Protein AF-0000000080425803 (afdb_homodimer)

Solvent-accessible surface area (backbone atoms only — not comparable to full-atom values): 63861 Å² total; per-residue (Å²): 130,47,80,80,30,48,68,27,52,74,64,35,76,59,56,67,58,51,52,24,49,77,72,69,63,50,65,89,73,78,78,58,84,53,51,64,35,55,26,78,58,50,51,46,69,38,36,52,51,46,50,50,53,34,31,51,50,26,56,73,74,63,38,58,68,56,26,49,51,53,32,46,57,66,67,53,42,60,62,54,54,52,49,24,56,75,69,65,62,65,50,46,57,60,47,39,46,28,57,58,78,31,65,65,54,27,48,51,42,29,52,49,40,18,54,47,28,47,75,72,64,44,49,70,62,17,34,50,34,25,48,48,65,70,33,56,68,61,32,39,48,52,28,50,76,67,70,34,48,69,61,28,48,53,42,43,41,60,74,41,64,82,82,38,66,66,55,48,51,48,32,48,53,43,19,51,51,24,52,74,71,67,40,36,60,50,17,27,50,32,26,46,58,65,66,36,52,69,62,20,27,59,49,32,63,72,48,81,50,32,70,54,16,40,48,27,14,49,52,27,42,77,68,71,34,52,70,59,13,50,56,35,35,50,52,18,33,52,43,16,53,73,68,68,35,60,65,62,31,50,50,50,22,70,75,34,75,93,46,36,50,46,48,58,40,51,51,41,40,51,48,61,74,67,48,82,77,77,48,72,67,38,47,54,40,18,53,61,47,32,70,52,51,90,85,71,69,28,52,61,55,52,46,42,58,54,40,73,72,67,67,52,53,50,70,60,45,62,69,69,43,77,88,66,72,52,71,81,44,72,64,47,36,51,51,39,30,28,38,23,49,46,50,17,53,39,29,58,75,37,86,93,27,62,67,52,22,51,52,25,47,39,52,27,52,48,45,32,43,55,33,29,72,76,33,66,90,60,51,57,59,31,46,43,50,44,42,35,64,34,31,45,9,42,84,48,80,61,88,83,62,62,82,85,47,56,53,40,51,48,23,45,37,30,43,30,26,50,38,40,52,51,50,51,48,51,34,54,74,68,66,66,61,54,71,86,40,67,68,60,41,48,47,47,52,51,39,52,51,53,31,45,55,57,43,42,26,50,68,54,46,50,49,50,52,48,51,51,49,47,50,48,49,49,45,49,48,49,50,47,47,49,47,47,49,46,48,47,48,49,49,49,51,49,52,48,50,53,58,60,60,62,65,62,76,76,74,71,72,76,78,77,78,77,91,73,73,81,76,70,73,76,64,69,71,62,58,64,61,55,54,53,50,53,51,47,49,52,50,47,50,51,50,48,50,53,50,46,50,46,34,70,48,34,63,59,73,70,65,49,64,61,53,47,53,52,48,52,52,48,37,52,54,37,41,75,66,68,36,85,62,30,62,60,52,48,52,51,50,50,49,44,46,50,59,37,64,51,77,125,129,47,80,82,30,46,66,26,53,74,64,36,76,59,56,66,58,51,52,24,49,76,72,69,62,51,66,89,73,78,80,58,85,53,52,64,35,55,27,79,58,50,52,48,69,38,36,51,51,45,51,51,53,36,30,52,50,26,54,71,74,64,39,58,68,57,28,49,51,50,32,45,55,66,68,52,40,62,62,55,53,53,50,24,55,74,68,65,62,63,50,47,57,60,47,39,46,26,56,59,76,32,66,66,54,27,48,50,42,28,52,49,41,19,54,48,28,48,75,73,64,45,48,71,61,16,34,51,33,25,48,50,66,68,34,58,68,63,32,40,49,50,28,50,75,66,69,34,48,70,60,28,48,54,44,42,40,59,72,41,64,81,83,40,66,66,54,48,52,49,35,50,51,45,18,53,52,24,53,74,72,66,40,36,59,50,17,26,50,31,25,47,58,65,65,37,51,67,60,21,30,59,47,32,62,72,48,81,49,31,69,55,16,40,50,28,13,50,54,26,43,78,69,72,33,52,71,59,13,50,57,35,35,50,51,17,33,53,44,16,53,74,69,66,35,59,67,60,31,50,49,52,22,69,76,33,73,91,46,37,51,48,48,58,40,52,51,41,39,51,49,62,74,66,47,82,78,76,47,73,68,40,48,55,39,18,53,61,48,30,70,50,49,90,84,72,67,28,52,61,56,53,45,43,56,54,40,74,72,67,68,53,53,51,68,60,46,63,68,71,43,77,85,67,73,51,73,81,43,73,64,46,37,50,51,40,30,29,39,24,50,46,49,17,51,38,28,58,76,38,86,94,27,60,68,51,22,50,50,25,48,39,51,28,50,47,46,33,43,53,33,28,73,76,34,66,89,58,51,56,57,32,46,41,50,43,43,35,64,33,31,45,10,43,84,49,81,61,88,82,62,60,82,84,48,57,53,39,53,48,24,44,37,30,43,30,26,51,37,41,52,51,50,49,46,52,33,54,76,67,68,66,62,55,71,88,40,69,68,62,40,48,45,45,52,52,39,51,52,54,32,46,55,57,41,43,27,51,67,53,46,50,49,52,51,49,52,53,50,47,52,49,49,49,48,49,48,50,50,49,47,51,47,47,51,48,50,48,53,52,50,51,55,52,55,54,58,55,62,65,63,63,67,64,80,73,77,67,74,74,79,76,77,77,90,76,76,81,81,72,73,83,64,69,77,65,57,66,62,55,54,53,48,53,51,47,49,52,51,45,49,52,51,50,50,52,49,46,52,46,35,70,48,34,64,58,73,69,65,48,65,61,52,47,52,51,48,52,54,49,36,51,52,36,42,76,69,66,36,85,63,31,63,60,50,48,52,51,52,52,49,45,47,51,60,36,64,54,79,126

Radius of gyration: 68.57 Å; Cα contacts (8 Å, |Δi|>4): 1359; chains: 2; bounding box: 83×198×109 Å

Organism: Rhodnius prolixus (NCBI:txid13249)

pLDDT: mean 84.69, std 16.96, range [20.31, 98.31]

InterPro domains:
  IPR052640 Gem-associated protein 5 [PTHR46362] (32-535)
  IPR056421 Gem-associated protein 5, TPR domain [PF23774] (38-245)

Nearest PDB structures (foldseek):
  7xgr-assembly1_A  TM=7.144E-01  e=1.420E-13  Homo sapiens
  7xdt-assembly1_A  TM=7.170E-01  e=3.132E-13  Homo sapiens
  6rns-assembly1_A  TM=8.492E-01  e=2.022E-09  Homo sapiens
  6rns-assembly1_B  TM=8.317E-01  e=6.866E-09  Homo sapiens
  6rnq-assembly1_B  TM=8.548E-01  e=1.627E-08  Homo sapiens

Secondary structure (DSSP, 8-state):
--TTTHHHHHH---HHHHHHHHHT---S----GGGGGGGGGS-HHHHHHHHHHHHHHHHHHT-HHHHHHHHHHHT-HHHHHHHHHHHT---HHHHHHGGGT-HHHHHHHHHHHHHHHHHHT-HHHHHHHHHHTT-HHHHHHHHHHTT-HHHHHHHHHHHS-TT-HHHHHHHHHHHHHHHHHT-HHHHHHHHHHTT-HHHHHHHHTT---HHHHHHHHHHHHHTT-HHHHHHHHHHHHHHHHHTT-HHHHHHHHHH-GGGGGGHHHHHHHHHHHTSPPPPHHHHHHHHTT---STT---HHHHHHHHHHHH---HHHHHHHS-SS--TT-HHHHHHHHHHHHHHHHHHHTSTT-HHHHHHHHHHHHHHHHHHHHH-TT-THHHHHHHHHH-TT-TTS--TT--TT-HHHHHHHHHHHHHHHHHHHHHHHHTT-S-TT-HHHHHHHHHHHHHHHHHHT-HHHHHHHHHHHHHHHHHHHHHHHHHHHHHHHHHHHHHHHHHHHHTTT------------TTGGGGGGGGHHHHHHHHHHHHHHHHHHHHHHHHHHHHS----HHHHHHHHHHHHHHHHHTT-TTHHHHHHHHHHHHHHHHS--/--TTTHHHHHH---HHHHHHHHHT---S----GGGGGGGGGS-HHHHHHHHHHHHHHHHHHT-HHHHHHHHHHHT-HHHHHHHHHHHT---HHHHHHGGGT-HHHHHHHHHHHHHHHHHHT-HHHHHHHHHHTT-HHHHHHHHHHTT-HHHHHHHHHHHS-TT-HHHHHHHHHHHHHHHHHT-HHHHHHHHHHTT-HHHHHHHHTT---HHHHHHHHHHHHHTT-HHHHHHHHHHHHHHHHHTT-HHHHHHHHHH-GGGGGGHHHHHHHHHHHTSPPPPHHHHHHHHTT---STT---HHHHHHHHHHHH---HHHHHHHS-SS--TT-HHHHHHHHHHHHHHHHHHHTSTT-HHHHHHHHHHHHHHHHHHHHH-TT-THHHHHHHHHH-TT-TTS--TT--TT-HHHHHHHHHHHHHHHHHHHHHHHHTT-S-TT-HHHHHHHHHHHHHHHHHHT-HHHHHHHHHHHHHHHHHHHHHHHHHHHHHHHHHHHHHHHHHHHHTTS--------------TTSTTGGGHHHHHHHHHHHHHHHHHHHHHHHHHHHHS----HHHHHHHHHHHHHHHHHTT-TTHHHHHHHHHHHHHHHHS--

Foldseek 3Di:
DQPQQVVLVVVVPCVVQLVCVVVVNHDPDDPDSNCLNSLVVDDPVSVVVSLVVRLVVCVVVPNLPVNLVSCVVVVNNLVVLVVCLVVLNDDPVSLVCQVVPPPVSNLSSLQSNLVSCLVVPNLVSSLVSCVVNPNQVVNLVSCVVVVNLVVSLVSCVVPHPLPDVSNLVSLQSNLVVCLVVVNLVVSLVSCVSNVNLLVNLVSLLVDQALVSLLVSLLSCVVVVNLVSSVVSLLSSLLSCVVVPNLVSNQVSLVSRVLQVLCNLLSVLLNCVVPDDAQDLVLLLCQLLQAFSDVVSAASLNVSLVSCVVRVHALVSLVVSQDPDQDLPDPSSLSSNLSSLSNNLSNQLPDPPRLVSNLLSNLVNLVSLVVNCVVCVPCNRRNLRNLCRRPRRHLQDDRPSDDPPQPQSSLQSSLSSLLSSLVSLLVCLVVVNQPLVDQVSNVSSLVSNLVSLCSLLALVNVVLLVLVVVLVVLVVVVVVVVVVVVVVVVVVVVVVVVVVVVVPPDPPPDPPVDDDPDDPPDDPPPVVVVVVVVVVSVVSNVVSVVVNVVSCVSHVDHDDSVVSLVSLLVSLVVVVVVVRPCSVVSNVSSVVSNVVSNPDD/DQPQQVVLVVVVPCVVQLVCVVVVNHDPDDPDSNCLNSLVVDDPVSVVVSLVVRLVVCVVVPNLPVNLVSCVVVVNNLVVLVVCLVVLNDDPVSLVCQVVVPPVSNLSSLQSNLVSCLVVPNLVSSLVSCVVNPNQVVNLVSCVVVVNLVVSLVSCVVPHPLPDVSNLVSLQSNLVVCLVVVNLVVSLVSCVSNVNLLVNLVSLLVDQALVSLLVSLLSCVVVVNLVSSVVSLLSSLLSCVVVPNLVSNQVSLVSRVLNVLCNLLSVLLVCVVPDDAQDLVLLLCQLLQAFSDPVSAASLNVSLVSCVVRVHALVSLVVSQDPDQDLPDPSSLSSNLSSLSNNLSNLLPDPPRLVSNLLSNLVNLVSLVVNCVVCVVCNRRNLRNLCRRPRRHLQDDRPSDDPPQPQSSLQSSLSRLLSSLVSLLVCLVVVNQPLVDQVSNVSSLVSNLVSLCSLLALVNVVLLVLVVVLVVLVVVVVVVVVVVVVVVVVVVVVVVVVVVVPPPDPDPPPPDDDDPDDPPPDPPPPPVVVVVVVVSVVSNVVSVVVNVVSCVRHVDHDDSVVSLVSLLVSLVVVVVVVRPCSVVSNVSSVVSNVVSNPDD

Sequence (1200 aa):
MFPVTSNGISQAKSLRLLWDRITGNEPPVVTDANAAYLNFFGDSKAIRQLMTAEESQHRQIGNHTYSRHLSLWSGDISETIKEACRKKQLDDWLVSLAPLVSHKLWVDCCKSYASQLAEKGDIYKAVSYLLSTHQLEEAIDLLLDSKMFREAVLLAKSRLPNEDVTIKKIMGQWASHCIGTGMFPLAAHCLLSNGSNIEAVEVLSRVKDPATLALAAEIAQKSEASEMAVSIALRALHASLERKDFVTAKLITTQHPAIKDLEFWIEVYCLMNEWEVVSYEKGLSWICGKNVIEKCTSLLEKAEEVFKKKSSSHSVLLKYIPNKSTSDSEFEVMLYVSGQICLSVTAQHQLNNSKCVLKHLIHALEAAYSYHIHNPASPNIFLQISCWISPNGPLSNLSWYNEDEKSLSESCRTFLACSGIYWFDLLNTKSLLPLEDDVSINLVYDSIKQFSILLFHKEVISHHKLDIELKKLENTIAASKLKALKSMKYCKEIEAQLRTQTCTNGTVENEHNSSDQESKSQKENDSNEEYNEEETVKKLTKIKSIKLKFEEERIAVPNPFIAYCSLRNILQSLINKNSKGSEDTLKEITKLWEKASVNEMFPVTSNGISQAKSLRLLWDRITGNEPPVVTDANAAYLNFFGDSKAIRQLMTAEESQHRQIGNHTYSRHLSLWSGDISETIKEACRKKQLDDWLVSLAPLVSHKLWVDCCKSYASQLAEKGDIYKAVSYLLSTHQLEEAIDLLLDSKMFREAVLLAKSRLPNEDVTIKKIMGQWASHCIGTGMFPLAAHCLLSNGSNIEAVEVLSRVKDPATLALAAEIAQKSEASEMAVSIALRALHASLERKDFVTAKLITTQHPAIKDLEFWIEVYCLMNEWEVVSYEKGLSWICGKNVIEKCTSLLEKAEEVFKKKSSSHSVLLKYIPNKSTSDSEFEVMLYVSGQICLSVTAQHQLNNSKCVLKHLIHALEAAYSYHIHNPASPNIFLQISCWISPNGPLSNLSWYNEDEKSLSESCRTFLACSGIYWFDLLNTKSLLPLEDDVSINLVYDSIKQFSILLFHKEVISHHKLDIELKKLENTIAASKLKALKSMKYCKEIEAQLRTQTCTNGTVENEHNSSDQESKSQKENDSNEEYNEEETVKKLTKIKSIKLKFEEERIAVPNPFIAYCSLRNILQSLINKNSKGSEDTLKEITKLWEKASVNE

Structure (mmCIF, N/CA/C/O backbone):
data_AF-0000000080425803-model_v1
#
loop_
_entity.id
_entity.type
_entity.pdbx_description
1 polymer 'Gem-associated protein 5 TPR domain-containing protein'
#
loop_
_atom_site.group_PDB
_atom_site.id
_atom_site.type_symbol
_atom_site.label_atom_id
_atom_site.label_alt_id
_atom_site.label_comp_id
_atom_site.label_asym_id
_atom_site.label_entity_id
_atom_site.label_seq_id
_atom_site.pdbx_PDB_ins_code
_atom_site.Cartn_x
_atom_site.Cartn_y
_atom_site.Cartn_z
_atom_site.occupancy
_atom_site.B_iso_or_equiv
_atom_site.auth_seq_id
_atom_site.auth_comp_id
_atom_site.auth_asym_id
_atom_site.auth_atom_id
_atom_site.pdbx_PDB_model_num
ATOM 1 N N . MET A 1 1 ? 4.152 15.078 13.18 1 91.75 1 MET A N 1
ATOM 2 C CA . MET A 1 1 ? 5.43 14.688 13.773 1 91.75 1 MET A CA 1
ATOM 3 C C . MET A 1 1 ? 5.516 15.133 15.227 1 91.75 1 MET A C 1
ATOM 5 O O . MET A 1 1 ? 6.246 14.547 16.031 1 91.75 1 MET A O 1
ATOM 9 N N . PHE A 1 2 ? 4.734 16.188 15.641 1 94.69 2 PHE A N 1
ATOM 10 C CA . PHE A 1 2 ? 4.922 16.75 16.984 1 94.69 2 PHE A CA 1
ATOM 11 C C . PHE A 1 2 ? 3.613 16.734 17.75 1 94.69 2 PHE A C 1
ATOM 13 O O . PHE A 1 2 ? 3.105 17.781 18.141 1 94.69 2 PHE A O 1
ATOM 20 N N . PRO A 1 3 ? 3.158 15.594 18.125 1 93.56 3 PRO A N 1
ATOM 21 C CA . PRO A 1 3 ? 1.88 15.523 18.828 1 93.56 3 PRO A CA 1
ATOM 22 C C . PRO A 1 3 ? 1.947 16.125 20.234 1 93.56 3 PRO A C 1
ATOM 24 O O . PRO A 1 3 ? 0.939 16.609 20.75 1 93.56 3 PRO A O 1
ATOM 27 N N . VAL A 1 4 ? 3.035 16.125 20.906 1 93.44 4 VAL A N 1
ATOM 28 C CA . VAL A 1 4 ? 3.189 16.609 22.281 1 93.44 4 VAL A CA 1
ATOM 29 C C . VAL A 1 4 ? 3.133 18.141 22.297 1 93.44 4 VAL A C 1
ATOM 31 O O . VAL A 1 4 ? 2.52 18.734 23.188 1 93.44 4 VAL A O 1
ATOM 34 N N . THR A 1 5 ? 3.652 18.797 21.328 1 94.12 5 THR A N 1
ATOM 35 C CA . THR A 1 5 ? 3.852 20.234 21.391 1 94.12 5 THR A CA 1
ATOM 36 C C . THR A 1 5 ? 2.963 20.953 20.375 1 94.12 5 THR A C 1
ATOM 38 O O . THR A 1 5 ? 2.908 22.188 20.344 1 94.12 5 THR A O 1
ATOM 41 N N . SER A 1 6 ? 2.26 20.234 19.594 1 92.88 6 SER A N 1
ATOM 42 C CA . SER A 1 6 ? 1.499 20.828 18.5 1 92.88 6 SER A CA 1
ATOM 43 C C . SER A 1 6 ? 0.427 21.781 19.016 1 92.88 6 SER A C 1
ATOM 45 O O . SER A 1 6 ? 0.233 22.859 18.484 1 92.88 6 SER A O 1
ATOM 47 N N . ASN A 1 7 ? -0.274 21.406 20 1 92 7 ASN A N 1
ATOM 48 C CA . ASN A 1 7 ? -1.324 22.25 20.578 1 92 7 ASN A CA 1
ATOM 49 C C . ASN A 1 7 ? -0.756 23.531 21.172 1 92 7 ASN A C 1
ATOM 51 O O . ASN A 1 7 ? -1.32 24.609 21 1 92 7 ASN A O 1
ATOM 55 N N . GLY A 1 8 ? 0.291 23.453 21.875 1 92.31 8 GLY A N 1
ATOM 56 C CA . GLY A 1 8 ? 0.917 24.609 22.5 1 92.31 8 GLY A CA 1
ATOM 57 C C . GLY A 1 8 ? 1.454 25.609 21.5 1 92.31 8 GLY A C 1
ATOM 58 O O . GLY A 1 8 ? 1.305 26.812 21.688 1 92.31 8 GLY A O 1
ATOM 59 N N . ILE A 1 9 ? 2.012 25.062 20.469 1 92.75 9 ILE A N 1
ATOM 60 C CA . ILE A 1 9 ? 2.631 25.938 19.484 1 92.75 9 ILE A CA 1
ATOM 61 C C . ILE A 1 9 ? 1.55 26.656 18.688 1 92.75 9 ILE A C 1
ATOM 63 O O . ILE A 1 9 ? 1.735 27.812 18.266 1 92.75 9 ILE A O 1
ATOM 67 N N . SER A 1 10 ? 0.448 26 18.438 1 91.19 10 SER A N 1
ATOM 68 C CA . SER A 1 10 ? -0.657 26.609 17.703 1 91.19 10 SER A CA 1
ATOM 69 C C . SER A 1 10 ? -1.278 27.75 18.484 1 91.19 10 SER A C 1
ATOM 71 O O . SER A 1 10 ? -1.68 28.766 17.891 1 91.19 10 SER A O 1
ATOM 73 N N . GLN A 1 11 ? -1.298 27.641 19.766 1 91.19 11 GLN A N 1
ATOM 74 C CA . GLN A 1 11 ? -1.866 28.688 20.609 1 91.19 11 GLN A CA 1
ATOM 75 C C . GLN A 1 11 ? -0.84 29.766 20.891 1 91.19 11 GLN A C 1
ATOM 77 O O . GLN A 1 11 ? -1.17 30.953 20.891 1 91.19 11 GLN A O 1
ATOM 82 N N . ALA A 1 12 ? 0.392 29.375 21.078 1 92.5 12 ALA A N 1
ATOM 83 C CA . ALA A 1 12 ? 1.519 30.281 21.297 1 92.5 12 ALA A CA 1
ATOM 84 C C . ALA A 1 12 ? 1.217 31.266 22.422 1 92.5 12 ALA A C 1
ATOM 86 O O . ALA A 1 12 ? 1.413 32.469 22.266 1 92.5 12 ALA A O 1
ATOM 87 N N . LYS A 1 13 ? 0.772 30.844 23.578 1 89.06 13 LYS A N 1
ATOM 88 C CA . LYS A 1 13 ? 0.294 31.703 24.656 1 89.06 13 LYS A CA 1
ATOM 89 C C . LYS A 1 13 ? 1.38 31.922 25.703 1 89.06 13 LYS A C 1
ATOM 91 O O . LYS A 1 13 ? 1.293 32.844 26.516 1 89.06 13 LYS A O 1
ATOM 96 N N . SER A 1 14 ? 2.457 31.266 25.625 1 92.06 14 SER A N 1
ATOM 97 C CA . SER A 1 14 ? 3.428 31.297 26.719 1 92.06 14 SER A CA 1
ATOM 98 C C . SER A 1 14 ? 4.613 32.188 26.359 1 92.06 14 SER A C 1
ATOM 100 O O . SER A 1 14 ? 5.766 31.828 26.625 1 92.06 14 SER A O 1
ATOM 102 N N . LEU A 1 15 ? 4.293 33.312 25.828 1 93.31 15 LEU A N 1
ATOM 103 C CA . LEU A 1 15 ? 5.344 34.219 25.438 1 93.31 15 LEU A CA 1
ATOM 104 C C . LEU A 1 15 ? 6.035 34.812 26.656 1 93.31 15 LEU A C 1
ATOM 106 O O . LEU A 1 15 ? 7.25 35.031 26.641 1 93.31 15 LEU A O 1
ATOM 110 N N . ARG A 1 16 ? 5.312 35.125 27.688 1 91.5 16 ARG A N 1
ATOM 111 C CA . ARG A 1 16 ? 5.871 35.656 28.922 1 91.5 16 ARG A CA 1
ATOM 112 C C . ARG A 1 16 ? 6.891 34.688 29.531 1 91.5 16 ARG A C 1
ATOM 114 O O . ARG A 1 16 ? 7.961 35.125 29.969 1 91.5 16 ARG A O 1
ATOM 121 N N . LEU A 1 17 ? 6.531 33.5 29.516 1 92.38 17 LEU A N 1
ATOM 122 C CA . LEU A 1 17 ? 7.43 32.469 30.047 1 92.38 17 LEU A CA 1
ATOM 123 C C . LEU A 1 17 ? 8.719 32.406 29.234 1 92.38 17 LEU A C 1
ATOM 125 O O . LEU A 1 17 ? 9.797 32.188 29.797 1 92.38 17 LEU A O 1
ATOM 129 N N . LEU A 1 18 ? 8.641 32.469 27.953 1 93.75 18 LEU A N 1
ATOM 130 C CA . LEU A 1 18 ? 9.828 32.469 27.109 1 93.75 18 LEU A CA 1
ATOM 131 C C . LEU A 1 18 ? 10.719 33.656 27.422 1 93.75 18 LEU A C 1
ATOM 133 O O . LEU A 1 18 ? 11.938 33.531 27.516 1 93.75 18 LEU A O 1
ATOM 137 N N . TRP A 1 19 ? 10.094 34.812 27.562 1 94.06 19 TRP A N 1
ATOM 138 C CA . TRP A 1 19 ? 10.852 36.031 27.891 1 94.06 19 TRP A CA 1
ATOM 139 C C . TRP A 1 19 ? 11.539 35.906 29.234 1 94.06 19 TRP A C 1
ATOM 141 O O . TRP A 1 19 ? 12.695 36.281 29.406 1 94.06 19 TRP A O 1
ATOM 151 N N . ASP A 1 20 ? 10.867 35.344 30.125 1 92.75 20 ASP A N 1
ATOM 152 C CA . ASP A 1 20 ? 11.453 35.125 31.453 1 92.75 20 ASP A CA 1
ATOM 153 C C . ASP A 1 20 ? 12.656 34.156 31.359 1 92.75 20 ASP A C 1
ATOM 155 O O . ASP A 1 20 ? 13.641 34.344 32.062 1 92.75 20 ASP A O 1
ATOM 159 N N . ARG A 1 21 ? 12.602 33.25 30.5 1 90.62 21 ARG A N 1
ATOM 160 C CA . ARG A 1 21 ? 13.688 32.281 30.297 1 90.62 21 ARG A CA 1
ATOM 161 C C . ARG A 1 21 ? 14.906 32.969 29.688 1 90.62 21 ARG A C 1
ATOM 163 O O . ARG A 1 21 ? 16.047 32.719 30.094 1 90.62 21 ARG A O 1
ATOM 170 N N . ILE A 1 22 ? 14.617 33.781 28.719 1 90.81 22 ILE A N 1
ATOM 171 C CA . ILE A 1 22 ? 15.688 34.469 28 1 90.81 22 ILE A CA 1
ATOM 172 C C . ILE A 1 22 ? 16.391 35.438 28.953 1 90.81 22 ILE A C 1
ATOM 174 O O . ILE A 1 22 ? 17.625 35.594 28.891 1 90.81 22 ILE A O 1
ATOM 178 N N . THR A 1 23 ? 15.648 36.031 29.844 1 91.62 23 THR A N 1
ATOM 179 C CA . THR A 1 23 ? 16.219 37.031 30.75 1 91.62 23 THR A CA 1
ATOM 180 C C . THR A 1 23 ? 16.703 36.375 32.031 1 91.62 23 THR A C 1
ATOM 182 O O . THR A 1 23 ? 17.25 37.062 32.906 1 91.62 23 THR A O 1
ATOM 185 N N . GLY A 1 24 ? 16.531 35.094 32.25 1 88.38 24 GLY A N 1
ATOM 186 C CA . GLY A 1 24 ? 17.016 34.375 33.406 1 88.38 24 GLY A CA 1
ATOM 187 C C . GLY A 1 24 ? 16.094 34.438 34.594 1 88.38 24 GLY A C 1
ATOM 188 O O . GLY A 1 24 ? 16.5 34.25 35.719 1 88.38 24 GLY A O 1
ATOM 189 N N . ASN A 1 25 ? 14.859 34.875 34.406 1 85.88 25 ASN A N 1
ATOM 190 C CA . ASN A 1 25 ? 13.891 35 35.5 1 85.88 25 ASN A CA 1
ATOM 191 C C . ASN A 1 25 ? 12.828 33.906 35.438 1 85.88 25 ASN A C 1
ATOM 193 O O . ASN A 1 25 ? 11.688 34.125 35.844 1 85.88 25 ASN A O 1
ATOM 197 N N . GLU A 1 26 ? 13.164 32.812 34.906 1 82.75 26 GLU A N 1
ATOM 198 C CA . GLU A 1 26 ? 12.195 31.734 34.781 1 82.75 26 GLU A CA 1
ATOM 199 C C . GLU A 1 26 ? 11.797 31.172 36.125 1 82.75 26 GLU A C 1
ATOM 201 O O . GLU A 1 26 ? 12.648 30.953 37 1 82.75 26 GLU A O 1
ATOM 206 N N . PRO A 1 27 ? 10.484 31.078 36.188 1 77.25 27 PRO A N 1
ATOM 207 C CA . PRO A 1 27 ? 10.039 30.5 37.438 1 77.25 27 PRO A CA 1
ATOM 208 C C . PRO A 1 27 ? 10.469 29.047 37.625 1 77.25 27 PRO A C 1
ATOM 210 O O . PRO A 1 27 ? 10.617 28.328 36.625 1 77.25 27 PRO A O 1
ATOM 213 N N . PRO A 1 28 ? 10.703 28.719 38.75 1 72.56 28 PRO A N 1
ATOM 214 C CA . PRO A 1 28 ? 11.211 27.375 39 1 72.56 28 PRO A CA 1
ATOM 215 C C . PRO A 1 28 ? 10.219 26.281 38.594 1 72.56 28 PRO A C 1
ATOM 217 O O . PRO A 1 28 ? 10.633 25.219 38.125 1 72.56 28 PRO A O 1
ATOM 220 N N . VAL A 1 29 ? 8.922 26.578 38.781 1 70.19 29 VAL A N 1
ATOM 221 C CA . VAL A 1 29 ? 7.926 25.578 38.438 1 70.19 29 VAL A CA 1
ATOM 222 C C . VAL A 1 29 ? 7.055 26.078 37.312 1 70.19 29 VAL A C 1
ATOM 224 O O . VAL A 1 29 ? 6.438 27.141 37.406 1 70.19 29 VAL A O 1
ATOM 227 N N . VAL A 1 30 ? 7.277 25.375 36.219 1 68.75 30 VAL A N 1
ATOM 228 C CA . VAL A 1 30 ? 6.406 25.734 35.094 1 68.75 30 VAL A CA 1
ATOM 229 C C . VAL A 1 30 ? 5.137 24.891 35.156 1 68.75 30 VAL A C 1
ATOM 231 O O . VAL A 1 30 ? 5.199 23.656 35.094 1 68.75 30 VAL A O 1
ATOM 234 N N . THR A 1 31 ? 4.062 25.484 35.406 1 65.94 31 THR A N 1
ATOM 235 C CA . THR A 1 31 ? 2.799 24.781 35.594 1 65.94 31 THR A CA 1
ATOM 236 C C . THR A 1 31 ? 2.076 24.578 34.281 1 65.94 31 THR A C 1
ATOM 238 O O . THR A 1 31 ? 1.181 23.734 34.156 1 65.94 31 THR A O 1
ATOM 241 N N . ASP A 1 32 ? 2.443 25.25 33.312 1 71.38 32 ASP A N 1
ATOM 242 C CA . ASP A 1 32 ? 1.693 25.141 32.094 1 71.38 32 ASP A CA 1
ATOM 243 C C . ASP A 1 32 ? 2.078 23.875 31.312 1 71.38 32 ASP A C 1
ATOM 245 O O . ASP A 1 32 ? 3.203 23.766 30.812 1 71.38 32 ASP A O 1
ATOM 249 N N . ALA A 1 33 ? 1.073 23.016 31.234 1 69.44 33 ALA A N 1
ATOM 250 C CA . ALA A 1 33 ? 1.28 21.719 30.594 1 69.44 33 ALA A CA 1
ATOM 251 C C . ALA A 1 33 ? 1.575 21.875 29.094 1 69.44 33 ALA A C 1
ATOM 253 O O . ALA A 1 33 ? 2.289 21.062 28.516 1 69.44 33 ALA A O 1
ATOM 254 N N . ASN A 1 34 ? 1.195 22.984 28.656 1 83 34 ASN A N 1
ATOM 255 C CA . ASN A 1 34 ? 1.354 23.188 27.219 1 83 34 ASN A CA 1
ATOM 256 C C . ASN A 1 34 ? 2.584 24.031 26.891 1 83 34 ASN A C 1
ATOM 258 O O . ASN A 1 34 ? 2.76 24.469 25.766 1 83 34 ASN A O 1
ATOM 262 N N . ALA A 1 35 ? 3.504 24.156 27.922 1 89.25 35 ALA A N 1
ATOM 263 C CA . ALA A 1 35 ? 4.656 25.031 27.719 1 89.25 35 ALA A CA 1
ATOM 264 C C . ALA A 1 35 ? 5.832 24.266 27.125 1 89.25 35 ALA A C 1
ATOM 266 O O . ALA A 1 35 ? 6.875 24.859 26.812 1 89.25 35 ALA A O 1
ATOM 267 N N . ALA A 1 36 ? 5.594 23.031 26.844 1 89.94 36 ALA A N 1
ATOM 268 C CA . ALA A 1 36 ? 6.676 22.188 26.328 1 89.94 36 ALA A CA 1
ATOM 269 C C . ALA A 1 36 ? 7.137 22.656 24.953 1 89.94 36 ALA A C 1
ATOM 271 O O . ALA A 1 36 ? 8.297 22.453 24.578 1 89.94 36 ALA A O 1
ATOM 272 N N . TYR A 1 37 ? 6.25 23.375 24.266 1 94.06 37 TYR A N 1
ATOM 273 C CA . TYR A 1 37 ? 6.586 23.828 22.922 1 94.06 37 TYR A CA 1
ATOM 274 C C . TYR A 1 37 ? 7.684 24.875 22.969 1 94.06 37 TYR A C 1
ATOM 276 O O . TYR A 1 37 ? 8.344 25.141 21.953 1 94.06 37 TYR A O 1
ATOM 284 N N . LEU A 1 38 ? 7.945 25.469 24.109 1 94.94 38 LEU A N 1
ATOM 285 C CA . LEU A 1 38 ? 8.961 26.516 24.234 1 94.94 38 LEU A CA 1
ATOM 286 C C . LEU A 1 38 ? 10.352 25.938 23.984 1 94.94 38 LEU A C 1
ATOM 288 O O . LEU A 1 38 ? 11.305 26.688 23.766 1 94.94 38 LEU A O 1
ATOM 292 N N . ASN A 1 39 ? 10.422 24.641 24.031 1 94.31 39 ASN A N 1
ATOM 293 C CA . ASN A 1 39 ? 11.703 23.984 23.781 1 94.31 39 ASN A CA 1
ATOM 294 C C . ASN A 1 39 ? 12.164 24.188 22.344 1 94.31 39 ASN A C 1
ATOM 296 O O . ASN A 1 39 ? 13.359 24.109 22.047 1 94.31 39 ASN A O 1
ATOM 300 N N . PHE A 1 40 ? 11.242 24.516 21.375 1 95.38 40 PHE A N 1
ATOM 301 C CA . PHE A 1 40 ? 11.609 24.844 20 1 95.38 40 PHE A CA 1
ATOM 302 C C . PHE A 1 40 ? 12.5 26.078 19.969 1 95.38 40 PHE A C 1
ATOM 304 O O . PHE A 1 40 ? 13.273 26.281 19.031 1 95.38 40 PHE A O 1
ATOM 311 N N . PHE A 1 41 ? 12.367 26.906 20.984 1 95.88 41 PHE A N 1
ATOM 312 C CA . PHE A 1 41 ? 13.031 28.203 21 1 95.88 41 PHE A CA 1
ATOM 313 C C . PHE A 1 41 ? 14.18 28.219 22 1 95.88 41 PHE A C 1
ATOM 315 O O . PHE A 1 41 ? 14.734 29.266 22.312 1 95.88 41 PHE A O 1
ATOM 322 N N . GLY A 1 42 ? 14.492 27.047 22.484 1 92.75 42 GLY A N 1
ATOM 323 C CA . GLY A 1 42 ? 15.562 26.922 23.453 1 92.75 42 GLY A CA 1
ATOM 324 C C . GLY A 1 42 ? 16.875 26.453 22.828 1 92.75 42 GLY A C 1
ATOM 325 O O . GLY A 1 42 ? 17.078 26.609 21.625 1 92.75 42 GLY A O 1
ATOM 326 N N . ASP A 1 43 ? 17.828 26 23.719 1 92.19 43 ASP A N 1
ATOM 327 C CA . ASP A 1 43 ? 19.141 25.562 23.281 1 92.19 43 ASP A CA 1
ATOM 328 C C . ASP A 1 43 ? 19.125 24.078 22.891 1 92.19 43 ASP A C 1
ATOM 330 O O . ASP A 1 43 ? 18.062 23.484 22.766 1 92.19 43 ASP A O 1
ATOM 334 N N . SER A 1 44 ? 20.344 23.562 22.625 1 92.19 44 SER A N 1
ATOM 335 C CA . SER A 1 44 ? 20.469 22.172 22.172 1 92.19 44 SER A CA 1
ATOM 336 C C . SER A 1 44 ? 19.922 21.188 23.188 1 92.19 44 SER A C 1
ATOM 338 O O . SER A 1 44 ? 19.344 20.172 22.828 1 92.19 44 SER A O 1
ATOM 340 N N . LYS A 1 45 ? 20.109 21.5 24.422 1 92.81 45 LYS A N 1
ATOM 341 C CA . LYS A 1 45 ? 19.609 20.625 25.469 1 92.81 45 LYS A CA 1
ATOM 342 C C . LYS A 1 45 ? 18.078 20.578 25.469 1 92.81 45 LYS A C 1
ATOM 344 O O . LYS A 1 45 ? 17.484 19.516 25.625 1 92.81 45 LYS A O 1
ATOM 349 N N . ALA A 1 46 ? 17.469 21.75 25.328 1 93.38 46 ALA A N 1
ATOM 350 C CA . ALA A 1 46 ? 16 21.844 25.266 1 93.38 46 ALA A CA 1
ATOM 351 C C . ALA A 1 46 ? 15.461 21.047 24.062 1 93.38 46 ALA A C 1
ATOM 353 O O . ALA A 1 46 ? 14.438 20.375 24.188 1 93.38 46 ALA A O 1
ATOM 354 N N . ILE A 1 47 ? 16.188 21.172 23 1 94.56 47 ILE A N 1
ATOM 355 C CA . ILE A 1 47 ? 15.75 20.5 21.781 1 94.56 47 ILE A CA 1
ATOM 356 C C . ILE A 1 47 ? 15.867 18.984 21.953 1 94.56 47 ILE A C 1
ATOM 358 O O . ILE A 1 47 ? 15.016 18.234 21.469 1 94.56 47 ILE A O 1
ATOM 362 N N . ARG A 1 48 ? 16.859 18.5 22.562 1 93.12 48 ARG A N 1
ATOM 363 C CA . ARG A 1 48 ? 17.031 17.078 22.812 1 93.12 48 ARG A CA 1
ATOM 364 C C . ARG A 1 48 ? 15.891 16.531 23.672 1 93.12 48 ARG A C 1
ATOM 366 O O . ARG A 1 48 ? 15.414 15.422 23.453 1 93.12 48 ARG A O 1
ATOM 373 N N . GLN A 1 49 ? 15.578 17.359 24.625 1 93.62 49 GLN A N 1
ATOM 374 C CA . GLN A 1 49 ? 14.461 16.984 25.484 1 93.62 49 GLN A CA 1
ATOM 375 C C . GLN A 1 49 ? 13.156 16.906 24.688 1 93.62 49 GLN A C 1
ATOM 377 O O . GLN A 1 49 ? 12.352 15.984 24.891 1 93.62 49 GLN A O 1
ATOM 382 N N . LEU A 1 50 ? 13 17.859 23.891 1 94.81 50 LEU A N 1
ATOM 383 C CA . LEU A 1 50 ? 11.812 17.906 23.047 1 94.81 50 LEU A CA 1
ATOM 384 C C . LEU A 1 50 ? 11.758 16.688 22.125 1 94.81 50 LEU A C 1
ATOM 386 O O . LEU A 1 50 ? 10.711 16.047 22 1 94.81 50 LEU A O 1
ATOM 390 N N . MET A 1 51 ? 12.852 16.344 21.484 1 94.31 51 MET A N 1
ATOM 391 C CA . MET A 1 51 ? 12.93 15.203 20.562 1 94.31 51 MET A CA 1
ATOM 392 C C . MET A 1 51 ? 12.641 13.891 21.297 1 94.31 51 MET A C 1
ATOM 394 O O . MET A 1 51 ? 11.93 13.031 20.781 1 94.31 51 MET A O 1
ATOM 398 N N . THR A 1 52 ? 13.219 13.766 22.438 1 93.56 52 THR A N 1
ATOM 399 C CA . THR A 1 52 ? 13.023 12.547 23.219 1 93.56 52 THR A CA 1
ATOM 400 C C . THR A 1 52 ? 11.555 12.398 23.609 1 93.56 52 THR A C 1
ATOM 40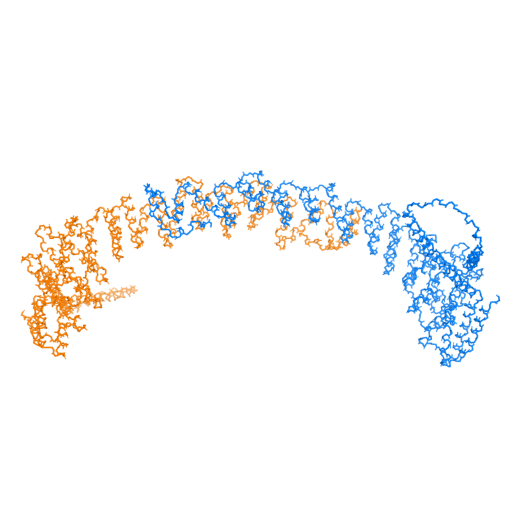2 O O . THR A 1 52 ? 11.008 11.297 23.562 1 93.56 52 THR A O 1
ATOM 405 N N . ALA A 1 53 ? 10.953 13.5 24.047 1 93.81 53 ALA A N 1
ATOM 406 C CA . ALA A 1 53 ? 9.547 13.477 24.422 1 93.81 53 ALA A CA 1
ATOM 407 C C . ALA A 1 53 ? 8.664 13.078 23.25 1 93.81 53 ALA A C 1
ATOM 409 O O . ALA A 1 53 ? 7.746 12.266 23.406 1 93.81 53 ALA A O 1
ATOM 410 N N . GLU A 1 54 ? 8.914 13.688 22.156 1 95.25 54 GLU A N 1
ATOM 411 C CA . GLU A 1 54 ? 8.125 13.383 20.953 1 95.25 54 GLU A CA 1
ATOM 412 C C . GLU A 1 54 ? 8.328 11.938 20.516 1 95.25 54 GLU A C 1
ATOM 414 O O . GLU A 1 54 ? 7.367 11.25 20.156 1 95.25 54 GLU A O 1
ATOM 419 N N . GLU A 1 55 ? 9.602 11.484 20.484 1 93.75 55 GLU A N 1
ATOM 420 C CA . GLU A 1 55 ? 9.914 10.117 20.078 1 93.75 55 GLU A CA 1
ATOM 421 C C . GLU A 1 55 ? 9.227 9.109 20.984 1 93.75 55 GLU A C 1
ATOM 423 O O . GLU A 1 55 ? 8.672 8.109 20.516 1 93.75 55 GLU A O 1
ATOM 428 N N . SER A 1 56 ? 9.297 9.359 22.266 1 93.88 56 SER A N 1
ATOM 429 C CA . SER A 1 56 ? 8.672 8.477 23.234 1 93.88 56 SER A CA 1
ATOM 430 C C . SER A 1 56 ? 7.164 8.398 23.031 1 93.88 56 SER A C 1
ATOM 432 O O . SER A 1 56 ? 6.566 7.328 23.156 1 93.88 56 SER A O 1
ATOM 434 N N . GLN A 1 57 ? 6.598 9.508 22.781 1 94.75 57 GLN A N 1
ATOM 435 C CA . GLN A 1 57 ? 5.16 9.531 22.531 1 94.75 57 GLN A CA 1
ATOM 436 C C . GLN A 1 57 ? 4.797 8.711 21.297 1 94.75 57 GLN A C 1
ATOM 438 O O . GLN A 1 57 ? 3.824 7.953 21.312 1 94.75 57 GLN A O 1
ATOM 443 N N . HIS A 1 58 ? 5.5 8.852 20.234 1 94.88 58 HIS A N 1
ATOM 444 C CA . HIS A 1 58 ? 5.254 8.086 19.016 1 94.88 58 HIS A CA 1
ATOM 445 C C . HIS A 1 58 ? 5.434 6.594 19.266 1 94.88 58 HIS A C 1
ATOM 447 O O . HIS A 1 58 ? 4.66 5.781 18.75 1 94.88 58 HIS A O 1
ATOM 453 N N . ARG A 1 59 ? 6.41 6.203 19.984 1 90.94 59 ARG A N 1
ATOM 454 C CA . ARG A 1 59 ? 6.641 4.801 20.312 1 90.94 59 ARG A CA 1
ATOM 455 C C . ARG A 1 59 ? 5.477 4.223 21.109 1 90.94 59 ARG A C 1
ATOM 457 O O . ARG A 1 59 ? 5.059 3.086 20.875 1 90.94 59 ARG A O 1
ATOM 464 N N . GLN A 1 60 ? 4.98 5.051 21.984 1 93.25 60 GLN A N 1
ATOM 465 C CA . GLN A 1 60 ? 3.881 4.613 22.844 1 93.25 60 GLN A CA 1
ATOM 466 C C . GLN A 1 60 ? 2.607 4.398 22.031 1 93.25 60 GLN A C 1
ATOM 468 O O . GLN A 1 60 ? 1.851 3.459 22.281 1 93.25 60 GLN A O 1
ATOM 473 N N . ILE A 1 61 ? 2.4 5.211 21.078 1 93.06 61 ILE A N 1
ATOM 474 C CA . ILE A 1 61 ? 1.181 5.121 20.281 1 93.06 61 ILE A CA 1
ATOM 475 C C . ILE A 1 61 ? 1.396 4.16 19.109 1 93.06 61 ILE A C 1
ATOM 477 O O . ILE A 1 61 ? 0.469 3.891 18.344 1 93.06 61 ILE A O 1
ATOM 481 N N . GLY A 1 62 ? 2.582 3.688 18.906 1 89.88 62 GLY A N 1
ATOM 482 C CA . GLY A 1 62 ? 2.877 2.691 17.891 1 89.88 62 GLY A CA 1
ATOM 483 C C . GLY A 1 62 ? 3.195 3.297 16.531 1 89.88 62 GLY A C 1
ATOM 484 O O . GLY A 1 62 ? 3.082 2.625 15.508 1 89.88 62 GLY A O 1
ATOM 485 N N . ASN A 1 63 ? 3.479 4.52 16.5 1 92.56 63 ASN A N 1
ATOM 486 C CA . ASN A 1 63 ? 3.875 5.184 15.258 1 92.56 63 ASN A CA 1
ATOM 487 C C . ASN A 1 63 ? 5.383 5.102 15.039 1 92.56 63 ASN A C 1
ATOM 489 O O . ASN A 1 63 ? 6.105 6.062 15.305 1 92.56 63 ASN A O 1
ATOM 493 N N . HIS A 1 64 ? 5.797 4.105 14.367 1 90.69 64 HIS A N 1
ATOM 494 C CA . HIS A 1 64 ? 7.219 3.818 14.227 1 90.69 64 HIS A CA 1
ATOM 495 C C . HIS A 1 64 ? 7.855 4.688 13.148 1 90.69 64 HIS A C 1
ATOM 497 O O . HIS A 1 64 ? 9.047 4.992 13.211 1 90.69 64 HIS A O 1
ATOM 503 N N . THR A 1 65 ? 7.078 5.094 12.258 1 92.31 65 THR A N 1
ATOM 504 C CA . THR A 1 65 ? 7.625 5.871 11.156 1 92.31 65 THR A CA 1
ATOM 505 C C . THR A 1 65 ? 8.203 7.191 11.656 1 92.31 65 THR A C 1
ATOM 507 O O . THR A 1 65 ? 9.367 7.5 11.391 1 92.31 65 THR A O 1
ATOM 510 N N . TYR A 1 66 ? 7.473 7.859 12.438 1 94.56 66 TYR A N 1
ATOM 511 C CA . TYR A 1 66 ? 7.91 9.156 12.938 1 94.56 66 TYR A CA 1
ATOM 512 C C . TYR A 1 66 ? 8.992 9 13.992 1 94.56 66 TYR A C 1
ATOM 514 O O . TYR A 1 66 ? 9.922 9.812 14.07 1 94.56 66 TYR A O 1
ATOM 522 N N . SER A 1 67 ? 8.836 8.047 14.82 1 94.31 67 SER A N 1
ATOM 523 C CA . SER A 1 67 ? 9.867 7.793 15.82 1 94.31 67 SER A CA 1
ATOM 524 C C . SER A 1 67 ? 11.219 7.527 15.164 1 94.31 67 SER A C 1
ATOM 526 O O . SER A 1 67 ? 12.258 7.992 15.648 1 94.31 67 SER A O 1
ATOM 528 N N . ARG A 1 68 ? 11.227 6.844 14.086 1 93.94 68 ARG A N 1
ATOM 529 C CA . ARG A 1 68 ? 12.453 6.508 13.375 1 93.94 68 ARG A CA 1
ATOM 530 C C . ARG A 1 68 ? 13.062 7.746 12.719 1 93.94 68 ARG A C 1
ATOM 532 O O . ARG A 1 68 ? 14.281 7.906 12.695 1 93.94 68 ARG A O 1
ATOM 539 N N . HIS A 1 69 ? 12.188 8.562 12.164 1 95.12 69 HIS A N 1
ATOM 540 C CA . HIS A 1 69 ? 12.68 9.82 11.617 1 95.12 69 HIS A CA 1
ATOM 541 C C . HIS A 1 69 ? 13.375 10.656 12.688 1 95.12 69 HIS A C 1
ATOM 543 O O . HIS A 1 69 ? 14.461 11.195 12.453 1 95.12 69 HIS A O 1
ATOM 549 N N . LEU A 1 70 ? 12.75 10.75 13.812 1 94.88 70 LEU A N 1
ATOM 550 C CA . LEU A 1 70 ? 13.305 11.539 14.906 1 94.88 70 LEU A CA 1
ATOM 551 C C . LEU A 1 70 ? 14.625 10.945 15.391 1 94.88 70 LEU A C 1
ATOM 553 O O . LEU A 1 70 ? 15.562 11.672 15.719 1 94.88 70 LEU A O 1
ATOM 557 N N . SER A 1 71 ? 14.672 9.688 15.438 1 92.62 71 SER A N 1
ATOM 558 C CA . SER A 1 71 ? 15.914 9.008 15.812 1 92.62 71 SER A CA 1
ATOM 559 C C . SER A 1 71 ? 17.031 9.32 14.828 1 92.62 71 SER A C 1
ATOM 561 O O . SER A 1 71 ? 18.172 9.531 15.227 1 92.62 71 SER A O 1
ATOM 563 N N . LEU A 1 72 ? 16.734 9.273 13.578 1 93.5 72 LEU A N 1
ATOM 564 C CA . LEU A 1 72 ? 17.719 9.594 12.547 1 93.5 72 LEU A CA 1
ATOM 565 C C . LEU A 1 72 ? 18.188 11.039 12.688 1 93.5 72 LEU A C 1
ATOM 567 O O . LEU A 1 72 ? 19.391 11.312 12.562 1 93.5 72 LEU A O 1
ATOM 571 N N . TRP A 1 73 ? 17.25 11.938 12.914 1 93.62 73 TRP A N 1
ATOM 572 C CA . TRP A 1 73 ? 17.562 13.352 13.023 1 93.62 73 TRP A CA 1
ATOM 573 C C . TRP A 1 73 ? 18.484 13.609 14.211 1 93.62 73 TRP A C 1
ATOM 575 O O . TRP A 1 73 ? 19.344 14.5 14.164 1 93.62 73 TRP A O 1
ATOM 585 N N . SER A 1 74 ? 18.312 12.805 15.234 1 89.56 74 SER A N 1
ATOM 586 C CA . SER A 1 74 ? 19.141 12.953 16.422 1 89.56 74 SER A CA 1
ATOM 587 C C . SER A 1 74 ? 20.516 12.344 16.219 1 89.56 74 SER A C 1
ATOM 589 O O . SER A 1 74 ? 21.438 12.578 17.016 1 89.56 74 SER A O 1
ATOM 591 N N . GLY A 1 75 ? 20.703 11.547 15.18 1 85.31 75 GLY A N 1
ATOM 592 C CA . GLY A 1 75 ? 22 10.969 14.852 1 85.31 75 GLY A CA 1
ATOM 593 C C . GLY A 1 75 ? 22.203 9.594 15.445 1 85.31 75 GLY A C 1
ATOM 594 O O . GLY A 1 75 ? 23.312 9.055 15.414 1 85.31 75 GLY A O 1
ATOM 595 N N . ASP A 1 76 ? 21.234 9.023 16.062 1 84.88 76 ASP A N 1
ATOM 596 C CA . ASP A 1 76 ? 21.359 7.707 16.688 1 84.88 76 ASP A CA 1
ATOM 597 C C . ASP A 1 76 ? 20.453 6.688 16 1 84.88 76 ASP A C 1
ATOM 599 O O . ASP A 1 76 ? 19.641 6.031 16.656 1 84.88 76 ASP A O 1
ATOM 603 N N . ILE A 1 77 ? 20.734 6.484 14.781 1 90.75 77 ILE A N 1
ATOM 604 C CA . ILE A 1 77 ? 19.828 5.602 14.055 1 90.75 77 ILE A CA 1
ATOM 605 C C . ILE A 1 77 ? 20.281 4.152 14.211 1 90.75 77 ILE A C 1
ATOM 607 O O . ILE A 1 77 ? 19.516 3.225 13.945 1 90.75 77 ILE A O 1
ATOM 611 N N . SER A 1 78 ? 21.5 3.885 14.68 1 94.12 78 SER A N 1
ATOM 612 C CA . SER A 1 78 ? 22.062 2.549 14.812 1 94.12 78 SER A CA 1
ATOM 613 C C . SER A 1 78 ? 21.219 1.674 15.727 1 94.12 78 SER A C 1
ATOM 615 O O . SER A 1 78 ? 20.844 0.561 15.359 1 94.12 78 SER A O 1
ATOM 617 N N . GLU A 1 79 ? 20.906 2.266 16.844 1 92.56 79 GLU A N 1
ATOM 618 C CA . GLU A 1 79 ? 20.141 1.501 17.828 1 92.56 79 GLU A CA 1
ATOM 619 C C . GLU A 1 79 ? 18.734 1.217 17.312 1 92.56 79 GLU A C 1
ATOM 621 O O . GLU A 1 79 ? 18.156 0.16 17.594 1 92.56 79 GLU A O 1
ATOM 626 N N . THR A 1 80 ? 18.203 2.152 16.672 1 92.44 80 THR A N 1
ATOM 627 C CA . THR A 1 80 ? 16.875 1.986 16.109 1 92.44 80 THR A CA 1
ATOM 628 C C . THR A 1 80 ? 16.844 0.851 15.086 1 92.44 80 THR A C 1
ATOM 630 O O . THR A 1 80 ? 15.922 0.036 15.078 1 92.44 80 THR A O 1
ATOM 633 N N . ILE A 1 81 ? 17.828 0.767 14.203 1 96.06 81 ILE A N 1
ATOM 634 C CA . ILE A 1 81 ? 17.922 -0.276 13.188 1 96.06 81 ILE A CA 1
ATOM 635 C C . ILE A 1 81 ? 18.141 -1.632 13.852 1 96.06 81 ILE A C 1
ATOM 637 O O . ILE A 1 81 ? 17.5 -2.621 13.484 1 96.06 81 ILE A O 1
ATOM 641 N N . LYS A 1 82 ? 18.969 -1.695 14.836 1 96 82 LYS A N 1
ATOM 642 C CA . LYS A 1 82 ? 19.25 -2.936 15.555 1 96 82 LYS A CA 1
ATOM 643 C C . LYS A 1 82 ? 18 -3.443 16.266 1 96 82 LYS A C 1
ATOM 645 O O . LYS A 1 82 ? 17.734 -4.648 16.281 1 96 82 LYS A O 1
ATOM 650 N N . GLU A 1 83 ? 17.328 -2.512 16.859 1 93.5 83 GLU A N 1
ATOM 651 C CA . GLU A 1 83 ? 16.078 -2.871 17.516 1 93.5 83 GLU A CA 1
ATOM 652 C C . GLU A 1 83 ? 15.062 -3.432 16.516 1 93.5 83 GLU A C 1
ATOM 654 O O . GLU A 1 83 ? 14.352 -4.395 16.812 1 93.5 83 GLU A O 1
ATOM 659 N N . ALA A 1 84 ? 14.953 -2.801 15.398 1 94.88 84 ALA A N 1
ATOM 660 C CA . ALA A 1 84 ? 14.055 -3.289 14.359 1 94.88 84 ALA A CA 1
ATOM 661 C C . ALA A 1 84 ? 14.461 -4.688 13.898 1 94.88 84 ALA A C 1
ATOM 663 O O . ALA A 1 84 ? 13.602 -5.512 13.57 1 94.88 84 ALA A O 1
ATOM 664 N N . CYS A 1 85 ? 15.719 -5.012 13.797 1 95.69 85 CYS A N 1
ATOM 665 C CA . CYS A 1 85 ? 16.234 -6.34 13.469 1 95.69 85 CYS A CA 1
ATOM 666 C C . CYS A 1 85 ? 15.766 -7.371 14.484 1 95.69 85 CYS A C 1
ATOM 668 O O . CYS A 1 85 ? 15.289 -8.445 14.117 1 95.69 85 CYS A O 1
ATOM 670 N N . ARG A 1 86 ? 15.922 -7.008 15.742 1 94.69 86 ARG A N 1
ATOM 671 C CA . ARG A 1 86 ? 15.578 -7.918 16.828 1 94.69 86 ARG A CA 1
ATOM 672 C C . ARG A 1 86 ? 14.07 -8.188 16.859 1 94.69 86 ARG A C 1
ATOM 674 O O . ARG A 1 86 ? 13.641 -9.305 17.125 1 94.69 86 ARG A O 1
ATOM 681 N N . LYS A 1 87 ? 13.273 -7.207 16.594 1 93.62 87 LYS A N 1
ATOM 682 C CA . LYS A 1 87 ? 11.82 -7.309 16.688 1 93.62 87 LYS A CA 1
ATOM 683 C C . LYS A 1 87 ? 11.211 -7.738 15.359 1 93.62 87 LYS A C 1
ATOM 685 O O . LYS A 1 87 ? 9.984 -7.863 15.242 1 93.62 87 LYS A O 1
ATOM 690 N N . LYS A 1 88 ? 12 -7.945 14.305 1 94.69 88 LYS A N 1
ATOM 691 C CA . LYS A 1 88 ? 11.555 -8.328 12.969 1 94.69 88 LYS A CA 1
ATOM 692 C C . LYS A 1 88 ? 10.586 -7.289 12.398 1 94.69 88 LYS A C 1
ATOM 694 O O . LYS A 1 88 ? 9.492 -7.633 11.945 1 94.69 88 LYS A O 1
ATOM 699 N N . GLN A 1 89 ? 11 -6.043 12.547 1 95.12 89 GLN A N 1
ATOM 700 C CA . GLN A 1 89 ? 10.195 -4.941 12.031 1 95.12 89 GLN A CA 1
ATOM 701 C C . GLN A 1 89 ? 10.977 -4.125 11 1 95.12 89 GLN A C 1
ATOM 703 O O . GLN A 1 89 ? 10.82 -2.906 10.922 1 95.12 89 GLN A O 1
ATOM 708 N N . LEU A 1 90 ? 11.82 -4.781 10.312 1 96.44 90 LEU A N 1
ATOM 709 C CA . LEU A 1 90 ? 12.609 -4.109 9.281 1 96.44 90 LEU A CA 1
ATOM 710 C C . LEU A 1 90 ? 11.766 -3.846 8.039 1 96.44 90 LEU A C 1
ATOM 712 O O . LEU A 1 90 ? 10.781 -4.547 7.789 1 96.44 90 LEU A O 1
ATOM 716 N N . ASP A 1 91 ? 12.062 -2.812 7.332 1 96 91 ASP A N 1
ATOM 717 C CA . ASP A 1 91 ? 11.492 -2.506 6.023 1 96 91 ASP A CA 1
ATOM 718 C C . ASP A 1 91 ? 12.57 -1.999 5.062 1 96 91 ASP A C 1
ATOM 720 O O . ASP A 1 91 ? 13.734 -1.855 5.441 1 96 91 ASP A O 1
ATOM 724 N N . ASP A 1 92 ? 12.211 -1.832 3.834 1 96.62 92 ASP A N 1
ATOM 725 C CA . ASP A 1 92 ? 13.172 -1.446 2.809 1 96.62 92 ASP A CA 1
ATOM 726 C C . ASP A 1 92 ? 13.844 -0.122 3.158 1 96.62 92 ASP A C 1
ATOM 728 O O . ASP A 1 92 ? 15.031 0.075 2.867 1 96.62 92 ASP A O 1
ATOM 732 N N . TRP A 1 93 ? 13.156 0.722 3.727 1 97.06 93 TRP A N 1
ATOM 733 C CA . TRP A 1 93 ? 13.656 2.049 4.082 1 97.06 93 TRP A CA 1
ATOM 734 C C . TRP A 1 93 ? 14.758 1.956 5.129 1 97.06 93 TRP A C 1
ATOM 736 O O . TRP A 1 93 ? 15.844 2.52 4.949 1 97.06 93 TRP A O 1
ATOM 746 N N . LEU A 1 94 ? 14.523 1.246 6.18 1 96.75 94 LEU A N 1
ATOM 747 C CA . LEU A 1 94 ? 15.508 1.1 7.246 1 96.75 94 LEU A CA 1
ATOM 748 C C . LEU A 1 94 ? 16.781 0.429 6.723 1 96.75 94 LEU A C 1
ATOM 750 O O . LEU A 1 94 ? 17.891 0.834 7.074 1 96.75 94 LEU A O 1
ATOM 754 N N . VAL A 1 95 ? 16.531 -0.574 5.918 1 97.56 95 VAL A N 1
ATOM 755 C CA . VAL A 1 95 ? 17.672 -1.291 5.371 1 97.56 95 VAL A CA 1
ATOM 756 C C . VAL A 1 95 ? 18.484 -0.36 4.473 1 97.56 95 VAL A C 1
ATOM 758 O O . VAL A 1 95 ? 19.719 -0.437 4.438 1 97.56 95 VAL A O 1
ATOM 761 N N . SER A 1 96 ? 17.781 0.468 3.707 1 97.38 96 SER A N 1
ATOM 762 C CA . SER A 1 96 ? 18.453 1.401 2.801 1 97.38 96 SER A CA 1
ATOM 763 C C . SER A 1 96 ? 19.281 2.418 3.57 1 97.38 96 SER A C 1
ATOM 765 O O . SER A 1 96 ? 20.219 3.006 3.018 1 97.38 96 SER A O 1
ATOM 767 N N . LEU A 1 97 ? 19.031 2.66 4.855 1 96.5 97 LEU A N 1
ATOM 768 C CA . LEU A 1 97 ? 19.75 3.643 5.664 1 96.5 97 LEU A CA 1
ATOM 769 C C . LEU A 1 97 ? 20.906 2.998 6.402 1 96.5 97 LEU A C 1
ATOM 771 O O . LEU A 1 97 ? 21.797 3.695 6.906 1 96.5 97 LEU A O 1
ATOM 775 N N . ALA A 1 98 ? 20.953 1.726 6.469 1 96.12 98 ALA A N 1
ATOM 776 C CA . ALA A 1 98 ? 21.906 0.971 7.289 1 96.12 98 ALA A CA 1
ATOM 777 C C . ALA A 1 98 ? 23.344 1.276 6.891 1 96.12 98 ALA A C 1
ATOM 779 O O . ALA A 1 98 ? 24.234 1.331 7.742 1 96.12 98 ALA A O 1
ATOM 780 N N . PRO A 1 99 ? 23.609 1.519 5.598 1 95.94 99 PRO A N 1
ATOM 781 C CA . PRO A 1 99 ? 25 1.798 5.203 1 95.94 99 PRO A CA 1
ATOM 782 C C . PRO A 1 99 ? 25.531 3.086 5.82 1 95.94 99 PRO A C 1
ATOM 784 O O . PRO A 1 99 ? 26.75 3.289 5.871 1 95.94 99 PRO A O 1
ATOM 787 N N . LEU A 1 100 ? 24.656 4.039 6.25 1 94.19 100 LEU A N 1
ATOM 788 C CA . LEU A 1 100 ? 25.062 5.25 6.953 1 94.19 100 LEU A CA 1
ATOM 789 C C . LEU A 1 100 ? 25.891 4.91 8.195 1 94.19 100 LEU A C 1
ATOM 791 O O . LEU A 1 100 ? 26.844 5.617 8.531 1 94.19 100 LEU A O 1
ATOM 795 N N . VAL A 1 101 ? 25.453 3.844 8.906 1 94 101 VAL A N 1
ATOM 796 C CA . VAL A 1 101 ? 26.109 3.424 10.141 1 94 101 VAL A CA 1
ATOM 797 C C . VAL A 1 101 ? 27.359 2.607 9.812 1 94 101 VAL A C 1
ATOM 799 O O . VAL A 1 101 ? 28.469 2.943 10.25 1 94 101 VAL A O 1
ATOM 802 N N . SER A 1 102 ? 27.234 1.453 9.094 1 95.31 102 SER A N 1
ATOM 803 C CA . SER A 1 102 ? 28.344 0.61 8.695 1 95.31 102 SER A CA 1
ATOM 804 C C . SER A 1 102 ? 27.922 -0.419 7.652 1 95.31 102 SER A C 1
ATOM 806 O O . SER A 1 102 ? 26.734 -0.751 7.551 1 95.31 102 SER A O 1
ATOM 808 N N . HIS A 1 103 ? 28.906 -0.856 6.875 1 95.25 103 HIS A N 1
ATOM 809 C CA . HIS A 1 103 ? 28.641 -1.926 5.918 1 95.25 103 HIS A CA 1
ATOM 810 C C . HIS A 1 103 ? 28.25 -3.217 6.629 1 95.25 103 HIS A C 1
ATOM 812 O O . HIS A 1 103 ? 27.391 -3.965 6.141 1 95.25 103 HIS A O 1
ATOM 818 N N . LYS A 1 104 ? 28.875 -3.473 7.734 1 96.25 104 LYS A N 1
ATOM 819 C CA . LYS A 1 104 ? 28.578 -4.664 8.523 1 96.25 104 LYS A CA 1
ATOM 820 C C . LYS A 1 104 ? 27.109 -4.68 8.977 1 96.25 104 LYS A C 1
ATOM 822 O O . LYS A 1 104 ? 26.438 -5.707 8.883 1 96.25 104 LYS A O 1
ATOM 827 N N . LEU A 1 105 ? 26.672 -3.582 9.461 1 96.12 105 LEU A N 1
ATOM 828 C CA . LEU A 1 105 ? 25.266 -3.508 9.891 1 96.12 105 LEU A CA 1
ATOM 829 C C . LEU A 1 105 ? 24.328 -3.723 8.719 1 96.12 105 LEU A C 1
ATOM 831 O O . LEU A 1 105 ? 23.266 -4.332 8.867 1 96.12 105 LEU A O 1
ATOM 835 N N . TRP A 1 106 ? 24.75 -3.146 7.555 1 97.31 106 TRP A N 1
ATOM 836 C CA . TRP A 1 106 ? 23.938 -3.33 6.355 1 97.31 106 TRP A CA 1
ATOM 837 C C . TRP A 1 106 ? 23.812 -4.809 6.004 1 97.31 106 TRP A C 1
ATOM 839 O O . TRP A 1 106 ? 22.719 -5.293 5.703 1 97.31 106 TRP A O 1
ATOM 849 N N . VAL A 1 107 ? 24.875 -5.535 6.078 1 97.56 107 VAL A N 1
ATOM 850 C CA . VAL A 1 107 ? 24.891 -6.961 5.785 1 97.56 107 VAL A CA 1
ATOM 851 C C . VAL A 1 107 ? 23.984 -7.703 6.77 1 97.56 107 VAL A C 1
ATOM 853 O O . VAL A 1 107 ? 23.172 -8.539 6.371 1 97.56 107 VAL A O 1
ATOM 856 N N . ASP A 1 108 ? 24.109 -7.352 7.984 1 97.25 108 ASP A N 1
ATOM 857 C CA . ASP A 1 108 ? 23.297 -7.984 9.031 1 97.25 108 ASP A CA 1
ATOM 858 C C . ASP A 1 108 ? 21.812 -7.707 8.82 1 97.25 108 ASP A C 1
ATOM 860 O O . ASP A 1 108 ? 20.984 -8.594 9.016 1 97.25 108 ASP A O 1
ATOM 864 N N . CYS A 1 109 ? 21.531 -6.512 8.484 1 97.62 109 CYS A N 1
ATOM 865 C CA . CYS A 1 109 ? 20.156 -6.129 8.227 1 97.62 109 CYS A CA 1
ATOM 866 C C . CYS A 1 109 ? 19.594 -6.902 7.039 1 97.62 109 CYS A C 1
ATOM 868 O O . CYS A 1 109 ? 18.438 -7.355 7.082 1 97.62 109 CYS A O 1
ATOM 870 N N . CYS A 1 110 ? 20.422 -7.012 6.004 1 97.94 110 CYS A N 1
ATOM 871 C CA . CYS A 1 110 ? 19.969 -7.73 4.82 1 97.94 110 CYS A CA 1
ATOM 872 C C . CYS A 1 110 ? 19.625 -9.18 5.156 1 97.94 110 CYS A C 1
ATOM 874 O O . CYS A 1 110 ? 18.578 -9.688 4.734 1 97.94 110 CYS A O 1
ATOM 876 N N . LYS A 1 111 ? 20.438 -9.828 5.906 1 97.5 111 LYS A N 1
ATOM 877 C CA . LYS A 1 111 ? 20.219 -11.219 6.293 1 97.5 111 LYS A CA 1
ATOM 878 C C . LYS A 1 111 ? 18.969 -11.359 7.152 1 97.5 111 LYS A C 1
ATOM 880 O O . LYS A 1 111 ? 18.125 -12.227 6.902 1 97.5 111 LYS A O 1
ATOM 885 N N . SER A 1 112 ? 18.844 -10.516 8.133 1 97.81 112 SER A N 1
ATOM 886 C CA . SER A 1 112 ? 17.703 -10.555 9.039 1 97.81 112 SER A CA 1
ATOM 887 C C . SER A 1 112 ? 16.406 -10.227 8.305 1 97.81 112 SER A C 1
ATOM 889 O O . SER A 1 112 ? 15.375 -10.844 8.562 1 97.81 112 SER A O 1
ATOM 891 N N . TYR A 1 113 ? 16.516 -9.289 7.512 1 98.25 113 TYR A N 1
ATOM 892 C CA . TYR A 1 113 ? 15.336 -8.891 6.762 1 98.25 113 TYR A CA 1
ATOM 893 C C . TYR A 1 113 ? 14.914 -9.977 5.785 1 98.25 113 TYR A C 1
ATOM 895 O O . TYR A 1 113 ? 13.719 -10.195 5.566 1 98.25 113 TYR A O 1
ATOM 903 N N . ALA A 1 114 ? 15.875 -10.578 5.156 1 98.19 114 ALA A N 1
ATOM 904 C CA . ALA A 1 114 ? 15.555 -11.695 4.277 1 98.19 114 ALA A CA 1
ATOM 905 C C . ALA A 1 114 ? 14.773 -12.773 5.023 1 98.19 114 ALA A C 1
ATOM 907 O O . ALA A 1 114 ? 13.781 -13.297 4.508 1 98.19 114 ALA A O 1
ATOM 908 N N . SER A 1 115 ? 15.219 -13.102 6.18 1 97.56 115 SER A N 1
ATOM 909 C CA . SER A 1 115 ? 14.523 -14.086 7.004 1 97.56 115 SER A CA 1
ATOM 910 C C . SER A 1 115 ? 13.117 -13.625 7.348 1 97.56 115 SER A C 1
ATOM 912 O O . SER A 1 115 ? 12.172 -14.414 7.316 1 97.56 115 SER A O 1
ATOM 914 N N . GLN A 1 116 ? 13.023 -12.352 7.738 1 97.94 116 GLN A N 1
ATOM 915 C CA . GLN A 1 116 ? 11.727 -11.75 8.039 1 97.94 116 GLN A CA 1
ATOM 916 C C . GLN A 1 116 ? 10.781 -11.852 6.848 1 97.94 116 GLN A C 1
ATOM 918 O O . GLN A 1 116 ? 9.609 -12.203 7.008 1 97.94 116 GLN A O 1
ATOM 923 N N . LEU A 1 117 ? 11.234 -11.508 5.719 1 98.06 117 LEU A N 1
ATOM 924 C CA . LEU A 1 117 ? 10.445 -11.531 4.492 1 98.06 117 LEU A CA 1
ATOM 925 C C . LEU A 1 117 ? 10.039 -12.953 4.129 1 98.06 117 LEU A C 1
ATOM 927 O O . LEU A 1 117 ? 8.922 -13.18 3.664 1 98.06 117 LEU A O 1
ATOM 931 N N . ALA A 1 118 ? 10.953 -13.898 4.289 1 97.44 118 ALA A N 1
ATOM 932 C CA . ALA A 1 118 ? 10.648 -15.305 4.023 1 97.44 118 ALA A CA 1
ATOM 933 C C . ALA A 1 118 ? 9.492 -15.789 4.895 1 97.44 118 ALA A C 1
ATOM 935 O O . ALA A 1 118 ? 8.617 -16.516 4.422 1 97.44 118 ALA A O 1
ATOM 936 N N . GLU A 1 119 ? 9.469 -15.383 6.109 1 97.12 119 GLU A N 1
ATOM 937 C CA . GLU A 1 119 ? 8.406 -15.758 7.039 1 97.12 119 GLU A CA 1
ATOM 938 C C . GLU A 1 119 ? 7.074 -15.133 6.633 1 97.12 119 GLU A C 1
ATOM 940 O O . GLU A 1 119 ? 6.016 -15.734 6.84 1 97.12 119 GLU A O 1
ATOM 945 N N . LYS A 1 120 ? 7.133 -13.977 6.043 1 95.88 120 LYS A N 1
ATOM 946 C CA . LYS A 1 120 ? 5.922 -13.281 5.625 1 95.88 120 LYS A CA 1
ATOM 947 C C . LYS A 1 120 ? 5.438 -13.781 4.266 1 95.88 120 LYS A C 1
ATOM 949 O O . LYS A 1 120 ? 4.336 -13.445 3.83 1 95.88 120 LYS A O 1
ATOM 954 N N . GLY A 1 121 ? 6.262 -14.484 3.566 1 95.88 121 GLY A N 1
ATOM 955 C CA . GLY A 1 121 ? 5.871 -15.078 2.299 1 95.88 121 GLY A CA 1
ATOM 956 C C . GLY A 1 121 ? 6.348 -14.289 1.095 1 95.88 121 GLY A C 1
ATOM 957 O O . GLY A 1 121 ? 6.016 -14.617 -0.045 1 95.88 121 GLY A O 1
ATOM 958 N N . ASP A 1 122 ? 7.074 -13.203 1.266 1 96.94 122 ASP A N 1
ATOM 959 C CA . ASP A 1 122 ? 7.645 -12.43 0.166 1 96.94 122 ASP A CA 1
ATOM 960 C C . ASP A 1 122 ? 9.008 -12.984 -0.238 1 96.94 122 ASP A C 1
ATOM 962 O O . ASP A 1 122 ? 10.047 -12.391 0.074 1 96.94 122 ASP A O 1
ATOM 966 N N . ILE A 1 123 ? 9.039 -13.945 -1.002 1 97.81 123 ILE A N 1
ATOM 967 C CA . ILE A 1 123 ? 10.219 -14.766 -1.265 1 97.81 123 ILE A CA 1
ATOM 968 C C . ILE A 1 123 ? 11.141 -14.039 -2.242 1 97.81 123 ILE A C 1
ATOM 970 O O . ILE A 1 123 ? 12.367 -14.062 -2.084 1 97.81 123 ILE A O 1
ATOM 974 N N . TYR A 1 124 ? 10.609 -13.453 -3.299 1 96.94 124 TYR A N 1
ATOM 975 C CA . TYR A 1 124 ? 11.43 -12.766 -4.289 1 96.94 124 TYR A CA 1
ATOM 976 C C . TYR A 1 124 ? 12.281 -11.688 -3.637 1 96.94 124 TYR A C 1
ATOM 978 O O . TYR A 1 124 ? 13.484 -11.594 -3.904 1 96.94 124 TYR A O 1
ATOM 986 N N . LYS A 1 125 ? 11.641 -10.969 -2.811 1 96.88 125 LYS A N 1
ATOM 987 C CA . LYS A 1 125 ? 12.367 -9.906 -2.119 1 96.88 125 LYS A CA 1
ATOM 988 C C . LYS A 1 125 ? 13.391 -10.484 -1.148 1 96.88 125 LYS A C 1
ATOM 990 O O . LYS A 1 125 ? 14.484 -9.945 -0.998 1 96.88 125 LYS A O 1
ATOM 995 N N . ALA A 1 126 ? 13.016 -11.484 -0.423 1 98.19 126 ALA A N 1
ATOM 996 C CA . ALA A 1 126 ? 13.945 -12.148 0.476 1 98.19 126 ALA A CA 1
ATOM 997 C C . ALA A 1 126 ? 15.195 -12.602 -0.274 1 98.19 126 ALA A C 1
ATOM 999 O O . ALA A 1 126 ? 16.328 -12.375 0.182 1 98.19 126 ALA A O 1
ATOM 1000 N N . VAL A 1 127 ? 15.008 -13.164 -1.378 1 98 127 VAL A N 1
ATOM 1001 C CA . VAL A 1 127 ? 16.109 -13.664 -2.199 1 98 127 VAL A CA 1
ATOM 1002 C C . VAL A 1 127 ? 17 -12.492 -2.641 1 98 127 VAL A C 1
ATOM 1004 O O . VAL A 1 127 ? 18.219 -12.617 -2.682 1 98 127 VAL A O 1
ATOM 1007 N N . SER A 1 128 ? 16.391 -11.398 -3.006 1 97.06 128 SER A N 1
ATOM 1008 C CA . SER A 1 128 ? 17.156 -10.234 -3.441 1 97.06 128 SER A CA 1
ATOM 1009 C C . SER A 1 128 ? 18.125 -9.781 -2.363 1 97.06 128 SER A C 1
ATOM 1011 O O . SER A 1 128 ? 19.281 -9.43 -2.662 1 97.06 128 SER A O 1
ATOM 1013 N N . TYR A 1 129 ? 17.703 -9.773 -1.131 1 97.81 129 TYR A N 1
ATOM 1014 C CA . TYR A 1 129 ? 18.562 -9.312 -0.043 1 97.81 129 TYR A CA 1
ATOM 1015 C C . TYR A 1 129 ? 19.641 -10.344 0.269 1 97.81 129 TYR A C 1
ATOM 1017 O O . TYR A 1 129 ? 20.766 -9.992 0.649 1 97.81 129 TYR A O 1
ATOM 1025 N N . LEU A 1 130 ? 19.359 -11.609 0.12 1 97.81 130 LEU A N 1
ATOM 1026 C CA . LEU A 1 130 ? 20.375 -12.641 0.278 1 97.81 130 LEU A CA 1
ATOM 1027 C C . LEU A 1 130 ? 21.453 -12.508 -0.795 1 97.81 130 LEU A C 1
ATOM 1029 O O . LEU A 1 130 ? 22.641 -12.586 -0.496 1 97.81 130 LEU A O 1
ATOM 1033 N N . LEU A 1 131 ? 20.984 -12.273 -1.988 1 96.81 131 LEU A N 1
ATOM 1034 C CA . LEU A 1 131 ? 21.922 -12.141 -3.1 1 96.81 131 LEU A CA 1
ATOM 1035 C C . LEU A 1 131 ? 22.781 -10.891 -2.945 1 96.81 131 LEU A C 1
ATOM 1037 O O . LEU A 1 131 ? 23.938 -10.875 -3.365 1 96.81 131 LEU A O 1
ATOM 1041 N N . SER A 1 132 ? 22.188 -9.844 -2.371 1 94.56 132 SER A N 1
ATOM 1042 C CA . SER A 1 132 ? 22.906 -8.594 -2.17 1 94.56 132 SER A CA 1
ATOM 1043 C C . SER A 1 132 ? 24.094 -8.789 -1.24 1 94.56 132 SER A C 1
ATOM 1045 O O . SER A 1 132 ? 25.062 -8.031 -1.3 1 94.56 132 SER A O 1
ATOM 1047 N N . THR A 1 133 ? 24.031 -9.766 -0.397 1 95.12 133 THR A N 1
ATOM 1048 C CA . THR A 1 133 ? 25.141 -10.062 0.516 1 95.12 133 THR A CA 1
ATOM 1049 C C . THR A 1 133 ? 25.891 -11.305 0.064 1 95.12 133 THR A C 1
ATOM 1051 O O . THR A 1 133 ? 26.562 -11.953 0.87 1 95.12 133 THR A O 1
ATOM 1054 N N . HIS A 1 134 ? 25.719 -11.805 -1.118 1 94.44 134 HIS A N 1
ATOM 1055 C CA . HIS A 1 134 ? 26.438 -12.875 -1.795 1 94.44 134 HIS A CA 1
ATOM 1056 C C . HIS A 1 134 ? 26.156 -14.227 -1.148 1 94.44 134 HIS A C 1
ATOM 1058 O O . HIS A 1 134 ? 27.047 -15.078 -1.071 1 94.44 134 HIS A O 1
ATOM 1064 N N . GLN A 1 135 ? 24.984 -14.336 -0.608 1 96.19 135 GLN A N 1
ATOM 1065 C CA . GLN A 1 135 ? 24.547 -15.609 -0.058 1 96.19 135 GLN A CA 1
ATOM 1066 C C . GLN A 1 135 ? 23.734 -16.391 -1.078 1 96.19 135 GLN A C 1
ATOM 1068 O O . GLN A 1 135 ? 22.531 -16.609 -0.887 1 96.19 135 GLN A O 1
ATOM 1073 N N . LEU A 1 136 ? 24.422 -16.938 -2.027 1 96.12 136 LEU A N 1
ATOM 1074 C CA . LEU A 1 136 ? 23.781 -17.609 -3.152 1 96.12 136 LEU A CA 1
ATOM 1075 C C . LEU A 1 136 ? 23.156 -18.922 -2.715 1 96.12 136 LEU A C 1
ATOM 1077 O O . LEU A 1 136 ? 22.016 -19.234 -3.082 1 96.12 136 LEU A O 1
ATOM 1081 N N . GLU A 1 137 ? 23.828 -19.734 -1.942 1 96.81 137 GLU A N 1
ATOM 1082 C CA . GLU A 1 137 ? 23.344 -21.047 -1.517 1 96.81 137 GLU A CA 1
ATOM 1083 C C . GLU A 1 137 ? 22.078 -20.922 -0.677 1 96.81 137 GLU A C 1
ATOM 1085 O O . GLU A 1 137 ? 21.125 -21.672 -0.861 1 96.81 137 GLU A O 1
ATOM 1090 N N . GLU A 1 138 ? 22.094 -19.969 0.213 1 97.56 138 GLU A N 1
ATOM 1091 C CA . GLU A 1 138 ? 20.922 -19.734 1.047 1 97.56 138 GLU A CA 1
ATOM 1092 C C . GLU A 1 138 ? 19.734 -19.281 0.207 1 97.56 138 GLU A C 1
ATOM 1094 O O . GLU A 1 138 ? 18.594 -19.656 0.489 1 97.56 138 GLU A O 1
ATOM 1099 N N . ALA A 1 139 ? 19.984 -18.453 -0.781 1 98.12 139 ALA A N 1
ATOM 1100 C CA . ALA A 1 139 ? 18.922 -17.984 -1.672 1 98.12 139 ALA A CA 1
ATOM 1101 C C . ALA A 1 139 ? 18.297 -19.141 -2.424 1 98.12 139 ALA A C 1
ATOM 1103 O O . ALA A 1 139 ? 17.062 -19.234 -2.529 1 98.12 139 ALA A O 1
ATOM 1104 N N . ILE A 1 140 ? 19.141 -20.047 -2.924 1 98.06 140 ILE A N 1
ATOM 1105 C CA . ILE A 1 140 ? 18.656 -21.203 -3.656 1 98.06 140 ILE A CA 1
ATOM 1106 C C . ILE A 1 140 ? 17.859 -22.109 -2.721 1 98.06 140 ILE A C 1
ATOM 1108 O O . ILE A 1 140 ? 16.766 -22.578 -3.08 1 98.06 140 ILE A O 1
ATOM 1112 N N . ASP A 1 141 ? 18.312 -22.359 -1.604 1 97.94 141 ASP A N 1
ATOM 1113 C CA . ASP A 1 141 ? 17.625 -23.188 -0.628 1 97.94 141 ASP A CA 1
ATOM 1114 C C . ASP A 1 141 ? 16.266 -22.609 -0.271 1 97.94 141 ASP A C 1
ATOM 1116 O O . ASP A 1 141 ? 15.289 -23.344 -0.115 1 97.94 141 ASP A O 1
ATOM 1120 N N . LEU A 1 142 ? 16.25 -21.328 -0.097 1 98 142 LEU A N 1
ATOM 1121 C CA . LEU A 1 142 ? 14.992 -20.672 0.215 1 98 142 LEU A CA 1
ATOM 1122 C C . LEU A 1 142 ? 13.977 -20.891 -0.903 1 98 142 LEU A C 1
ATOM 1124 O O . LEU A 1 142 ? 12.797 -21.141 -0.637 1 98 142 LEU A O 1
ATOM 1128 N N . LEU A 1 143 ? 14.406 -20.734 -2.107 1 98.31 143 LEU A N 1
ATOM 1129 C CA . LEU A 1 143 ? 13.523 -20.953 -3.25 1 98.31 143 LEU A CA 1
ATOM 1130 C C . LEU A 1 143 ? 13.023 -22.391 -3.279 1 98.31 143 LEU A C 1
ATOM 1132 O O . LEU A 1 143 ? 11.844 -22.641 -3.516 1 98.31 143 LEU A O 1
ATOM 1136 N N . LEU A 1 144 ? 13.906 -23.344 -3.006 1 97.94 144 LEU A N 1
ATOM 1137 C CA . LEU A 1 144 ? 13.539 -24.766 -3.004 1 97.94 144 LEU A CA 1
ATOM 1138 C C . LEU A 1 144 ? 12.539 -25.062 -1.894 1 97.94 144 LEU A C 1
ATOM 1140 O O . LEU A 1 144 ? 11.555 -25.766 -2.117 1 97.94 144 LEU A O 1
ATOM 1144 N N . ASP A 1 145 ? 12.781 -24.5 -0.733 1 97.19 145 ASP A N 1
ATOM 1145 C CA . ASP A 1 145 ? 11.891 -24.688 0.406 1 97.19 145 ASP A CA 1
ATOM 1146 C C . ASP A 1 145 ? 10.5 -24.125 0.117 1 97.19 145 ASP A C 1
ATOM 1148 O O . ASP A 1 145 ? 9.5 -24.641 0.632 1 97.19 145 ASP A O 1
ATOM 1152 N N . SER A 1 146 ? 10.516 -23.188 -0.736 1 97.12 146 SER A N 1
ATOM 1153 C CA . SER A 1 146 ? 9.25 -22.547 -1.079 1 97.12 146 SER A CA 1
ATOM 1154 C C . SER A 1 146 ? 8.648 -23.172 -2.338 1 97.12 146 SER A C 1
ATOM 1156 O O . SER A 1 146 ? 7.688 -22.625 -2.898 1 97.12 146 SER A O 1
ATOM 1158 N N . LYS A 1 147 ? 9.242 -24.219 -2.881 1 96.81 147 LYS A N 1
ATOM 1159 C CA . LYS A 1 147 ? 8.781 -24.969 -4.043 1 96.81 147 LYS A CA 1
ATOM 1160 C C . LYS A 1 147 ? 8.797 -24.109 -5.301 1 96.81 147 LYS A C 1
ATOM 1162 O O . LYS A 1 147 ? 7.906 -24.219 -6.148 1 96.81 147 LYS A O 1
ATOM 1167 N N . MET A 1 148 ? 9.688 -23.172 -5.32 1 97.56 148 MET A N 1
ATOM 1168 C CA . MET A 1 148 ? 9.914 -22.344 -6.504 1 97.56 148 MET A CA 1
ATOM 1169 C C . MET A 1 148 ? 11.086 -22.875 -7.32 1 97.56 148 MET A C 1
ATOM 1171 O O . MET A 1 148 ? 12.141 -22.25 -7.383 1 97.56 148 MET A O 1
ATOM 1175 N N . PHE A 1 149 ? 10.867 -23.922 -8.008 1 97.31 149 PHE A N 1
ATOM 1176 C CA . PHE A 1 149 ? 11.914 -24.688 -8.656 1 97.31 149 PHE A CA 1
ATOM 1177 C C . PHE A 1 149 ? 12.414 -23.984 -9.906 1 97.31 149 PHE A C 1
ATOM 1179 O O . PHE A 1 149 ? 13.617 -23.984 -10.195 1 97.31 149 PHE A O 1
ATOM 1186 N N . ARG A 1 150 ? 11.477 -23.422 -10.664 1 96.62 150 ARG A N 1
ATOM 1187 C CA . ARG A 1 150 ? 11.867 -22.703 -11.875 1 96.62 150 ARG A CA 1
ATOM 1188 C C . ARG A 1 150 ? 12.836 -21.562 -11.555 1 96.62 150 ARG A C 1
ATOM 1190 O O . ARG A 1 150 ? 13.852 -21.391 -12.242 1 96.62 150 ARG A O 1
ATOM 1197 N N . GLU A 1 151 ? 12.5 -20.891 -10.547 1 97.38 151 GLU A N 1
ATOM 1198 C CA . GLU A 1 151 ? 13.336 -19.781 -10.094 1 97.38 151 GLU A CA 1
ATOM 1199 C C . GLU A 1 151 ? 14.688 -20.281 -9.594 1 97.38 151 GLU A C 1
ATOM 1201 O O . GLU A 1 151 ? 15.727 -19.672 -9.891 1 97.38 151 GLU A O 1
ATOM 1206 N N . ALA A 1 152 ? 14.641 -21.359 -8.844 1 97.81 152 ALA A N 1
ATOM 1207 C CA . ALA A 1 152 ? 15.867 -21.922 -8.281 1 97.81 152 ALA A CA 1
ATOM 1208 C C . ALA A 1 152 ? 16.828 -22.359 -9.383 1 97.81 152 ALA A C 1
ATOM 1210 O O . ALA A 1 152 ? 18.031 -22.094 -9.305 1 97.81 152 ALA A O 1
ATOM 1211 N N . VAL A 1 153 ? 16.297 -23 -10.375 1 96.56 153 VAL A N 1
ATOM 1212 C CA . VAL A 1 153 ? 17.141 -23.484 -11.461 1 96.56 153 VAL A CA 1
ATOM 1213 C C . VAL A 1 153 ? 17.703 -22.312 -12.25 1 96.56 153 VAL A C 1
ATOM 1215 O O . VAL A 1 153 ? 18.875 -22.297 -12.609 1 96.56 153 VAL A O 1
ATOM 1218 N N . LEU A 1 154 ? 16.812 -21.375 -12.516 1 96.25 154 LEU A N 1
ATOM 1219 C CA . LEU A 1 154 ? 17.234 -20.172 -13.242 1 96.25 154 LEU A CA 1
ATOM 1220 C C . LEU A 1 154 ? 18.391 -19.484 -12.523 1 96.25 154 LEU A C 1
ATOM 1222 O O . LEU A 1 154 ? 19.391 -19.125 -13.141 1 96.25 154 LEU A O 1
ATOM 1226 N N . LEU A 1 155 ? 18.312 -19.297 -11.258 1 96.5 155 LEU A N 1
ATOM 1227 C CA . LEU A 1 155 ? 19.312 -18.609 -10.445 1 96.5 155 LEU A CA 1
ATOM 1228 C C . LEU A 1 155 ? 20.609 -19.422 -10.391 1 96.5 155 LEU A C 1
ATOM 1230 O O . LEU A 1 155 ? 21.688 -18.875 -10.578 1 96.5 155 LEU A O 1
ATOM 1234 N N . ALA A 1 156 ? 20.516 -20.656 -10.133 1 96.56 156 ALA A N 1
ATOM 1235 C CA . ALA A 1 156 ? 21.688 -21.516 -9.992 1 96.56 156 ALA A CA 1
ATOM 1236 C C . ALA A 1 156 ? 22.484 -21.578 -11.297 1 96.56 156 ALA A C 1
ATOM 1238 O O . ALA A 1 156 ? 23.703 -21.422 -11.297 1 96.56 156 ALA A O 1
ATOM 1239 N N . LYS A 1 157 ? 21.781 -21.781 -12.383 1 95.5 157 LYS A N 1
ATOM 1240 C CA . LYS A 1 157 ? 22.453 -21.953 -13.664 1 95.5 157 LYS A CA 1
ATOM 1241 C C . LYS A 1 157 ? 23.016 -20.625 -14.172 1 95.5 157 LYS A C 1
ATOM 1243 O O . LYS A 1 157 ? 23.922 -20.609 -15.016 1 95.5 157 LYS A O 1
ATOM 1248 N N . SER A 1 158 ? 22.453 -19.547 -13.703 1 93.5 158 SER A N 1
ATOM 1249 C CA . SER A 1 158 ? 22.953 -18.25 -14.102 1 93.5 158 SER A CA 1
ATOM 1250 C C . SER A 1 158 ? 24.25 -17.906 -13.359 1 93.5 158 SER A C 1
ATOM 1252 O O . SER A 1 158 ? 25.062 -17.125 -13.859 1 93.5 158 SER A O 1
ATOM 1254 N N . ARG A 1 159 ? 24.469 -18.5 -12.18 1 93.19 159 ARG A N 1
ATOM 1255 C CA . ARG A 1 159 ? 25.578 -18.062 -11.328 1 93.19 159 ARG A CA 1
ATOM 1256 C C . ARG A 1 159 ? 26.609 -19.172 -11.156 1 93.19 159 ARG A C 1
ATOM 1258 O O . ARG A 1 159 ? 27.766 -18.891 -10.82 1 93.19 159 ARG A O 1
ATOM 1265 N N . LEU A 1 160 ? 26.172 -20.375 -11.352 1 94.19 160 LEU A N 1
ATOM 1266 C CA . LEU A 1 160 ? 27.062 -21.516 -11.102 1 94.19 160 LEU A CA 1
ATOM 1267 C C . LEU A 1 160 ? 27.453 -22.188 -12.414 1 94.19 160 LEU A C 1
ATOM 1269 O O . LEU A 1 160 ? 26.766 -22.031 -13.43 1 94.19 160 LEU A O 1
ATOM 1273 N N . PRO A 1 161 ? 28.562 -22.891 -12.328 1 93.94 161 PRO A N 1
ATOM 1274 C CA . PRO A 1 161 ? 28.938 -23.672 -13.516 1 93.94 161 PRO A CA 1
ATOM 1275 C C . PRO A 1 161 ? 27.938 -24.781 -13.828 1 93.94 161 PRO A C 1
ATOM 1277 O O . PRO A 1 161 ? 27.266 -25.281 -12.93 1 93.94 161 PRO A O 1
ATOM 1280 N N . ASN A 1 162 ? 27.844 -25.156 -15.047 1 90.38 162 ASN A N 1
ATOM 1281 C CA . ASN A 1 162 ? 26.859 -26.109 -15.555 1 90.38 162 ASN A CA 1
ATOM 1282 C C . ASN A 1 162 ? 26.953 -27.453 -14.836 1 90.38 162 ASN A C 1
ATOM 1284 O O . ASN A 1 162 ? 25.938 -28.141 -14.672 1 90.38 162 ASN A O 1
ATOM 1288 N N . GLU A 1 163 ? 28.078 -27.797 -14.383 1 90.12 163 GLU A N 1
ATOM 1289 C CA . GLU A 1 163 ? 28.266 -29.125 -13.812 1 90.12 163 GLU A CA 1
ATOM 1290 C C . GLU A 1 163 ? 28.203 -29.078 -12.289 1 90.12 163 GLU A C 1
ATOM 1292 O O . GLU A 1 163 ? 28.5 -30.078 -11.617 1 90.12 163 GLU A O 1
ATOM 1297 N N . ASP A 1 164 ? 27.766 -28.047 -11.82 1 94.19 164 ASP A N 1
ATOM 1298 C CA . ASP A 1 164 ? 27.719 -27.906 -10.367 1 94.19 164 ASP A CA 1
ATOM 1299 C C . ASP A 1 164 ? 26.688 -28.859 -9.758 1 94.19 164 ASP A C 1
ATOM 1301 O O . ASP A 1 164 ? 25.609 -29.047 -10.312 1 94.19 164 ASP A O 1
ATOM 1305 N N . VAL A 1 165 ? 26.984 -29.438 -8.656 1 95.12 165 VAL A N 1
ATOM 1306 C CA . VAL A 1 165 ? 26.188 -30.438 -7.965 1 95.12 165 VAL A CA 1
ATOM 1307 C C . VAL A 1 165 ? 24.859 -29.812 -7.504 1 95.12 165 VAL A C 1
ATOM 1309 O O . VAL A 1 165 ? 23.828 -30.484 -7.465 1 95.12 165 VAL A O 1
ATOM 1312 N N . THR A 1 166 ? 24.891 -28.547 -7.234 1 96.44 166 THR A N 1
ATOM 1313 C CA . THR A 1 166 ? 23.688 -27.844 -6.773 1 96.44 166 THR A CA 1
ATOM 1314 C C . THR A 1 166 ? 22.609 -27.875 -7.844 1 96.44 166 THR A C 1
ATOM 1316 O O . THR A 1 166 ? 21.422 -27.984 -7.523 1 96.44 166 THR A O 1
ATOM 1319 N N . ILE A 1 167 ? 23 -27.766 -9.047 1 96.38 167 ILE A N 1
ATOM 1320 C CA . ILE A 1 167 ? 22.047 -27.781 -10.148 1 96.38 167 ILE A CA 1
ATOM 1321 C C . ILE A 1 167 ? 21.375 -29.156 -10.242 1 96.38 167 ILE A C 1
ATOM 1323 O O . ILE A 1 167 ? 20.156 -29.25 -10.422 1 96.38 167 ILE A O 1
ATOM 1327 N N . LYS A 1 168 ? 22.141 -30.188 -10.102 1 95.19 168 LYS A N 1
ATOM 1328 C CA . LYS A 1 168 ? 21.609 -31.547 -10.125 1 95.19 168 LYS A CA 1
ATOM 1329 C C . LYS A 1 168 ? 20.625 -31.781 -8.977 1 95.19 168 LYS A C 1
ATOM 1331 O O . LYS A 1 168 ? 19.594 -32.438 -9.156 1 95.19 168 LYS A O 1
ATOM 1336 N N . LYS A 1 169 ? 21 -31.25 -7.902 1 96.25 169 LYS A N 1
ATOM 1337 C CA . LYS A 1 169 ? 20.141 -31.359 -6.73 1 96.25 169 LYS A CA 1
ATOM 1338 C C . LYS A 1 169 ? 18.797 -30.672 -6.977 1 96.25 169 LYS A C 1
ATOM 1340 O O . LYS A 1 169 ? 17.734 -31.219 -6.637 1 96.25 169 LYS A O 1
ATOM 1345 N N . ILE A 1 170 ? 18.812 -29.531 -7.551 1 97.69 170 ILE A N 1
ATOM 1346 C CA . ILE A 1 170 ? 17.609 -28.766 -7.828 1 97.69 170 ILE A CA 1
ATOM 1347 C C . ILE A 1 170 ? 16.719 -29.531 -8.812 1 97.69 170 ILE A C 1
ATOM 1349 O O . ILE A 1 170 ? 15.516 -29.672 -8.594 1 97.69 170 ILE A O 1
ATOM 1353 N N . MET A 1 171 ? 17.328 -30 -9.852 1 96.88 171 MET A N 1
ATOM 1354 C CA . MET A 1 171 ? 16.594 -30.734 -10.875 1 96.88 171 MET A CA 1
ATOM 1355 C C . MET A 1 171 ? 15.984 -32 -10.297 1 96.88 171 MET A C 1
ATOM 1357 O O . MET A 1 171 ? 14.867 -32.375 -10.664 1 96.88 171 MET A O 1
ATOM 1361 N N . GLY A 1 172 ? 16.672 -32.656 -9.477 1 97.12 172 GLY A N 1
ATOM 1362 C CA . GLY A 1 172 ? 16.156 -33.844 -8.812 1 97.12 172 GLY A CA 1
ATOM 1363 C C . GLY A 1 172 ? 14.945 -33.562 -7.941 1 97.12 172 GLY A C 1
ATOM 1364 O O . GLY A 1 172 ? 13.961 -34.312 -7.973 1 97.12 172 GLY A O 1
ATOM 1365 N N . GLN A 1 173 ? 15.031 -32.531 -7.176 1 97.69 173 GLN A N 1
ATOM 1366 C CA . GLN A 1 173 ? 13.914 -32.156 -6.316 1 97.69 173 GLN A CA 1
ATOM 1367 C C . GLN A 1 173 ? 12.703 -31.719 -7.141 1 97.69 173 GLN A C 1
ATOM 1369 O O . GLN A 1 173 ? 11.562 -32 -6.777 1 97.69 173 GLN A O 1
ATOM 1374 N N . TRP A 1 174 ? 12.984 -30.984 -8.172 1 97.94 174 TRP A N 1
ATOM 1375 C CA . TRP A 1 174 ? 11.922 -30.578 -9.078 1 97.94 174 TRP A CA 1
ATOM 1376 C C . TRP A 1 174 ? 11.227 -31.781 -9.688 1 97.94 174 TRP A C 1
ATOM 1378 O O . TRP A 1 174 ? 10 -31.844 -9.727 1 97.94 174 TRP A O 1
ATOM 1388 N N . ALA A 1 175 ? 12.016 -32.75 -10.094 1 98 175 ALA A N 1
ATOM 1389 C CA . ALA A 1 175 ? 11.469 -34 -10.641 1 98 175 ALA A CA 1
ATOM 1390 C C . ALA A 1 175 ? 10.602 -34.719 -9.617 1 98 175 ALA A C 1
ATOM 1392 O O . ALA A 1 175 ? 9.5 -35.188 -9.93 1 98 175 ALA A O 1
ATOM 1393 N N . SER A 1 176 ? 11.102 -34.875 -8.477 1 97.69 176 SER A N 1
ATOM 1394 C CA . SER A 1 176 ? 10.383 -35.531 -7.406 1 97.69 176 SER A CA 1
ATOM 1395 C C . SER A 1 176 ? 9.039 -34.875 -7.129 1 97.69 176 SER A C 1
ATOM 1397 O O . SER A 1 176 ? 8.031 -35.531 -6.914 1 97.69 176 SER A O 1
ATOM 1399 N N . HIS A 1 177 ? 9.078 -33.594 -7.078 1 97.5 177 HIS A N 1
ATOM 1400 C CA . HIS A 1 177 ? 7.844 -32.844 -6.875 1 97.5 177 HIS A CA 1
ATOM 1401 C C . HIS A 1 177 ? 6.852 -33.094 -8.008 1 97.5 177 HIS A C 1
ATOM 1403 O O . HIS A 1 177 ? 5.656 -33.281 -7.758 1 97.5 177 HIS A O 1
ATOM 1409 N N . CYS A 1 178 ? 7.312 -33.062 -9.219 1 97.56 178 CYS A N 1
ATOM 1410 C CA . CYS A 1 178 ? 6.465 -33.281 -10.383 1 97.56 178 CYS A CA 1
ATOM 1411 C C . CYS A 1 178 ? 5.879 -34.688 -10.367 1 97.56 178 CYS A C 1
ATOM 1413 O O . CYS A 1 178 ? 4.711 -34.875 -10.711 1 97.56 178 CYS A O 1
ATOM 1415 N N . ILE A 1 179 ? 6.68 -35.688 -9.953 1 97.19 179 ILE A N 1
ATOM 1416 C CA . ILE A 1 179 ? 6.199 -37.031 -9.844 1 97.19 179 ILE A CA 1
ATOM 1417 C C . ILE A 1 179 ? 5.07 -37.125 -8.812 1 97.19 179 ILE A C 1
ATOM 1419 O O . ILE A 1 179 ? 4.031 -37.719 -9.062 1 97.19 179 ILE A O 1
ATOM 1423 N N . GLY A 1 180 ? 5.258 -36.5 -7.73 1 96.31 180 GLY A N 1
ATOM 1424 C CA . GLY A 1 180 ? 4.266 -36.5 -6.668 1 96.31 180 GLY A CA 1
ATOM 1425 C C . GLY A 1 180 ? 2.971 -35.812 -7.062 1 96.31 180 GLY A C 1
ATOM 1426 O O . GLY A 1 180 ? 1.896 -36.188 -6.582 1 96.31 180 GLY A O 1
ATOM 1427 N N . THR A 1 181 ? 3.02 -34.844 -7.938 1 95.38 181 THR A N 1
ATOM 1428 C CA . THR A 1 181 ? 1.84 -34.094 -8.336 1 95.38 181 THR A CA 1
ATOM 1429 C C . THR A 1 181 ? 1.255 -34.625 -9.633 1 95.38 181 THR A C 1
ATOM 1431 O O . THR A 1 181 ? 0.289 -34.062 -10.164 1 95.38 181 THR A O 1
ATOM 1434 N N . GLY A 1 182 ? 1.859 -35.562 -10.242 1 94.5 182 GLY A N 1
ATOM 1435 C CA . GLY A 1 182 ? 1.323 -36.219 -11.422 1 94.5 182 GLY A CA 1
ATOM 1436 C C . GLY A 1 182 ? 1.753 -35.594 -12.727 1 94.5 182 GLY A C 1
ATOM 1437 O O . GLY A 1 182 ? 1.185 -35.875 -13.781 1 94.5 182 GLY A O 1
ATOM 1438 N N . MET A 1 183 ? 2.709 -34.688 -12.703 1 95.56 183 MET A N 1
ATOM 1439 C CA . MET A 1 183 ? 3.225 -34.062 -13.914 1 95.56 183 MET A CA 1
ATOM 1440 C C . MET A 1 183 ? 4.398 -34.844 -14.484 1 95.56 183 MET A C 1
ATOM 1442 O O . MET A 1 183 ? 5.531 -34.344 -14.508 1 95.56 183 MET A O 1
ATOM 1446 N N . PHE A 1 184 ? 4.141 -35.875 -15.07 1 96.31 184 PHE A N 1
ATOM 1447 C CA . PHE A 1 184 ? 5.145 -36.844 -15.453 1 96.31 184 PHE A CA 1
ATOM 1448 C C . PHE A 1 184 ? 6.004 -36.344 -16.594 1 96.31 184 PHE A C 1
ATOM 1450 O O . PHE A 1 184 ? 7.23 -36.469 -16.562 1 96.31 184 PHE A O 1
ATOM 1457 N N . PRO A 1 185 ? 5.371 -35.75 -17.625 1 96 185 PRO A N 1
ATOM 1458 C CA . PRO A 1 185 ? 6.234 -35.281 -18.703 1 96 185 PRO A CA 1
ATOM 1459 C C . PRO A 1 185 ? 7.262 -34.25 -18.219 1 96 185 PRO A C 1
ATOM 1461 O O . PRO A 1 185 ? 8.422 -34.281 -18.641 1 96 185 PRO A O 1
ATOM 1464 N N . LEU A 1 186 ? 6.887 -33.375 -17.344 1 96.62 186 LEU A N 1
ATOM 1465 C CA . LEU A 1 186 ? 7.805 -32.375 -16.828 1 96.62 186 LEU A CA 1
ATOM 1466 C C . LEU A 1 186 ? 8.883 -33.031 -15.953 1 96.62 186 LEU A C 1
ATOM 1468 O O . LEU A 1 186 ? 10.031 -32.594 -15.969 1 96.62 186 LEU A O 1
ATOM 1472 N N . ALA A 1 187 ? 8.484 -34 -15.164 1 97.94 187 ALA A N 1
ATOM 1473 C CA . ALA A 1 187 ? 9.453 -34.75 -14.375 1 97.94 187 ALA A CA 1
ATOM 1474 C C . ALA A 1 187 ? 10.531 -35.344 -15.273 1 97.94 187 ALA A C 1
ATOM 1476 O O . ALA A 1 187 ? 11.711 -35.344 -14.93 1 97.94 187 ALA A O 1
ATOM 1477 N N . ALA A 1 188 ? 10.086 -35.875 -16.359 1 98 188 ALA A N 1
ATOM 1478 C CA . ALA A 1 188 ? 11.016 -36.5 -17.312 1 98 188 ALA A CA 1
ATOM 1479 C C . ALA A 1 188 ? 11.984 -35.469 -17.875 1 98 188 ALA A C 1
ATOM 1481 O O . ALA A 1 188 ? 13.156 -35.75 -18.109 1 98 188 ALA A O 1
ATOM 1482 N N . HIS A 1 189 ? 11.461 -34.25 -18.188 1 97.75 189 HIS A N 1
ATOM 1483 C CA . HIS A 1 189 ? 12.336 -33.156 -18.625 1 97.75 189 HIS A CA 1
ATOM 1484 C C . HIS A 1 189 ? 13.492 -32.969 -17.656 1 97.75 189 HIS A C 1
ATOM 1486 O O . HIS A 1 189 ? 14.648 -32.844 -18.078 1 97.75 189 HIS A O 1
ATOM 1492 N N . CYS A 1 190 ? 13.18 -32.875 -16.391 1 97.56 190 CYS A N 1
ATOM 1493 C CA . CYS A 1 190 ? 14.164 -32.656 -15.336 1 97.56 190 CYS A CA 1
ATOM 1494 C C . CYS A 1 190 ? 15.172 -33.781 -15.258 1 97.56 190 CYS A C 1
ATOM 1496 O O . CYS A 1 190 ? 16.375 -33.562 -15.195 1 97.56 190 CYS A O 1
ATOM 1498 N N . LEU A 1 191 ? 14.703 -34.938 -15.328 1 97.5 191 LEU A N 1
ATOM 1499 C CA . LEU A 1 191 ? 15.547 -36.125 -15.195 1 97.5 191 LEU A CA 1
ATOM 1500 C C . LEU A 1 191 ? 16.484 -36.281 -16.391 1 97.5 191 LEU A C 1
ATOM 1502 O O . LEU A 1 191 ? 17.672 -36.562 -16.219 1 97.5 191 LEU A O 1
ATOM 1506 N N . LEU A 1 192 ? 15.938 -36.031 -17.547 1 96.75 192 LEU A N 1
ATOM 1507 C CA . LEU A 1 192 ? 16.766 -36.125 -18.75 1 96.75 192 LEU A CA 1
ATOM 1508 C C . LEU A 1 192 ? 17.875 -35.062 -18.703 1 96.75 192 LEU A C 1
ATOM 1510 O O . LEU A 1 192 ? 19.016 -35.344 -19.125 1 96.75 192 LEU A O 1
ATOM 1514 N N . SER A 1 193 ? 17.516 -33.875 -18.234 1 94.12 193 SER A N 1
ATOM 1515 C CA . SER A 1 193 ? 18.5 -32.812 -18.141 1 94.12 193 SER A CA 1
ATOM 1516 C C . SER A 1 193 ? 19.625 -33.156 -17.172 1 94.12 193 SER A C 1
ATOM 1518 O O . SER A 1 193 ? 20.734 -32.656 -17.297 1 94.12 193 SER A O 1
ATOM 1520 N N . ASN A 1 194 ? 19.328 -34 -16.188 1 92.75 194 ASN A N 1
ATOM 1521 C CA . ASN A 1 194 ? 20.297 -34.438 -15.188 1 92.75 194 ASN A CA 1
ATOM 1522 C C . ASN A 1 194 ? 21.078 -35.656 -15.656 1 92.75 194 ASN A C 1
ATOM 1524 O O . ASN A 1 194 ? 21.984 -36.094 -14.969 1 92.75 194 ASN A O 1
ATOM 1528 N N . GLY A 1 195 ? 20.688 -36.188 -16.734 1 92.75 195 GLY A N 1
ATOM 1529 C CA . GLY A 1 195 ? 21.359 -37.375 -17.234 1 92.75 195 GLY A CA 1
ATOM 1530 C C . GLY A 1 195 ? 20.781 -38.656 -16.688 1 92.75 195 GLY A C 1
ATOM 1531 O O . GLY A 1 195 ? 21.344 -39.75 -16.891 1 92.75 195 GLY A O 1
ATOM 1532 N N . SER A 1 196 ? 19.703 -38.562 -15.992 1 95.25 196 SER A N 1
ATOM 1533 C CA . SER A 1 196 ? 19.047 -39.719 -15.445 1 95.25 196 SER A CA 1
ATOM 1534 C C . SER A 1 196 ? 18.016 -40.281 -16.422 1 95.25 196 SER A C 1
ATOM 1536 O O . SER A 1 196 ? 16.812 -40.281 -16.156 1 95.25 196 SER A O 1
ATOM 1538 N N . ASN A 1 197 ? 18.5 -40.906 -17.422 1 96.69 197 ASN A N 1
ATOM 1539 C CA . ASN A 1 197 ? 17.672 -41.344 -18.531 1 96.69 197 ASN A CA 1
ATOM 1540 C C . ASN A 1 197 ? 16.766 -42.5 -18.125 1 96.69 197 ASN A C 1
ATOM 1542 O O . ASN A 1 197 ? 15.586 -42.5 -18.5 1 96.69 197 ASN A O 1
ATOM 1546 N N . ILE A 1 198 ? 17.266 -43.438 -17.391 1 96.88 198 ILE A N 1
ATOM 1547 C CA . ILE A 1 198 ? 16.5 -44.625 -17.016 1 96.88 198 ILE A CA 1
ATOM 1548 C C . ILE A 1 198 ? 15.336 -44.219 -16.109 1 96.88 198 ILE A C 1
ATOM 1550 O O . ILE A 1 198 ? 14.211 -44.719 -16.281 1 96.88 198 ILE A O 1
ATOM 1554 N N . GLU A 1 199 ? 15.625 -43.375 -15.211 1 96.94 199 GLU A N 1
ATOM 1555 C CA . GLU A 1 199 ? 14.555 -42.906 -14.344 1 96.94 199 GLU A CA 1
ATOM 1556 C C . GLU A 1 199 ? 13.484 -42.156 -15.148 1 96.94 199 GLU A C 1
ATOM 1558 O O . GLU A 1 199 ? 12.297 -42.25 -14.852 1 96.94 199 GLU A O 1
ATOM 1563 N N . ALA A 1 200 ? 13.938 -41.375 -16.094 1 97.75 200 ALA A N 1
ATOM 1564 C CA . ALA A 1 200 ? 13 -40.656 -16.953 1 97.75 200 ALA A CA 1
ATOM 1565 C C . ALA A 1 200 ? 12.094 -41.625 -17.703 1 97.75 200 ALA A C 1
ATOM 1567 O O . ALA A 1 200 ? 10.891 -41.375 -17.828 1 97.75 200 ALA A O 1
ATOM 1568 N N . VAL A 1 201 ? 12.672 -42.688 -18.141 1 97.44 201 VAL A N 1
ATOM 1569 C CA . VAL A 1 201 ? 11.922 -43.719 -18.859 1 97.44 201 VAL A CA 1
ATOM 1570 C C . VAL A 1 201 ? 10.875 -44.344 -17.938 1 97.44 201 VAL A C 1
ATOM 1572 O O . VAL A 1 201 ? 9.742 -44.594 -18.344 1 97.44 201 VAL A O 1
ATOM 1575 N N . GLU A 1 202 ? 11.227 -44.625 -16.797 1 96.75 202 GLU A N 1
ATOM 1576 C CA . GLU A 1 202 ? 10.312 -45.188 -15.828 1 96.75 202 GLU A CA 1
ATOM 1577 C C . GLU A 1 202 ? 9.109 -44.281 -15.586 1 96.75 202 GLU A C 1
ATOM 1579 O O . GLU A 1 202 ? 7.977 -44.75 -15.477 1 96.75 202 GLU A O 1
ATOM 1584 N N . VAL A 1 203 ? 9.398 -43.062 -15.492 1 97 203 VAL A N 1
ATOM 1585 C CA . VAL A 1 203 ? 8.336 -42.094 -15.25 1 97 203 VAL A CA 1
ATOM 1586 C C . VAL A 1 203 ? 7.438 -42 -16.484 1 97 203 VAL A C 1
ATOM 1588 O O . VAL A 1 203 ? 6.211 -41.969 -16.359 1 97 203 VAL A O 1
ATOM 1591 N N . LEU A 1 204 ? 8.031 -41.938 -17.625 1 96.62 204 LEU A N 1
ATOM 1592 C CA . LEU A 1 204 ? 7.281 -41.781 -18.875 1 96.62 204 LEU A CA 1
ATOM 1593 C C . LEU A 1 204 ? 6.445 -43.031 -19.156 1 96.62 204 LEU A C 1
ATOM 1595 O O . LEU A 1 204 ? 5.422 -42.969 -19.844 1 96.62 204 LEU A O 1
ATOM 1599 N N . SER A 1 205 ? 6.887 -44.156 -18.656 1 95.25 205 SER A N 1
ATOM 1600 C CA . SER A 1 205 ? 6.18 -45.406 -18.875 1 95.25 205 SER A CA 1
ATOM 1601 C C . SER A 1 205 ? 4.828 -45.406 -18.172 1 95.25 205 SER A C 1
ATOM 1603 O O . SER A 1 205 ? 3.961 -46.25 -18.484 1 95.25 205 SER A O 1
ATOM 1605 N N . ARG A 1 206 ? 4.609 -44.531 -17.328 1 93.75 206 ARG A N 1
ATOM 1606 C CA . ARG A 1 206 ? 3.348 -44.438 -16.609 1 93.75 206 ARG A CA 1
ATOM 1607 C C . ARG A 1 206 ? 2.307 -43.688 -17.422 1 93.75 206 ARG A C 1
ATOM 1609 O O . ARG A 1 206 ? 1.109 -43.75 -17.141 1 93.75 206 ARG A O 1
ATOM 1616 N N . VAL A 1 207 ? 2.801 -43 -18.422 1 92.69 207 VAL A N 1
ATOM 1617 C CA . VAL A 1 207 ? 1.898 -42.219 -19.266 1 92.69 207 VAL A CA 1
ATOM 1618 C C . VAL A 1 207 ? 1.295 -43.125 -20.328 1 92.69 207 VAL A C 1
ATOM 1620 O O . VAL A 1 207 ? 1.993 -43.969 -20.906 1 92.69 207 VAL A O 1
ATOM 1623 N N . LYS A 1 208 ? 0.036 -43 -20.672 1 88.88 208 LYS A N 1
ATOM 1624 C CA . LYS A 1 208 ? -0.67 -43.906 -21.578 1 88.88 208 LYS A CA 1
ATOM 1625 C C . LYS A 1 208 ? -0.612 -43.406 -23.016 1 88.88 208 LYS A C 1
ATOM 1627 O O . LYS A 1 208 ? -0.959 -44.156 -23.938 1 88.88 208 LYS A O 1
ATOM 1632 N N . ASP A 1 209 ? -0.057 -42.344 -23.297 1 92 209 ASP A N 1
ATOM 1633 C CA . ASP A 1 209 ? 0.009 -41.781 -24.641 1 92 209 ASP A CA 1
ATOM 1634 C C . ASP A 1 209 ? 1.038 -42.5 -25.5 1 92 209 ASP A C 1
ATOM 1636 O O . ASP A 1 209 ? 2.197 -42.656 -25.109 1 92 209 ASP A O 1
ATOM 1640 N N . PRO A 1 210 ? 0.625 -42.938 -26.703 1 93.12 210 PRO A N 1
ATOM 1641 C CA . PRO A 1 210 ? 1.512 -43.75 -27.531 1 93.12 210 PRO A CA 1
ATOM 1642 C C . PRO A 1 210 ? 2.777 -43 -27.953 1 93.12 210 PRO A C 1
ATOM 1644 O O . PRO A 1 210 ? 3.861 -43.594 -27.984 1 93.12 210 PRO A O 1
ATOM 1647 N N . ALA A 1 211 ? 2.621 -41.781 -28.266 1 91.44 211 ALA A N 1
ATOM 1648 C CA . ALA A 1 211 ? 3.773 -41 -28.703 1 91.44 211 ALA A CA 1
ATOM 1649 C C . ALA A 1 211 ? 4.812 -40.875 -27.594 1 91.44 211 ALA A C 1
ATOM 1651 O O . ALA A 1 211 ? 6.016 -40.969 -27.844 1 91.44 211 ALA A O 1
ATOM 1652 N N . THR A 1 212 ? 4.344 -40.656 -26.391 1 93.94 212 THR A N 1
ATOM 1653 C CA . THR A 1 212 ? 5.227 -40.562 -25.234 1 93.94 212 THR A CA 1
ATOM 1654 C C . THR A 1 212 ? 5.895 -41.875 -24.922 1 93.94 212 THR A C 1
ATOM 1656 O O . THR A 1 212 ? 7.086 -41.938 -24.609 1 93.94 212 THR A O 1
ATOM 1659 N N . LEU A 1 213 ? 5.148 -42.875 -25.031 1 94.81 213 LEU A N 1
ATOM 1660 C CA . LEU A 1 213 ? 5.688 -44.219 -24.797 1 94.81 213 LEU A CA 1
ATOM 1661 C C . LEU A 1 213 ? 6.73 -44.594 -25.859 1 94.81 213 LEU A C 1
ATOM 1663 O O . LEU A 1 213 ? 7.75 -45.188 -25.531 1 94.81 213 LEU A O 1
ATOM 1667 N N . ALA A 1 214 ? 6.391 -44.25 -27.062 1 95.06 214 ALA A N 1
ATOM 1668 C CA . ALA A 1 214 ? 7.348 -44.5 -28.141 1 95.06 214 ALA A CA 1
ATOM 1669 C C . ALA A 1 214 ? 8.672 -43.812 -27.875 1 95.06 214 ALA A C 1
ATOM 1671 O O . ALA A 1 214 ? 9.742 -44.375 -28.109 1 95.06 214 ALA A O 1
ATOM 1672 N N . LEU A 1 215 ? 8.555 -42.594 -27.453 1 94.62 215 LEU A N 1
ATOM 1673 C CA . LEU A 1 215 ? 9.758 -41.844 -27.109 1 94.62 215 LEU A CA 1
ATOM 1674 C C . LEU A 1 215 ? 10.5 -42.469 -25.953 1 94.62 215 LEU A C 1
ATOM 1676 O O . LEU A 1 215 ? 11.734 -42.562 -25.953 1 94.62 215 LEU A O 1
ATOM 1680 N N . ALA A 1 216 ? 9.766 -42.875 -24.891 1 96.62 216 ALA A N 1
ATOM 1681 C CA . ALA A 1 216 ? 10.359 -43.562 -23.75 1 96.62 216 ALA A CA 1
ATOM 1682 C C . ALA A 1 216 ? 11.133 -44.812 -24.188 1 96.62 216 ALA A C 1
ATOM 1684 O O . ALA A 1 216 ? 12.234 -45.062 -23.703 1 96.62 216 ALA A O 1
ATOM 1685 N N . ALA A 1 217 ? 10.586 -45.531 -25.078 1 96.38 217 ALA A N 1
ATOM 1686 C CA . ALA A 1 217 ? 11.242 -46.75 -25.594 1 96.38 217 ALA A CA 1
ATOM 1687 C C . ALA A 1 217 ? 12.539 -46.375 -26.312 1 96.38 217 ALA A C 1
ATOM 1689 O O . ALA A 1 217 ? 13.539 -47.094 -26.188 1 96.38 217 ALA A O 1
ATOM 1690 N N . GLU A 1 218 ? 12.477 -45.375 -27.109 1 94.81 218 GLU A N 1
ATOM 1691 C CA . GLU A 1 218 ? 13.672 -44.938 -27.828 1 94.81 218 GLU A CA 1
ATOM 1692 C C . GLU A 1 218 ? 14.773 -44.531 -26.844 1 94.81 218 GLU A C 1
ATOM 1694 O O . GLU A 1 218 ? 15.938 -44.875 -27.047 1 94.81 218 GLU A O 1
ATOM 1699 N N . ILE A 1 219 ? 14.438 -43.75 -25.828 1 96.25 219 ILE A N 1
ATOM 1700 C CA . ILE A 1 219 ? 15.398 -43.312 -24.828 1 96.25 219 ILE A CA 1
ATOM 1701 C C . ILE A 1 219 ? 16 -44.5 -24.125 1 96.25 219 ILE A C 1
ATOM 1703 O O . ILE A 1 219 ? 17.219 -44.562 -23.875 1 96.25 219 ILE A O 1
ATOM 1707 N N . ALA A 1 220 ? 15.156 -45.438 -23.797 1 96.56 220 ALA A N 1
ATOM 1708 C CA . ALA A 1 220 ? 15.633 -46.656 -23.156 1 96.56 220 ALA A CA 1
ATOM 1709 C C . ALA A 1 220 ? 16.625 -47.375 -24.047 1 96.56 220 ALA A C 1
ATOM 1711 O O . ALA A 1 220 ? 17.656 -47.875 -23.562 1 96.56 220 ALA A O 1
ATOM 1712 N N . GLN A 1 221 ? 16.344 -47.469 -25.297 1 94.69 221 GLN A N 1
ATOM 1713 C CA . GLN A 1 221 ? 17.219 -48.156 -26.25 1 94.69 221 GLN A CA 1
ATOM 1714 C C . GLN A 1 221 ? 18.578 -47.469 -26.328 1 94.69 221 GLN A C 1
ATOM 1716 O O . GLN A 1 221 ? 19.609 -48.125 -26.312 1 94.69 221 GLN A O 1
ATOM 1721 N N . LYS A 1 222 ? 18.547 -46.156 -26.438 1 93.5 222 LYS A N 1
ATOM 1722 C CA . LYS A 1 222 ? 19.766 -45.375 -26.547 1 93.5 222 LYS A CA 1
ATOM 1723 C C . LYS A 1 222 ? 20.562 -45.438 -25.25 1 93.5 222 LYS A C 1
ATOM 1725 O O . LYS A 1 222 ? 21.781 -45.219 -25.25 1 93.5 222 LYS A O 1
ATOM 1730 N N . SER A 1 223 ? 19.875 -45.656 -24.125 1 94.12 223 SER A N 1
ATOM 1731 C CA . SER A 1 223 ? 20.531 -45.75 -22.828 1 94.12 223 SER A CA 1
ATOM 1732 C C . SER A 1 223 ? 20.953 -47.156 -22.516 1 94.12 223 SER A C 1
ATOM 1734 O O . SER A 1 223 ? 21.203 -47.5 -21.359 1 94.12 223 SER A O 1
ATOM 1736 N N . GLU A 1 224 ? 20.875 -48.094 -23.469 1 92.88 224 GLU A N 1
ATOM 1737 C CA . GLU A 1 224 ? 21.359 -49.469 -23.391 1 92.88 224 GLU A CA 1
ATOM 1738 C C . GLU A 1 224 ? 20.484 -50.344 -22.484 1 92.88 224 GLU A C 1
ATOM 1740 O O . GLU A 1 224 ? 20.969 -51.25 -21.828 1 92.88 224 GLU A O 1
ATOM 1745 N N . ALA A 1 225 ? 19.297 -49.906 -22.328 1 94.69 225 ALA A N 1
ATOM 1746 C CA . ALA A 1 225 ? 18.297 -50.75 -21.656 1 94.69 225 ALA A CA 1
ATOM 1747 C C . ALA A 1 225 ? 17.391 -51.438 -22.672 1 94.69 225 ALA A C 1
ATOM 1749 O O . ALA A 1 225 ? 16.203 -51.094 -22.766 1 94.69 225 ALA A O 1
ATOM 1750 N N . SER A 1 226 ? 17.812 -52.375 -23.266 1 93.5 226 SER A N 1
ATOM 1751 C CA . SER A 1 226 ? 17.156 -52.969 -24.422 1 93.5 226 SER A CA 1
ATOM 1752 C C . SER A 1 226 ? 15.883 -53.719 -24.031 1 93.5 226 SER A C 1
ATOM 1754 O O . SER A 1 226 ? 14.867 -53.594 -24.719 1 93.5 226 SER A O 1
ATOM 1756 N N . GLU A 1 227 ? 15.938 -54.469 -22.938 1 94.38 227 GLU A N 1
ATOM 1757 C CA . GLU A 1 227 ? 14.758 -55.219 -22.5 1 94.38 227 GLU A CA 1
ATOM 1758 C C . GLU A 1 227 ? 13.609 -54.281 -22.172 1 94.38 227 GLU A C 1
ATOM 1760 O O . GLU A 1 227 ? 12.461 -54.5 -22.531 1 94.38 227 GLU A O 1
ATOM 1765 N N . MET A 1 228 ? 14.016 -53.281 -21.531 1 95 228 MET A N 1
ATOM 1766 C CA . MET A 1 228 ? 13.023 -52.281 -21.188 1 95 228 MET A CA 1
ATOM 1767 C C . MET A 1 228 ? 12.484 -51.594 -22.438 1 95 228 MET A C 1
ATOM 1769 O O . MET A 1 228 ? 11.289 -51.281 -22.531 1 95 228 MET A O 1
ATOM 1773 N N . ALA A 1 229 ? 13.359 -51.312 -23.312 1 96.44 229 ALA A N 1
ATOM 1774 C CA . ALA A 1 229 ? 12.992 -50.625 -24.562 1 96.44 229 ALA A CA 1
ATOM 1775 C C . ALA A 1 229 ? 11.961 -51.469 -25.344 1 96.44 229 ALA A C 1
ATOM 1777 O O . ALA A 1 229 ? 10.961 -50.938 -25.812 1 96.44 229 ALA A O 1
ATOM 1778 N N . VAL A 1 230 ? 12.203 -52.688 -25.359 1 95.69 230 VAL A N 1
ATOM 1779 C CA . VAL A 1 230 ? 11.312 -53.594 -26.109 1 95.69 230 VAL A CA 1
ATOM 1780 C C . VAL A 1 230 ? 9.961 -53.656 -25.406 1 95.69 230 VAL A C 1
ATOM 1782 O O . VAL A 1 230 ? 8.914 -53.594 -26.062 1 95.69 230 VAL A O 1
ATOM 1785 N N . SER A 1 231 ? 9.969 -53.875 -24.141 1 95.75 231 SER A N 1
ATOM 1786 C CA . SER A 1 231 ? 8.727 -53.969 -23.375 1 95.75 231 SER A CA 1
ATOM 1787 C C . SER A 1 231 ? 7.871 -52.719 -23.562 1 95.75 231 SER A C 1
ATOM 1789 O O . SER A 1 231 ? 6.664 -52.812 -23.797 1 95.75 231 SER A O 1
ATOM 1791 N N . ILE A 1 232 ? 8.555 -51.594 -23.484 1 96.44 232 ILE A N 1
ATOM 1792 C CA . ILE A 1 232 ? 7.824 -50.344 -23.594 1 96.44 232 ILE A CA 1
ATOM 1793 C C . ILE A 1 232 ? 7.367 -50.156 -25.047 1 96.44 232 ILE A C 1
ATOM 1795 O O . ILE A 1 232 ? 6.277 -49.625 -25.297 1 96.44 232 ILE A O 1
ATOM 1799 N N . ALA A 1 233 ? 8.164 -50.5 -25.938 1 96.31 233 ALA A N 1
ATOM 1800 C CA . ALA A 1 233 ? 7.812 -50.406 -27.344 1 96.31 233 ALA A CA 1
ATOM 1801 C C . ALA A 1 233 ? 6.555 -51.219 -27.641 1 96.31 233 ALA A C 1
ATOM 1803 O O . ALA A 1 233 ? 5.703 -50.781 -28.422 1 96.31 233 ALA A O 1
ATOM 1804 N N . LEU A 1 234 ? 6.473 -52.375 -27.016 1 95.75 234 LEU A N 1
ATOM 1805 C CA . LEU A 1 234 ? 5.301 -53.219 -27.219 1 95.75 234 LEU A CA 1
ATOM 1806 C C . LEU A 1 234 ? 4.051 -52.562 -26.656 1 95.75 234 LEU A C 1
ATOM 1808 O O . LEU A 1 234 ? 2.982 -52.594 -27.266 1 95.75 234 LEU A O 1
ATOM 1812 N N . ARG A 1 235 ? 4.152 -52.031 -25.594 1 94.81 235 ARG A N 1
ATOM 1813 C CA . ARG A 1 235 ? 3.031 -51.312 -25 1 94.81 235 ARG A CA 1
ATOM 1814 C C . ARG A 1 235 ? 2.609 -50.125 -25.891 1 94.81 235 ARG A C 1
ATOM 1816 O O . ARG A 1 235 ? 1.417 -49.875 -26.062 1 94.81 235 ARG A O 1
ATOM 1823 N N . ALA A 1 236 ? 3.641 -49.406 -26.375 1 96.25 236 ALA A N 1
ATOM 1824 C CA . ALA A 1 236 ? 3.367 -48.281 -27.266 1 96.25 236 ALA A CA 1
ATOM 1825 C C . ALA A 1 236 ? 2.66 -48.781 -28.531 1 96.25 236 ALA A C 1
ATOM 1827 O O . ALA A 1 236 ? 1.755 -48.094 -29.031 1 96.25 236 ALA A O 1
ATOM 1828 N N . LEU A 1 237 ? 3.113 -49.844 -28.984 1 95.62 237 LEU A N 1
ATOM 1829 C CA . LEU A 1 237 ? 2.506 -50.406 -30.172 1 95.62 237 LEU A CA 1
ATOM 1830 C C . LEU A 1 237 ? 1.041 -50.75 -29.922 1 95.62 237 LEU A C 1
ATOM 1832 O O . LEU A 1 237 ? 0.172 -50.406 -30.734 1 95.62 237 LEU A O 1
ATOM 1836 N N . HIS A 1 238 ? 0.751 -51.438 -28.859 1 93.56 238 HIS A N 1
ATOM 1837 C CA . HIS A 1 238 ? -0.615 -51.812 -28.5 1 93.56 238 HIS A CA 1
ATOM 1838 C C . HIS A 1 238 ? -1.496 -50.562 -28.359 1 93.56 238 HIS A C 1
ATOM 1840 O O . HIS A 1 238 ? -2.625 -50.562 -28.844 1 93.56 238 HIS A O 1
ATOM 1846 N N . ALA A 1 239 ? -0.95 -49.625 -27.734 1 94.19 239 ALA A N 1
ATOM 1847 C CA . ALA A 1 239 ? -1.702 -48.406 -27.531 1 94.19 239 ALA A CA 1
ATOM 1848 C C . ALA A 1 239 ? -1.964 -47.688 -28.859 1 94.19 239 ALA A C 1
ATOM 1850 O O . ALA A 1 239 ? -3.027 -47.094 -29.062 1 94.19 239 ALA A O 1
ATOM 1851 N N . SER A 1 240 ? -1.013 -47.625 -29.719 1 95.75 240 SER A N 1
ATOM 1852 C CA . SER A 1 240 ? -1.161 -47 -31.031 1 95.75 240 SER A CA 1
ATOM 1853 C C . SER A 1 240 ? -2.23 -47.719 -31.859 1 95.75 240 SER A C 1
ATOM 1855 O O . SER A 1 240 ? -3.018 -47.062 -32.531 1 95.75 240 SER A O 1
ATOM 1857 N N . LEU A 1 241 ? -2.215 -48.969 -31.75 1 94.25 241 LEU A N 1
ATOM 1858 C CA . LEU A 1 241 ? -3.199 -49.75 -32.5 1 94.25 241 LEU A CA 1
ATOM 1859 C C . LEU A 1 241 ? -4.602 -49.531 -31.953 1 94.25 241 LEU A C 1
ATOM 1861 O O . LEU A 1 241 ? -5.578 -49.5 -32.688 1 94.25 241 LEU A O 1
ATOM 1865 N N . GLU A 1 242 ? -4.699 -49.406 -30.719 1 92.5 242 GLU A N 1
ATOM 1866 C CA . GLU A 1 242 ? -5.984 -49.125 -30.094 1 92.5 242 GLU A CA 1
ATOM 1867 C C . GLU A 1 242 ? -6.586 -47.844 -30.594 1 92.5 242 GLU A C 1
ATOM 1869 O O . GLU A 1 242 ? -7.801 -47.719 -30.766 1 92.5 242 GLU A O 1
ATOM 1874 N N . ARG A 1 243 ? -5.727 -46.938 -30.906 1 93.38 243 ARG A N 1
ATOM 1875 C CA . ARG A 1 243 ? -6.184 -45.656 -31.375 1 93.38 243 ARG A CA 1
ATOM 1876 C C . ARG A 1 243 ? -6.184 -45.594 -32.906 1 93.38 243 ARG A C 1
ATOM 1878 O O . ARG A 1 243 ? -6.414 -44.531 -33.5 1 93.38 243 ARG A O 1
ATOM 1885 N N . LYS A 1 244 ? -5.844 -46.656 -33.531 1 93.25 244 LYS A N 1
ATOM 1886 C CA . LYS A 1 244 ? -5.785 -46.781 -35 1 93.25 244 LYS A CA 1
ATOM 1887 C C . LYS A 1 244 ? -4.75 -45.844 -35.594 1 93.25 244 LYS A C 1
ATOM 1889 O O . LYS A 1 244 ? -4.969 -45.281 -36.656 1 93.25 244 LYS A O 1
ATOM 1894 N N . ASP A 1 245 ? -3.758 -45.594 -34.781 1 94.25 245 ASP A N 1
ATOM 1895 C CA . ASP A 1 245 ? -2.615 -44.812 -35.281 1 94.25 245 ASP A CA 1
ATOM 1896 C C . ASP A 1 245 ? -1.552 -45.75 -35.875 1 94.25 245 ASP A C 1
ATOM 1898 O O . ASP A 1 245 ? -0.535 -46.031 -35.219 1 94.25 245 ASP A O 1
ATOM 1902 N N . PHE A 1 246 ? -1.683 -46.062 -37.094 1 94.06 246 PHE A N 1
ATOM 1903 C CA . PHE A 1 246 ? -0.842 -47.031 -37.75 1 94.06 246 PHE A CA 1
ATOM 1904 C C . PHE A 1 246 ? 0.516 -46.438 -38.094 1 94.06 246 PHE A C 1
ATOM 1906 O O . PHE A 1 246 ? 1.508 -47.188 -38.219 1 94.06 246 PHE A O 1
ATOM 1913 N N . VAL A 1 247 ? 0.505 -45.188 -38.25 1 93 247 VAL A N 1
ATOM 1914 C CA . VAL A 1 247 ? 1.756 -44.531 -38.594 1 93 247 VAL A CA 1
ATOM 1915 C C . VAL A 1 247 ? 2.748 -44.656 -37.438 1 93 247 VAL A C 1
ATOM 1917 O O . VAL A 1 247 ? 3.887 -45.094 -37.656 1 93 247 VAL A O 1
ATOM 1920 N N . THR A 1 248 ? 2.283 -44.375 -36.25 1 92.06 248 THR A N 1
ATOM 1921 C CA . THR A 1 248 ? 3.133 -44.469 -35.094 1 92.06 248 THR A CA 1
ATOM 1922 C C . THR A 1 248 ? 3.52 -45.938 -34.812 1 92.06 248 THR A C 1
ATOM 1924 O O . THR A 1 248 ? 4.648 -46.219 -34.406 1 92.06 248 THR A O 1
ATOM 1927 N N . ALA A 1 249 ? 2.578 -46.781 -35.031 1 95 249 ALA A N 1
ATOM 1928 C CA . ALA A 1 249 ? 2.852 -48.188 -34.812 1 95 249 ALA A CA 1
ATOM 1929 C C . ALA A 1 249 ? 3.982 -48.688 -35.719 1 95 249 ALA A C 1
ATOM 1931 O O . ALA A 1 249 ? 4.887 -49.375 -35.25 1 95 249 ALA A O 1
ATOM 1932 N N . LYS A 1 250 ? 3.93 -48.281 -36.969 1 94.12 250 LYS A N 1
ATOM 1933 C CA . LYS A 1 250 ? 4.957 -48.688 -37.906 1 94.12 250 LYS A CA 1
ATOM 1934 C C . LYS A 1 250 ? 6.305 -48.062 -37.562 1 94.12 250 LYS A C 1
ATOM 1936 O O . LYS A 1 250 ? 7.352 -48.688 -37.719 1 94.12 250 LYS A O 1
ATOM 1941 N N . LEU A 1 251 ? 6.262 -46.906 -37.125 1 92.19 251 LEU A N 1
ATOM 1942 C CA . LEU A 1 251 ? 7.477 -46.188 -36.719 1 92.19 251 LEU A CA 1
ATOM 1943 C C . LEU A 1 251 ? 8.156 -46.906 -35.562 1 92.19 251 LEU A C 1
ATOM 1945 O O . LEU A 1 251 ? 9.383 -47.062 -35.531 1 92.19 251 LEU A O 1
ATOM 1949 N N . ILE A 1 252 ? 7.402 -47.344 -34.594 1 94.38 252 ILE A N 1
ATOM 1950 C CA . ILE A 1 252 ? 7.926 -48.031 -33.438 1 94.38 252 ILE A CA 1
ATOM 1951 C C . ILE A 1 252 ? 8.648 -49.312 -33.844 1 94.38 252 ILE A C 1
ATOM 1953 O O . ILE A 1 252 ? 9.742 -49.594 -33.344 1 94.38 252 ILE A O 1
ATOM 1957 N N . THR A 1 253 ? 8.07 -50.031 -34.75 1 93.56 253 THR A N 1
ATOM 1958 C CA . THR A 1 253 ? 8.664 -51.281 -35.188 1 93.56 253 THR A CA 1
ATOM 1959 C C . THR A 1 253 ? 9.93 -51.031 -36 1 93.56 253 THR A C 1
ATOM 1961 O O . THR A 1 253 ? 10.867 -51.844 -35.938 1 93.56 253 THR A O 1
ATOM 1964 N N . THR A 1 254 ? 9.969 -49.969 -36.688 1 91.94 254 THR A N 1
ATOM 1965 C CA . THR A 1 254 ? 11.156 -49.656 -37.5 1 91.94 254 THR A CA 1
ATOM 1966 C C . THR A 1 254 ? 12.305 -49.219 -36.562 1 91.94 254 THR A C 1
ATOM 1968 O O . THR A 1 254 ? 13.469 -49.5 -36.875 1 91.94 254 THR A O 1
ATOM 1971 N N . GLN A 1 255 ? 12.031 -48.656 -35.469 1 90.56 255 GLN A N 1
ATOM 1972 C CA . GLN A 1 255 ? 13.039 -48.094 -34.562 1 90.56 255 GLN A CA 1
ATOM 1973 C C . GLN A 1 255 ? 13.602 -49.188 -33.656 1 90.56 255 GLN A C 1
ATOM 1975 O O . GLN A 1 255 ? 14.68 -49 -33.062 1 90.56 255 GLN A O 1
ATOM 1980 N N . HIS A 1 256 ? 12.891 -50.25 -33.531 1 93.38 256 HIS A N 1
ATOM 1981 C CA . HIS A 1 256 ? 13.32 -51.312 -32.656 1 93.38 256 HIS A CA 1
ATOM 1982 C C . HIS A 1 256 ? 13.492 -52.625 -33.438 1 93.38 256 HIS A C 1
ATOM 1984 O O . HIS A 1 256 ? 12.523 -53.344 -33.625 1 93.38 256 HIS A O 1
ATOM 1990 N N . PRO A 1 257 ? 14.672 -52.938 -33.719 1 90.62 257 PRO A N 1
ATOM 1991 C CA . PRO A 1 257 ? 14.953 -54.125 -34.562 1 90.62 257 PRO A CA 1
ATOM 1992 C C . PRO A 1 257 ? 14.422 -55.406 -33.938 1 90.62 257 PRO A C 1
ATOM 1994 O O . PRO A 1 257 ? 14.047 -56.344 -34.688 1 90.62 257 PRO A O 1
ATOM 1997 N N . ALA A 1 258 ? 14.281 -55.562 -32.719 1 91.06 258 ALA A N 1
ATOM 1998 C CA . ALA A 1 258 ? 13.836 -56.781 -32.031 1 91.06 258 ALA A CA 1
ATOM 1999 C C . ALA A 1 258 ? 12.375 -57.094 -32.375 1 91.06 258 ALA A C 1
ATOM 2001 O O . ALA A 1 258 ? 11.953 -58.25 -32.344 1 91.06 258 ALA A O 1
ATOM 2002 N N . ILE A 1 259 ? 11.633 -56.094 -32.719 1 93.69 259 ILE A N 1
ATOM 2003 C CA . ILE A 1 259 ? 10.203 -56.312 -32.969 1 93.69 259 ILE A CA 1
ATOM 2004 C C . ILE A 1 259 ? 9.852 -55.875 -34.375 1 93.69 259 ILE A C 1
ATOM 2006 O O . ILE A 1 259 ? 8.695 -55.531 -34.688 1 93.69 259 ILE A O 1
ATOM 2010 N N . LYS A 1 260 ? 10.797 -55.781 -35.219 1 93.56 260 LYS A N 1
ATOM 2011 C CA . LYS A 1 260 ? 10.594 -55.312 -36.594 1 93.56 260 LYS A CA 1
ATOM 2012 C C . LYS A 1 260 ? 9.617 -56.219 -37.344 1 93.56 260 LYS A C 1
ATOM 2014 O O . LYS A 1 260 ? 8.812 -55.75 -38.156 1 93.56 260 LYS A O 1
ATOM 2019 N N . ASP A 1 261 ? 9.609 -57.5 -37.031 1 94 261 ASP A N 1
ATOM 2020 C CA . ASP A 1 261 ? 8.781 -58.5 -37.688 1 94 261 ASP A CA 1
ATOM 2021 C C . ASP A 1 261 ? 7.305 -58.281 -37.375 1 94 261 ASP A C 1
ATOM 2023 O O . ASP A 1 261 ? 6.434 -58.781 -38.094 1 94 261 ASP A O 1
ATOM 2027 N N . LEU A 1 262 ? 7.023 -57.531 -36.406 1 94.81 262 LEU A N 1
ATOM 2028 C CA . LEU A 1 262 ? 5.637 -57.281 -36 1 94.81 262 LEU A CA 1
ATOM 2029 C C . LEU A 1 262 ? 4.961 -56.344 -37 1 94.81 262 LEU A C 1
ATOM 2031 O O . LEU A 1 262 ? 3.746 -56.156 -36.938 1 94.81 262 LEU A O 1
ATOM 2035 N N . GLU A 1 263 ? 5.719 -55.812 -37.844 1 94.75 263 GLU A N 1
ATOM 2036 C CA . GLU A 1 263 ? 5.137 -54.969 -38.906 1 94.75 263 GLU A CA 1
ATOM 2037 C C . GLU A 1 263 ? 4.078 -55.719 -39.688 1 94.75 263 GLU A C 1
ATOM 2039 O O . GLU A 1 263 ? 3.084 -55.156 -40.125 1 94.75 263 GLU A O 1
ATOM 2044 N N . PHE A 1 264 ? 4.309 -57.062 -39.875 1 94.88 264 PHE A N 1
ATOM 2045 C CA . PHE A 1 264 ? 3.34 -57.906 -40.531 1 94.88 264 PHE A CA 1
ATOM 2046 C C . PHE A 1 264 ? 2.01 -57.906 -39.781 1 94.88 264 PHE A C 1
ATOM 2048 O O . PHE A 1 264 ? 0.947 -57.812 -40.406 1 94.88 264 PHE A O 1
ATOM 2055 N N . TRP A 1 265 ? 2.117 -58.031 -38.531 1 94.81 265 TRP A N 1
ATOM 2056 C CA . TRP A 1 265 ? 0.934 -58.031 -37.688 1 94.81 265 TRP A CA 1
ATOM 2057 C C . TRP A 1 265 ? 0.172 -56.719 -37.812 1 94.81 265 TRP A C 1
ATOM 2059 O O . TRP A 1 265 ? -1.057 -56.719 -37.938 1 94.81 265 TRP A O 1
ATOM 2069 N N . ILE A 1 266 ? 0.896 -55.594 -37.875 1 95.25 266 ILE A N 1
ATOM 2070 C CA . ILE A 1 266 ? 0.298 -54.281 -38 1 95.25 266 ILE A CA 1
ATOM 2071 C C . ILE A 1 266 ? -0.439 -54.156 -39.312 1 95.25 266 ILE A C 1
ATOM 2073 O O . ILE A 1 266 ? -1.561 -53.656 -39.375 1 95.25 266 ILE A O 1
ATOM 2077 N N . GLU A 1 267 ? 0.149 -54.625 -40.312 1 94.62 267 GLU A N 1
ATOM 2078 C CA . GLU A 1 267 ? -0.439 -54.531 -41.625 1 94.62 267 GLU A CA 1
ATOM 2079 C C . GLU A 1 267 ? -1.717 -55.375 -41.719 1 94.62 267 GLU A C 1
ATOM 2081 O O . GLU A 1 267 ? -2.686 -54.938 -42.375 1 94.62 267 GLU A O 1
ATOM 2086 N N . VAL A 1 268 ? -1.646 -56.531 -41.156 1 94.62 268 VAL A N 1
ATOM 2087 C CA . VAL A 1 268 ? -2.826 -57.375 -41.219 1 94.62 268 VAL A CA 1
ATOM 2088 C C . VAL A 1 268 ? -3.951 -56.75 -40.406 1 94.62 268 VAL A C 1
ATOM 2090 O O . VAL A 1 268 ? -5.117 -56.781 -40.812 1 94.62 268 VAL A O 1
ATOM 2093 N N . TYR A 1 269 ? -3.6 -56.25 -39.25 1 94.56 269 TYR A N 1
ATOM 2094 C CA . TYR A 1 269 ? -4.605 -55.562 -38.438 1 94.56 269 TYR A CA 1
ATOM 2095 C C . TYR A 1 269 ? -5.207 -54.406 -39.188 1 94.56 269 TYR A C 1
ATOM 2097 O O . TYR A 1 269 ? -6.414 -54.156 -39.125 1 94.56 269 TYR A O 1
ATOM 2105 N N . CYS A 1 270 ? -4.387 -53.625 -39.875 1 94 270 CYS A N 1
ATOM 2106 C CA . CYS A 1 270 ? -4.855 -52.531 -40.688 1 94 270 CYS A CA 1
ATOM 2107 C C . CYS A 1 270 ? -5.797 -53 -41.781 1 94 270 CYS A C 1
ATOM 2109 O O . CYS A 1 270 ? -6.848 -52.406 -42.031 1 94 270 CYS A O 1
ATOM 2111 N N . LEU A 1 271 ? -5.414 -54.094 -42.406 1 92.38 271 LEU A N 1
ATOM 2112 C CA . LEU A 1 271 ? -6.227 -54.688 -43.469 1 92.38 271 LEU A CA 1
ATOM 2113 C C . LEU A 1 271 ? -7.602 -55.062 -42.938 1 92.38 271 LEU A C 1
ATOM 2115 O O . LEU A 1 271 ? -8.617 -54.844 -43.594 1 92.38 271 LEU A O 1
ATOM 2119 N N . MET A 1 272 ? -7.617 -55.625 -41.812 1 91.94 272 MET A N 1
ATOM 2120 C CA . MET A 1 272 ? -8.867 -56.094 -41.219 1 91.94 272 MET A CA 1
ATOM 2121 C C . MET A 1 272 ? -9.781 -54.938 -40.875 1 91.94 272 MET A C 1
ATOM 2123 O O . MET A 1 272 ? -11 -55.031 -40.969 1 91.94 272 MET A O 1
ATOM 2127 N N . ASN A 1 273 ? -9.211 -53.875 -40.375 1 90.5 273 ASN A N 1
ATOM 2128 C CA . ASN A 1 273 ? -10 -52.688 -40.031 1 90.5 273 ASN A CA 1
ATOM 2129 C C . ASN A 1 273 ? -10.562 -52 -41.25 1 90.5 273 ASN A C 1
ATOM 2131 O O . ASN A 1 273 ? -11.578 -51.312 -41.188 1 90.5 273 ASN A O 1
ATOM 2135 N N . GLU A 1 274 ? -9.93 -52.188 -42.375 1 88.5 274 GLU A N 1
ATOM 2136 C CA . GLU A 1 274 ? -10.383 -51.531 -43.594 1 88.5 274 GLU A CA 1
ATOM 2137 C C . GLU A 1 274 ? -11.156 -52.5 -44.5 1 88.5 274 GLU A C 1
ATOM 2139 O O . GLU A 1 274 ? -11.594 -52.156 -45.594 1 88.5 274 GLU A O 1
ATOM 2144 N N . TRP A 1 275 ? -11.328 -53.656 -44 1 86.62 275 TRP A N 1
ATOM 2145 C CA . TRP A 1 275 ? -11.969 -54.688 -44.781 1 86.62 275 TRP A CA 1
ATOM 2146 C C . TRP A 1 275 ? -13.438 -54.344 -45.062 1 86.62 275 TRP A C 1
ATOM 2148 O O . TRP A 1 275 ? -14.078 -53.719 -44.219 1 86.62 275 TRP A O 1
ATOM 2158 N N . GLU A 1 276 ? -13.914 -54.781 -46.188 1 82.31 276 GLU A N 1
ATOM 2159 C CA . GLU A 1 276 ? -15.305 -54.531 -46.562 1 82.31 276 GLU A CA 1
ATOM 2160 C C . GLU A 1 276 ? -16.266 -55.219 -45.594 1 82.31 276 GLU A C 1
ATOM 2162 O O . GLU A 1 276 ? -16.062 -56.406 -45.281 1 82.31 276 GLU A O 1
ATOM 2167 N N . VAL A 1 277 ? -17.172 -54.469 -45.156 1 86.31 277 VAL A N 1
ATOM 2168 C CA . VAL A 1 277 ? -18.203 -55.031 -44.281 1 86.31 277 VAL A CA 1
ATOM 2169 C C . VAL A 1 277 ? -19.203 -55.812 -45.125 1 86.31 277 VAL A C 1
ATOM 2171 O O . VAL A 1 277 ? -19.672 -55.344 -46.156 1 86.31 277 VAL A O 1
ATOM 2174 N N . VAL A 1 278 ? -19.391 -57.031 -44.688 1 87.38 278 VAL A N 1
ATOM 2175 C CA . VAL A 1 278 ? -20.328 -57.875 -45.375 1 87.38 278 VAL A CA 1
ATOM 2176 C C . VAL A 1 278 ? -21.766 -57.469 -45.031 1 87.38 278 VAL A C 1
ATOM 2178 O O . VAL A 1 278 ? -22.156 -57.438 -43.875 1 87.38 278 VAL A O 1
ATOM 2181 N N . SER A 1 279 ? -22.484 -57.094 -46.156 1 88.75 279 SER A N 1
ATOM 2182 C CA . SER A 1 279 ? -23.859 -56.688 -46 1 88.75 279 SER A CA 1
ATOM 2183 C C . SER A 1 279 ? -24.781 -57.875 -45.719 1 88.75 279 SER A C 1
ATOM 2185 O O . SER A 1 279 ? -24.359 -59.031 -45.844 1 88.75 279 SER A O 1
ATOM 2187 N N . TYR A 1 280 ? -26.016 -57.656 -45.406 1 87.75 280 TYR A N 1
ATOM 2188 C CA . TYR A 1 280 ? -27 -58.688 -45.125 1 87.75 280 TYR A CA 1
ATOM 2189 C C . TYR A 1 280 ? -27.328 -59.5 -46.375 1 87.75 280 TYR A C 1
ATOM 2191 O O . TYR A 1 280 ? -27.5 -60.719 -46.281 1 87.75 280 TYR A O 1
ATOM 2199 N N . GLU A 1 281 ? -27.281 -58.812 -47.438 1 86.62 281 GLU A N 1
ATOM 2200 C CA . GLU A 1 281 ? -27.562 -59.5 -48.688 1 86.62 281 GLU A CA 1
ATOM 2201 C C . GLU A 1 281 ? -26.453 -60.5 -49.031 1 86.62 281 GLU A C 1
ATOM 2203 O O . GLU A 1 281 ? -26.719 -61.625 -49.469 1 86.62 281 GLU A O 1
ATOM 2208 N N . LYS A 1 282 ? -25.344 -60 -48.812 1 89.25 282 LYS A N 1
ATOM 2209 C CA . LYS A 1 282 ? -24.203 -60.875 -49.062 1 89.25 282 LYS A CA 1
ATOM 2210 C C . LYS A 1 282 ? -24.141 -62 -48.031 1 89.25 282 LYS A C 1
ATOM 2212 O O . LYS A 1 282 ? -23.656 -63.094 -48.344 1 89.25 282 LYS A O 1
ATOM 2217 N N . GLY A 1 283 ? -24.641 -61.75 -46.906 1 89.38 283 GLY A N 1
ATOM 2218 C CA . GLY A 1 283 ? -24.719 -62.812 -45.906 1 89.38 283 GLY A CA 1
ATOM 2219 C C . GLY A 1 283 ? -25.609 -63.969 -46.312 1 89.38 283 GLY A C 1
ATOM 2220 O O . GLY A 1 283 ? -25.281 -65.125 -46.062 1 89.38 283 GLY A O 1
ATOM 2221 N N . LEU A 1 284 ? -26.656 -63.625 -46.969 1 91.19 284 LEU A N 1
ATOM 2222 C CA . LEU A 1 284 ? -27.578 -64.625 -47.438 1 91.19 284 LEU A CA 1
ATOM 2223 C C . LEU A 1 284 ? -26.906 -65.5 -48.531 1 91.19 284 LEU A C 1
ATOM 2225 O O . LEU A 1 284 ? -27.047 -66.688 -48.562 1 91.19 284 LEU A O 1
ATOM 2229 N N . SER A 1 285 ? -26.234 -64.75 -49.406 1 90.25 285 SER A N 1
ATOM 2230 C CA . SER A 1 285 ? -25.516 -65.438 -50.438 1 90.25 285 SER A CA 1
ATOM 2231 C C . SER A 1 285 ? -24.438 -66.375 -49.844 1 90.25 285 SER A C 1
ATOM 2233 O O . SER A 1 285 ? -24.188 -67.438 -50.375 1 90.25 285 SER A O 1
ATOM 2235 N N . TRP A 1 286 ? -23.812 -65.875 -48.812 1 91.81 286 TRP A N 1
ATOM 2236 C CA . TRP A 1 286 ? -22.734 -66.625 -48.156 1 91.81 286 TRP A CA 1
ATOM 2237 C C . TRP A 1 286 ? -23.266 -67.938 -47.562 1 91.81 286 TRP A C 1
ATOM 2239 O O . TRP A 1 286 ? -22.609 -69 -47.656 1 91.81 286 TRP A O 1
ATOM 2249 N N . ILE A 1 287 ? -24.422 -67.938 -46.969 1 91.94 287 ILE A N 1
ATOM 2250 C CA . ILE A 1 287 ? -25.031 -69.125 -46.375 1 91.94 287 ILE A CA 1
ATOM 2251 C C . ILE A 1 287 ? -25.266 -70.125 -47.438 1 91.94 287 ILE A C 1
ATOM 2253 O O . ILE A 1 287 ? -25.078 -71.375 -47.219 1 91.94 287 ILE A O 1
ATOM 2257 N N . CYS A 1 288 ? -25.578 -69.625 -48.594 1 90.06 288 CYS A N 1
ATOM 2258 C CA . CYS A 1 288 ? -25.922 -70.5 -49.688 1 90.06 288 CYS A CA 1
ATOM 2259 C C . CYS A 1 288 ? -24.672 -71 -50.438 1 90.06 288 CYS A C 1
ATOM 2261 O O . CYS A 1 288 ? -24.766 -71.688 -51.438 1 90.06 288 CYS A O 1
ATOM 2263 N N . GLY A 1 289 ? -23.547 -70.562 -50.031 1 86.25 289 GLY A N 1
ATOM 2264 C CA . GLY A 1 289 ? -22.297 -71.062 -50.625 1 86.25 289 GLY A CA 1
ATOM 2265 C C . GLY A 1 289 ? -21.828 -70.25 -51.781 1 86.25 289 GLY A C 1
ATOM 2266 O O . GLY A 1 289 ? -21.094 -70.75 -52.656 1 86.25 289 GLY A O 1
ATOM 2267 N N . LYS A 1 290 ? -22.312 -69.188 -51.906 1 81.38 290 LYS A N 1
ATOM 2268 C CA . LYS A 1 290 ? -21.891 -68.312 -52.969 1 81.38 290 LYS A CA 1
ATOM 2269 C C . LYS A 1 290 ? -20.844 -67.312 -52.5 1 81.38 290 LYS A C 1
ATOM 2271 O O . LYS A 1 290 ? -20.781 -67 -51.312 1 81.38 290 LYS A O 1
ATOM 2276 N N . ASN A 1 291 ? -20.125 -66.938 -53.406 1 75.25 291 ASN A N 1
ATOM 2277 C CA . ASN A 1 291 ? -19.016 -66.062 -53.094 1 75.25 291 ASN A CA 1
ATOM 2278 C C . ASN A 1 291 ? -19.5 -64.625 -52.781 1 75.25 291 ASN A C 1
ATOM 2280 O O . ASN A 1 291 ? -20.297 -64.062 -53.531 1 75.25 291 ASN A O 1
ATOM 2284 N N . VAL A 1 292 ? -19.094 -64.125 -51.625 1 69.06 292 VAL A N 1
ATOM 2285 C CA . VAL A 1 292 ? -19.641 -62.844 -51.156 1 69.06 292 VAL A CA 1
ATOM 2286 C C . VAL A 1 292 ? -18.641 -61.75 -51.406 1 69.06 292 VAL A C 1
ATOM 2288 O O . VAL A 1 292 ? -19 -60.562 -51.375 1 69.06 292 VAL A O 1
ATOM 2291 N N . ILE A 1 293 ? -17.391 -61.938 -51.594 1 65.88 293 ILE A N 1
ATOM 2292 C CA . ILE A 1 293 ? -16.406 -60.875 -51.75 1 65.88 293 ILE A CA 1
ATOM 2293 C C . ILE A 1 293 ? -16.047 -60.719 -53.219 1 65.88 293 ILE A C 1
ATOM 2295 O O . ILE A 1 293 ? -15.828 -61.719 -53.906 1 65.88 293 ILE A O 1
ATOM 2299 N N . GLU A 1 294 ? -16.422 -59.625 -53.906 1 60.53 294 GLU A N 1
ATOM 2300 C CA . GLU A 1 294 ? -16.281 -59.375 -55.344 1 60.53 294 GLU A CA 1
ATOM 2301 C C . GLU A 1 294 ? -14.945 -59.906 -55.875 1 60.53 294 GLU A C 1
ATOM 2303 O O . GLU A 1 294 ? -14.883 -60.5 -56.938 1 60.53 294 GLU A O 1
ATOM 2308 N N . LYS A 1 295 ? -13.758 -59.531 -55.438 1 59.06 295 LYS A N 1
ATOM 2309 C CA . LYS A 1 295 ? -12.484 -59.906 -56.031 1 59.06 295 LYS A CA 1
ATOM 2310 C C . LYS A 1 295 ? -11.961 -61.188 -55.438 1 59.06 295 LYS A C 1
ATOM 2312 O O . LYS A 1 295 ? -10.875 -61.656 -55.781 1 59.06 295 LYS A O 1
ATOM 2317 N N . CYS A 1 296 ? -12.719 -62.062 -55 1 56.28 296 CYS A N 1
ATOM 2318 C CA . CYS A 1 296 ? -12.586 -63.469 -54.594 1 56.28 296 CYS A CA 1
ATOM 2319 C C . CYS A 1 296 ? -11.359 -63.656 -53.688 1 56.28 296 CYS A C 1
ATOM 2321 O O . CYS A 1 296 ? -10.812 -64.75 -53.625 1 56.28 296 CYS A O 1
ATOM 2323 N N . THR A 1 297 ? -10.891 -62.531 -52.969 1 79.69 297 THR A N 1
ATOM 2324 C CA . THR A 1 297 ? -9.672 -62.781 -52.188 1 79.69 297 THR A CA 1
ATOM 2325 C C . THR A 1 297 ? -9.961 -62.844 -50.688 1 79.69 297 THR A C 1
ATOM 2327 O O . THR A 1 297 ? -10.633 -61.969 -50.156 1 79.69 297 THR A O 1
ATOM 2330 N N . SER A 1 298 ? -9.703 -64 -50.094 1 85.81 298 SER A N 1
ATOM 2331 C CA . SER A 1 298 ? -9.883 -64.25 -48.656 1 85.81 298 SER A CA 1
ATOM 2332 C C . SER A 1 298 ? -8.883 -63.438 -47.844 1 85.81 298 SER A C 1
ATOM 2334 O O . SER A 1 298 ? -7.879 -62.969 -48.375 1 85.81 298 SER A O 1
ATOM 2336 N N . LEU A 1 299 ? -9.273 -63.062 -46.719 1 89.56 299 LEU A N 1
ATOM 2337 C CA . LEU A 1 299 ? -8.383 -62.344 -45.812 1 89.56 299 LEU A CA 1
ATOM 2338 C C . LEU A 1 299 ? -7.039 -63.062 -45.688 1 89.56 299 LEU A C 1
ATOM 2340 O O . LEU A 1 299 ? -5.992 -62.406 -45.625 1 89.56 299 LEU A O 1
ATOM 2344 N N . LEU A 1 300 ? -7.023 -64.438 -45.75 1 89.38 300 LEU A N 1
ATOM 2345 C CA . LEU A 1 300 ? -5.805 -65.25 -45.625 1 89.38 300 LEU A CA 1
ATOM 2346 C C . LEU A 1 300 ? -4.934 -65.062 -46.875 1 89.38 300 LEU A C 1
ATOM 2348 O O . LEU A 1 300 ? -3.705 -64.938 -46.781 1 89.38 300 LEU A O 1
ATOM 2352 N N . GLU A 1 301 ? -5.574 -65 -47.969 1 89.12 301 GLU A N 1
ATOM 2353 C CA . GLU A 1 301 ? -4.84 -64.812 -49.219 1 89.12 301 GLU A CA 1
ATOM 2354 C C . GLU A 1 301 ? -4.195 -63.438 -49.281 1 89.12 301 GLU A C 1
ATOM 2356 O O . GLU A 1 301 ? -3.045 -63.312 -49.719 1 89.12 301 GLU A O 1
ATOM 2361 N N . LYS A 1 302 ? -4.949 -62.469 -48.906 1 91.38 302 LYS A N 1
ATOM 2362 C CA . LYS A 1 302 ? -4.395 -61.125 -48.906 1 91.38 302 LYS A CA 1
ATOM 2363 C C . LYS A 1 302 ? -3.275 -61 -47.875 1 91.38 302 LYS A C 1
ATOM 2365 O O . LYS A 1 302 ? -2.299 -60.281 -48.094 1 91.38 302 LYS A O 1
ATOM 2370 N N . ALA A 1 303 ? -3.502 -61.594 -46.688 1 92.12 303 ALA A N 1
ATOM 2371 C CA . ALA A 1 303 ? -2.463 -61.594 -45.656 1 92.12 303 ALA A CA 1
ATOM 2372 C C . ALA A 1 303 ? -1.198 -62.281 -46.156 1 92.12 303 ALA A C 1
ATOM 2374 O O . ALA A 1 303 ? -0.085 -61.875 -45.812 1 92.12 303 ALA A O 1
ATOM 2375 N N . GLU A 1 304 ? -1.318 -63.312 -46.938 1 90.81 304 GLU A N 1
ATOM 2376 C CA . GLU A 1 304 ? -0.172 -64 -47.5 1 90.81 304 GLU A CA 1
ATOM 2377 C C . GLU A 1 304 ? 0.576 -63.125 -48.5 1 90.81 304 GLU A C 1
ATOM 2379 O O . GLU A 1 304 ? 1.804 -63.188 -48.594 1 90.81 304 GLU A O 1
ATOM 2384 N N . GLU A 1 305 ? -0.19 -62.438 -49.25 1 91.25 305 GLU A N 1
ATOM 2385 C CA . GLU A 1 305 ? 0.443 -61.5 -50.156 1 91.25 305 GLU A CA 1
ATOM 2386 C C . GLU A 1 305 ? 1.311 -60.469 -49.406 1 91.25 305 GLU A C 1
ATOM 2388 O O . GLU A 1 305 ? 2.4 -60.125 -49.875 1 91.25 305 GLU A O 1
ATOM 2393 N N . VAL A 1 306 ? 0.76 -60 -48.312 1 91.56 306 VAL A N 1
ATOM 2394 C CA . VAL A 1 306 ? 1.494 -59.062 -47.5 1 91.56 306 VAL A CA 1
ATOM 2395 C C . VAL A 1 306 ? 2.736 -59.719 -46.906 1 91.56 306 VAL A C 1
ATOM 2397 O O . VAL A 1 306 ? 3.799 -59.094 -46.844 1 91.56 306 VAL A O 1
ATOM 2400 N N . PHE A 1 307 ? 2.588 -60.969 -46.5 1 91.44 307 PHE A N 1
ATOM 2401 C CA . PHE A 1 307 ? 3.693 -61.719 -45.906 1 91.44 307 PHE A CA 1
ATOM 2402 C C . PHE A 1 307 ? 4.816 -61.906 -46.938 1 91.44 307 PHE A C 1
ATOM 2404 O O . PHE A 1 307 ? 5.996 -61.812 -46.594 1 91.44 307 PHE A O 1
ATOM 2411 N N . LYS A 1 308 ? 4.551 -62.219 -48.094 1 89.25 308 LYS A N 1
ATOM 2412 C CA . LYS A 1 308 ? 5.543 -62.438 -49.125 1 89.25 308 LYS A CA 1
ATOM 2413 C C . LYS A 1 308 ? 6.402 -61.219 -49.375 1 89.25 308 LYS A C 1
ATOM 2415 O O . LYS A 1 308 ? 7.574 -61.312 -49.75 1 89.25 308 LYS A O 1
ATOM 2420 N N . LYS A 1 309 ? 5.914 -60.125 -49.031 1 86.75 309 LYS A N 1
ATOM 2421 C CA . LYS A 1 309 ? 6.641 -58.875 -49.219 1 86.75 309 LYS A CA 1
ATOM 2422 C C . LYS A 1 309 ? 7.539 -58.594 -48 1 86.75 309 LYS A C 1
ATOM 2424 O O . LYS A 1 309 ? 8.617 -58 -48.156 1 86.75 309 LYS A O 1
ATOM 2429 N N . LYS A 1 310 ? 7.262 -58.938 -46.844 1 80.44 310 LYS A N 1
ATOM 2430 C CA . LYS A 1 310 ? 7.945 -58.5 -45.625 1 80.44 310 LYS A CA 1
ATOM 2431 C C . LYS A 1 310 ? 8.766 -59.625 -45 1 80.44 310 LYS A C 1
ATOM 2433 O O . LYS A 1 310 ? 9.742 -59.375 -44.281 1 80.44 310 LYS A O 1
ATOM 2438 N N . SER A 1 311 ? 8.555 -60.844 -45.281 1 79.56 311 SER A N 1
ATOM 2439 C CA . SER A 1 311 ? 9.227 -62.062 -44.812 1 79.56 311 SER A CA 1
ATOM 2440 C C . SER A 1 311 ? 9.438 -62.031 -43.281 1 79.56 311 SER A C 1
ATOM 2442 O O . SER A 1 311 ? 10.578 -62 -42.812 1 79.56 311 SER A O 1
ATOM 2444 N N . SER A 1 312 ? 8.469 -62.094 -42.5 1 84.12 312 SER A N 1
ATOM 2445 C CA . SER A 1 312 ? 8.539 -62.031 -41.031 1 84.12 312 SER A CA 1
ATOM 2446 C C . SER A 1 312 ? 8.773 -63.406 -40.406 1 84.12 312 SER A C 1
ATOM 2448 O O . SER A 1 312 ? 8.367 -64.438 -41 1 84.12 312 SER A O 1
ATOM 2450 N N . SER A 1 313 ? 9.453 -63.375 -39.312 1 87.25 313 SER A N 1
ATOM 2451 C CA . SER A 1 313 ? 9.773 -64.625 -38.625 1 87.25 313 SER A CA 1
ATOM 2452 C C . SER A 1 313 ? 8.602 -65.062 -37.75 1 87.25 313 SER A C 1
ATOM 2454 O O . SER A 1 313 ? 8.039 -64.312 -37 1 87.25 313 SER A O 1
ATOM 2456 N N . HIS A 1 314 ? 8.266 -66.375 -37.906 1 89.25 314 HIS A N 1
ATOM 2457 C CA . HIS A 1 314 ? 7.188 -66.938 -37.156 1 89.25 314 HIS A CA 1
ATOM 2458 C C . HIS A 1 314 ? 7.523 -67 -35.656 1 89.25 314 HIS A C 1
ATOM 2460 O O . HIS A 1 314 ? 6.648 -66.75 -34.812 1 89.25 314 HIS A O 1
ATOM 2466 N N . SER A 1 315 ? 8.805 -67.188 -35.312 1 90.62 315 SER A N 1
ATOM 2467 C CA . SER A 1 315 ? 9.227 -67.312 -33.906 1 90.62 315 SER A CA 1
ATOM 2468 C C . SER A 1 315 ? 9.086 -65.938 -33.219 1 90.62 315 SER A C 1
ATOM 2470 O O . SER A 1 315 ? 8.68 -65.875 -32.031 1 90.62 315 SER A O 1
ATOM 2472 N N . VAL A 1 316 ? 9.383 -64.938 -33.938 1 91.31 316 VAL A N 1
ATOM 2473 C CA . VAL A 1 316 ? 9.297 -63.625 -33.375 1 91.31 316 VAL A CA 1
ATOM 2474 C C . VAL A 1 316 ? 7.828 -63.25 -33.125 1 91.31 316 VAL A C 1
ATOM 2476 O O . VAL A 1 316 ? 7.477 -62.688 -32.094 1 91.31 316 VAL A O 1
ATOM 2479 N N . LEU A 1 317 ? 7.008 -63.562 -34.094 1 92.56 317 LEU A N 1
ATOM 2480 C CA . LEU A 1 317 ? 5.586 -63.281 -33.938 1 92.56 317 LEU A CA 1
ATOM 2481 C C . LEU A 1 317 ? 4.977 -64.062 -32.781 1 92.56 317 LEU A C 1
ATOM 2483 O O . LEU A 1 317 ? 4.172 -63.531 -32.031 1 92.56 317 LEU A O 1
ATOM 2487 N N . LEU A 1 318 ? 5.402 -65.312 -32.688 1 91.25 318 LEU A N 1
ATOM 2488 C CA . LEU A 1 318 ? 4.883 -66.188 -31.625 1 91.25 318 LEU A CA 1
ATOM 2489 C C . LEU A 1 318 ? 5.289 -65.625 -30.25 1 91.25 318 LEU A C 1
ATOM 2491 O O . LEU A 1 318 ? 4.523 -65.75 -29.281 1 91.25 318 LEU A O 1
ATOM 2495 N N . LYS A 1 319 ? 6.309 -65.062 -30.188 1 91.31 319 LYS A N 1
ATOM 2496 C CA . LYS A 1 319 ? 6.852 -64.562 -28.922 1 91.31 319 LYS A CA 1
ATOM 2497 C C . LYS A 1 319 ? 6.105 -63.344 -28.453 1 91.31 319 LYS A C 1
ATOM 2499 O O . LYS A 1 319 ? 5.867 -63.156 -27.25 1 91.31 319 LYS A O 1
ATOM 2504 N N . TYR A 1 320 ? 5.715 -62.469 -29.391 1 90.88 320 TYR A N 1
ATOM 2505 C CA . TYR A 1 320 ? 5.277 -61.125 -28.969 1 90.88 320 TYR A CA 1
ATOM 2506 C C . TYR A 1 320 ? 3.779 -60.969 -29.188 1 90.88 320 TYR A C 1
ATOM 2508 O O . TYR A 1 320 ? 3.166 -60.062 -28.625 1 90.88 320 TYR A O 1
ATOM 2516 N N . ILE A 1 321 ? 3.143 -61.719 -29.984 1 89.44 321 ILE A N 1
ATOM 2517 C CA . ILE A 1 321 ? 1.696 -61.656 -30.172 1 89.44 321 ILE A CA 1
ATOM 2518 C C . ILE A 1 321 ? 1.002 -62.344 -28.984 1 89.44 321 ILE A C 1
ATOM 2520 O O . ILE A 1 321 ? 1.454 -63.375 -28.484 1 89.44 321 ILE A O 1
ATOM 2524 N N . PRO A 1 322 ? -0.01 -61.688 -28.484 1 83.69 322 PRO A N 1
ATOM 2525 C CA . PRO A 1 322 ? -0.704 -62.25 -27.312 1 83.69 322 PRO A CA 1
ATOM 2526 C C . PRO A 1 322 ? -1.222 -63.656 -27.562 1 83.69 322 PRO A C 1
ATOM 2528 O O . PRO A 1 322 ? -1.728 -63.938 -28.641 1 83.69 322 PRO A O 1
ATOM 2531 N N . ASN A 1 323 ? -1.068 -64.438 -26.578 1 79.19 323 ASN A N 1
ATOM 2532 C CA . ASN A 1 323 ? -1.47 -65.812 -26.688 1 79.19 323 ASN A CA 1
ATOM 2533 C C . ASN A 1 323 ? -2.875 -66.062 -26.141 1 79.19 323 ASN A C 1
ATOM 2535 O O . ASN A 1 323 ? -3.48 -67.125 -26.391 1 79.19 323 ASN A O 1
ATOM 2539 N N . LYS A 1 324 ? -3.336 -65.125 -25.453 1 78.56 324 LYS A N 1
ATOM 2540 C CA . LYS A 1 324 ? -4.672 -65.312 -24.875 1 78.56 324 LYS A CA 1
ATOM 2541 C C . LYS A 1 324 ? -5.602 -64.188 -25.312 1 78.56 324 LYS A C 1
ATOM 2543 O O . LYS A 1 324 ? -5.184 -63.031 -25.406 1 78.56 324 LYS A O 1
ATOM 2548 N N . SER A 1 325 ? -6.73 -64.688 -25.781 1 74.19 325 SER A N 1
ATOM 2549 C CA . SER A 1 325 ? -7.742 -63.719 -26.188 1 74.19 325 SER A CA 1
ATOM 2550 C C . SER A 1 325 ? -8.547 -63.25 -24.984 1 74.19 325 SER A C 1
ATOM 2552 O O . SER A 1 325 ? -8.906 -64 -24.109 1 74.19 325 SER A O 1
ATOM 2554 N N . THR A 1 326 ? -8.445 -61.906 -24.688 1 67 326 THR A N 1
ATOM 2555 C CA . THR A 1 326 ? -9.367 -61.375 -23.688 1 67 326 THR A CA 1
ATOM 2556 C C . THR A 1 326 ? -10.633 -60.844 -24.344 1 67 326 THR A C 1
ATOM 2558 O O . THR A 1 326 ? -10.562 -60.156 -25.359 1 67 326 THR A O 1
ATOM 2561 N N . SER A 1 327 ? -11.758 -61.531 -24.234 1 65.75 327 SER A N 1
ATOM 2562 C CA . SER A 1 327 ? -13.039 -61.188 -24.844 1 65.75 327 SER A CA 1
ATOM 2563 C C . SER A 1 327 ? -13.625 -59.938 -24.219 1 65.75 327 SER A C 1
ATOM 2565 O O . SER A 1 327 ? -14.852 -59.781 -24.156 1 65.75 327 SER A O 1
ATOM 2567 N N . ASP A 1 328 ? -12.82 -59 -23.812 1 76.12 328 ASP A N 1
ATOM 2568 C CA . ASP A 1 328 ? -13.344 -57.875 -23.031 1 76.12 328 ASP A CA 1
ATOM 2569 C C . ASP A 1 328 ? -13.766 -56.75 -23.953 1 76.12 328 ASP A C 1
ATOM 2571 O O . ASP A 1 328 ? -14.734 -56.031 -23.672 1 76.12 328 ASP A O 1
ATOM 2575 N N . SER A 1 329 ? -12.984 -56.562 -25.094 1 86.31 329 SER A N 1
ATOM 2576 C CA . SER A 1 329 ? -13.32 -55.469 -26 1 86.31 329 SER A CA 1
ATOM 2577 C C . SER A 1 329 ? -13.18 -55.906 -27.453 1 86.31 329 SER A C 1
ATOM 2579 O O . SER A 1 329 ? -12.5 -56.875 -27.75 1 86.31 329 SER A O 1
ATOM 2581 N N . GLU A 1 330 ? -13.898 -55.25 -28.25 1 87.88 330 GLU A N 1
ATOM 2582 C CA . GLU A 1 330 ? -13.836 -55.5 -29.688 1 87.88 330 GLU A CA 1
ATOM 2583 C C . GLU A 1 330 ? -12.414 -55.344 -30.219 1 87.88 330 GLU A C 1
ATOM 2585 O O . GLU A 1 330 ? -11.977 -56.125 -31.062 1 87.88 330 GLU A O 1
ATOM 2590 N N . PHE A 1 331 ? -11.75 -54.406 -29.672 1 90.56 331 PHE A N 1
ATOM 2591 C CA . PHE A 1 331 ? -10.375 -54.156 -30.078 1 90.56 331 PHE A CA 1
ATOM 2592 C C . PHE A 1 331 ? -9.484 -55.344 -29.781 1 90.56 331 PHE A C 1
ATOM 2594 O O . PHE A 1 331 ? -8.742 -55.812 -30.641 1 90.56 331 PHE A O 1
ATOM 2601 N N . GLU A 1 332 ? -9.594 -55.844 -28.562 1 90.31 332 GLU A N 1
ATOM 2602 C CA . GLU A 1 332 ? -8.727 -56.938 -28.125 1 90.31 332 GLU A CA 1
ATOM 2603 C C . GLU A 1 332 ? -8.969 -58.219 -28.953 1 90.31 332 GLU A C 1
ATOM 2605 O O . GLU A 1 332 ? -8.023 -58.938 -29.266 1 90.31 332 GLU A O 1
ATOM 2610 N N . VAL A 1 333 ? -10.148 -58.406 -29.266 1 90.81 333 VAL A N 1
ATOM 2611 C CA . VAL A 1 333 ? -10.484 -59.562 -30.062 1 90.81 333 VAL A CA 1
ATOM 2612 C C . VAL A 1 333 ? -9.945 -59.438 -31.484 1 90.81 333 VAL A C 1
ATOM 2614 O O . VAL A 1 333 ? -9.344 -60.344 -32.031 1 90.81 333 VAL A O 1
ATOM 2617 N N . MET A 1 334 ? -10.219 -58.25 -32 1 91.81 334 MET A N 1
ATOM 2618 C CA . MET A 1 334 ? -9.75 -58.031 -33.375 1 91.81 334 MET A CA 1
ATOM 2619 C C . MET A 1 334 ? -8.234 -58.125 -33.438 1 91.81 334 MET A C 1
ATOM 2621 O O . MET A 1 334 ? -7.691 -58.625 -34.406 1 91.81 334 MET A O 1
ATOM 2625 N N . LEU A 1 335 ? -7.617 -57.625 -32.469 1 93.19 335 LEU A N 1
ATOM 2626 C CA . LEU A 1 335 ? -6.16 -57.656 -32.406 1 93.19 335 LEU A CA 1
ATOM 2627 C C . LEU A 1 335 ? -5.664 -59.094 -32.281 1 93.19 335 LEU A C 1
ATOM 2629 O O . LEU A 1 335 ? -4.707 -59.5 -32.938 1 93.19 335 LEU A O 1
ATOM 2633 N N . TYR A 1 336 ? -6.273 -59.781 -31.406 1 93.75 336 TYR A N 1
ATOM 2634 C CA . TYR A 1 336 ? -5.906 -61.188 -31.219 1 93.75 336 TYR A CA 1
ATOM 2635 C C . TYR A 1 336 ? -6.113 -61.969 -32.5 1 93.75 336 TYR A C 1
ATOM 2637 O O . TYR A 1 336 ? -5.254 -62.781 -32.875 1 93.75 336 TYR A O 1
ATOM 2645 N N . VAL A 1 337 ? -7.219 -61.812 -33.125 1 94.25 337 VAL A N 1
ATOM 2646 C CA . VAL A 1 337 ? -7.543 -62.531 -34.375 1 94.25 337 VAL A CA 1
ATOM 2647 C C . VAL A 1 337 ? -6.508 -62.188 -35.438 1 94.25 337 VAL A C 1
ATOM 2649 O O . VAL A 1 337 ? -6.043 -63.062 -36.156 1 94.25 337 VAL A O 1
ATOM 2652 N N . SER A 1 338 ? -6.188 -60.938 -35.562 1 94.69 338 SER A N 1
ATOM 2653 C CA . SER A 1 338 ? -5.176 -60.531 -36.562 1 94.69 338 SER A CA 1
ATOM 2654 C C . SER A 1 338 ? -3.842 -61.219 -36.281 1 94.69 338 SER A C 1
ATOM 2656 O O . SER A 1 338 ? -3.135 -61.625 -37.188 1 94.69 338 SER A O 1
ATOM 2658 N N . GLY A 1 339 ? -3.52 -61.312 -35.031 1 94.69 339 GLY A N 1
ATOM 2659 C CA . GLY A 1 339 ? -2.305 -62.031 -34.688 1 94.69 339 GLY A CA 1
ATOM 2660 C C . GLY A 1 339 ? -2.328 -63.5 -35.062 1 94.69 339 GLY A C 1
ATOM 2661 O O . GLY A 1 339 ? -1.341 -64 -35.594 1 94.69 339 GLY A O 1
ATOM 2662 N N . GLN A 1 340 ? -3.41 -64.062 -34.781 1 93.62 340 GLN A N 1
ATOM 2663 C CA . GLN A 1 340 ? -3.545 -65.5 -35.125 1 93.62 340 GLN A CA 1
ATOM 2664 C C . GLN A 1 340 ? -3.494 -65.75 -36.625 1 93.62 340 GLN A C 1
ATOM 2666 O O . GLN A 1 340 ? -2.955 -66.75 -37.094 1 93.62 340 GLN A O 1
ATOM 2671 N N . ILE A 1 341 ? -4.07 -64.875 -37.312 1 93.19 341 ILE A N 1
ATOM 2672 C CA . ILE A 1 341 ? -4.027 -64.938 -38.75 1 93.19 341 ILE A CA 1
ATOM 2673 C C . ILE A 1 341 ? -2.582 -64.875 -39.25 1 93.19 341 ILE A C 1
ATOM 2675 O O . ILE A 1 341 ? -2.16 -65.625 -40.125 1 93.19 341 ILE A O 1
ATOM 2679 N N . CYS A 1 342 ? -1.846 -63.969 -38.688 1 94.25 342 CYS A N 1
ATOM 2680 C CA . CYS A 1 342 ? -0.437 -63.812 -39.031 1 94.25 342 CYS A CA 1
ATOM 2681 C C . CYS A 1 342 ? 0.332 -65.125 -38.75 1 94.25 342 CYS A C 1
ATOM 2683 O O . CYS A 1 342 ? 1.142 -65.562 -39.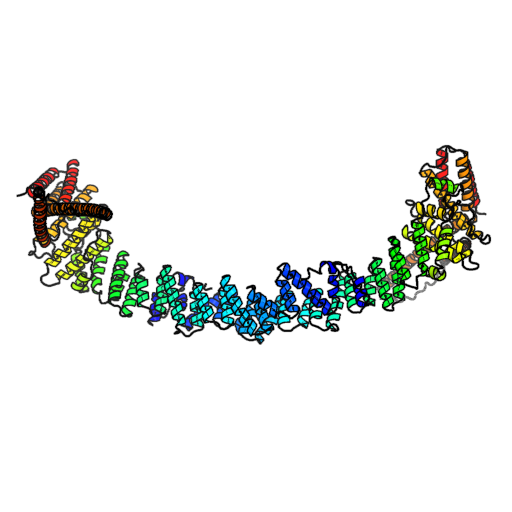562 1 94.25 342 CYS A O 1
ATOM 2685 N N . LEU A 1 343 ? 0.072 -65.625 -37.594 1 92.88 343 LEU A N 1
ATOM 2686 C CA . LEU A 1 343 ? 0.758 -66.875 -37.188 1 92.88 343 LEU A CA 1
ATOM 2687 C C . LEU A 1 343 ? 0.388 -68 -38.125 1 92.88 343 LEU A C 1
ATOM 2689 O O . LEU A 1 343 ? 1.23 -68.875 -38.438 1 92.88 343 LEU A O 1
ATOM 2693 N N . SER A 1 344 ? -0.848 -68.062 -38.531 1 92.12 344 SER A N 1
ATOM 2694 C CA . SER A 1 344 ? -1.288 -69.062 -39.469 1 92.12 344 SER A CA 1
ATOM 2695 C C . SER A 1 344 ? -0.563 -69 -40.812 1 92.12 344 SER A C 1
ATOM 2697 O O . SER A 1 344 ? -0.108 -70 -41.375 1 92.12 344 SER A O 1
ATOM 2699 N N . VAL A 1 345 ? -0.419 -67.812 -41.281 1 91.25 345 VAL A N 1
ATOM 2700 C CA . VAL A 1 345 ? 0.222 -67.562 -42.562 1 91.25 345 VAL A CA 1
ATOM 2701 C C . VAL A 1 345 ? 1.708 -67.875 -42.5 1 91.25 345 VAL A C 1
ATOM 2703 O O . VAL A 1 345 ? 2.268 -68.5 -43.406 1 91.25 345 VAL A O 1
ATOM 2706 N N . THR A 1 346 ? 2.336 -67.5 -41.438 1 92.12 346 THR A N 1
ATOM 2707 C CA . THR A 1 346 ? 3.762 -67.75 -41.281 1 92.12 346 THR A CA 1
ATOM 2708 C C . THR A 1 346 ? 4.012 -69.25 -41.062 1 92.12 346 THR A C 1
ATOM 2710 O O . THR A 1 346 ? 5.039 -69.812 -41.5 1 92.12 346 THR A O 1
ATOM 2713 N N . ALA A 1 347 ? 3.127 -69.875 -40.344 1 88.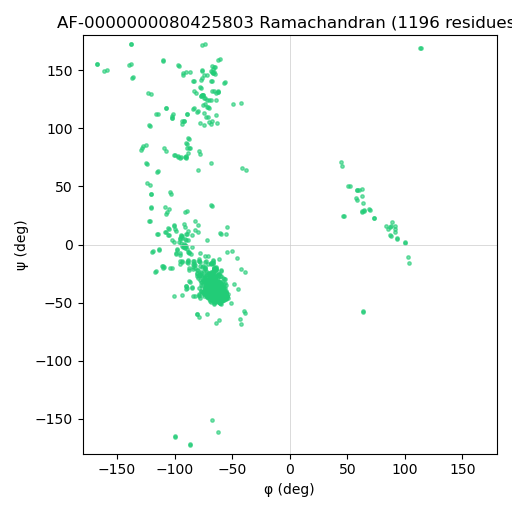75 347 ALA A N 1
ATOM 2714 C CA . ALA A 1 347 ? 3.248 -71.312 -40.125 1 88.75 347 ALA A CA 1
ATOM 2715 C C . ALA A 1 347 ? 3.154 -72.062 -41.438 1 88.75 347 ALA A C 1
ATOM 2717 O O . ALA A 1 347 ? 3.807 -73.125 -41.625 1 88.75 347 ALA A O 1
ATOM 2718 N N . GLN A 1 348 ? 2.381 -71.625 -42.375 1 86.62 348 GLN A N 1
ATOM 2719 C CA . GLN A 1 348 ? 2.213 -72.25 -43.688 1 86.62 348 GLN A CA 1
ATOM 2720 C C . GLN A 1 348 ? 3.525 -72.25 -44.469 1 86.62 348 GLN A C 1
ATOM 2722 O O . GLN A 1 348 ? 3.787 -73.125 -45.25 1 86.62 348 GLN A O 1
ATOM 2727 N N . HIS A 1 349 ? 4.297 -71.312 -44.281 1 85.81 349 HIS A N 1
ATOM 2728 C CA . HIS A 1 349 ? 5.543 -71.188 -45.031 1 85.81 349 HIS A CA 1
ATOM 2729 C C . HIS A 1 349 ? 6.688 -71.875 -44.312 1 85.81 349 HIS A C 1
ATOM 2731 O O . HIS A 1 349 ? 7.797 -72 -44.844 1 85.81 349 HIS A O 1
ATOM 2737 N N . GLN A 1 350 ? 6.266 -72.438 -43.125 1 82.12 350 GLN A N 1
ATOM 2738 C CA . GLN A 1 350 ? 7.238 -73.312 -42.469 1 82.12 350 GLN A CA 1
ATOM 2739 C C . GLN A 1 350 ? 7.039 -74.75 -42.875 1 82.12 350 GLN A C 1
ATOM 2741 O O . GLN A 1 350 ? 5.93 -75.125 -43.219 1 82.12 350 GLN A O 1
ATOM 2746 N N . LEU A 1 351 ? 8.023 -75.562 -43 1 72.06 351 LEU A N 1
ATOM 2747 C CA . LEU A 1 351 ? 7.98 -76.938 -43.469 1 72.06 351 LEU A CA 1
ATOM 2748 C C . LEU A 1 351 ? 7.125 -77.812 -42.531 1 72.06 351 LEU A C 1
ATOM 2750 O O . LEU A 1 351 ? 7.289 -77.75 -41.312 1 72.06 351 LEU A O 1
ATOM 2754 N N . ASN A 1 352 ? 6.168 -78.625 -43.094 1 63.97 352 ASN A N 1
ATOM 2755 C CA . ASN A 1 352 ? 5.355 -79.688 -42.5 1 63.97 352 ASN A CA 1
ATOM 2756 C C . ASN A 1 352 ? 4.523 -79.188 -41.344 1 63.97 352 ASN A C 1
ATOM 2758 O O . ASN A 1 352 ? 4.391 -79.875 -40.312 1 63.97 352 ASN A O 1
ATOM 2762 N N . ASN A 1 353 ? 3.98 -77.875 -41.531 1 77.25 353 ASN A N 1
ATOM 2763 C CA . ASN A 1 353 ? 3.318 -77.375 -40.344 1 77.25 353 ASN A CA 1
ATOM 2764 C C . ASN A 1 353 ? 1.842 -77.062 -40.594 1 77.25 353 ASN A C 1
ATOM 2766 O O . ASN A 1 353 ? 1.312 -76.062 -40.125 1 77.25 353 ASN A O 1
ATOM 2770 N N . SER A 1 354 ? 1.223 -77.938 -41.281 1 76.75 354 SER A N 1
ATOM 2771 C CA . SER A 1 354 ? -0.193 -77.75 -41.594 1 76.75 354 SER A CA 1
ATOM 2772 C C . SER A 1 354 ? -1.038 -77.75 -40.312 1 76.75 354 SER A C 1
ATOM 2774 O O . SER A 1 354 ? -2.035 -77.062 -40.219 1 76.75 354 SER A O 1
ATOM 2776 N N . LYS A 1 355 ? -0.611 -78.5 -39.344 1 82.19 355 LYS A N 1
ATOM 2777 C CA . LYS A 1 355 ? -1.339 -78.562 -38.094 1 82.19 355 LYS A CA 1
ATOM 2778 C C . LYS A 1 355 ? -1.363 -77.188 -37.375 1 82.19 355 LYS A C 1
ATOM 2780 O O . LYS A 1 355 ? -2.402 -76.812 -36.875 1 82.19 355 LYS A O 1
ATOM 2785 N N . CYS A 1 356 ? -0.311 -76.625 -37.562 1 86.75 356 CYS A N 1
ATOM 2786 C CA . CYS A 1 356 ? -0.204 -75.312 -36.875 1 86.75 356 CYS A CA 1
ATOM 2787 C C . CYS A 1 356 ? -1.039 -74.25 -37.562 1 86.75 356 CYS A C 1
ATOM 2789 O O . CYS A 1 356 ? -1.614 -73.375 -36.906 1 86.75 356 CYS A O 1
ATOM 2791 N N . VAL A 1 357 ? -1.143 -74.375 -38.844 1 88.31 357 VAL A N 1
ATOM 2792 C CA . VAL A 1 357 ? -1.916 -73.438 -39.594 1 88.31 357 VAL A CA 1
ATOM 2793 C C . VAL A 1 357 ? -3.377 -73.438 -39.156 1 88.31 357 VAL A C 1
ATOM 2795 O O . VAL A 1 357 ? -3.959 -72.438 -38.844 1 88.31 357 VAL A O 1
ATOM 2798 N N . LEU A 1 358 ? -3.936 -74.625 -39.094 1 88.25 358 LEU A N 1
ATOM 2799 C CA . LEU A 1 358 ? -5.344 -74.812 -38.75 1 88.25 358 LEU A CA 1
ATOM 2800 C C . LEU A 1 358 ? -5.582 -74.5 -37.281 1 88.25 358 LEU A C 1
ATOM 2802 O O . LEU A 1 358 ? -6.637 -73.938 -36.906 1 88.25 358 LEU A O 1
ATOM 2806 N N . LYS A 1 359 ? -4.586 -74.75 -36.469 1 89.44 359 LYS A N 1
ATOM 2807 C CA . LYS A 1 359 ? -4.699 -74.5 -35.031 1 89.44 359 LYS A CA 1
ATOM 2808 C C . LYS A 1 359 ? -4.898 -73 -34.812 1 89.44 359 LYS A C 1
ATOM 2810 O O . LYS A 1 359 ? -5.773 -72.562 -34.031 1 89.44 359 LYS A O 1
ATOM 2815 N N . HIS A 1 360 ? -4.117 -72.188 -35.531 1 91.75 360 HIS A N 1
ATOM 2816 C CA . HIS A 1 360 ? -4.211 -70.75 -35.375 1 91.75 360 HIS A CA 1
ATOM 2817 C C . HIS A 1 360 ? -5.531 -70.25 -35.906 1 91.75 360 HIS A C 1
ATOM 2819 O O . HIS A 1 360 ? -6.117 -69.312 -35.344 1 91.75 360 HIS A O 1
ATOM 2825 N N . LEU A 1 361 ? -5.953 -70.812 -36.938 1 91.06 361 LEU A N 1
ATOM 2826 C CA . LEU A 1 361 ? -7.227 -70.375 -37.5 1 91.06 361 LEU A CA 1
ATOM 2827 C C . LEU A 1 361 ? -8.383 -70.688 -36.562 1 91.06 361 LEU A C 1
ATOM 2829 O O . LEU A 1 361 ? -9.32 -69.875 -36.438 1 91.06 361 LEU A O 1
ATOM 2833 N N . ILE A 1 362 ? -8.336 -71.875 -35.969 1 92.12 362 ILE A N 1
ATOM 2834 C CA . ILE A 1 362 ? -9.375 -72.25 -35.031 1 92.12 362 ILE A CA 1
ATOM 2835 C C . ILE A 1 362 ? -9.383 -71.312 -33.812 1 92.12 362 ILE A C 1
ATOM 2837 O O . ILE A 1 362 ? -10.445 -70.938 -33.344 1 92.12 362 ILE A O 1
ATOM 2841 N N . HIS A 1 363 ? -8.195 -70.938 -33.375 1 92.25 363 HIS A N 1
ATOM 2842 C CA . HIS A 1 363 ? -8.102 -70.062 -32.281 1 92.25 363 HIS A CA 1
ATOM 2843 C C . HIS A 1 363 ? -8.711 -68.688 -32.625 1 92.25 363 HIS A C 1
ATOM 2845 O O . HIS A 1 363 ? -9.344 -68.062 -31.781 1 92.25 363 HIS A O 1
ATOM 2851 N N . ALA A 1 364 ? -8.453 -68.188 -33.812 1 93.19 364 ALA A N 1
ATOM 2852 C CA . ALA A 1 364 ? -9.023 -66.938 -34.281 1 93.19 364 ALA A CA 1
ATOM 2853 C C . ALA A 1 364 ? -10.547 -67 -34.281 1 93.19 364 ALA A C 1
ATOM 2855 O O . ALA A 1 364 ? -11.211 -66.125 -33.781 1 93.19 364 ALA A O 1
ATOM 2856 N N . LEU A 1 365 ? -11.148 -68.062 -34.781 1 93.12 365 LEU A N 1
ATOM 2857 C CA . LEU A 1 365 ? -12.594 -68.188 -34.875 1 93.12 365 LEU A CA 1
ATOM 2858 C C . LEU A 1 365 ? -13.203 -68.375 -33.5 1 93.12 365 LEU A C 1
ATOM 2860 O O . LEU A 1 365 ? -14.289 -67.875 -33.219 1 93.12 365 LEU A O 1
ATOM 2864 N N . GLU A 1 366 ? -12.508 -69.125 -32.719 1 91.81 366 GLU A N 1
ATOM 2865 C CA . GLU A 1 366 ? -12.977 -69.375 -31.359 1 91.81 366 GLU A CA 1
ATOM 2866 C C . GLU A 1 366 ? -13.086 -68.062 -30.594 1 91.81 366 GLU A C 1
ATOM 2868 O O . GLU A 1 366 ? -14.055 -67.812 -29.859 1 91.81 366 GLU A O 1
ATOM 2873 N N . ALA A 1 367 ? -12.047 -67.25 -30.75 1 91.5 367 ALA A N 1
ATOM 2874 C CA . ALA A 1 367 ? -12.047 -66 -30.062 1 91.5 367 ALA A CA 1
ATOM 2875 C C . ALA A 1 367 ? -13.203 -65.125 -30.531 1 91.5 367 ALA A C 1
ATOM 2877 O O . ALA A 1 367 ? -13.867 -64.438 -29.719 1 91.5 367 ALA A O 1
ATOM 2878 N N . ALA A 1 368 ? -13.422 -65 -31.812 1 91.56 368 ALA A N 1
ATOM 2879 C CA . ALA A 1 368 ? -14.523 -64.25 -32.375 1 91.56 368 ALA A CA 1
ATOM 2880 C C . ALA A 1 368 ? -15.867 -64.812 -31.906 1 91.56 368 ALA A C 1
ATOM 2882 O O . ALA A 1 368 ? -16.781 -64.062 -31.578 1 91.56 368 ALA A O 1
ATOM 2883 N N . TYR A 1 369 ? -15.961 -66.125 -31.859 1 91.75 369 TYR A N 1
ATOM 2884 C CA . TYR A 1 369 ? -17.188 -66.75 -31.406 1 91.75 369 TYR A CA 1
ATOM 2885 C C . TYR A 1 369 ? -17.469 -66.438 -29.938 1 91.75 369 TYR A C 1
ATOM 2887 O O . TYR A 1 369 ? -18.594 -66.125 -29.578 1 91.75 369 TYR A O 1
ATOM 2895 N N . SER A 1 370 ? -16.453 -66.625 -29.125 1 88.94 370 SER A N 1
ATOM 2896 C CA . SER A 1 370 ? -16.594 -66.375 -27.703 1 88.94 370 SER A CA 1
ATOM 2897 C C . SER A 1 370 ? -17.078 -64.938 -27.469 1 88.94 370 SER A C 1
ATOM 2899 O O . SER A 1 370 ? -17.891 -64.688 -26.578 1 88.94 370 SER A O 1
ATOM 2901 N N . TYR A 1 371 ? -16.531 -64 -28.219 1 89.81 371 TYR A N 1
ATOM 2902 C CA . TYR A 1 371 ? -16.953 -62.625 -28.109 1 89.81 371 TYR A CA 1
ATOM 2903 C C . TYR A 1 371 ? -18.422 -62.469 -28.5 1 89.81 371 TYR A C 1
ATOM 2905 O O . TYR A 1 371 ? -19.156 -61.719 -27.859 1 89.81 371 TYR A O 1
ATOM 2913 N N . HIS A 1 372 ? -18.891 -63.156 -29.516 1 88.56 372 HIS A N 1
ATOM 2914 C CA . HIS A 1 372 ? -20.266 -63.094 -30.016 1 88.56 372 HIS A CA 1
ATOM 2915 C C . HIS A 1 372 ? -21.25 -63.594 -28.969 1 88.56 372 HIS A C 1
ATOM 2917 O O . HIS A 1 372 ? -22.312 -63 -28.781 1 88.56 372 HIS A O 1
ATOM 2923 N N . ILE A 1 373 ? -20.875 -64.625 -28.281 1 85.38 373 ILE A N 1
ATOM 2924 C CA . ILE A 1 373 ? -21.766 -65.25 -27.297 1 85.38 373 ILE A CA 1
ATOM 2925 C C . ILE A 1 373 ? -21.859 -64.312 -26.078 1 85.38 373 ILE A C 1
ATOM 2927 O O . ILE A 1 373 ? -22.938 -64.188 -25.469 1 85.38 373 ILE A O 1
ATOM 2931 N N . HIS A 1 374 ? -20.828 -63.688 -25.781 1 85.38 374 HIS A N 1
ATOM 2932 C CA . HIS A 1 374 ? -20.812 -62.875 -24.578 1 85.38 374 HIS A CA 1
ATOM 2933 C C . HIS A 1 374 ? -21.328 -61.469 -24.844 1 85.38 374 HIS A C 1
ATOM 2935 O O . HIS A 1 374 ? -21.719 -60.75 -23.922 1 85.38 374 HIS A O 1
ATOM 2941 N N . ASN A 1 375 ? -21.312 -61.062 -26.141 1 83.44 375 ASN A N 1
ATOM 2942 C CA . ASN A 1 375 ? -21.828 -59.75 -26.516 1 83.44 375 ASN A CA 1
ATOM 2943 C C . ASN A 1 375 ? -22.828 -59.875 -27.672 1 83.44 375 ASN A C 1
ATOM 2945 O O . ASN A 1 375 ? -22.547 -59.438 -28.781 1 83.44 375 ASN A O 1
ATOM 2949 N N . PRO A 1 376 ? -23.969 -60.188 -27.391 1 73.75 376 PRO A N 1
ATOM 2950 C CA . PRO A 1 376 ? -24.938 -60.438 -28.453 1 73.75 376 PRO A CA 1
ATOM 2951 C C . PRO A 1 376 ? -25.391 -59.156 -29.156 1 73.75 376 PRO A C 1
ATOM 2953 O O . PRO A 1 376 ? -25.891 -59.219 -30.281 1 73.75 376 PRO A O 1
ATOM 2956 N N . ALA A 1 377 ? -25.094 -58.031 -28.531 1 67.94 377 ALA A N 1
ATOM 2957 C CA . ALA A 1 377 ? -25.547 -56.75 -29.109 1 67.94 377 ALA A CA 1
ATOM 2958 C C . ALA A 1 377 ? -24.656 -56.344 -30.281 1 67.94 377 ALA A C 1
ATOM 2960 O O . ALA A 1 377 ? -25.062 -55.531 -31.109 1 67.94 377 ALA A O 1
ATOM 2961 N N . SER A 1 378 ? -23.484 -56.906 -30.391 1 62.06 378 SER A N 1
ATOM 2962 C CA . SER A 1 378 ? -22.531 -56.5 -31.438 1 62.06 378 SER A CA 1
ATOM 2963 C C . SER A 1 378 ? -22.125 -57.719 -32.281 1 62.06 378 SER A C 1
ATOM 2965 O O . SER A 1 378 ? -20.969 -58.125 -32.281 1 62.06 378 SER A O 1
ATOM 2967 N N . PRO A 1 379 ? -23.156 -58.469 -32.812 1 60.69 379 PRO A N 1
ATOM 2968 C CA . PRO A 1 379 ? -22.953 -59.781 -33.438 1 60.69 379 PRO A CA 1
ATOM 2969 C C . PRO A 1 379 ? -22.016 -59.719 -34.656 1 60.69 379 PRO A C 1
ATOM 2971 O O . PRO A 1 379 ? -21.562 -60.75 -35.125 1 60.69 379 PRO A O 1
ATOM 2974 N N . ASN A 1 380 ? -21.359 -58.594 -34.875 1 82.06 380 ASN A N 1
ATOM 2975 C CA . ASN A 1 380 ? -20.922 -58.406 -36.25 1 82.06 380 ASN A CA 1
ATOM 2976 C C . ASN A 1 380 ? -19.469 -58.875 -36.438 1 82.06 380 ASN A C 1
ATOM 2978 O O . ASN A 1 380 ? -19.094 -59.281 -37.531 1 82.06 380 ASN A O 1
ATOM 2982 N N . ILE A 1 381 ? -18.797 -59.188 -35.281 1 87.62 381 ILE A N 1
ATOM 2983 C CA . ILE A 1 381 ? -17.375 -59.438 -35.5 1 87.62 381 ILE A CA 1
ATOM 2984 C C . ILE A 1 381 ? -17.172 -60.875 -35.969 1 87.62 381 ILE A C 1
ATOM 2986 O O . ILE A 1 381 ? -16.484 -61.094 -36.969 1 87.62 381 ILE A O 1
ATOM 2990 N N . PHE A 1 382 ? -17.859 -61.812 -35.312 1 92.25 382 PHE A N 1
ATOM 2991 C CA . PHE A 1 382 ? -17.734 -63.25 -35.625 1 92.25 382 PHE A CA 1
ATOM 2992 C C . PHE A 1 382 ? -18.25 -63.531 -37.031 1 92.25 382 PHE A C 1
ATOM 2994 O O . PHE A 1 382 ? -17.609 -64.25 -37.812 1 92.25 382 PHE A O 1
ATOM 3001 N N . LEU A 1 383 ? -19.312 -62.906 -37.344 1 92.94 383 LEU A N 1
ATOM 3002 C CA . LEU A 1 383 ? -19.938 -63.125 -38.625 1 92.94 383 LEU A CA 1
ATOM 3003 C C . LEU A 1 383 ? -19.062 -62.562 -39.75 1 92.94 383 LEU A C 1
ATOM 3005 O O . LEU A 1 383 ? -18.844 -63.188 -40.781 1 92.94 383 LEU A O 1
ATOM 3009 N N . GLN A 1 384 ? -18.562 -61.406 -39.5 1 91.5 384 GLN A N 1
ATOM 3010 C CA . GLN A 1 384 ? -17.719 -60.75 -40.5 1 91.5 384 GLN A CA 1
ATOM 3011 C C . GLN A 1 384 ? -16.422 -61.531 -40.719 1 91.5 384 GLN A C 1
ATOM 3013 O O . GLN A 1 384 ? -16.047 -61.844 -41.844 1 91.5 384 GLN A O 1
ATOM 3018 N N . ILE A 1 385 ? -15.766 -61.906 -39.625 1 92.19 385 ILE A N 1
ATOM 3019 C CA . ILE A 1 385 ? -14.484 -62.594 -39.688 1 92.19 385 ILE A CA 1
ATOM 3020 C C . ILE A 1 385 ? -14.648 -63.938 -40.438 1 92.19 385 ILE A C 1
ATOM 3022 O O . ILE A 1 385 ? -13.781 -64.312 -41.219 1 92.19 385 ILE A O 1
ATOM 3026 N N . SER A 1 386 ? -15.742 -64.625 -40.156 1 92.69 386 SER A N 1
ATOM 3027 C CA . SER A 1 386 ? -16 -65.875 -40.812 1 92.69 386 SER A CA 1
ATOM 3028 C C . SER A 1 386 ? -16.109 -65.75 -42.344 1 92.69 386 SER A C 1
ATOM 3030 O O . SER A 1 386 ? -15.57 -66.562 -43.094 1 92.69 386 SER A O 1
ATOM 3032 N N . CYS A 1 387 ? -16.797 -64.688 -42.688 1 91 387 CYS A N 1
ATOM 3033 C CA . CYS A 1 387 ? -16.938 -64.438 -44.125 1 91 387 CYS A CA 1
ATOM 3034 C C . CYS A 1 387 ? -15.602 -64.062 -44.75 1 91 387 CYS A C 1
ATOM 3036 O O . CYS A 1 387 ? -15.352 -64.312 -45.906 1 91 387 CYS A O 1
ATOM 3038 N N . TRP A 1 388 ? -14.766 -63.406 -44 1 90.88 388 TRP A N 1
ATOM 3039 C CA . TRP A 1 388 ? -13.461 -62.969 -44.5 1 90.88 388 TRP A CA 1
ATOM 3040 C C . TRP A 1 388 ? -12.523 -64.125 -44.688 1 90.88 388 TRP A C 1
ATOM 3042 O O . TRP A 1 388 ? -11.719 -64.188 -45.594 1 90.88 388 TRP A O 1
ATOM 3052 N N . ILE A 1 389 ? -12.617 -65.062 -43.75 1 90 389 ILE A N 1
ATOM 3053 C CA . ILE A 1 389 ? -11.75 -66.25 -43.781 1 90 389 ILE A CA 1
ATOM 3054 C C . ILE A 1 389 ? -12.211 -67.188 -44.875 1 90 389 ILE A C 1
ATOM 3056 O O . ILE A 1 389 ? -11.383 -67.812 -45.594 1 90 389 ILE A O 1
ATOM 3060 N N . SER A 1 390 ? -13.523 -67.375 -45 1 90.44 390 SER A N 1
ATOM 3061 C CA . SER A 1 390 ? -14.117 -68.25 -46 1 90.44 390 SER A CA 1
ATOM 3062 C C . SER A 1 390 ? -15.141 -67.5 -46.844 1 90.44 390 SER A C 1
ATOM 3064 O O . SER A 1 390 ? -16.344 -67.688 -46.656 1 90.44 390 SER A O 1
ATOM 3066 N N . PRO A 1 391 ? -14.688 -66.875 -47.844 1 89.5 391 PRO A N 1
ATOM 3067 C CA . PRO A 1 391 ? -15.609 -66.062 -48.625 1 89.5 391 PRO A CA 1
ATOM 3068 C C . PRO A 1 391 ? -16.562 -66.875 -49.5 1 89.5 391 PRO A C 1
ATOM 3070 O O . PRO A 1 391 ? -17.625 -66.375 -49.875 1 89.5 391 PRO A O 1
ATOM 3073 N N . ASN A 1 392 ? -16.234 -68.062 -49.781 1 87.88 392 ASN A N 1
ATOM 3074 C CA . ASN A 1 392 ? -17.031 -68.875 -50.656 1 87.88 392 ASN A CA 1
ATOM 3075 C C . ASN A 1 392 ? -18.094 -69.688 -49.875 1 87.88 392 ASN A C 1
ATOM 3077 O O . ASN A 1 392 ? -18.672 -70.625 -50.406 1 87.88 392 ASN A O 1
ATOM 3081 N N . GLY A 1 393 ? -18.312 -69.312 -48.656 1 89.06 393 GLY A N 1
ATOM 3082 C CA . GLY A 1 393 ? -19.344 -69.938 -47.875 1 89.06 393 GLY A CA 1
ATOM 3083 C C . GLY A 1 393 ? -18.797 -70.75 -46.688 1 89.06 393 GLY A C 1
ATOM 3084 O O . GLY A 1 393 ? -17.578 -70.938 -46.594 1 89.06 393 GLY A O 1
ATOM 3085 N N . PRO A 1 394 ? -19.625 -71.125 -45.875 1 89.88 394 PRO A N 1
ATOM 3086 C CA . PRO A 1 394 ? -19.188 -71.812 -44.656 1 89.88 394 PRO A CA 1
ATOM 3087 C C . PRO A 1 394 ? -18.688 -73.25 -44.906 1 89.88 394 PRO A C 1
ATOM 3089 O O . PRO A 1 394 ? -17.859 -73.75 -44.156 1 89.88 394 PRO A O 1
ATOM 3092 N N . LEU A 1 395 ? -19.141 -73.938 -45.969 1 87.75 395 LEU A N 1
ATOM 3093 C CA . LEU A 1 395 ? -18.781 -75.375 -46.219 1 87.75 395 LEU A CA 1
ATOM 3094 C C . LEU A 1 395 ? -17.75 -75.438 -47.344 1 87.75 395 LEU A C 1
ATOM 3096 O O . LEU A 1 395 ? -17.422 -76.562 -47.781 1 87.75 395 LEU A O 1
ATOM 3100 N N . SER A 1 396 ? -17.297 -74.375 -47.719 1 82.56 396 SER A N 1
ATOM 3101 C CA . SER A 1 396 ? -16.312 -74.375 -48.812 1 82.56 396 SER A CA 1
ATOM 3102 C C . SER A 1 396 ? -14.961 -74.875 -48.312 1 82.56 396 SER A C 1
ATOM 3104 O O . SER A 1 396 ? -14.664 -74.875 -47.125 1 82.56 396 SER A O 1
ATOM 3106 N N . ASN A 1 397 ? -14.297 -75.562 -49.219 1 75.56 397 ASN A N 1
ATOM 3107 C CA . ASN A 1 397 ? -12.961 -76.062 -48.906 1 75.56 397 ASN A CA 1
ATOM 3108 C C . ASN A 1 397 ? -11.953 -74.875 -48.812 1 75.56 397 ASN A C 1
ATOM 3110 O O . ASN A 1 397 ? -11.891 -74.062 -49.688 1 75.56 397 ASN A O 1
ATOM 3114 N N . LEU A 1 398 ? -11.438 -74.75 -47.656 1 72.5 398 LEU A N 1
ATOM 3115 C CA . LEU A 1 398 ? -10.414 -73.75 -47.469 1 72.5 398 LEU A CA 1
ATOM 3116 C C . LEU A 1 398 ? -9.109 -74.125 -48.156 1 72.5 398 LEU A C 1
ATOM 3118 O O . LEU A 1 398 ? -8.742 -75.312 -48.125 1 72.5 398 LEU A O 1
ATOM 3122 N N . SER A 1 399 ? -8.688 -73.5 -49.188 1 62.94 399 SER A N 1
ATOM 3123 C CA . SER A 1 399 ? -7.512 -73.812 -50 1 62.94 399 SER A CA 1
ATOM 3124 C C . SER A 1 399 ? -6.324 -74.188 -49.125 1 62.94 399 SER A C 1
ATOM 3126 O O . SER A 1 399 ? -5.398 -74.875 -49.594 1 62.94 399 SER A O 1
ATOM 3128 N N . TRP A 1 400 ? -6.223 -73.875 -47.906 1 62.78 400 TRP A N 1
ATOM 3129 C CA . TRP A 1 400 ? -5.016 -74.062 -47.094 1 62.78 400 TRP A CA 1
ATOM 3130 C C . TRP A 1 400 ? -5.027 -75.375 -46.344 1 62.78 400 TRP A C 1
ATOM 3132 O O . TRP A 1 400 ? -4.109 -75.625 -45.562 1 62.78 400 TRP A O 1
ATOM 3142 N N . TYR A 1 401 ? -6.055 -76.188 -46.688 1 59.59 401 TYR A N 1
ATOM 3143 C CA . TYR A 1 401 ? -6.27 -77.375 -45.938 1 59.59 401 TYR A CA 1
ATOM 3144 C C . TYR A 1 401 ? -5.562 -78.562 -46.594 1 59.59 401 TYR A C 1
ATOM 3146 O O . TYR A 1 401 ? -5.719 -78.812 -47.781 1 59.59 401 TYR A O 1
ATOM 3154 N N . ASN A 1 402 ? -4.469 -78.938 -45.938 1 61.12 402 ASN A N 1
ATOM 3155 C CA . ASN A 1 402 ? -4.008 -80.312 -46.344 1 61.12 402 ASN A CA 1
ATOM 3156 C C . ASN A 1 402 ? -4.938 -81.375 -45.812 1 61.12 402 ASN A C 1
ATOM 3158 O O . ASN A 1 402 ? -5.453 -81.312 -44.719 1 61.12 402 ASN A O 1
ATOM 3162 N N . GLU A 1 403 ? -5.461 -82.188 -46.625 1 60.84 403 GLU A N 1
ATOM 3163 C CA . GLU A 1 403 ? -6.387 -83.312 -46.438 1 60.84 403 GLU A CA 1
ATOM 3164 C C . GLU A 1 403 ? -5.945 -84.188 -45.281 1 60.84 403 GLU A C 1
ATOM 3166 O O . GLU A 1 403 ? -6.746 -84.938 -44.719 1 60.84 403 GLU A O 1
ATOM 3171 N N . ASP A 1 404 ? -4.762 -84 -44.781 1 65.62 404 ASP A N 1
ATOM 3172 C CA . ASP A 1 404 ? -4.266 -84.938 -43.812 1 65.62 404 ASP A CA 1
ATOM 3173 C C . ASP A 1 404 ? -4.828 -84.688 -42.406 1 65.62 404 ASP A C 1
ATOM 3175 O O . ASP A 1 404 ? -4.871 -85.562 -41.562 1 65.62 404 ASP A O 1
ATOM 3179 N N . GLU A 1 405 ? -5.293 -83.438 -42.188 1 77.12 405 GLU A N 1
ATOM 3180 C CA . GLU A 1 405 ? -5.797 -83.125 -40.844 1 77.12 405 GLU A CA 1
ATOM 3181 C C . GLU A 1 405 ? -7.316 -83 -40.844 1 77.12 405 GLU A C 1
ATOM 3183 O O . GLU A 1 405 ? -7.832 -81.875 -40.719 1 77.12 405 GLU A O 1
ATOM 3188 N N . LYS A 1 406 ? -7.949 -84.062 -40.812 1 80.19 406 LYS A N 1
ATOM 3189 C CA . LYS A 1 406 ? -9.398 -84.062 -41 1 80.19 406 LYS A CA 1
ATOM 3190 C C . LYS A 1 406 ? -10.109 -83.5 -39.75 1 80.19 406 LYS A C 1
ATOM 3192 O O . LYS A 1 406 ? -11.062 -82.75 -39.875 1 80.19 406 LYS A O 1
ATOM 3197 N N . SER A 1 407 ? -9.508 -83.875 -38.562 1 82.25 407 SER A N 1
ATOM 3198 C CA . SER A 1 407 ? -10.188 -83.438 -37.344 1 82.25 407 SER A CA 1
ATOM 3199 C C . SER A 1 407 ? -10.133 -81.938 -37.188 1 82.25 407 SER A C 1
ATOM 3201 O O . SER A 1 407 ? -11.117 -81.312 -36.781 1 82.25 407 SER A O 1
ATOM 3203 N N . LEU A 1 408 ? -9.047 -81.438 -37.5 1 85.88 408 LEU A N 1
ATOM 3204 C CA . LEU A 1 408 ? -8.875 -80 -37.344 1 85.88 408 LEU A CA 1
ATOM 3205 C C . LEU A 1 408 ? -9.68 -79.188 -38.406 1 85.88 408 LEU A C 1
ATOM 3207 O O . LEU A 1 408 ? -10.25 -78.188 -38.094 1 85.88 408 LEU A O 1
ATOM 3211 N N . SER A 1 409 ? -9.641 -79.75 -39.562 1 85.88 409 SER A N 1
ATOM 3212 C CA . SER A 1 409 ? -10.43 -79.125 -40.625 1 85.88 409 SER A CA 1
ATOM 3213 C C . SER A 1 409 ? -11.914 -79.125 -40.281 1 85.88 409 SER A C 1
ATOM 3215 O O . SER A 1 409 ? -12.633 -78.188 -40.594 1 85.88 409 SER A O 1
ATOM 3217 N N . GLU A 1 410 ? -12.336 -80.188 -39.656 1 85.75 410 GLU A N 1
ATOM 3218 C CA . GLU A 1 410 ? -13.742 -80.312 -39.25 1 85.75 410 GLU A CA 1
ATOM 3219 C C . GLU A 1 410 ? -14.094 -79.312 -38.188 1 85.75 410 GLU A C 1
ATOM 3221 O O . GLU A 1 410 ? -15.203 -78.75 -38.156 1 85.75 410 GLU A O 1
ATOM 3226 N N . SER A 1 411 ? -13.148 -79.125 -37.281 1 89 411 SER A N 1
ATOM 3227 C CA . SER A 1 411 ? -13.383 -78.062 -36.281 1 89 411 SER A CA 1
ATOM 3228 C C . SER A 1 411 ? -13.562 -76.688 -36.875 1 89 411 SER A C 1
ATOM 3230 O O . SER A 1 411 ? -14.461 -75.938 -36.5 1 89 411 SER A O 1
ATOM 3232 N N . CYS A 1 412 ? -12.727 -76.312 -37.781 1 89.75 412 CYS A N 1
ATOM 3233 C CA . CYS A 1 412 ? -12.82 -75.062 -38.469 1 89.75 412 CYS A CA 1
ATOM 3234 C C . CYS A 1 412 ? -14.156 -74.938 -39.188 1 89.75 412 CYS A C 1
ATOM 3236 O O . CYS A 1 412 ? -14.828 -73.875 -39.062 1 89.75 412 CYS A O 1
ATOM 3238 N N . ARG A 1 413 ? -14.539 -75.938 -39.844 1 89.56 413 ARG A N 1
ATOM 3239 C CA . ARG A 1 413 ? -15.805 -75.938 -40.562 1 89.56 413 ARG A CA 1
ATOM 3240 C C . ARG A 1 413 ? -16.984 -75.812 -39.625 1 89.56 413 ARG A C 1
ATOM 3242 O O . ARG A 1 413 ? -18 -75.188 -39.938 1 89.56 413 ARG A O 1
ATOM 3249 N N . THR A 1 414 ? -16.812 -76.438 -38.469 1 91.94 414 THR A N 1
ATOM 3250 C CA . THR A 1 414 ? -17.891 -76.375 -37.5 1 91.94 414 THR A CA 1
ATOM 3251 C C . THR A 1 414 ? -18.109 -74.938 -37.031 1 91.94 414 THR A C 1
ATOM 3253 O O . THR A 1 414 ? -19.234 -74.5 -36.812 1 91.94 414 THR A O 1
ATOM 3256 N N . PHE A 1 415 ? -17.031 -74.25 -36.844 1 94.25 415 PHE A N 1
ATOM 3257 C CA . PHE A 1 415 ? -17.156 -72.875 -36.438 1 94.25 415 PHE A CA 1
ATOM 3258 C C . PHE A 1 415 ? -17.812 -72.062 -37.562 1 94.25 415 PHE A C 1
ATOM 3260 O O . PHE A 1 415 ? -18.656 -71.188 -37.281 1 94.25 415 PHE A O 1
ATOM 3267 N N . LEU A 1 416 ? -17.406 -72.25 -38.75 1 93.81 416 LEU A N 1
ATOM 3268 C CA . LEU A 1 416 ? -17.969 -71.5 -39.875 1 93.81 416 LEU A CA 1
ATOM 3269 C C . LEU A 1 416 ? -19.453 -71.812 -40.062 1 93.81 416 LEU A C 1
ATOM 3271 O O . LEU A 1 416 ? -20.25 -70.938 -40.375 1 93.81 416 LEU A O 1
ATOM 3275 N N . ALA A 1 417 ? -19.75 -73.062 -39.844 1 93.81 417 ALA A N 1
ATOM 3276 C CA . ALA A 1 417 ? -21.156 -73.438 -39.875 1 93.81 417 ALA A CA 1
ATOM 3277 C C . ALA A 1 417 ? -21.969 -72.75 -38.812 1 93.81 417 ALA A C 1
ATOM 3279 O O . ALA A 1 417 ? -23.109 -72.375 -39.031 1 93.81 417 ALA A O 1
ATOM 3280 N N . CYS A 1 418 ? -21.344 -72.75 -37.688 1 93.69 418 CYS A N 1
ATOM 3281 C CA . CYS A 1 418 ? -22.016 -72 -36.594 1 93.69 418 CYS A CA 1
ATOM 3282 C C . CYS A 1 418 ? -22.281 -70.562 -36.969 1 93.69 418 CYS A C 1
ATOM 3284 O O . CYS A 1 418 ? -23.328 -70 -36.625 1 93.69 418 CYS A O 1
ATOM 3286 N N . SER A 1 419 ? -21.328 -69.938 -37.594 1 93.81 419 SER A N 1
ATOM 3287 C CA . SER A 1 419 ? -21.516 -68.562 -38.062 1 93.81 419 SER A CA 1
ATOM 3288 C C . SER A 1 419 ? -22.672 -68.438 -39.062 1 93.81 419 SER A C 1
ATOM 3290 O O . SER A 1 419 ? -23.406 -67.5 -39.062 1 93.81 419 SER A O 1
ATOM 3292 N N . GLY A 1 420 ? -22.828 -69.438 -39.812 1 92.81 420 GLY A N 1
ATOM 3293 C CA . GLY A 1 420 ? -23.953 -69.5 -40.75 1 92.81 420 GLY A CA 1
ATOM 3294 C C . GLY A 1 420 ? -25.297 -69.5 -40.031 1 92.81 420 GLY A C 1
ATOM 3295 O O . GLY A 1 420 ? -26.234 -68.812 -40.469 1 92.81 420 GLY A O 1
ATOM 3296 N N . ILE A 1 421 ? -25.344 -70.188 -38.969 1 92.56 421 ILE A N 1
ATOM 3297 C CA . ILE A 1 421 ? -26.562 -70.25 -38.188 1 92.56 421 ILE A CA 1
ATOM 3298 C C . ILE A 1 421 ? -26.875 -68.875 -37.625 1 92.56 421 ILE A C 1
ATOM 3300 O O . ILE A 1 421 ? -28.016 -68.375 -37.625 1 92.56 421 ILE A O 1
ATOM 3304 N N . TYR A 1 422 ? -25.859 -68.25 -37.156 1 91.88 422 TYR A N 1
ATOM 3305 C CA . TYR A 1 422 ? -26.062 -66.938 -36.594 1 91.88 422 TYR A CA 1
ATOM 3306 C C . TYR A 1 422 ? -26.391 -65.875 -37.656 1 91.88 422 TYR A C 1
ATOM 3308 O O . TYR A 1 422 ? -27.125 -64.938 -37.406 1 91.88 422 TYR A O 1
ATOM 3316 N N . TRP A 1 423 ? -25.766 -66.062 -38.812 1 91.5 423 TRP A N 1
ATOM 3317 C CA . TRP A 1 423 ? -26.203 -65.25 -39.938 1 91.5 423 TRP A CA 1
ATOM 3318 C C . TRP A 1 423 ? -27.688 -65.438 -40.219 1 91.5 423 TRP A C 1
ATOM 3320 O O . TRP A 1 423 ? -28.422 -64.5 -40.5 1 91.5 423 TRP A O 1
ATOM 3330 N N . PHE A 1 424 ? -28.125 -66.688 -40.156 1 93.25 424 PHE A N 1
ATOM 3331 C CA . PHE A 1 424 ? -29.516 -67.062 -40.375 1 93.25 424 PHE A CA 1
ATOM 3332 C C . PHE A 1 424 ? -30.422 -66.375 -39.344 1 93.25 424 PHE A C 1
ATOM 3334 O O . PHE A 1 424 ? -31.484 -65.875 -39.688 1 93.25 424 PHE A O 1
ATOM 3341 N N . ASP A 1 425 ? -29.984 -66.438 -38.219 1 91.06 425 ASP A N 1
ATOM 3342 C CA . ASP A 1 425 ? -30.719 -65.75 -37.156 1 91.06 425 ASP A CA 1
ATOM 3343 C C . ASP A 1 425 ? -30.828 -64.25 -37.375 1 91.06 425 ASP A C 1
ATOM 3345 O O . ASP A 1 425 ? -31.906 -63.656 -37.219 1 91.06 425 ASP A O 1
ATOM 3349 N N . LEU A 1 426 ? -29.734 -63.656 -37.75 1 89.81 426 LEU A N 1
ATOM 3350 C CA . LEU A 1 426 ? -29.688 -62.219 -37.969 1 89.81 426 LEU A CA 1
ATOM 3351 C C . LEU A 1 426 ? -30.609 -61.812 -39.125 1 89.81 426 LEU A C 1
ATOM 3353 O O . LEU A 1 426 ? -31.328 -60.844 -39.062 1 89.81 426 LEU A O 1
ATOM 3357 N N . LEU A 1 427 ? -30.578 -62.625 -40.156 1 91 427 LEU A N 1
ATOM 3358 C CA . LEU A 1 427 ? -31.391 -62.344 -41.312 1 91 427 LEU A CA 1
ATOM 3359 C C . LEU A 1 427 ? -32.875 -62.531 -41 1 91 427 LEU A C 1
ATOM 3361 O O . LEU A 1 427 ? -33.719 -61.812 -41.531 1 91 427 LEU A O 1
ATOM 3365 N N . ASN A 1 428 ? -33.219 -63.438 -40.156 1 91.31 428 ASN A N 1
ATOM 3366 C CA . ASN A 1 428 ? -34.594 -63.656 -39.719 1 91.31 428 ASN A CA 1
ATOM 3367 C C . ASN A 1 428 ? -35.094 -62.469 -38.875 1 91.31 428 ASN A C 1
ATOM 3369 O O . ASN A 1 428 ? -36.219 -62 -39.062 1 91.31 428 ASN A O 1
ATOM 3373 N N . THR A 1 429 ? -34.25 -62.062 -38 1 88.44 429 THR A N 1
ATOM 3374 C CA . THR A 1 429 ? -34.594 -60.969 -37.094 1 88.44 429 THR A CA 1
ATOM 3375 C C . THR A 1 429 ? -34.844 -59.688 -37.906 1 88.44 429 THR A C 1
ATOM 3377 O O . THR A 1 429 ? -35.688 -58.875 -37.562 1 88.44 429 THR A O 1
ATOM 3380 N N . LYS A 1 430 ? -34.094 -59.531 -38.938 1 89.5 430 LYS A N 1
ATOM 3381 C CA . LYS A 1 430 ? -34.219 -58.344 -39.75 1 89.5 430 LYS A CA 1
ATOM 3382 C C . LYS A 1 430 ? -35.25 -58.531 -40.875 1 89.5 430 LYS A C 1
ATOM 3384 O O . LYS A 1 430 ? -35.5 -57.625 -41.688 1 89.5 430 LYS A O 1
ATOM 3389 N N . SER A 1 431 ? -35.812 -59.656 -40.969 1 89.31 431 SER A N 1
ATOM 3390 C CA . SER A 1 431 ? -36.875 -60 -41.938 1 89.31 431 SER A CA 1
ATOM 3391 C C . SER A 1 431 ? -36.344 -59.875 -43.344 1 89.31 431 SER A C 1
ATOM 3393 O O . SER A 1 431 ? -37 -59.281 -44.219 1 89.31 431 SER A O 1
ATOM 3395 N N . LEU A 1 432 ? -35.156 -60.438 -43.625 1 91.31 432 LEU A N 1
ATOM 3396 C CA . LEU A 1 432 ? -34.562 -60.312 -44.969 1 91.31 432 LEU A CA 1
ATOM 3397 C C . LEU A 1 432 ? -34.469 -61.688 -45.625 1 91.31 432 LEU A C 1
ATOM 3399 O O . LEU A 1 432 ? -33.875 -61.812 -46.719 1 91.31 432 LEU A O 1
ATOM 3403 N N . LEU A 1 433 ? -35.031 -62.688 -45.094 1 91.81 433 LEU A N 1
ATOM 3404 C CA . LEU A 1 433 ? -35.031 -64 -45.719 1 91.81 433 LEU A CA 1
ATOM 3405 C C . LEU A 1 433 ? -36.031 -64.062 -46.875 1 91.81 433 LEU A C 1
ATOM 3407 O O . LEU A 1 433 ? -37.094 -63.469 -46.844 1 91.81 433 LEU A O 1
ATOM 3411 N N . PRO A 1 434 ? -35.656 -64.75 -47.875 1 89.69 434 PRO A N 1
ATOM 3412 C CA . PRO A 1 434 ? -36.531 -64.875 -49.031 1 89.69 434 PRO A CA 1
ATOM 3413 C C . PRO A 1 434 ? -37.656 -65.875 -48.812 1 89.69 434 PRO A C 1
ATOM 3415 O O . PRO A 1 434 ? -37.719 -66.938 -49.469 1 89.69 434 PRO A O 1
ATOM 3418 N N . LEU A 1 435 ? -38.688 -65.562 -48.125 1 88.31 435 LEU A N 1
ATOM 3419 C CA . LEU A 1 435 ? -39.781 -66.438 -47.75 1 88.31 435 LEU A CA 1
ATOM 3420 C C . LEU A 1 435 ? -40.75 -66.625 -48.938 1 88.31 435 LEU A C 1
ATOM 3422 O O . LEU A 1 435 ? -41.469 -67.625 -49 1 88.31 435 LEU A O 1
ATOM 3426 N N . GLU A 1 436 ? -40.781 -65.625 -49.812 1 86 436 GLU A N 1
ATOM 3427 C CA . GLU A 1 436 ? -41.75 -65.688 -50.906 1 86 436 GLU A CA 1
ATOM 3428 C C . GLU A 1 436 ? -41.219 -66.562 -52.062 1 86 436 GLU A C 1
ATOM 3430 O O . GLU A 1 436 ? -42 -67 -52.875 1 86 436 GLU A O 1
ATOM 3435 N N . ASP A 1 437 ? -39.969 -66.812 -52.094 1 88.94 437 ASP A N 1
ATOM 3436 C CA . ASP A 1 437 ? -39.344 -67.625 -53.125 1 88.94 437 ASP A CA 1
ATOM 3437 C C . ASP A 1 437 ? -39.062 -69 -52.625 1 88.94 437 ASP A C 1
ATOM 3439 O O . ASP A 1 437 ? -38.062 -69.25 -51.906 1 88.94 437 ASP A O 1
ATOM 3443 N N . ASP A 1 438 ? -39.781 -70 -53.094 1 86.38 438 ASP A N 1
ATOM 3444 C CA . ASP A 1 438 ? -39.688 -71.375 -52.594 1 86.38 438 ASP A CA 1
ATOM 3445 C C . ASP A 1 438 ? -38.344 -72 -52.906 1 86.38 438 ASP A C 1
ATOM 3447 O O . ASP A 1 438 ? -37.781 -72.75 -52.125 1 86.38 438 ASP A O 1
ATOM 3451 N N . VAL A 1 439 ? -37.781 -71.625 -54 1 87.25 439 VAL A N 1
ATOM 3452 C CA . VAL A 1 439 ? -36.5 -72.25 -54.406 1 87.25 439 VAL A CA 1
ATOM 3453 C C . VAL A 1 439 ? -35.375 -71.688 -53.531 1 87.25 439 VAL A C 1
ATOM 3455 O O . VAL A 1 439 ? -34.531 -72.438 -53.062 1 87.25 439 VAL A O 1
ATOM 3458 N N . SER A 1 440 ? -35.469 -70.438 -53.312 1 88.06 440 SER A N 1
ATOM 3459 C CA . SER A 1 440 ? -34.375 -69.812 -52.594 1 88.06 440 SER A CA 1
ATOM 3460 C C . SER A 1 440 ? -34.406 -70.188 -51.094 1 88.06 440 SER A C 1
ATOM 3462 O O . SER A 1 440 ? -33.375 -70.438 -50.5 1 88.06 440 SER A O 1
ATOM 3464 N N . ILE A 1 441 ? -35.531 -70.25 -50.531 1 91.56 441 ILE A N 1
ATOM 3465 C CA . ILE A 1 441 ? -35.625 -70.562 -49.094 1 91.56 441 ILE A CA 1
ATOM 3466 C C . ILE A 1 441 ? -35.312 -72.062 -48.844 1 91.56 441 ILE A C 1
ATOM 3468 O O . ILE A 1 441 ? -34.75 -72.375 -47.812 1 91.56 441 ILE A O 1
ATOM 3472 N N . ASN A 1 442 ? -35.594 -72.938 -49.812 1 90.12 442 ASN A N 1
ATOM 3473 C CA . ASN A 1 442 ? -35.281 -74.312 -49.688 1 90.12 442 ASN A CA 1
ATOM 3474 C C . ASN A 1 442 ? -33.75 -74.562 -49.719 1 90.12 442 ASN A C 1
ATOM 3476 O O . ASN A 1 442 ? -33.25 -75.438 -49.094 1 90.12 442 ASN A O 1
ATOM 3480 N N . LEU A 1 443 ? -33.125 -73.688 -50.531 1 90.5 443 LEU A N 1
ATOM 3481 C CA . LEU A 1 443 ? -31.672 -73.75 -50.562 1 90.5 443 LEU A CA 1
ATOM 3482 C C . LEU A 1 443 ? -31.062 -73.375 -49.219 1 90.5 443 LEU A C 1
ATOM 3484 O O . LEU A 1 443 ? -30.062 -73.938 -48.781 1 90.5 443 LEU A O 1
ATOM 3488 N N . VAL A 1 444 ? -31.656 -72.438 -48.594 1 92.31 444 VAL A N 1
ATOM 3489 C CA . VAL A 1 444 ? -31.203 -72 -47.25 1 92.31 444 VAL A CA 1
ATOM 3490 C C . VAL A 1 444 ? -31.422 -73.125 -46.281 1 92.31 444 VAL A C 1
ATOM 3492 O O . VAL A 1 444 ? -30.531 -73.438 -45.469 1 92.31 444 VAL A O 1
ATOM 3495 N N . TYR A 1 445 ? -32.562 -73.812 -46.344 1 93 445 TYR A N 1
ATOM 3496 C CA . TYR A 1 445 ? -32.875 -74.875 -45.438 1 93 445 TYR A CA 1
ATOM 3497 C C . TYR A 1 445 ? -31.922 -76.062 -45.656 1 93 445 TYR A C 1
ATOM 3499 O O . TYR A 1 445 ? -31.5 -76.688 -44.688 1 93 445 TYR A O 1
ATOM 3507 N N . ASP A 1 446 ? -31.594 -76.25 -46.875 1 92.06 446 ASP A N 1
ATOM 3508 C CA . ASP A 1 446 ? -30.641 -77.312 -47.156 1 92.06 446 ASP A CA 1
ATOM 3509 C C . ASP A 1 446 ? -29.281 -77 -46.562 1 92.06 446 ASP A C 1
ATOM 3511 O O . ASP A 1 446 ? -28.625 -77.938 -46.031 1 92.06 446 ASP A O 1
ATOM 3515 N N . SER A 1 447 ? -28.859 -75.812 -46.719 1 93.38 447 SER A N 1
ATOM 3516 C CA . SER A 1 447 ? -27.594 -75.438 -46.125 1 93.38 447 SER A CA 1
ATOM 3517 C C . SER A 1 447 ? -27.625 -75.562 -44.625 1 93.38 447 SER A C 1
ATOM 3519 O O . SER A 1 447 ? -26.656 -76 -44 1 93.38 447 SER A O 1
ATOM 3521 N N . ILE A 1 448 ? -28.688 -75.188 -43.969 1 93.06 448 ILE A N 1
ATOM 3522 C CA . ILE A 1 448 ? -28.828 -75.188 -42.531 1 93.06 448 ILE A CA 1
ATOM 3523 C C . ILE A 1 448 ? -28.781 -76.688 -42.062 1 93.06 448 ILE A C 1
ATOM 3525 O O . ILE A 1 448 ? -28.219 -77 -41 1 93.06 448 ILE A O 1
ATOM 3529 N N . LYS A 1 449 ? -29.391 -77.562 -42.875 1 93 449 LYS A N 1
ATOM 3530 C CA . LYS A 1 449 ? -29.344 -79 -42.531 1 93 449 LYS A CA 1
ATOM 3531 C C . LYS A 1 449 ? -27.906 -79.5 -42.562 1 93 449 LYS A C 1
ATOM 3533 O O . LYS A 1 449 ? -27.5 -80.25 -41.656 1 93 449 LYS A O 1
ATOM 3538 N N . GLN A 1 450 ? -27.188 -79.062 -43.5 1 92.06 450 GLN A N 1
ATOM 3539 C CA . GLN A 1 450 ? -25.797 -79.438 -43.594 1 92.06 450 GLN A CA 1
ATOM 3540 C C . GLN A 1 450 ? -24.984 -78.875 -42.406 1 92.06 450 GLN A C 1
ATOM 3542 O O . GLN A 1 450 ? -24.109 -79.562 -41.875 1 92.06 450 GLN A O 1
ATOM 3547 N N . PHE A 1 451 ? -25.266 -77.625 -42.062 1 94 451 PHE A N 1
ATOM 3548 C CA . PHE A 1 451 ? -24.594 -77.062 -40.906 1 94 451 PHE A CA 1
ATOM 3549 C C . PHE A 1 451 ? -24.875 -77.875 -39.656 1 94 451 PHE A C 1
ATOM 3551 O O . PHE A 1 451 ? -23.953 -78.125 -38.844 1 94 451 PHE A O 1
ATOM 3558 N N . SER A 1 452 ? -26.078 -78.25 -39.5 1 92.19 452 SER A N 1
ATOM 3559 C CA . SER A 1 452 ? -26.5 -79 -38.312 1 92.19 452 SER A CA 1
ATOM 3560 C C . SER A 1 452 ? -25.828 -80.375 -38.219 1 92.19 452 SER A C 1
ATOM 3562 O O . SER A 1 452 ? -25.531 -80.812 -37.125 1 92.19 452 SER A O 1
ATOM 3564 N N . ILE A 1 453 ? -25.578 -80.938 -39.406 1 91.44 453 ILE A N 1
ATOM 3565 C CA . ILE A 1 453 ? -24.906 -82.25 -39.406 1 91.44 453 ILE A CA 1
ATOM 3566 C C . ILE A 1 453 ? -23.5 -82.062 -38.844 1 91.44 453 ILE A C 1
ATOM 3568 O O . ILE A 1 453 ? -23.031 -82.938 -38.094 1 91.44 453 ILE A O 1
ATOM 3572 N N . LEU A 1 454 ? -22.859 -81 -39.125 1 89.06 454 LEU A N 1
ATOM 3573 C CA . LEU A 1 454 ? -21.516 -80.75 -38.656 1 89.06 454 LEU A CA 1
ATOM 3574 C C . LEU A 1 454 ? -21.531 -80.375 -37.156 1 89.06 454 LEU A C 1
ATOM 3576 O O . LEU A 1 454 ? -20.688 -80.812 -36.406 1 89.06 454 LEU A O 1
ATOM 3580 N N . LEU A 1 455 ? -22.438 -79.562 -36.688 1 90.56 455 LEU A N 1
ATOM 3581 C CA . LEU A 1 455 ? -22.484 -79 -35.344 1 90.56 455 LEU A CA 1
ATOM 3582 C C . LEU A 1 455 ? -23 -80.062 -34.344 1 90.56 455 LEU A C 1
ATOM 3584 O O . LEU A 1 455 ? -22.594 -80.062 -33.188 1 90.56 455 LEU A O 1
ATOM 3588 N N . PHE A 1 456 ? -23.891 -80.938 -34.844 1 88.75 456 PHE A N 1
ATOM 3589 C CA . PHE A 1 456 ? -24.5 -81.875 -33.938 1 88.75 456 PHE A CA 1
ATOM 3590 C C . PHE A 1 456 ? -23.953 -83.25 -34.188 1 88.75 456 PHE A C 1
ATOM 3592 O O . PHE A 1 456 ? -24.688 -84.25 -34.125 1 88.75 456 PHE A O 1
ATOM 3599 N N . HIS A 1 457 ? -22.781 -83.312 -34.562 1 85.94 457 HIS A N 1
ATOM 3600 C CA . HIS A 1 457 ? -22.078 -84.562 -34.656 1 85.94 457 HIS A CA 1
ATOM 3601 C C . HIS A 1 457 ? -21.859 -85.188 -33.281 1 85.94 457 HIS A C 1
ATOM 3603 O O . HIS A 1 457 ? -21.672 -84.438 -32.312 1 85.94 457 HIS A O 1
ATOM 3609 N N . LYS A 1 458 ? -21.781 -86.5 -33.188 1 83.5 458 LYS A N 1
ATOM 3610 C CA . LYS A 1 458 ? -21.703 -87.25 -31.938 1 83.5 458 LYS A CA 1
ATOM 3611 C C . LYS A 1 458 ? -20.484 -86.812 -31.125 1 83.5 458 LYS A C 1
ATOM 3613 O O . LYS A 1 458 ? -20.562 -86.688 -29.906 1 83.5 458 LYS A O 1
ATOM 3618 N N . GLU A 1 459 ? -19.469 -86.562 -31.812 1 81.69 459 GLU A N 1
ATOM 3619 C CA . GLU A 1 459 ? -18.234 -86.25 -31.125 1 81.69 459 GLU A CA 1
ATOM 3620 C C . GLU A 1 459 ? -18.312 -84.875 -30.5 1 81.69 459 GLU A C 1
ATOM 3622 O O . GLU A 1 459 ? -17.781 -84.625 -29.406 1 81.69 459 GLU A O 1
ATOM 3627 N N . VAL A 1 460 ? -18.922 -83.938 -31.172 1 84 460 VAL A N 1
ATOM 3628 C CA . VAL A 1 460 ? -19.047 -82.562 -30.688 1 84 460 VAL A CA 1
ATOM 3629 C C . VAL A 1 460 ? -19.969 -82.562 -29.469 1 84 460 VAL A C 1
ATOM 3631 O O . VAL A 1 460 ? -19.656 -81.875 -28.469 1 84 460 VAL A O 1
ATOM 3634 N N . ILE A 1 461 ? -21.062 -83.25 -29.484 1 81.88 461 ILE A N 1
ATOM 3635 C CA . ILE A 1 461 ? -22.031 -83.25 -28.391 1 81.88 461 ILE A CA 1
ATOM 3636 C C . ILE A 1 461 ? -21.422 -84 -27.188 1 81.88 461 ILE A C 1
ATOM 3638 O O . ILE A 1 461 ? -21.625 -83.562 -26.047 1 81.88 461 ILE A O 1
ATOM 3642 N N . SER A 1 462 ? -20.75 -85.062 -27.516 1 81.31 462 SER A N 1
ATOM 3643 C CA . SER A 1 462 ? -20.094 -85.812 -26.438 1 81.31 462 SER A CA 1
ATOM 3644 C C . SER A 1 462 ? -19.078 -84.938 -25.703 1 81.31 462 SER A C 1
ATOM 3646 O O . SER A 1 462 ? -18.984 -85 -24.469 1 81.31 462 SER A O 1
ATOM 3648 N N . HIS A 1 463 ? -18.359 -84.188 -26.5 1 79 463 HIS A N 1
ATOM 3649 C CA . HIS A 1 463 ? -17.391 -83.25 -25.891 1 79 463 HIS A CA 1
ATOM 3650 C C . HIS A 1 463 ? -18.094 -82.25 -25.016 1 79 463 HIS A C 1
ATOM 3652 O O . HIS A 1 463 ? -17.609 -81.938 -23.922 1 79 463 HIS A O 1
ATOM 3658 N N . HIS A 1 464 ? -19.156 -81.688 -25.469 1 79.94 464 HIS A N 1
ATOM 3659 C CA . HIS A 1 464 ? -19.891 -80.688 -24.719 1 79.94 464 HIS A CA 1
ATOM 3660 C C . HIS A 1 464 ? -20.438 -81.312 -23.422 1 79.94 464 HIS A C 1
ATOM 3662 O O . HIS A 1 464 ? -20.391 -80.625 -22.375 1 79.94 464 HIS A O 1
ATOM 3668 N N . LYS A 1 465 ? -20.906 -82.5 -23.5 1 77.38 465 LYS A N 1
ATOM 3669 C CA . LYS A 1 465 ? -21.422 -83.188 -22.297 1 77.38 465 LYS A CA 1
ATOM 3670 C C . LYS A 1 465 ? -20.312 -83.375 -21.281 1 77.38 465 LYS A C 1
ATOM 3672 O O . LYS A 1 465 ? -20.531 -83.188 -20.078 1 77.38 465 LYS A O 1
ATOM 3677 N N . LEU A 1 466 ? -19.203 -83.688 -21.844 1 76.31 466 LEU A N 1
ATOM 3678 C CA . LEU A 1 466 ? -18.047 -83.938 -20.969 1 76.31 466 LEU A CA 1
ATOM 3679 C C . LEU A 1 466 ? -17.625 -82.625 -20.312 1 76.31 466 LEU A C 1
ATOM 3681 O O . LEU A 1 466 ? -17.25 -82.625 -19.141 1 76.31 466 LEU A O 1
ATOM 3685 N N . ASP A 1 467 ? -17.672 -81.562 -21.078 1 76.19 467 ASP A N 1
ATOM 3686 C CA . ASP A 1 467 ? -17.297 -80.25 -20.547 1 76.19 467 ASP A CA 1
ATOM 3687 C C . ASP A 1 467 ? -18.234 -79.812 -19.422 1 76.19 467 ASP A C 1
ATOM 3689 O O . ASP A 1 467 ? -17.797 -79.25 -18.422 1 76.19 467 ASP A O 1
ATOM 3693 N N . ILE A 1 468 ? -19.531 -80.062 -19.609 1 74.12 468 ILE A N 1
ATOM 3694 C CA . ILE A 1 468 ? -20.516 -79.75 -18.578 1 74.12 468 ILE A CA 1
ATOM 3695 C C . ILE A 1 468 ? -20.297 -80.562 -17.344 1 74.12 468 ILE A C 1
ATOM 3697 O O . ILE A 1 468 ? -20.328 -80.125 -16.219 1 74.12 468 ILE A O 1
ATOM 3701 N N . GLU A 1 469 ? -20.031 -81.875 -17.625 1 74.75 469 GLU A N 1
ATOM 3702 C CA . GLU A 1 469 ? -19.797 -82.75 -16.5 1 74.75 469 GLU A CA 1
ATOM 3703 C C . GLU A 1 469 ? -18.516 -82.375 -15.758 1 74.75 469 GLU A C 1
ATOM 3705 O O . GLU A 1 469 ? -18.469 -82.438 -14.531 1 74.75 469 GLU A O 1
ATOM 3710 N N . LEU A 1 470 ? -17.531 -82 -16.5 1 73.12 470 LEU A N 1
ATOM 3711 C CA . LEU A 1 470 ? -16.281 -81.562 -15.891 1 73.12 470 LEU A CA 1
ATOM 3712 C C . LEU A 1 470 ? -16.484 -80.312 -15.016 1 73.12 470 LEU A C 1
ATOM 3714 O O . LEU A 1 470 ? -15.984 -80.25 -13.891 1 73.12 470 LEU A O 1
ATOM 3718 N N . LYS A 1 471 ? -17.156 -79.312 -15.547 1 74.69 471 LYS A N 1
ATOM 3719 C CA . LYS A 1 471 ? -17.438 -78.125 -14.781 1 74.69 471 LYS A CA 1
ATOM 3720 C C . LYS A 1 471 ? -18.25 -78.438 -13.531 1 74.69 471 LYS A C 1
ATOM 3722 O O . LYS A 1 471 ? -18 -77.875 -12.461 1 74.69 471 LYS A O 1
ATOM 3727 N N . LYS A 1 472 ? -19.188 -79.312 -13.719 1 70 472 LYS A N 1
ATOM 3728 C CA . LYS A 1 472 ? -19.984 -79.75 -12.57 1 70 472 LYS A CA 1
ATOM 3729 C C . LYS A 1 472 ? -19.109 -80.438 -11.516 1 70 472 LYS A C 1
ATOM 3731 O O . LYS A 1 472 ? -19.234 -80.188 -10.32 1 70 472 LYS A O 1
ATOM 3736 N N . LEU A 1 473 ? -18.234 -81.312 -12.039 1 69.19 473 LEU A N 1
ATOM 3737 C CA . LEU A 1 473 ? -17.375 -82 -11.117 1 69.19 473 LEU A CA 1
ATOM 3738 C C . LEU A 1 473 ? -16.375 -81.062 -10.445 1 69.19 473 LEU A C 1
ATOM 3740 O O . LEU A 1 473 ? -16.109 -81.188 -9.25 1 69.19 473 LEU A O 1
ATOM 3744 N N . GLU A 1 474 ? -15.875 -80.062 -11.297 1 72.5 474 GLU A N 1
ATOM 3745 C CA . GLU A 1 474 ? -14.961 -79.125 -10.742 1 72.5 474 GLU A CA 1
ATOM 3746 C C . GLU A 1 474 ? -15.664 -78.188 -9.711 1 72.5 474 GLU A C 1
ATOM 3748 O O . GLU A 1 474 ? -15.102 -77.875 -8.664 1 72.5 474 GLU A O 1
ATOM 3753 N N . ASN A 1 475 ? -16.891 -77.875 -10.047 1 68.62 475 ASN A N 1
ATOM 3754 C CA . ASN A 1 475 ? -17.688 -77.125 -9.102 1 68.62 475 ASN A CA 1
ATOM 3755 C C . ASN A 1 475 ? -18 -77.938 -7.844 1 68.62 475 ASN A C 1
ATOM 3757 O O . ASN A 1 475 ? -17.969 -77.375 -6.734 1 68.62 475 ASN A O 1
ATOM 3761 N N . THR A 1 476 ? -18.297 -79.125 -8.031 1 65.56 476 THR A N 1
ATOM 3762 C CA . THR A 1 476 ? -18.562 -80 -6.891 1 65.56 476 THR A CA 1
ATOM 3763 C C . THR A 1 476 ? -17.328 -80.188 -6.027 1 65.56 476 THR A C 1
ATOM 3765 O O . THR A 1 476 ? -17.406 -80.125 -4.797 1 65.56 476 THR A O 1
ATOM 3768 N N . ILE A 1 477 ? -16.234 -80.25 -6.727 1 62.5 477 ILE A N 1
ATOM 3769 C CA . ILE A 1 477 ? -14.977 -80.375 -6.004 1 62.5 477 ILE A CA 1
ATOM 3770 C C . ILE A 1 477 ? -14.641 -79.062 -5.309 1 62.5 477 ILE A C 1
ATOM 3772 O O . ILE A 1 477 ? -14.211 -79.062 -4.148 1 62.5 477 ILE A O 1
ATOM 3776 N N . ALA A 1 478 ? -14.828 -77.938 -6.09 1 67.12 478 ALA A N 1
ATOM 3777 C CA . ALA A 1 478 ? -14.594 -76.625 -5.496 1 67.12 478 ALA A CA 1
ATOM 3778 C C . ALA A 1 478 ? -15.539 -76.375 -4.328 1 67.12 478 ALA A C 1
ATOM 3780 O O . ALA A 1 478 ? -15.133 -75.875 -3.293 1 67.12 478 ALA A O 1
ATOM 3781 N N . ALA A 1 479 ? -16.766 -76.812 -4.512 1 63.78 479 ALA A N 1
ATOM 3782 C CA . ALA A 1 479 ? -17.75 -76.688 -3.441 1 63.78 479 ALA A CA 1
ATOM 3783 C C . ALA A 1 479 ? -17.391 -77.625 -2.268 1 63.78 479 ALA A C 1
ATOM 3785 O O . ALA A 1 479 ? -17.516 -77.188 -1.106 1 63.78 479 ALA A O 1
ATOM 3786 N N . SER A 1 480 ? -16.938 -78.812 -2.582 1 60.44 480 SER A N 1
ATOM 3787 C CA . SER A 1 480 ? -16.531 -79.75 -1.53 1 60.44 480 SER A CA 1
ATOM 3788 C C . SER A 1 480 ? -15.273 -79.25 -0.813 1 60.44 480 SER A C 1
ATOM 3790 O O . SER A 1 480 ? -15.18 -79.312 0.412 1 60.44 480 SER A O 1
ATOM 3792 N N . LYS A 1 481 ? -14.398 -78.625 -1.636 1 57.88 481 LYS A N 1
ATOM 3793 C CA . LYS A 1 481 ? -13.188 -78.062 -1.034 1 57.88 481 LYS A CA 1
ATOM 3794 C C . LYS A 1 481 ? -13.5 -76.812 -0.205 1 57.88 481 LYS A C 1
ATOM 3796 O O . LYS A 1 481 ? -12.93 -76.625 0.867 1 57.88 481 LYS A O 1
ATOM 3801 N N . LEU A 1 482 ? -14.375 -76.125 -0.785 1 60.09 482 LEU A N 1
ATOM 3802 C CA . LEU A 1 482 ? -14.836 -74.938 -0.022 1 60.09 482 LEU A CA 1
ATOM 3803 C C . LEU A 1 482 ? -15.539 -75.375 1.256 1 60.09 482 LEU A C 1
ATOM 3805 O O . LEU A 1 482 ? -15.352 -74.75 2.314 1 60.09 482 LEU A O 1
ATOM 3809 N N . LYS A 1 483 ? -16.328 -76.438 1.204 1 58.19 483 LYS A N 1
ATOM 3810 C CA . LYS A 1 483 ? -16.984 -77 2.387 1 58.19 483 LYS A CA 1
ATOM 3811 C C . LYS A 1 483 ? -15.961 -77.562 3.352 1 58.19 483 LYS A C 1
ATOM 3813 O O . LYS A 1 483 ? -16.062 -77.375 4.566 1 58.19 483 LYS A O 1
ATOM 3818 N N . ALA A 1 484 ? -15.023 -78.188 2.742 1 55.38 484 ALA A N 1
ATOM 3819 C CA . ALA A 1 484 ? -13.961 -78.812 3.562 1 55.38 484 ALA A CA 1
ATOM 3820 C C . ALA A 1 484 ? -13.125 -77.688 4.23 1 55.38 484 ALA A C 1
ATOM 3822 O O . ALA A 1 484 ? -12.766 -77.812 5.406 1 55.38 484 ALA A O 1
ATOM 3823 N N . LEU A 1 485 ? -12.906 -76.688 3.402 1 55.66 485 LEU A N 1
ATOM 3824 C CA . LEU A 1 485 ? -12.172 -75.562 3.965 1 55.66 485 LEU A CA 1
ATOM 3825 C C . LEU A 1 485 ? -13 -74.875 5.039 1 55.66 485 LEU A C 1
ATOM 3827 O O . LEU A 1 485 ? -12.461 -74.438 6.074 1 55.66 485 LEU A O 1
ATOM 3831 N N . LYS A 1 486 ? -14.211 -74.812 4.758 1 55.72 486 LYS A N 1
ATOM 3832 C CA . LYS A 1 486 ? -15.094 -74.25 5.762 1 55.72 486 LYS A CA 1
ATOM 3833 C C . LYS A 1 486 ? -15.195 -75.188 6.992 1 55.72 486 LYS A C 1
ATOM 3835 O O . LYS A 1 486 ? -15.195 -74.688 8.125 1 55.72 486 LYS A O 1
ATOM 3840 N N . SER A 1 487 ? -15.344 -76.438 6.844 1 54.62 487 SER A N 1
ATOM 3841 C CA . SER A 1 487 ? -15.398 -77.375 7.941 1 54.62 487 SER A CA 1
ATOM 3842 C C . SER A 1 487 ? -14.078 -77.438 8.711 1 54.62 487 SER A C 1
ATOM 3844 O O . SER A 1 487 ? -14.078 -77.562 9.938 1 54.62 487 SER A O 1
ATOM 3846 N N . MET A 1 488 ? -13.078 -77.25 7.902 1 50.38 488 MET A N 1
ATOM 3847 C CA . MET A 1 488 ? -11.773 -77.188 8.555 1 50.38 488 MET A CA 1
ATOM 3848 C C . MET A 1 488 ? -11.625 -75.875 9.352 1 50.38 488 MET A C 1
ATOM 3850 O O . MET A 1 488 ? -11.062 -75.875 10.453 1 50.38 488 MET A O 1
ATOM 3854 N N . LYS A 1 489 ? -12.195 -74.938 8.617 1 50.5 489 LYS A N 1
ATOM 3855 C CA . LYS A 1 489 ? -12.18 -73.688 9.375 1 50.5 489 LYS A CA 1
ATOM 3856 C C . LYS A 1 489 ? -13.055 -73.812 10.617 1 50.5 489 LYS A C 1
ATOM 3858 O O . LYS A 1 489 ? -12.68 -73.312 11.688 1 50.5 489 LYS A O 1
ATOM 3863 N N . TYR A 1 490 ? -14.172 -74.438 10.586 1 49.62 490 TYR A N 1
ATOM 3864 C CA . TYR A 1 490 ? -15.062 -74.625 11.719 1 49.62 490 TYR A CA 1
ATOM 3865 C C . TYR A 1 490 ? -14.414 -75.562 12.742 1 49.62 490 TYR A C 1
ATOM 3867 O O . TYR A 1 490 ? -14.492 -75.312 13.945 1 49.62 490 TYR A O 1
ATOM 3875 N N . CYS A 1 491 ? -13.75 -76.562 12.273 1 48.78 491 CYS A N 1
ATOM 3876 C CA . CYS A 1 491 ? -13.055 -77.5 13.18 1 48.78 491 CYS A CA 1
ATOM 3877 C C . CYS A 1 491 ? -11.914 -76.75 13.898 1 48.78 491 CYS A C 1
ATOM 3879 O O . CYS A 1 491 ? -11.711 -76.938 15.102 1 48.78 491 CYS A O 1
ATOM 3881 N N . LYS A 1 492 ? -11.273 -75.875 13.164 1 55.28 492 LYS A N 1
ATOM 3882 C CA . LYS A 1 492 ? -10.211 -75.125 13.812 1 55.28 492 LYS A CA 1
ATOM 3883 C C . LYS A 1 492 ? -10.773 -74.125 14.852 1 55.28 492 LYS A C 1
ATOM 3885 O O . LYS A 1 492 ? -10.188 -73.938 15.914 1 55.28 492 LYS A O 1
ATOM 3890 N N . GLU A 1 493 ? -11.898 -73.625 14.578 1 56.09 493 GLU A N 1
ATOM 3891 C CA . GLU A 1 493 ? -12.547 -72.75 15.539 1 56.09 493 GLU A CA 1
ATOM 3892 C C . GLU A 1 493 ? -13.031 -73.5 16.766 1 56.09 493 GLU A C 1
ATOM 3894 O O . GLU A 1 493 ? -12.898 -73 17.891 1 56.09 493 GLU A O 1
ATOM 3899 N N . ILE A 1 494 ? -13.531 -74.75 16.594 1 50.56 494 ILE A N 1
ATOM 3900 C CA . ILE A 1 494 ? -13.93 -75.625 17.703 1 50.56 494 ILE A CA 1
ATOM 3901 C C . ILE A 1 494 ? -12.695 -76 18.5 1 50.56 494 ILE A C 1
ATOM 3903 O O . ILE A 1 494 ? -12.719 -76 19.734 1 50.56 494 ILE A O 1
ATOM 3907 N N . GLU A 1 495 ? -11.688 -76.375 17.812 1 51.59 495 GLU A N 1
ATOM 3908 C CA . GLU A 1 495 ? -10.438 -76.75 18.469 1 51.59 495 GLU A CA 1
ATOM 3909 C C . GLU A 1 495 ? -9.859 -75.562 19.25 1 51.59 495 GLU A C 1
ATOM 3911 O O . GLU A 1 495 ? -9.359 -75.75 20.359 1 51.59 495 GLU A O 1
ATOM 3916 N N . ALA A 1 496 ? -10.016 -74.438 18.609 1 54.47 496 ALA A N 1
ATOM 3917 C CA . ALA A 1 496 ? -9.547 -73.25 19.281 1 54.47 496 ALA A CA 1
ATOM 3918 C C . ALA A 1 496 ? -10.391 -72.938 20.516 1 54.47 496 ALA A C 1
ATOM 3920 O O . ALA A 1 496 ? -9.859 -72.5 21.547 1 54.47 496 ALA A O 1
ATOM 3921 N N . GLN A 1 497 ? -11.672 -73.125 20.438 1 50.09 497 GLN A N 1
ATOM 3922 C CA . GLN A 1 497 ? -12.555 -72.938 21.578 1 50.09 497 GLN A CA 1
ATOM 3923 C C . GLN A 1 497 ? -12.305 -73.938 22.688 1 50.09 497 GLN A C 1
ATOM 3925 O O . GLN A 1 497 ? -12.375 -73.625 23.859 1 50.09 497 GLN A O 1
ATOM 3930 N N . LEU A 1 498 ? -12.055 -75.188 22.219 1 43.75 498 LEU A N 1
ATOM 3931 C CA . LEU A 1 498 ? -11.766 -76.25 23.188 1 43.75 498 LEU A CA 1
ATOM 3932 C C . LEU A 1 498 ? -10.445 -76 23.922 1 43.75 498 LEU A C 1
ATOM 3934 O O . LEU A 1 498 ? -10.312 -76.312 25.109 1 43.75 498 LEU A O 1
ATOM 3938 N N . ARG A 1 499 ? -9.531 -75.438 23.156 1 48.75 499 ARG A N 1
ATOM 3939 C CA . ARG A 1 499 ? -8.266 -75.062 23.797 1 48.75 499 ARG A CA 1
ATOM 3940 C C . ARG A 1 499 ? -8.453 -74 24.812 1 48.75 499 ARG A C 1
ATOM 3942 O O . ARG A 1 499 ? -7.75 -73.938 25.828 1 48.75 499 ARG A O 1
ATOM 3949 N N . THR A 1 500 ? -9.336 -73.062 24.391 1 44.41 500 THR A N 1
ATOM 3950 C CA . THR A 1 500 ? -9.461 -71.938 25.297 1 44.41 500 THR A CA 1
ATOM 3951 C C . THR A 1 500 ? -10.133 -72.375 26.609 1 44.41 500 THR A C 1
ATOM 3953 O O . THR A 1 500 ? -10.016 -71.688 27.625 1 44.41 500 THR A O 1
ATOM 3956 N N . GLN A 1 501 ? -11.094 -73.375 26.5 1 38.81 501 GLN A N 1
ATOM 3957 C CA . GLN A 1 501 ? -11.836 -73.625 27.734 1 38.81 501 GLN A CA 1
ATOM 3958 C C . GLN A 1 501 ? -10.961 -74.375 28.734 1 38.81 501 GLN A C 1
ATOM 3960 O O . GLN A 1 501 ? -11.367 -74.625 29.891 1 38.81 501 GLN A O 1
ATOM 3965 N N . THR A 1 502 ? -9.977 -75.125 28.188 1 36.69 502 THR A N 1
ATOM 3966 C CA . THR A 1 502 ? -9.273 -76 29.125 1 36.69 502 THR A CA 1
ATOM 3967 C C . THR A 1 502 ? -8.523 -75.188 30.172 1 36.69 502 THR A C 1
ATOM 3969 O O . THR A 1 502 ? -7.816 -75.75 31 1 36.69 502 THR A O 1
ATOM 3972 N N . CYS A 1 503 ? -8.305 -73.875 29.781 1 33.09 503 CYS A N 1
ATOM 3973 C CA . CYS A 1 503 ? -7.301 -73.312 30.688 1 33.09 503 CYS A CA 1
ATOM 3974 C C . CYS A 1 503 ? -7.867 -73.188 32.094 1 33.09 503 CYS A C 1
ATOM 3976 O O . CYS A 1 503 ? -7.18 -72.688 33 1 33.09 503 CYS A O 1
ATOM 3978 N N . THR A 1 504 ? -9.211 -72.938 32.094 1 29.52 504 THR A N 1
ATOM 3979 C CA . THR A 1 504 ? -9.438 -72.375 33.406 1 29.52 504 THR A CA 1
ATOM 3980 C C . THR A 1 504 ? -9.148 -73.375 34.531 1 29.52 504 THR A C 1
ATOM 3982 O O . THR A 1 504 ? -8.648 -73 35.594 1 29.52 504 THR A O 1
ATOM 3985 N N . ASN A 1 505 ? -9.992 -74.375 34.562 1 28.75 505 ASN A N 1
ATOM 3986 C CA . ASN A 1 505 ? -10.289 -75 35.875 1 28.75 505 ASN A CA 1
ATOM 3987 C C . ASN A 1 505 ? -9.133 -75.875 36.344 1 28.75 505 ASN A C 1
ATOM 3989 O O . ASN A 1 505 ? -8.586 -76.625 35.594 1 28.75 505 ASN A O 1
ATOM 3993 N N . GLY A 1 506 ? -8.359 -75.25 37.344 1 26.38 506 GLY A N 1
ATOM 3994 C CA . GLY A 1 506 ? -7.137 -75.75 37.969 1 26.38 506 GLY A CA 1
ATOM 3995 C C . GLY A 1 506 ? -7.156 -77.188 38.312 1 26.38 506 GLY A C 1
ATOM 3996 O O . GLY A 1 506 ? -6.172 -77.938 38.094 1 26.38 506 GLY A O 1
ATOM 3997 N N . THR A 1 507 ? -8.039 -77.438 39.312 1 28 507 THR A N 1
ATOM 3998 C CA . THR A 1 507 ? -7.695 -78.375 40.344 1 28 507 THR A CA 1
ATOM 3999 C C . THR A 1 507 ? -7.918 -79.812 39.844 1 28 507 THR A C 1
ATOM 4001 O O . THR A 1 507 ? -7.855 -80.75 40.594 1 28 507 THR A O 1
ATOM 4004 N N . VAL A 1 508 ? -8.023 -79.938 38.562 1 24.84 508 VAL A N 1
ATOM 4005 C CA . VAL A 1 508 ? -8.844 -81.125 38.25 1 24.84 508 VAL A CA 1
ATOM 4006 C C . VAL A 1 508 ? -8.156 -82.375 38.75 1 24.84 508 VAL A C 1
ATOM 4008 O O . VAL A 1 508 ? -6.953 -82.562 38.562 1 24.84 508 VAL A O 1
ATOM 4011 N N . GLU A 1 509 ? -8.75 -82.875 39.906 1 25 509 GLU A N 1
ATOM 4012 C CA . GLU A 1 509 ? -8.445 -84.125 40.625 1 25 509 GLU A CA 1
ATOM 4013 C C . GLU A 1 509 ? -8.25 -85.25 39.656 1 25 509 GLU A C 1
ATOM 4015 O O . GLU A 1 509 ? -8.914 -85.375 38.625 1 25 509 GLU A O 1
ATOM 4020 N N . ASN A 1 510 ? -7.039 -85.875 39.719 1 23.52 510 ASN A N 1
ATOM 4021 C CA . ASN A 1 510 ? -6.336 -86.875 38.906 1 23.52 510 ASN A CA 1
ATOM 4022 C C . ASN A 1 510 ? -7.172 -88.125 38.719 1 23.52 510 ASN A C 1
ATOM 4024 O O . ASN A 1 510 ? -6.652 -89.125 38.281 1 23.52 510 ASN A O 1
ATOM 4028 N N . GLU A 1 511 ? -8.555 -87.938 39.062 1 22.89 511 GLU A N 1
ATOM 4029 C CA . GLU A 1 511 ? -8.992 -89.312 39.312 1 22.89 511 GLU A CA 1
ATOM 4030 C C . GLU A 1 511 ? -8.922 -90.188 38.031 1 22.89 511 GLU A C 1
ATOM 4032 O O . GLU A 1 511 ? -9.281 -89.688 36.938 1 22.89 511 GLU A O 1
ATOM 4037 N N . HIS A 1 512 ? -8.008 -91.188 37.969 1 23.7 512 HIS A N 1
ATOM 4038 C CA . HIS A 1 512 ? -7.449 -92.125 37 1 23.7 512 HIS A CA 1
ATOM 4039 C C . HIS A 1 512 ? -8.547 -92.938 36.312 1 23.7 512 HIS A C 1
ATOM 4041 O O . HIS A 1 512 ? -8.266 -93.812 35.469 1 23.7 512 HIS A O 1
ATOM 4047 N N . ASN A 1 513 ? -9.867 -92.75 36.812 1 21.03 513 ASN A N 1
ATOM 4048 C CA . ASN A 1 513 ? -10.5 -94.062 36.75 1 21.03 513 ASN A CA 1
ATOM 4049 C C . ASN A 1 513 ? -10.578 -94.562 35.281 1 21.03 513 ASN A C 1
ATOM 4051 O O . ASN A 1 513 ? -10.422 -93.75 34.344 1 21.03 513 ASN A O 1
ATOM 4055 N N . SER A 1 514 ? -11.477 -95.562 35.031 1 21.89 514 SER A N 1
ATOM 4056 C CA . SER A 1 514 ? -11.609 -96.875 34.469 1 21.89 514 SER A CA 1
ATOM 4057 C C . SER A 1 514 ? -12.023 -96.812 33 1 21.89 514 SER A C 1
ATOM 4059 O O . SER A 1 514 ? -11.609 -97.625 32.188 1 21.89 514 SER A O 1
ATOM 4061 N N . SER A 1 515 ? -13.047 -95.875 32.625 1 23.28 515 SER A N 1
ATOM 4062 C CA . SER A 1 515 ? -14.047 -96.625 31.844 1 23.28 515 SER A CA 1
ATOM 4063 C C . SER A 1 515 ? -13.68 -96.625 30.359 1 23.28 515 SER A C 1
ATOM 4065 O O . SER A 1 515 ? -13.688 -95.562 29.703 1 23.28 515 SER A O 1
ATOM 4067 N N . ASP A 1 516 ? -12.742 -97.438 29.891 1 23.05 516 ASP A N 1
ATOM 4068 C CA . ASP A 1 516 ? -12.047 -97.625 28.609 1 23.05 516 ASP A CA 1
ATOM 4069 C C . ASP A 1 516 ? -13.039 -97.875 27.484 1 23.05 516 ASP A C 1
ATOM 4071 O O . ASP A 1 516 ? -12.648 -98 26.328 1 23.05 516 ASP A O 1
ATOM 4075 N N . GLN A 1 517 ? -14.242 -98.5 27.781 1 22.44 517 GLN A N 1
ATOM 4076 C CA . GLN A 1 517 ? -14.578 -99.5 26.797 1 22.44 517 GLN A CA 1
ATOM 4077 C C . GLN A 1 517 ? -15.008 -98.875 25.469 1 22.44 517 GLN A C 1
ATOM 4079 O O . GLN A 1 517 ? -14.664 -99.438 24.406 1 22.44 517 GLN A O 1
ATOM 4084 N N . GLU A 1 518 ? -16.062 -98.062 25.422 1 24.06 518 GLU A N 1
ATOM 4085 C CA . GLU A 1 518 ? -17.078 -98.25 24.391 1 24.06 518 GLU A CA 1
ATOM 4086 C C . GLU A 1 518 ? -16.703 -97.562 23.094 1 24.06 518 GLU A C 1
ATOM 4088 O O . GLU A 1 518 ? -17.547 -97.375 22.203 1 24.06 518 GLU A O 1
ATOM 4093 N N . SER A 1 519 ? -15.516 -97 22.859 1 25.53 519 SER A N 1
ATOM 4094 C CA . SER A 1 519 ? -15.43 -96.062 21.797 1 25.53 519 SER A CA 1
ATOM 4095 C C . SER A 1 519 ? -15.516 -96.688 20.422 1 25.53 519 SER A C 1
ATOM 4097 O O . SER A 1 519 ? -15.297 -96 19.406 1 25.53 519 SER A O 1
ATOM 4099 N N . LYS A 1 520 ? -15.742 -98 20.297 1 25.88 520 LYS A N 1
ATOM 4100 C CA . LYS A 1 520 ? -15.273 -98.562 19.031 1 25.88 520 LYS A CA 1
ATOM 4101 C C . LYS A 1 520 ? -16.188 -98.188 17.875 1 25.88 520 LYS A C 1
ATOM 4103 O O . LYS A 1 520 ? -15.805 -98.312 16.719 1 25.88 520 LYS A O 1
ATOM 4108 N N . SER A 1 521 ? -17.438 -98 18.078 1 26.59 521 SER A N 1
ATOM 4109 C CA . SER A 1 521 ? -18.25 -98.438 16.953 1 26.59 521 SER A CA 1
ATOM 4110 C C . SER A 1 521 ? -18.266 -97.375 15.836 1 26.59 521 SER A C 1
ATOM 4112 O O . SER A 1 521 ? -18.844 -97.625 14.773 1 26.59 521 SER A O 1
ATOM 4114 N N . GLN A 1 522 ? -18 -96.125 16.047 1 26.84 522 GLN A N 1
ATOM 4115 C CA . GLN A 1 522 ? -18.578 -95.25 15.039 1 26.84 522 GLN A CA 1
ATOM 4116 C C . GLN A 1 522 ? -17.703 -95.188 13.789 1 26.84 522 GLN A C 1
ATOM 4118 O O . GLN A 1 522 ? -17.719 -94.25 13.039 1 26.84 522 GLN A O 1
ATOM 4123 N N . LYS A 1 523 ? -16.734 -96 13.555 1 32.38 523 LYS A N 1
ATOM 4124 C CA . LYS A 1 523 ? -15.781 -95.812 12.477 1 32.38 523 LYS A CA 1
ATOM 4125 C C . LYS A 1 523 ? -16.438 -95.938 11.109 1 32.38 523 LYS A C 1
ATOM 4127 O O . LYS A 1 523 ? -15.805 -95.75 10.07 1 32.38 523 LYS A O 1
ATOM 4132 N N . GLU A 1 524 ? -17.547 -96.688 11.148 1 30.84 524 GLU A N 1
ATOM 4133 C CA . GLU A 1 524 ? -17.766 -97.25 9.812 1 30.84 524 GLU A CA 1
ATOM 4134 C C . GLU A 1 524 ? -18.188 -96.125 8.836 1 30.84 524 GLU A C 1
ATOM 4136 O O . GLU A 1 524 ? -18.203 -96.375 7.621 1 30.84 524 GLU A O 1
ATOM 4141 N N . ASN A 1 525 ? -18.75 -95.062 9.25 1 34.16 525 ASN A N 1
ATOM 4142 C CA . ASN A 1 525 ? -19.406 -94.25 8.242 1 34.16 525 ASN A CA 1
ATOM 4143 C C . ASN A 1 525 ? -18.391 -93.438 7.469 1 34.16 525 ASN A C 1
ATOM 4145 O O . ASN A 1 525 ? -18.781 -92.562 6.637 1 34.16 525 ASN A O 1
ATOM 4149 N N . ASP A 1 526 ? -17.188 -93.312 7.945 1 37.28 526 ASP A N 1
ATOM 4150 C CA . ASP A 1 526 ? -16.297 -92.312 7.289 1 37.28 526 ASP A CA 1
ATOM 4151 C C . ASP A 1 526 ? -15.859 -92.875 5.918 1 37.28 526 ASP A C 1
ATOM 4153 O O . ASP A 1 526 ? -15.164 -92.125 5.184 1 37.28 526 ASP A O 1
ATOM 4157 N N . SER A 1 527 ? -15.945 -94.188 5.742 1 39.94 527 SER A N 1
ATOM 4158 C CA . SER A 1 527 ? -15.312 -94.75 4.539 1 39.94 527 SER A CA 1
ATOM 4159 C C . SER A 1 527 ? -16.062 -94.312 3.283 1 39.94 527 SER A C 1
ATOM 4161 O O . SER A 1 527 ? -15.508 -94.312 2.186 1 39.94 527 SER A O 1
ATOM 4163 N N . ASN A 1 528 ? -17.344 -94.062 3.381 1 40.41 528 ASN A N 1
ATOM 4164 C CA . ASN A 1 528 ? -18.078 -93.812 2.145 1 40.41 528 ASN A CA 1
ATOM 4165 C C . ASN A 1 528 ? -17.734 -92.438 1.564 1 40.41 528 ASN A C 1
ATOM 4167 O O . ASN A 1 528 ? -17.875 -92.25 0.36 1 40.41 528 ASN A O 1
ATOM 4171 N N . GLU A 1 529 ? -17.422 -91.5 2.357 1 46.16 529 GLU A N 1
ATOM 4172 C CA . GLU A 1 529 ? -17.203 -90.188 1.817 1 46.16 529 GLU A CA 1
ATOM 4173 C C . GLU A 1 529 ? -15.844 -90.125 1.119 1 46.16 529 GLU A C 1
ATOM 4175 O O . GLU A 1 529 ? -15.695 -89.375 0.143 1 46.16 529 GLU A O 1
ATOM 4180 N N . GLU A 1 530 ? -14.828 -90.812 1.622 1 48.81 530 GLU A N 1
ATOM 4181 C CA . GLU A 1 530 ? -13.5 -90.75 1.017 1 48.81 530 GLU A CA 1
ATOM 4182 C C . GLU A 1 530 ? -13.492 -91.438 -0.342 1 48.81 530 GLU A C 1
ATOM 4184 O O . GLU A 1 530 ? -12.797 -91 -1.264 1 48.81 530 GLU A O 1
ATOM 4189 N N . TYR A 1 531 ? -14.195 -92.562 -0.521 1 49.78 531 TYR A N 1
ATOM 4190 C CA . TYR A 1 531 ? -14.289 -93.25 -1.788 1 49.78 531 TYR A CA 1
ATOM 4191 C C . TYR A 1 531 ? -14.945 -92.438 -2.857 1 49.78 531 TYR A C 1
ATOM 4193 O O . TYR A 1 531 ? -14.539 -92.438 -4.02 1 49.78 531 TYR A O 1
ATOM 4201 N N . ASN A 1 532 ? -15.891 -91.562 -2.43 1 56.09 532 ASN A N 1
ATOM 4202 C CA . ASN A 1 532 ? -16.609 -90.688 -3.377 1 56.09 532 ASN A CA 1
ATOM 4203 C C . ASN A 1 532 ? -15.719 -89.562 -3.908 1 56.09 532 ASN A C 1
ATOM 4205 O O . ASN A 1 532 ? -15.773 -89.25 -5.09 1 56.09 532 ASN A O 1
ATOM 4209 N N . GLU A 1 533 ? -14.867 -89.188 -3.092 1 58.88 533 GLU A N 1
ATOM 4210 C CA . GLU A 1 533 ? -13.984 -88.125 -3.555 1 58.88 533 GLU A CA 1
ATOM 4211 C C . GLU A 1 533 ? -12.906 -88.688 -4.488 1 58.88 533 GLU A C 1
ATOM 4213 O O . GLU A 1 533 ? -12.562 -88.062 -5.484 1 58.88 533 GLU A O 1
ATOM 4218 N N . GLU A 1 534 ? -12.328 -89.812 -4.027 1 61.41 534 GLU A N 1
ATOM 4219 C CA . GLU A 1 534 ? -11.297 -90.438 -4.871 1 61.41 534 GLU A CA 1
ATOM 4220 C C . GLU A 1 534 ? -11.867 -90.812 -6.227 1 61.41 534 GLU A C 1
ATOM 4222 O O . GLU A 1 534 ? -11.203 -90.688 -7.258 1 61.41 534 GLU A O 1
ATOM 4227 N N . GLU A 1 535 ? -13.039 -91.375 -6.211 1 64.62 535 GLU A N 1
ATOM 4228 C CA . GLU A 1 535 ? -13.688 -91.75 -7.465 1 64.62 535 GLU A CA 1
ATOM 4229 C C . GLU A 1 535 ? -14.016 -90.5 -8.297 1 64.62 535 GLU A C 1
ATOM 4231 O O . GLU A 1 535 ? -13.891 -90.562 -9.523 1 64.62 535 GLU A O 1
ATOM 4236 N N . THR A 1 536 ? -14.32 -89.5 -7.652 1 69.81 536 THR A N 1
ATOM 4237 C CA . THR A 1 536 ? -14.609 -88.25 -8.344 1 69.81 536 THR A CA 1
ATOM 4238 C C . THR A 1 536 ? -13.336 -87.625 -8.945 1 69.81 536 THR A C 1
ATOM 4240 O O . THR A 1 536 ? -13.367 -87.125 -10.047 1 69.81 536 THR A O 1
ATOM 4243 N N . VAL A 1 537 ? -12.297 -87.875 -8.25 1 72.44 537 VAL A N 1
ATOM 4244 C CA . VAL A 1 537 ? -11.031 -87.312 -8.742 1 72.44 537 VAL A CA 1
ATOM 4245 C C . VAL A 1 537 ? -10.547 -88.188 -9.922 1 72.44 537 VAL A C 1
ATOM 4247 O O . VAL A 1 537 ? -10.023 -87.688 -10.898 1 72.44 537 VAL A O 1
ATOM 4250 N N . LYS A 1 538 ? -10.727 -89.5 -9.75 1 74 538 LYS A N 1
ATOM 4251 C CA . LYS A 1 538 ? -10.375 -90.375 -10.859 1 74 538 LYS A CA 1
ATOM 4252 C C . LYS A 1 538 ? -11.242 -90.125 -12.086 1 74 538 LYS A C 1
ATOM 4254 O O . LYS A 1 538 ? -10.75 -90.062 -13.211 1 74 538 LYS A O 1
ATOM 4259 N N . LYS A 1 539 ? -12.484 -89.938 -11.883 1 72.62 539 LYS A N 1
ATOM 4260 C CA . LYS A 1 539 ? -13.391 -89.562 -12.969 1 72.62 539 LYS A CA 1
ATOM 4261 C C . LYS A 1 539 ? -13.016 -88.188 -13.555 1 72.62 539 LYS A C 1
ATOM 4263 O O . LYS A 1 539 ? -13.07 -88 -14.773 1 72.62 539 LYS A O 1
ATOM 4268 N N . LEU A 1 540 ? -12.625 -87.438 -12.672 1 74.56 540 LEU A N 1
ATOM 4269 C CA . LEU A 1 540 ? -12.203 -86.062 -13.125 1 74.56 540 LEU A CA 1
ATOM 4270 C C . LEU A 1 540 ? -10.953 -86.188 -13.992 1 74.56 540 LEU A C 1
ATOM 4272 O O . LEU A 1 540 ? -10.867 -85.5 -15.023 1 74.56 540 LEU A O 1
ATOM 4276 N N . THR A 1 541 ? -10.086 -87 -13.594 1 75.81 541 THR A N 1
ATOM 4277 C CA . THR A 1 541 ? -8.852 -87.125 -14.359 1 75.81 541 THR A CA 1
ATOM 4278 C C . THR A 1 541 ? -9.133 -87.812 -15.711 1 75.81 541 THR A C 1
ATOM 4280 O O . THR A 1 541 ? -8.516 -87.438 -16.719 1 75.81 541 THR A O 1
ATOM 4283 N N . LYS A 1 542 ? -9.969 -88.812 -15.727 1 74.69 542 LYS A N 1
ATOM 4284 C CA . LYS A 1 542 ? -10.336 -89.438 -16.984 1 74.69 542 LYS A CA 1
ATOM 4285 C C . LYS A 1 542 ? -11.039 -88.438 -17.922 1 74.69 542 LYS A C 1
ATOM 4287 O O . LYS A 1 542 ? -10.734 -88.438 -19.109 1 74.69 542 LYS A O 1
ATOM 4292 N N . ILE A 1 543 ? -11.898 -87.688 -17.375 1 72.38 543 ILE A N 1
ATOM 4293 C CA . ILE A 1 543 ? -12.641 -86.75 -18.188 1 72.38 543 ILE A CA 1
ATOM 4294 C C . ILE A 1 543 ? -11.695 -85.688 -18.688 1 72.38 543 ILE A C 1
ATOM 4296 O O . ILE A 1 543 ? -11.805 -85.25 -19.844 1 72.38 543 ILE A O 1
ATOM 4300 N N . LYS A 1 544 ? -10.789 -85.375 -17.797 1 75.25 544 LYS A N 1
ATOM 4301 C CA . LYS A 1 544 ? -9.812 -84.375 -18.219 1 75.25 544 LYS A CA 1
ATOM 4302 C C . LYS A 1 544 ? -8.93 -84.938 -19.344 1 75.25 544 LYS A C 1
ATOM 4304 O O . LYS A 1 544 ? -8.57 -84.188 -20.266 1 75.25 544 LYS A O 1
ATOM 4309 N N . SER A 1 545 ? -8.641 -86.188 -19.266 1 75.94 545 SER A N 1
ATOM 4310 C CA . SER A 1 545 ? -7.816 -86.812 -20.312 1 75.94 545 SER A CA 1
ATOM 4311 C C . SER A 1 545 ? -8.57 -86.875 -21.641 1 75.94 545 SER A C 1
ATOM 4313 O O . SER A 1 545 ? -7.992 -86.625 -22.703 1 75.94 545 SER A O 1
ATOM 4315 N N . ILE A 1 546 ? -9.789 -87.25 -21.562 1 72.12 546 ILE A N 1
ATOM 4316 C CA . ILE A 1 546 ? -10.602 -87.312 -22.781 1 72.12 546 ILE A CA 1
ATOM 4317 C C . ILE A 1 546 ? -10.781 -85.938 -23.375 1 72.12 546 ILE A C 1
ATOM 4319 O O . ILE A 1 546 ? -10.711 -85.75 -24.594 1 72.12 546 ILE A O 1
ATOM 4323 N N . LYS A 1 547 ? -11.016 -85 -22.422 1 71.69 547 LYS A N 1
ATOM 4324 C CA . LYS A 1 547 ? -11.156 -83.625 -22.891 1 71.69 547 LYS A CA 1
ATOM 4325 C C . LYS A 1 547 ? -9.875 -83.125 -23.531 1 71.69 547 LYS A C 1
ATOM 4327 O O . LYS A 1 547 ? -9.914 -82.5 -24.578 1 71.69 547 LYS A O 1
ATOM 4332 N N . LEU A 1 548 ? -8.82 -83.562 -23 1 75 548 LEU A N 1
ATOM 4333 C CA . LEU A 1 548 ? -7.535 -83.125 -23.547 1 75 548 LEU A CA 1
ATOM 4334 C C . LEU A 1 548 ? -7.281 -83.75 -24.906 1 75 548 LEU A C 1
ATOM 4336 O O . LEU A 1 548 ? -6.738 -83.125 -25.797 1 75 548 LEU A O 1
ATOM 4340 N N . LYS A 1 549 ? -7.664 -85 -25.047 1 72.88 549 LYS A N 1
ATOM 4341 C CA . LYS A 1 549 ? -7.496 -85.625 -26.344 1 72.88 549 LYS A CA 1
ATOM 4342 C C . LYS A 1 549 ? -8.336 -84.938 -27.422 1 72.88 549 LYS A C 1
ATOM 4344 O O . LYS A 1 549 ? -7.863 -84.75 -28.547 1 72.88 549 LYS A O 1
ATOM 4349 N N . PHE A 1 550 ? -9.492 -84.625 -26.984 1 72.75 550 PHE A N 1
ATOM 4350 C CA . PHE A 1 550 ? -10.352 -83.938 -27.938 1 72.75 550 PHE A CA 1
ATOM 4351 C C . PHE A 1 550 ? -9.773 -82.562 -28.297 1 72.75 550 PHE A C 1
ATOM 4353 O O . PHE A 1 550 ? -9.773 -82.188 -29.469 1 72.75 550 PHE A O 1
ATOM 4360 N N . GLU A 1 551 ? -9.312 -82 -27.266 1 74.69 551 GLU A N 1
ATOM 4361 C CA . GLU A 1 551 ? -8.766 -80.625 -27.5 1 74.69 551 GLU A CA 1
ATOM 4362 C C . GLU A 1 551 ? -7.473 -80.688 -28.312 1 74.69 551 GLU A C 1
ATOM 4364 O O . GLU A 1 551 ? -7.152 -79.812 -29.047 1 74.69 551 GLU A O 1
ATOM 4369 N N . GLU A 1 552 ? -6.855 -81.75 -28.172 1 74 552 GLU A N 1
ATOM 4370 C CA . GLU A 1 552 ? -5.66 -81.938 -28.984 1 74 552 GLU A CA 1
ATOM 4371 C C . GLU A 1 552 ? -6.023 -82.188 -30.438 1 74 552 GLU A C 1
ATOM 4373 O O . GLU A 1 552 ? -5.316 -81.75 -31.359 1 74 552 GLU A O 1
ATOM 4378 N N . GLU A 1 553 ? -7.211 -82.812 -30.594 1 73.31 553 GLU A N 1
ATOM 4379 C CA . GLU A 1 553 ? -7.594 -83.25 -31.953 1 73.31 553 GLU A CA 1
ATOM 4380 C C . GLU A 1 553 ? -8.375 -82.125 -32.656 1 73.31 553 GLU A C 1
ATOM 4382 O O . GLU A 1 553 ? -8.211 -81.875 -33.844 1 73.31 553 GLU A O 1
ATOM 4387 N N . ARG A 1 554 ? -9.211 -81.438 -31.906 1 73.69 554 ARG A N 1
ATOM 4388 C CA . ARG A 1 554 ? -10.094 -80.5 -32.562 1 73.69 554 ARG A CA 1
ATOM 4389 C C . ARG A 1 554 ? -9.844 -79.062 -32.031 1 73.69 554 ARG A C 1
ATOM 4391 O O . ARG A 1 554 ? -10.32 -78.062 -32.625 1 73.69 554 ARG A O 1
ATOM 4398 N N . ILE A 1 555 ? -9.023 -78.938 -31.047 1 72.62 555 ILE A N 1
ATOM 4399 C CA . ILE A 1 555 ? -8.609 -77.688 -30.422 1 72.62 555 ILE A CA 1
ATOM 4400 C C . ILE A 1 555 ? -9.82 -77 -29.766 1 72.62 555 ILE A C 1
ATOM 4402 O O . ILE A 1 555 ? -9.82 -76.812 -28.547 1 72.62 555 ILE A O 1
ATOM 4406 N N . ALA A 1 556 ? -10.898 -76.688 -30.469 1 82.25 556 ALA A N 1
ATOM 4407 C CA . ALA A 1 556 ? -12.102 -76.062 -29.938 1 82.25 556 ALA A CA 1
ATOM 4408 C C . ALA A 1 556 ? -13.297 -76.312 -30.859 1 82.25 556 ALA A C 1
ATOM 4410 O O . ALA A 1 556 ? -13.133 -76.5 -32.062 1 82.25 556 ALA A O 1
ATOM 4411 N N . VAL A 1 557 ? -14.5 -76.375 -30.297 1 84.88 557 VAL A N 1
ATOM 4412 C CA . VAL A 1 557 ? -15.75 -76.438 -31.031 1 84.88 557 VAL A CA 1
ATOM 4413 C C . VAL A 1 557 ? -16.797 -75.5 -30.422 1 84.88 557 VAL A C 1
ATOM 4415 O O . VAL A 1 557 ? -16.734 -75.188 -29.219 1 84.88 557 VAL A O 1
ATOM 4418 N N . PRO A 1 558 ? -17.578 -74.938 -31.266 1 88.81 558 PRO A N 1
ATOM 4419 C CA . PRO A 1 558 ? -18.641 -74.125 -30.734 1 88.81 558 PRO A CA 1
ATOM 4420 C C . PRO A 1 558 ? -19.625 -74.875 -29.844 1 88.81 558 PRO A C 1
ATOM 4422 O O . PRO A 1 558 ? -19.672 -76.125 -29.891 1 88.81 558 PRO A O 1
ATOM 4425 N N . ASN A 1 559 ? -20.344 -74.188 -29.016 1 84.88 559 ASN A N 1
ATOM 4426 C CA . ASN A 1 559 ? -21.359 -74.812 -28.141 1 84.88 559 ASN A CA 1
ATOM 4427 C C . ASN A 1 559 ? -22.578 -75.25 -28.938 1 84.88 559 ASN A C 1
ATOM 4429 O O . ASN A 1 559 ? -23.344 -74.438 -29.438 1 84.88 559 ASN A O 1
ATOM 4433 N N . PRO A 1 560 ? -22.703 -76.562 -29.047 1 87.44 560 PRO A N 1
ATOM 4434 C CA . PRO A 1 560 ? -23.797 -77.125 -29.875 1 87.44 560 PRO A CA 1
ATOM 4435 C C . PRO A 1 560 ? -25.172 -76.812 -29.266 1 87.44 560 PRO A C 1
ATOM 4437 O O . PRO A 1 560 ? -26.156 -76.688 -30 1 87.44 560 PRO A O 1
ATOM 4440 N N . PHE A 1 561 ? -25.25 -76.688 -28 1 86.19 561 PHE A N 1
ATOM 4441 C CA . PHE A 1 561 ? -26.531 -76.438 -27.344 1 86.19 561 PHE A CA 1
ATOM 4442 C C . PHE A 1 561 ? -27.062 -75.062 -27.688 1 86.19 561 PHE A C 1
ATOM 4444 O O . PHE A 1 561 ? -28.25 -74.938 -28 1 86.19 561 PHE A O 1
ATOM 4451 N N . ILE A 1 562 ? -26.203 -74.188 -27.625 1 87.75 562 ILE A N 1
ATOM 4452 C CA . ILE A 1 562 ? -26.625 -72.812 -27.922 1 87.75 562 ILE A CA 1
ATOM 4453 C C . ILE A 1 562 ? -27.062 -72.688 -29.375 1 87.75 562 ILE A C 1
ATOM 4455 O O . ILE A 1 562 ? -28.062 -72.062 -29.703 1 87.75 562 ILE A O 1
ATOM 4459 N N . ALA A 1 563 ? -26.281 -73.312 -30.188 1 89.88 563 ALA A N 1
ATOM 4460 C CA . ALA A 1 563 ? -26.625 -73.312 -31.609 1 89.88 563 ALA A CA 1
ATOM 4461 C C . ALA A 1 563 ? -27.969 -74 -31.859 1 89.88 563 ALA A C 1
ATOM 4463 O O . ALA A 1 563 ? -28.766 -73.5 -32.656 1 89.88 563 ALA A O 1
ATOM 4464 N N . TYR A 1 564 ? -28.219 -75.062 -31.156 1 90.62 564 TYR A N 1
ATOM 4465 C CA . TYR A 1 564 ? -29.484 -75.75 -31.312 1 90.62 564 TYR A CA 1
ATOM 4466 C C . TYR A 1 564 ? -30.656 -74.938 -30.844 1 90.62 564 TYR A C 1
ATOM 4468 O O . TYR A 1 564 ? -31.688 -74.875 -31.516 1 90.62 564 TYR A O 1
ATOM 4476 N N . CYS A 1 565 ? -30.484 -74.312 -29.719 1 86.94 565 CYS A N 1
ATOM 4477 C CA . CYS A 1 565 ? -31.547 -73.5 -29.203 1 86.94 565 CYS A CA 1
ATOM 4478 C C . CYS A 1 565 ? -31.859 -72.312 -30.156 1 86.94 565 CYS A C 1
ATOM 4480 O O . CYS A 1 565 ? -33.031 -72 -30.375 1 86.94 565 CYS A O 1
ATOM 4482 N N . SER A 1 566 ? -30.859 -71.812 -30.656 1 89 566 SER A N 1
ATOM 4483 C CA . SER A 1 566 ? -31.047 -70.688 -31.594 1 89 566 SER A CA 1
ATOM 4484 C C . SER A 1 566 ? -31.75 -71.188 -32.844 1 89 566 SER A C 1
ATOM 4486 O O . SER A 1 566 ? -32.688 -70.5 -33.344 1 89 566 SER A O 1
ATOM 4488 N N . LEU A 1 567 ? -31.328 -72.25 -33.312 1 91.5 567 LEU A N 1
ATOM 4489 C CA . LEU A 1 567 ? -31.922 -72.812 -34.531 1 91.5 567 LEU A CA 1
ATOM 4490 C C . LEU A 1 567 ? -33.375 -73.188 -34.344 1 91.5 567 LEU A C 1
ATOM 4492 O O . LEU A 1 567 ? -34.219 -72.875 -35.188 1 91.5 567 LEU A O 1
ATOM 4496 N N . ARG A 1 568 ? -33.656 -73.75 -33.25 1 89 568 ARG A N 1
ATOM 4497 C CA . ARG A 1 568 ? -35.031 -74.125 -32.906 1 89 568 ARG A CA 1
ATOM 4498 C C . ARG A 1 568 ? -35.906 -72.875 -32.844 1 89 568 ARG A C 1
ATOM 4500 O O . ARG A 1 568 ? -37.031 -72.875 -33.375 1 89 568 ARG A O 1
ATOM 4507 N N . ASN A 1 569 ? -35.406 -71.875 -32.25 1 89.38 569 ASN A N 1
ATOM 4508 C CA . ASN A 1 569 ? -36.156 -70.688 -32.125 1 89.38 569 ASN A CA 1
ATOM 4509 C C . ASN A 1 569 ? -36.438 -70 -33.469 1 89.38 569 ASN A C 1
ATOM 4511 O O . ASN A 1 569 ? -37.531 -69.5 -33.75 1 89.38 569 ASN A O 1
ATOM 4515 N N . ILE A 1 570 ? -35.438 -70.062 -34.312 1 91.06 570 ILE A N 1
ATOM 4516 C CA . ILE A 1 570 ? -35.562 -69.438 -35.625 1 91.06 570 ILE A CA 1
ATOM 4517 C C . ILE A 1 570 ? -36.594 -70.188 -36.469 1 91.06 570 ILE A C 1
ATOM 4519 O O . ILE A 1 570 ? -37.469 -69.625 -37.062 1 91.06 570 ILE A O 1
ATOM 4523 N N . LEU A 1 571 ? -36.469 -71.5 -36.469 1 91.19 571 LEU A N 1
ATOM 4524 C CA . LEU A 1 571 ? -37.344 -72.312 -37.281 1 91.19 571 LEU A CA 1
ATOM 4525 C C . LEU A 1 571 ? -38.781 -72.25 -36.781 1 91.19 571 LEU A C 1
ATOM 4527 O O . LEU A 1 571 ? -39.719 -72.312 -37.562 1 91.19 571 LEU A O 1
ATOM 4531 N N . GLN A 1 572 ? -38.969 -72.125 -35.469 1 89.19 572 GLN A N 1
ATOM 4532 C CA . GLN A 1 572 ? -40.312 -71.938 -34.906 1 89.19 572 GLN A CA 1
ATOM 4533 C C . GLN A 1 572 ? -40.938 -70.625 -35.375 1 89.19 572 GLN A C 1
ATOM 4535 O O . GLN A 1 572 ? -42.125 -70.562 -35.688 1 89.19 572 GLN A O 1
ATOM 4540 N N . SER A 1 573 ? -40.125 -69.688 -35.406 1 91.38 573 SER A N 1
ATOM 4541 C CA . SER A 1 573 ? -40.594 -68.438 -35.875 1 91.38 573 SER A CA 1
ATOM 4542 C C . SER A 1 573 ? -41 -68.5 -37.344 1 91.38 573 SER A C 1
ATOM 4544 O O . SER A 1 573 ? -41.969 -67.875 -37.75 1 91.38 573 SER A O 1
ATOM 4546 N N . LEU A 1 574 ? -40.281 -69.188 -38.125 1 91.38 574 LEU A N 1
ATOM 4547 C CA . LEU A 1 574 ? -40.562 -69.312 -39.531 1 91.38 574 LEU A CA 1
ATOM 4548 C C . LEU A 1 574 ? -41.781 -70.125 -39.781 1 91.38 574 LEU A C 1
ATOM 4550 O O . LEU A 1 574 ? -42.531 -69.938 -40.75 1 91.38 574 LEU A O 1
ATOM 4554 N N . ILE A 1 575 ? -42.031 -71.125 -38.906 1 89.25 575 ILE A N 1
ATOM 4555 C CA . ILE A 1 575 ? -43.25 -71.938 -39 1 89.25 575 ILE A CA 1
ATOM 4556 C C . ILE A 1 575 ? -44.469 -71.062 -38.719 1 89.25 575 ILE A C 1
ATOM 4558 O O . ILE A 1 575 ? -45.469 -71.188 -39.406 1 89.25 575 ILE A O 1
ATOM 4562 N N . ASN A 1 576 ? -44.281 -70.188 -37.812 1 87.88 576 ASN A N 1
ATOM 4563 C CA . ASN A 1 576 ? -45.375 -69.25 -37.5 1 87.88 576 ASN A CA 1
ATOM 4564 C C . ASN A 1 576 ? -45.656 -68.312 -38.688 1 87.88 576 ASN A C 1
ATOM 4566 O O . ASN A 1 576 ? -46.781 -67.812 -38.844 1 87.88 576 ASN A O 1
ATOM 4570 N N . LYS A 1 577 ? -44.688 -68.125 -39.5 1 90.62 577 LYS A N 1
ATOM 4571 C CA . LYS A 1 577 ? -44.844 -67.25 -40.688 1 90.62 577 LYS A CA 1
ATOM 4572 C C . LYS A 1 577 ? -45.25 -68.062 -41.906 1 90.62 577 LYS A C 1
ATOM 4574 O O . LYS A 1 577 ? -45.25 -67.5 -43.031 1 90.62 577 LYS A O 1
ATOM 4579 N N . ASN A 1 578 ? -45.5 -69.312 -41.75 1 84.12 578 ASN A N 1
ATOM 4580 C CA . ASN A 1 578 ? -46.031 -70.25 -42.75 1 84.12 578 ASN A CA 1
ATOM 4581 C C . ASN A 1 578 ? -45.031 -70.375 -43.906 1 84.12 578 ASN A C 1
ATOM 4583 O O . ASN A 1 578 ? -45.406 -70.375 -45.094 1 84.12 578 ASN A O 1
ATOM 4587 N N . SER A 1 579 ? -43.781 -70.438 -43.531 1 87.88 579 SER A N 1
ATOM 4588 C CA . SER A 1 579 ? -42.75 -70.688 -44.562 1 87.88 579 SER A CA 1
ATOM 4589 C C . SER A 1 579 ? -42.75 -72.125 -44.969 1 87.88 579 SER A C 1
ATOM 4591 O O . SER A 1 579 ? -42.625 -73.062 -44.094 1 87.88 579 SER A O 1
ATOM 4593 N N . LYS A 1 580 ? -42.812 -72.5 -46.219 1 87.25 580 LYS A N 1
ATOM 4594 C CA . LYS A 1 580 ? -42.844 -73.875 -46.719 1 87.25 580 LYS A CA 1
ATOM 4595 C C . LYS A 1 580 ? -41.5 -74.562 -46.469 1 87.25 580 LYS A C 1
ATOM 4597 O O . LYS A 1 580 ? -40.438 -74 -46.781 1 87.25 580 LYS A O 1
ATOM 4602 N N . GLY A 1 581 ? -41.406 -75.688 -45.812 1 87.06 581 GLY A N 1
ATOM 4603 C CA . GLY A 1 581 ? -40.219 -76.5 -45.594 1 87.06 581 GLY A CA 1
ATOM 4604 C C . GLY A 1 581 ? -39.656 -76.312 -44.188 1 87.06 581 GLY A C 1
ATOM 4605 O O . GLY A 1 581 ? -38.781 -77.125 -43.781 1 87.06 581 GLY A O 1
ATOM 4606 N N . SER A 1 582 ? -40.156 -75.312 -43.469 1 89.5 582 SER A N 1
ATOM 4607 C CA . SER A 1 582 ? -39.625 -75 -42.156 1 89.5 582 SER A CA 1
ATOM 4608 C C . SER A 1 582 ? -39.938 -76.125 -41.156 1 89.5 582 SER A C 1
ATOM 4610 O O . SER A 1 582 ? -39.094 -76.5 -40.344 1 89.5 582 SER A O 1
ATOM 4612 N N . GLU A 1 583 ? -41.125 -76.625 -41.25 1 90.19 583 GLU A N 1
ATOM 4613 C CA . GLU A 1 583 ? -41.531 -77.688 -40.312 1 90.19 583 GLU A CA 1
ATOM 4614 C C . GLU A 1 583 ? -40.688 -78.938 -40.531 1 90.19 583 GLU A C 1
ATOM 4616 O O . GLU A 1 583 ? -40.281 -79.625 -39.594 1 90.19 583 GLU A O 1
ATOM 4621 N N . ASP A 1 584 ? -40.5 -79.312 -41.812 1 91.06 584 ASP A N 1
ATOM 4622 C CA . ASP A 1 584 ? -39.719 -80.438 -42.125 1 91.06 584 ASP A CA 1
ATOM 4623 C C . ASP A 1 584 ? -38.281 -80.312 -41.656 1 91.06 584 ASP A C 1
ATOM 4625 O O . ASP A 1 584 ? -37.656 -81.25 -41.188 1 91.06 584 ASP A O 1
ATOM 4629 N N . THR A 1 585 ? -37.781 -79.125 -41.906 1 92.06 585 THR A N 1
ATOM 4630 C CA . THR A 1 585 ? -36.406 -78.875 -41.5 1 92.06 585 THR A CA 1
ATOM 4631 C C . THR A 1 585 ? -36.25 -78.938 -39.969 1 92.06 585 THR A C 1
ATOM 4633 O O . THR A 1 585 ? -35.25 -79.5 -39.469 1 92.06 585 THR A O 1
ATOM 4636 N N . LEU A 1 586 ? -37.188 -78.438 -39.219 1 92.44 586 LEU A N 1
ATOM 4637 C CA . LEU A 1 586 ? -37.156 -78.562 -37.75 1 92.44 586 LEU A CA 1
ATOM 4638 C C . LEU A 1 586 ? -37.219 -80 -37.281 1 92.44 586 LEU A C 1
ATOM 4640 O O . LEU A 1 586 ? -36.531 -80.375 -36.344 1 92.44 586 LEU A O 1
ATOM 4644 N N . LYS A 1 587 ? -38.031 -80.812 -37.938 1 91.31 587 LYS A N 1
ATOM 4645 C CA . LYS A 1 587 ? -38.125 -82.188 -37.562 1 91.31 587 LYS A CA 1
ATOM 4646 C C . LYS A 1 587 ? -36.812 -82.938 -37.812 1 91.31 587 LYS A C 1
ATOM 4648 O O . LYS A 1 587 ? -36.406 -83.75 -37 1 91.31 587 LYS A O 1
ATOM 4653 N N . GLU A 1 588 ? -36.25 -82.625 -38.875 1 91.81 588 GLU A N 1
ATOM 4654 C CA . GLU A 1 588 ? -34.969 -83.25 -39.219 1 91.81 588 GLU A CA 1
ATOM 4655 C C . GLU A 1 588 ? -33.875 -82.875 -38.25 1 91.81 588 GLU A C 1
ATOM 4657 O O . GLU A 1 588 ? -33.062 -83.688 -37.844 1 91.81 588 GLU A O 1
ATOM 4662 N N . ILE A 1 589 ? -33.844 -81.625 -37.906 1 90.31 589 ILE A N 1
ATOM 4663 C CA . ILE A 1 589 ? -32.844 -81.125 -37 1 90.31 589 ILE A CA 1
ATOM 4664 C C . ILE A 1 589 ? -33.031 -81.688 -35.625 1 90.31 589 ILE A C 1
ATOM 4666 O O . ILE A 1 589 ? -32.094 -82 -34.938 1 90.31 589 ILE A O 1
ATOM 4670 N N . THR A 1 590 ? -34.25 -81.812 -35.188 1 88.94 590 THR A N 1
ATOM 4671 C CA . THR A 1 590 ? -34.562 -82.375 -33.875 1 88.94 590 THR A CA 1
ATOM 4672 C C . THR A 1 590 ? -34.188 -83.812 -33.844 1 88.94 590 THR A C 1
ATOM 4674 O O . THR A 1 590 ? -33.688 -84.312 -32.812 1 88.94 590 THR A O 1
ATOM 4677 N N . LYS A 1 591 ? -34.406 -84.5 -34.938 1 90.5 591 LYS A N 1
ATOM 4678 C CA . LYS A 1 591 ? -34.031 -85.875 -35 1 90.5 591 LYS A CA 1
ATOM 4679 C C . LYS A 1 591 ? -32.5 -86 -34.938 1 90.5 591 LYS A C 1
ATOM 4681 O O . LYS A 1 591 ? -32 -86.938 -34.281 1 90.5 591 LYS A O 1
ATOM 4686 N N . LEU A 1 592 ? -31.844 -85.188 -35.625 1 89.69 592 LEU A N 1
ATOM 4687 C CA . LEU A 1 592 ? -30.391 -85.188 -35.594 1 89.69 592 LEU A CA 1
ATOM 4688 C C . LEU A 1 592 ? -29.875 -84.938 -34.188 1 89.69 592 LEU A C 1
ATOM 4690 O O . LEU A 1 592 ? -28.922 -85.562 -33.75 1 89.69 592 LEU A O 1
ATOM 4694 N N . TRP A 1 593 ? -30.406 -84 -33.469 1 88.31 593 TRP A N 1
ATOM 4695 C CA . TRP A 1 593 ? -30 -83.625 -32.125 1 88.31 593 TRP A CA 1
ATOM 4696 C C . TRP A 1 593 ? -30.281 -84.812 -31.156 1 88.31 593 TRP A C 1
ATOM 4698 O O . TRP A 1 593 ? -29.422 -85.125 -30.328 1 88.31 593 TRP A O 1
ATOM 4708 N N . GLU A 1 594 ? -31.406 -85.438 -31.297 1 85.56 594 GLU A N 1
ATOM 4709 C CA . GLU A 1 594 ? -31.781 -86.562 -30.422 1 85.56 594 GLU A CA 1
ATOM 4710 C C . GLU A 1 594 ? -30.922 -87.812 -30.672 1 85.56 594 GLU A C 1
ATOM 4712 O O . GLU A 1 594 ? -30.531 -88.5 -29.734 1 85.56 594 GLU A O 1
ATOM 4717 N N . LYS A 1 595 ? -30.656 -88 -31.844 1 85.31 595 LYS A N 1
ATOM 4718 C CA . LYS A 1 595 ? -29.812 -89.125 -32.188 1 85.31 595 LYS A CA 1
ATOM 4719 C C . LYS A 1 595 ? -28.406 -88.938 -31.625 1 85.31 595 LYS A C 1
ATOM 4721 O O . LYS A 1 595 ? -27.797 -89.938 -31.172 1 85.31 595 LYS A O 1
ATOM 4726 N N . ALA A 1 596 ? -27.953 -87.75 -31.781 1 83.81 596 ALA A N 1
ATOM 4727 C CA . ALA A 1 596 ? -26.594 -87.5 -31.328 1 83.81 596 ALA A CA 1
ATOM 4728 C C . ALA A 1 596 ? -26.516 -87.438 -29.812 1 83.81 596 ALA A C 1
ATOM 4730 O O . ALA A 1 596 ? -25.484 -87.75 -29.219 1 83.81 596 ALA A O 1
ATOM 4731 N N . SER A 1 597 ? -27.641 -87 -29.125 1 76.81 597 SER A N 1
ATOM 4732 C CA . SER A 1 597 ? -27.672 -86.875 -27.656 1 76.81 597 SER A CA 1
ATOM 4733 C C . SER A 1 597 ? -27.844 -88.25 -27 1 76.81 597 SER A C 1
ATOM 4735 O O . SER A 1 597 ? -27.562 -88.375 -25.812 1 76.81 597 SER A O 1
ATOM 4737 N N . VAL A 1 598 ? -28.547 -89.25 -27.672 1 67.31 598 VAL A N 1
ATOM 4738 C CA . VAL A 1 598 ? -28.797 -90.562 -27.078 1 67.31 598 VAL A CA 1
ATOM 4739 C C . VAL A 1 598 ? -27.484 -91.375 -26.922 1 67.31 598 VAL A C 1
ATOM 4741 O O . VAL A 1 598 ? -26.625 -91.312 -27.797 1 67.31 598 VAL A O 1
ATOM 4744 N N . ASN A 1 599 ? -26.938 -91.5 -25.781 1 54.34 599 ASN A N 1
ATOM 4745 C CA . ASN A 1 599 ? -25.797 -92.188 -25.219 1 54.34 599 ASN A CA 1
ATOM 4746 C C . ASN A 1 599 ? -25.609 -93.562 -25.844 1 54.34 599 ASN A C 1
ATOM 4748 O O . ASN A 1 599 ? -26.516 -94.438 -25.781 1 54.34 599 ASN A O 1
ATOM 4752 N N . GLU A 1 600 ? -25.312 -93.875 -27.125 1 41.56 600 GLU A N 1
ATOM 4753 C CA . GLU A 1 600 ? -24.734 -95.188 -26.984 1 41.56 600 GLU A CA 1
ATOM 4754 C C . GLU A 1 600 ? -23.484 -95.188 -26.125 1 41.56 600 GLU A C 1
ATOM 4756 O O . GLU A 1 600 ? -22.688 -94.25 -26.188 1 41.56 600 GLU A O 1
ATOM 4761 N N . MET B 1 1 ? 6.547 -14.539 -12.789 1 91.81 1 MET B N 1
ATOM 4762 C CA . MET B 1 1 ? 7.902 -14.148 -13.156 1 91.81 1 MET B CA 1
ATOM 4763 C C . MET B 1 1 ? 8.227 -14.594 -14.578 1 91.81 1 MET B C 1
ATOM 4765 O O . MET B 1 1 ? 9.07 -13.992 -15.242 1 91.81 1 MET B O 1
ATOM 4769 N N . PHE B 1 2 ? 7.539 -15.648 -15.102 1 94.69 2 PHE B N 1
ATOM 4770 C CA . PHE B 1 2 ? 7.949 -16.203 -16.391 1 94.69 2 PHE B CA 1
ATOM 4771 C C . PHE B 1 2 ? 6.785 -16.203 -17.375 1 94.69 2 PHE B C 1
ATOM 4773 O O . PHE B 1 2 ? 6.363 -17.266 -17.828 1 94.69 2 PHE B O 1
ATOM 4780 N N . PRO B 1 3 ? 6.371 -15.07 -17.812 1 93.62 3 PRO B N 1
ATOM 4781 C CA . PRO B 1 3 ? 5.223 -15.016 -18.719 1 93.62 3 PRO B CA 1
ATOM 4782 C C . PRO B 1 3 ? 5.527 -15.617 -20.094 1 93.62 3 PRO B C 1
ATOM 4784 O O . PRO B 1 3 ? 4.625 -16.125 -20.766 1 93.62 3 PRO B O 1
ATOM 4787 N N . VAL B 1 4 ? 6.711 -15.594 -20.594 1 93.5 4 VAL B N 1
ATOM 4788 C CA . VAL B 1 4 ? 7.094 -16.078 -21.922 1 93.5 4 VAL B CA 1
ATOM 4789 C C . VAL B 1 4 ? 7.066 -17.594 -21.938 1 93.5 4 VAL B C 1
ATOM 4791 O O . VAL B 1 4 ? 6.613 -18.203 -22.922 1 93.5 4 VAL B O 1
ATOM 4794 N N . THR B 1 5 ? 7.43 -18.25 -20.891 1 94.19 5 THR B N 1
ATOM 4795 C CA . THR B 1 5 ? 7.66 -19.688 -20.922 1 94.19 5 THR B CA 1
ATOM 4796 C C . THR B 1 5 ? 6.629 -20.422 -20.078 1 94.19 5 THR B C 1
ATOM 4798 O O . THR B 1 5 ? 6.594 -21.656 -20.047 1 94.19 5 THR B O 1
ATOM 4801 N N . SER B 1 6 ? 5.797 -19.703 -19.406 1 92.81 6 SER B N 1
ATOM 4802 C CA . SER B 1 6 ? 4.875 -20.328 -18.453 1 92.81 6 SER B CA 1
ATOM 4803 C C . SER B 1 6 ? 3.922 -21.281 -19.156 1 92.81 6 SER B C 1
ATOM 4805 O O . SER B 1 6 ? 3.664 -22.375 -18.656 1 92.81 6 SER B O 1
ATOM 4807 N N . ASN B 1 7 ? 3.383 -20.938 -20.234 1 92.12 7 ASN B N 1
ATOM 4808 C CA . ASN B 1 7 ? 2.455 -21.781 -20.969 1 92.12 7 ASN B CA 1
ATOM 4809 C C . ASN B 1 7 ? 3.139 -23.047 -21.484 1 92.12 7 ASN B C 1
ATOM 4811 O O . ASN B 1 7 ? 2.574 -24.141 -21.391 1 92.12 7 ASN B O 1
ATOM 4815 N N . GLY B 1 8 ? 4.289 -22.953 -21.984 1 92.44 8 GLY B N 1
ATOM 4816 C CA . GLY B 1 8 ? 5.027 -24.094 -22.5 1 92.44 8 GLY B CA 1
ATOM 4817 C C . GLY B 1 8 ? 5.418 -25.094 -21.438 1 92.44 8 GLY B C 1
ATOM 4818 O O . GLY B 1 8 ? 5.32 -26.312 -21.641 1 92.44 8 GLY B O 1
ATOM 4819 N N . ILE B 1 9 ? 5.797 -24.562 -20.328 1 92.88 9 ILE B N 1
ATOM 4820 C CA . ILE B 1 9 ? 6.266 -25.422 -19.25 1 92.88 9 ILE B CA 1
ATOM 4821 C C . ILE B 1 9 ? 5.086 -26.156 -18.641 1 92.88 9 ILE B C 1
ATOM 4823 O O . ILE B 1 9 ? 5.219 -27.312 -18.219 1 92.88 9 ILE B O 1
ATOM 4827 N N . SER B 1 10 ? 3.945 -25.5 -18.562 1 91.31 10 SER B N 1
ATOM 4828 C CA . SER B 1 10 ? 2.746 -26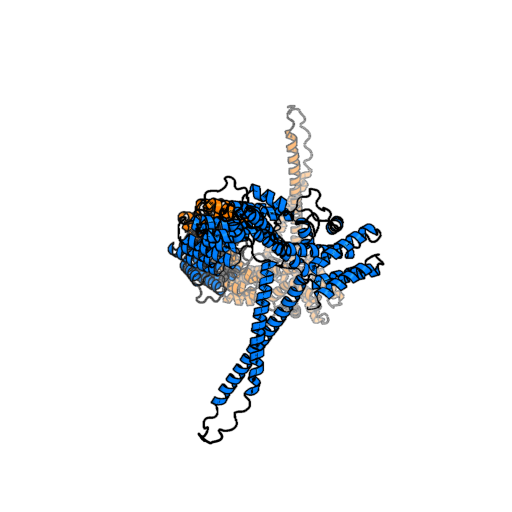.141 -18 1 91.31 10 SER B CA 1
ATOM 4829 C C . SER B 1 10 ? 2.279 -27.297 -18.875 1 91.31 10 SER B C 1
ATOM 4831 O O . SER B 1 10 ? 1.803 -28.312 -18.375 1 91.31 10 SER B O 1
ATOM 4833 N N . GLN B 1 11 ? 2.465 -27.172 -20.156 1 91.31 11 GLN B N 1
ATOM 4834 C CA . GLN B 1 11 ? 2.057 -28.219 -21.078 1 91.31 11 GLN B CA 1
ATOM 4835 C C . GLN B 1 11 ? 3.137 -29.297 -21.203 1 91.31 11 GLN B C 1
ATOM 4837 O O . GLN B 1 11 ? 2.828 -30.484 -21.25 1 91.31 11 GLN B O 1
ATOM 4842 N N . ALA B 1 12 ? 4.367 -28.859 -21.172 1 92.5 12 ALA B N 1
ATOM 4843 C CA . ALA B 1 12 ? 5.531 -29.75 -21.219 1 92.5 12 ALA B CA 1
ATOM 4844 C C . ALA B 1 12 ? 5.43 -30.734 -22.375 1 92.5 12 ALA B C 1
ATOM 4846 O O . ALA B 1 12 ? 5.617 -31.938 -22.188 1 92.5 12 ALA B O 1
ATOM 4847 N N . LYS B 1 13 ? 5.172 -30.312 -23.594 1 89.25 13 LYS B N 1
ATOM 4848 C CA . LYS B 1 13 ? 4.887 -31.188 -24.734 1 89.25 13 LYS B CA 1
ATOM 4849 C C . LYS B 1 13 ? 6.129 -31.391 -25.594 1 89.25 13 LYS B C 1
ATOM 4851 O O . LYS B 1 13 ? 6.188 -32.312 -26.406 1 89.25 13 LYS B O 1
ATOM 4856 N N . SER B 1 14 ? 7.168 -30.703 -25.344 1 92.12 14 SER B N 1
ATOM 4857 C CA . SER B 1 14 ? 8.305 -30.734 -26.266 1 92.12 14 SER B CA 1
ATOM 4858 C C . SER B 1 14 ? 9.43 -31.609 -25.734 1 92.12 14 SER B C 1
ATOM 4860 O O . SER B 1 14 ? 10.602 -31.234 -25.797 1 92.12 14 SER B O 1
ATOM 4862 N N . LEU B 1 15 ? 9.047 -32.719 -25.234 1 93.44 15 LEU B N 1
ATOM 4863 C CA . LEU B 1 15 ? 10.031 -33.625 -24.688 1 93.44 15 LEU B CA 1
ATOM 4864 C C . LEU B 1 15 ? 10.922 -34.219 -25.781 1 93.44 15 LEU B C 1
ATOM 4866 O O . LEU B 1 15 ? 12.117 -34.406 -25.578 1 93.44 15 LEU B O 1
ATOM 4870 N N . ARG B 1 16 ? 10.383 -34.5 -26.906 1 91.56 16 ARG B N 1
ATOM 4871 C CA . ARG B 1 16 ? 11.141 -35.031 -28.047 1 91.56 16 ARG B CA 1
ATOM 4872 C C . ARG B 1 16 ? 12.227 -34.062 -28.469 1 91.56 16 ARG B C 1
ATOM 4874 O O . ARG B 1 16 ? 13.359 -34.469 -28.734 1 91.56 16 ARG B O 1
ATOM 4881 N N . LEU B 1 17 ? 11.852 -32.875 -28.531 1 92.44 17 LEU B N 1
ATOM 4882 C CA . LEU B 1 17 ? 12.812 -31.828 -28.906 1 92.44 17 LEU B CA 1
ATOM 4883 C C . LEU B 1 17 ? 13.945 -31.75 -27.891 1 92.44 17 LEU B C 1
ATOM 4885 O O . LEU B 1 17 ? 15.102 -31.531 -28.266 1 92.44 17 LEU B O 1
ATOM 4889 N N . LEU B 1 18 ? 13.656 -31.812 -26.641 1 93.81 18 LEU B N 1
ATOM 4890 C CA . LEU B 1 18 ? 14.688 -31.812 -25.609 1 93.81 18 LEU B CA 1
ATOM 4891 C C . LEU B 1 18 ? 15.641 -33 -25.781 1 93.81 18 LEU B C 1
ATOM 4893 O O . LEU B 1 18 ? 16.859 -32.812 -25.672 1 93.81 18 LEU B O 1
ATOM 4897 N N . TRP B 1 19 ? 15.07 -34.156 -26.016 1 94.12 19 TRP B N 1
ATOM 4898 C CA . TRP B 1 19 ? 15.891 -35.344 -26.219 1 94.12 19 TRP B CA 1
ATOM 4899 C C . TRP B 1 19 ? 16.781 -35.188 -27.438 1 94.12 19 TRP B C 1
ATOM 4901 O O . TRP B 1 19 ? 17.953 -35.562 -27.406 1 94.12 19 TRP B O 1
ATOM 4911 N N . ASP B 1 20 ? 16.266 -34.656 -28.422 1 92.88 20 ASP B N 1
ATOM 4912 C CA . ASP B 1 20 ? 17.047 -34.406 -29.625 1 92.88 20 ASP B CA 1
ATOM 4913 C C . ASP B 1 20 ? 18.203 -33.438 -29.344 1 92.88 20 ASP B C 1
ATOM 4915 O O . ASP B 1 20 ? 19.297 -33.594 -29.891 1 92.88 20 ASP B O 1
ATOM 4919 N N . ARG B 1 21 ? 17.984 -32.5 -28.531 1 90.62 21 ARG B N 1
ATOM 4920 C CA . ARG B 1 21 ? 19.016 -31.547 -28.141 1 90.62 21 ARG B CA 1
ATOM 4921 C C . ARG B 1 21 ? 20.125 -32.219 -27.344 1 90.62 21 ARG B C 1
ATOM 4923 O O . ARG B 1 21 ? 21.312 -31.953 -27.562 1 90.62 21 ARG B O 1
ATOM 4930 N N . ILE B 1 22 ? 19.703 -33.031 -26.422 1 91 22 ILE B N 1
ATOM 4931 C CA . ILE B 1 22 ? 20.641 -33.719 -25.531 1 91 22 ILE B CA 1
ATOM 4932 C C . ILE B 1 22 ? 21.516 -34.656 -26.359 1 91 22 ILE B C 1
ATOM 4934 O O . ILE B 1 22 ? 22.719 -34.812 -26.094 1 91 22 ILE B O 1
ATOM 4938 N N . THR B 1 23 ? 20.938 -35.25 -27.359 1 91.69 23 THR B N 1
ATOM 4939 C CA . THR B 1 23 ? 21.656 -36.25 -28.156 1 91.69 23 THR B CA 1
ATOM 4940 C C . THR B 1 23 ? 22.328 -35.594 -29.344 1 91.69 23 THR B C 1
ATOM 4942 O O . THR B 1 23 ? 23.031 -36.281 -30.109 1 91.69 23 THR B O 1
ATOM 4945 N N . GLY B 1 24 ? 22.188 -34.312 -29.578 1 88.38 24 GLY B N 1
ATOM 4946 C CA . GLY B 1 24 ? 22.859 -33.562 -30.656 1 88.38 24 GLY B CA 1
ATOM 4947 C C . GLY B 1 24 ? 22.141 -33.656 -31.984 1 88.38 24 GLY B C 1
ATOM 4948 O O . GLY B 1 24 ? 22.734 -33.469 -33.031 1 88.38 24 GLY B O 1
ATOM 4949 N N . ASN B 1 25 ? 20.891 -34.094 -31.984 1 85.94 25 ASN B N 1
ATOM 4950 C CA . ASN B 1 25 ? 20.109 -34.25 -33.219 1 85.94 25 ASN B CA 1
ATOM 4951 C C . ASN B 1 25 ? 19.047 -33.188 -33.344 1 85.94 25 ASN B C 1
ATOM 4953 O O . ASN B 1 25 ? 17.984 -33.406 -33.906 1 85.94 25 ASN B O 1
ATOM 4957 N N . GLU B 1 26 ? 19.266 -32.094 -32.75 1 82.94 26 GLU B N 1
ATOM 4958 C CA . GLU B 1 26 ? 18.266 -31.016 -32.781 1 82.94 26 GLU B CA 1
ATOM 4959 C C . GLU B 1 26 ? 18.078 -30.469 -34.188 1 82.94 26 GLU B C 1
ATOM 4961 O O . GLU B 1 26 ? 19.047 -30.25 -34.906 1 82.94 26 GLU B O 1
ATOM 4966 N N . PRO B 1 27 ? 16.781 -30.406 -34.438 1 77.94 27 PRO B N 1
ATOM 4967 C CA . PRO B 1 27 ? 16.531 -29.844 -35.781 1 77.94 27 PRO B CA 1
ATOM 4968 C C . PRO B 1 27 ? 16.953 -28.375 -35.875 1 77.94 27 PRO B C 1
ATOM 4970 O O . PRO B 1 27 ? 16.953 -27.656 -34.906 1 77.94 27 PRO B O 1
ATOM 4973 N N . PRO B 1 28 ? 17.359 -28.047 -36.969 1 72.69 28 PRO B N 1
ATOM 4974 C CA . PRO B 1 28 ? 17.875 -26.688 -37.156 1 72.69 28 PRO B CA 1
ATOM 4975 C C . PRO B 1 28 ? 16.828 -25.625 -36.906 1 72.69 28 PRO B C 1
ATOM 4977 O O . PRO B 1 28 ? 17.141 -24.547 -36.406 1 72.69 28 PRO B O 1
ATOM 4980 N N . VAL B 1 29 ? 15.57 -25.938 -37.312 1 70.56 29 VAL B N 1
ATOM 4981 C CA . VAL B 1 29 ? 14.516 -24.953 -37.125 1 70.56 29 VAL B CA 1
ATOM 4982 C C . VAL B 1 29 ? 13.477 -25.469 -36.125 1 70.56 29 VAL B C 1
ATOM 4984 O O . VAL B 1 29 ? 12.906 -26.547 -36.312 1 70.56 29 VAL B O 1
ATOM 4987 N N . VAL B 1 30 ? 13.508 -24.766 -35.031 1 69.62 30 VAL B N 1
ATOM 4988 C CA . VAL B 1 30 ? 12.477 -25.125 -34.062 1 69.62 30 VAL B CA 1
ATOM 4989 C C . VAL B 1 30 ? 11.211 -24.312 -34.312 1 69.62 30 VAL B C 1
ATOM 4991 O O . VAL B 1 30 ? 11.234 -23.078 -34.25 1 69.62 30 VAL B O 1
ATOM 4994 N N . THR B 1 31 ? 10.203 -24.938 -34.719 1 66.44 31 THR B N 1
ATOM 4995 C CA . THR B 1 31 ? 8.969 -24.266 -35.156 1 66.44 31 THR B CA 1
ATOM 4996 C C . THR B 1 31 ? 8.039 -24.078 -33.938 1 66.44 31 THR B C 1
ATOM 4998 O O . THR B 1 31 ? 7.117 -23.25 -34 1 66.44 31 THR B O 1
ATOM 5001 N N . ASP B 1 32 ? 8.281 -24.719 -32.938 1 71.81 32 ASP B N 1
ATOM 5002 C CA . ASP B 1 32 ? 7.34 -24.641 -31.844 1 71.81 32 ASP B CA 1
ATOM 5003 C C . ASP B 1 32 ? 7.57 -23.359 -31.031 1 71.81 32 ASP B C 1
ATOM 5005 O O . ASP B 1 32 ? 8.602 -23.219 -30.359 1 71.81 32 ASP B O 1
ATOM 5009 N N . ALA B 1 33 ? 6.547 -22.516 -31.109 1 70.25 33 ALA B N 1
ATOM 5010 C CA . ALA B 1 33 ? 6.625 -21.203 -30.453 1 70.25 33 ALA B CA 1
ATOM 5011 C C . ALA B 1 33 ? 6.684 -21.359 -28.938 1 70.25 33 ALA B C 1
ATOM 5013 O O . ALA B 1 33 ? 7.277 -20.516 -28.25 1 70.25 33 ALA B O 1
ATOM 5014 N N . ASN B 1 34 ? 6.25 -22.469 -28.531 1 83.19 34 ASN B N 1
ATOM 5015 C CA . ASN B 1 34 ? 6.188 -22.656 -27.094 1 83.19 34 ASN B CA 1
ATOM 5016 C C . ASN B 1 34 ? 7.363 -23.484 -26.578 1 83.19 34 ASN B C 1
ATOM 5018 O O . ASN B 1 34 ? 7.363 -23.922 -25.422 1 83.19 34 ASN B O 1
ATOM 5022 N N . ALA B 1 35 ? 8.438 -23.594 -27.438 1 89.69 35 ALA B N 1
ATOM 5023 C CA . ALA B 1 35 ? 9.555 -24.453 -27.047 1 89.69 35 ALA B CA 1
ATOM 5024 C C . ALA B 1 35 ? 10.609 -23.656 -26.281 1 89.69 35 ALA B C 1
ATOM 5026 O O . ALA B 1 35 ? 11.602 -24.234 -25.812 1 89.69 35 ALA B O 1
ATOM 5027 N N . ALA B 1 36 ? 10.305 -22.438 -26.031 1 90.06 36 ALA B N 1
ATOM 5028 C CA . ALA B 1 36 ? 11.273 -21.578 -25.359 1 90.06 36 ALA B CA 1
ATOM 5029 C C . ALA B 1 36 ? 11.516 -22.047 -23.922 1 90.06 36 ALA B C 1
ATOM 5031 O O . ALA B 1 36 ? 12.594 -21.828 -23.375 1 90.06 36 ALA B O 1
ATOM 5032 N N . TYR B 1 37 ? 10.547 -22.781 -23.391 1 94.12 37 TYR B N 1
ATOM 5033 C CA . TYR B 1 37 ? 10.664 -23.234 -22 1 94.12 37 TYR B CA 1
ATOM 5034 C C . TYR B 1 37 ? 11.773 -24.266 -21.859 1 94.12 37 TYR B C 1
ATOM 5036 O O . TYR B 1 37 ? 12.258 -24.516 -20.766 1 94.12 37 TYR B O 1
ATOM 5044 N N . LEU B 1 38 ? 12.227 -24.828 -22.938 1 95.06 38 LEU B N 1
ATOM 5045 C CA . LEU B 1 38 ? 13.273 -25.859 -22.906 1 95.06 38 LEU B CA 1
ATOM 5046 C C . LEU B 1 38 ? 14.594 -25.266 -22.438 1 95.06 38 LEU B C 1
ATOM 5048 O O . LEU B 1 38 ? 15.508 -26 -22.047 1 95.06 38 LEU B O 1
ATOM 5052 N N . ASN B 1 39 ? 14.656 -23.969 -22.469 1 94.38 39 ASN B N 1
ATOM 5053 C CA . ASN B 1 39 ? 15.867 -23.297 -22.016 1 94.38 39 ASN B CA 1
ATOM 5054 C C . ASN B 1 39 ? 16.094 -23.5 -20.516 1 94.38 39 ASN B C 1
ATOM 5056 O O . ASN B 1 39 ? 17.219 -23.391 -20.031 1 94.38 39 ASN B O 1
ATOM 5060 N N . PHE B 1 40 ? 15.031 -23.844 -19.719 1 95.44 40 PHE B N 1
ATOM 5061 C CA . PHE B 1 40 ? 15.18 -24.172 -18.312 1 95.44 40 PHE B CA 1
ATOM 5062 C C . PHE B 1 40 ? 16.078 -25.391 -18.141 1 95.44 40 PHE B C 1
ATOM 5064 O O . PHE B 1 40 ? 16.688 -25.578 -17.078 1 95.44 40 PHE B O 1
ATOM 5071 N N . PHE B 1 41 ? 16.125 -26.219 -19.156 1 95.94 41 PHE B N 1
ATOM 5072 C CA . PHE B 1 41 ? 16.797 -27.5 -19.062 1 95.94 41 PHE B CA 1
ATOM 5073 C C . PHE B 1 41 ? 18.094 -27.484 -19.859 1 95.94 41 PHE B C 1
ATOM 5075 O O . PHE B 1 41 ? 18.719 -28.516 -20.094 1 95.94 41 PHE B O 1
ATOM 5082 N N . GLY B 1 42 ? 18.469 -26.312 -20.281 1 92.81 42 GLY B N 1
ATOM 5083 C CA . GLY B 1 42 ? 19.672 -26.156 -21.062 1 92.81 42 GLY B CA 1
ATOM 5084 C C . GLY B 1 42 ? 20.859 -25.672 -20.25 1 92.81 42 GLY B C 1
ATOM 5085 O O . GLY B 1 42 ? 20.875 -25.812 -19.016 1 92.81 42 GLY B O 1
ATOM 5086 N N . ASP B 1 43 ? 21.953 -25.203 -20.969 1 92.19 43 ASP B N 1
ATOM 5087 C CA . ASP B 1 43 ? 23.156 -24.734 -20.312 1 92.19 43 ASP B CA 1
ATOM 5088 C C . ASP B 1 43 ? 23.047 -23.266 -19.938 1 92.19 43 ASP B C 1
ATOM 5090 O O . ASP B 1 43 ? 21.969 -22.688 -19.984 1 92.19 43 ASP B O 1
ATOM 5094 N N . SER B 1 44 ? 24.203 -22.719 -19.484 1 92.25 44 SER B N 1
ATOM 5095 C CA . SER B 1 44 ? 24.234 -21.344 -19 1 92.25 44 SER B CA 1
ATOM 5096 C C . SER B 1 44 ? 23.844 -20.359 -20.109 1 92.25 44 SER B C 1
ATOM 5098 O O . SER B 1 44 ? 23.203 -19.344 -19.844 1 92.25 44 SER B O 1
ATOM 5100 N N . LYS B 1 45 ? 24.234 -20.656 -21.297 1 92.88 45 LYS B N 1
ATOM 5101 C CA . LYS B 1 45 ? 23.891 -19.797 -22.422 1 92.88 45 LYS B CA 1
ATOM 5102 C C . LYS B 1 45 ? 22.375 -19.781 -22.656 1 92.88 45 LYS B C 1
ATOM 5104 O O . LYS B 1 45 ? 21.797 -18.719 -22.906 1 92.88 45 LYS B O 1
ATOM 5109 N N . ALA B 1 46 ? 21.766 -20.969 -22.609 1 93.44 46 ALA B N 1
ATOM 5110 C CA . ALA B 1 46 ? 20.312 -21.078 -22.781 1 93.44 46 ALA B CA 1
ATOM 5111 C C . ALA B 1 46 ? 19.578 -20.297 -21.688 1 93.44 46 ALA B C 1
ATOM 5113 O O . ALA B 1 46 ? 18.578 -19.641 -21.969 1 93.44 46 ALA B O 1
ATOM 5114 N N . ILE B 1 47 ? 20.125 -20.422 -20.516 1 94.75 47 ILE B N 1
ATOM 5115 C CA . ILE B 1 47 ? 19.5 -19.75 -19.375 1 94.75 47 ILE B CA 1
ATOM 5116 C C . ILE B 1 47 ? 19.609 -18.234 -19.531 1 94.75 47 ILE B C 1
ATOM 5118 O O . ILE B 1 47 ? 18.672 -17.5 -19.203 1 94.75 47 ILE B O 1
ATOM 5122 N N . ARG B 1 48 ? 20.672 -17.719 -19.969 1 93.31 48 ARG B N 1
ATOM 5123 C CA . ARG B 1 48 ? 20.844 -16.297 -20.203 1 93.31 48 ARG B CA 1
ATOM 5124 C C . ARG B 1 48 ? 19.859 -15.773 -21.234 1 93.31 48 ARG B C 1
ATOM 5126 O O . ARG B 1 48 ? 19.328 -14.672 -21.078 1 93.31 48 ARG B O 1
ATOM 5133 N N . GLN B 1 49 ? 19.719 -16.594 -22.219 1 93.75 49 GLN B N 1
ATOM 5134 C CA . GLN B 1 49 ? 18.734 -16.234 -23.25 1 93.75 49 GLN B CA 1
ATOM 5135 C C . GLN B 1 49 ? 17.328 -16.188 -22.688 1 93.75 49 GLN B C 1
ATOM 5137 O O . GLN B 1 49 ? 16.547 -15.289 -23 1 93.75 49 GLN B O 1
ATOM 5142 N N . LEU B 1 50 ? 17.062 -17.156 -21.906 1 94.88 50 LEU B N 1
ATOM 5143 C CA . LEU B 1 50 ? 15.766 -17.219 -21.266 1 94.88 50 LEU B CA 1
ATOM 5144 C C . LEU B 1 50 ? 15.539 -16 -20.375 1 94.88 50 LEU B C 1
ATOM 5146 O O . LEU B 1 50 ? 14.469 -15.391 -20.422 1 94.88 50 LEU B O 1
ATOM 5150 N N . MET B 1 51 ? 16.5 -15.641 -19.562 1 94.38 51 MET B N 1
ATOM 5151 C CA . MET B 1 51 ? 16.406 -14.508 -18.641 1 94.38 51 MET B CA 1
ATOM 5152 C C . MET B 1 51 ? 16.219 -13.203 -19.406 1 94.38 51 MET B C 1
ATOM 5154 O O . MET B 1 51 ? 15.414 -12.352 -19.016 1 94.38 51 MET B O 1
ATOM 5158 N N . THR B 1 52 ? 16.969 -13.055 -20.438 1 93.69 52 THR B N 1
ATOM 5159 C CA . THR B 1 52 ? 16.875 -11.844 -21.25 1 93.69 52 THR B CA 1
ATOM 5160 C C . THR B 1 52 ? 15.492 -11.719 -21.875 1 93.69 52 THR B C 1
ATOM 5162 O O . THR B 1 52 ? 14.914 -10.625 -21.906 1 93.69 52 THR B O 1
ATOM 5165 N N . ALA B 1 53 ? 14.984 -12.828 -22.391 1 93.94 53 ALA B N 1
ATOM 5166 C CA . ALA B 1 53 ? 13.656 -12.828 -23 1 93.94 53 ALA B CA 1
ATOM 5167 C C . ALA B 1 53 ? 12.586 -12.453 -21.984 1 93.94 53 ALA B C 1
ATOM 5169 O O . ALA B 1 53 ? 11.688 -11.656 -22.281 1 93.94 53 ALA B O 1
ATOM 5170 N N . GLU B 1 54 ? 12.672 -13.047 -20.844 1 95.38 54 GLU B N 1
ATOM 5171 C CA . GLU B 1 54 ? 11.695 -12.766 -19.812 1 95.38 54 GLU B CA 1
ATOM 5172 C C . GLU B 1 54 ? 11.797 -11.32 -19.328 1 95.38 54 GLU B C 1
ATOM 5174 O O . GLU B 1 54 ? 10.781 -10.648 -19.141 1 95.38 54 GLU B O 1
ATOM 5179 N N . GLU B 1 55 ? 13.039 -10.852 -19.094 1 93.81 55 GLU B N 1
ATOM 5180 C CA . GLU B 1 55 ? 13.258 -9.477 -18.656 1 93.81 55 GLU B CA 1
ATOM 5181 C C . GLU B 1 55 ? 12.711 -8.477 -19.656 1 93.81 55 GLU B C 1
ATOM 5183 O O . GLU B 1 55 ? 12.07 -7.492 -19.281 1 93.81 55 GLU B O 1
ATOM 5188 N N . SER B 1 56 ? 12.984 -8.719 -20.906 1 93.94 56 SER B N 1
ATOM 5189 C CA . SER B 1 56 ? 12.516 -7.84 -21.969 1 93.94 56 SER B CA 1
ATOM 5190 C C . SER B 1 56 ? 10.992 -7.793 -22.016 1 93.94 56 SER B C 1
ATOM 5192 O O . SER B 1 56 ? 10.406 -6.73 -22.219 1 93.94 56 SER B O 1
ATOM 5194 N N . GLN B 1 57 ? 10.406 -8.906 -21.844 1 94.75 57 GLN B N 1
ATOM 5195 C CA . GLN B 1 57 ? 8.953 -8.961 -21.828 1 94.75 57 GLN B CA 1
ATOM 5196 C C . GLN B 1 57 ? 8.383 -8.148 -20.672 1 94.75 57 GLN B C 1
ATOM 5198 O O . GLN B 1 57 ? 7.406 -7.41 -20.844 1 94.75 57 GLN B O 1
ATOM 5203 N N . HIS B 1 58 ? 8.906 -8.289 -19.531 1 94.81 58 HIS B N 1
ATOM 5204 C CA . HIS B 1 58 ? 8.461 -7.531 -18.359 1 94.81 58 HIS B CA 1
ATOM 5205 C C . HIS B 1 58 ? 8.648 -6.031 -18.578 1 94.81 58 HIS B C 1
ATOM 5207 O O . HIS B 1 58 ? 7.785 -5.234 -18.203 1 94.81 58 HIS B O 1
ATOM 5213 N N . ARG B 1 59 ? 9.719 -5.621 -19.141 1 90.94 59 ARG B N 1
ATOM 5214 C CA . ARG B 1 59 ? 9.969 -4.211 -19.422 1 90.94 59 ARG B CA 1
ATOM 5215 C C . ARG B 1 59 ? 8.945 -3.654 -20.391 1 90.94 59 ARG B C 1
ATOM 5217 O O . ARG B 1 59 ? 8.469 -2.527 -20.234 1 90.94 59 ARG B O 1
ATOM 5224 N N . GLN B 1 60 ? 8.609 -4.492 -21.328 1 93.25 60 GLN B N 1
ATOM 5225 C CA . GLN B 1 60 ? 7.652 -4.074 -22.344 1 93.25 60 GLN B CA 1
ATOM 5226 C C . GLN B 1 60 ? 6.262 -3.883 -21.75 1 93.25 60 GLN B C 1
ATOM 5228 O O . GLN B 1 60 ? 5.539 -2.961 -22.141 1 93.25 60 GLN B O 1
ATOM 5233 N N . ILE B 1 61 ? 5.906 -4.703 -20.859 1 93.06 61 ILE B N 1
ATOM 5234 C CA . ILE B 1 61 ? 4.57 -4.637 -20.266 1 93.06 61 ILE B CA 1
ATOM 5235 C C . ILE B 1 61 ? 4.574 -3.678 -19.078 1 93.06 61 ILE B C 1
ATOM 5237 O O . ILE B 1 61 ? 3.527 -3.418 -18.484 1 93.06 61 ILE B O 1
ATOM 5241 N N . GLY B 1 62 ? 5.719 -3.184 -18.703 1 89.94 62 GLY B N 1
ATOM 5242 C CA . GLY B 1 62 ? 5.824 -2.184 -17.641 1 89.94 62 GLY B CA 1
ATOM 5243 C C . GLY B 1 62 ? 5.93 -2.785 -16.266 1 89.94 62 GLY B C 1
ATOM 5244 O O . GLY B 1 62 ? 5.637 -2.119 -15.266 1 89.94 62 GLY B O 1
ATOM 5245 N N . ASN B 1 63 ? 6.211 -4.012 -16.156 1 92.38 63 ASN B N 1
ATOM 5246 C CA . ASN B 1 63 ? 6.414 -4.668 -14.875 1 92.38 63 ASN B CA 1
ATOM 5247 C C . ASN B 1 63 ? 7.863 -4.562 -14.414 1 92.38 63 ASN B C 1
ATOM 5249 O O . ASN B 1 63 ? 8.641 -5.508 -14.57 1 92.38 63 ASN B O 1
ATOM 5253 N N . HIS B 1 64 ? 8.148 -3.557 -13.688 1 90.75 64 HIS B N 1
ATOM 5254 C CA . HIS B 1 64 ? 9.531 -3.246 -13.32 1 90.75 64 HIS B CA 1
ATOM 5255 C C . HIS B 1 64 ? 9.992 -4.102 -12.148 1 90.75 64 HIS B C 1
ATOM 5257 O O . HIS B 1 64 ? 11.188 -4.379 -12.008 1 90.75 64 HIS B O 1
ATOM 5263 N N . THR B 1 65 ? 9.086 -4.535 -11.398 1 92.31 65 THR B N 1
ATOM 5264 C CA . THR B 1 65 ? 9.461 -5.305 -10.219 1 92.31 65 THR B CA 1
ATOM 5265 C C . THR B 1 65 ? 10.141 -6.609 -10.609 1 92.31 65 THR B C 1
ATOM 5267 O O . THR B 1 65 ? 11.25 -6.898 -10.164 1 92.31 65 THR B O 1
ATOM 5270 N N . TYR B 1 66 ? 9.555 -7.285 -11.508 1 94.62 66 TYR B N 1
ATOM 5271 C CA . TYR B 1 66 ? 10.094 -8.578 -11.922 1 94.62 66 TYR B CA 1
ATOM 5272 C C . TYR B 1 66 ? 11.336 -8.398 -12.781 1 94.62 66 TYR B C 1
ATOM 5274 O O . TYR B 1 66 ? 12.281 -9.188 -12.695 1 94.62 66 TYR B O 1
ATOM 5282 N N . SER B 1 67 ? 11.305 -7.441 -13.633 1 94.31 67 SER B N 1
ATOM 5283 C CA . SER B 1 67 ? 12.477 -7.176 -14.445 1 94.31 67 SER B CA 1
ATOM 5284 C C . SER B 1 67 ? 13.703 -6.883 -13.586 1 94.31 67 SER B C 1
ATOM 5286 O O . SER B 1 67 ? 14.805 -7.328 -13.891 1 94.31 67 SER B O 1
ATOM 5288 N N . ARG B 1 68 ? 13.516 -6.195 -12.523 1 94 68 ARG B N 1
ATOM 5289 C CA . ARG B 1 68 ? 14.609 -5.844 -11.617 1 94 68 ARG B CA 1
ATOM 5290 C C . ARG B 1 68 ? 15.117 -7.07 -10.867 1 94 68 ARG B C 1
ATOM 5292 O O . ARG B 1 68 ? 16.328 -7.211 -10.648 1 94 68 ARG B O 1
ATOM 5299 N N . HIS B 1 69 ? 14.188 -7.91 -10.469 1 95.12 69 HIS B N 1
ATOM 5300 C CA . HIS B 1 69 ? 14.609 -9.164 -9.844 1 95.12 69 HIS B CA 1
ATOM 5301 C C . HIS B 1 69 ? 15.484 -9.977 -10.789 1 95.12 69 HIS B C 1
ATOM 5303 O O . HIS B 1 69 ? 16.531 -10.492 -10.383 1 95.12 69 HIS B O 1
ATOM 5309 N N . LEU B 1 70 ? 15.055 -10.078 -12 1 95 70 LEU B N 1
ATOM 5310 C CA . LEU B 1 70 ? 15.805 -10.852 -12.984 1 95 70 LEU B CA 1
ATOM 5311 C C . LEU B 1 70 ? 17.172 -10.234 -13.25 1 95 70 LEU B C 1
ATOM 5313 O O . LEU B 1 70 ? 18.156 -10.945 -13.414 1 95 70 LEU B O 1
ATOM 5317 N N . SER B 1 71 ? 17.203 -8.984 -13.289 1 92.81 71 SER B N 1
ATOM 5318 C CA . SER B 1 71 ? 18.469 -8.281 -13.453 1 92.81 71 SER B CA 1
ATOM 5319 C C . SER B 1 71 ? 19.422 -8.578 -12.305 1 92.81 71 SER B C 1
ATOM 5321 O O . SER B 1 71 ? 20.625 -8.766 -12.516 1 92.81 71 SER B O 1
ATOM 5323 N N . LEU B 1 72 ? 18.922 -8.539 -11.117 1 93.69 72 LEU B N 1
ATOM 5324 C CA . LEU B 1 72 ? 19.734 -8.852 -9.945 1 93.69 72 LEU B CA 1
ATOM 5325 C C . LEU B 1 72 ? 20.25 -10.281 -10 1 93.69 72 LEU B C 1
ATOM 5327 O O . LEU B 1 72 ? 21.422 -10.539 -9.688 1 93.69 72 LEU B O 1
ATOM 5331 N N . TRP B 1 73 ? 19.359 -11.188 -10.383 1 93.75 73 TRP B N 1
ATOM 5332 C CA . TRP B 1 73 ? 19.719 -12.602 -10.438 1 93.75 73 TRP B CA 1
ATOM 5333 C C . TRP B 1 73 ? 20.828 -12.836 -11.469 1 93.75 73 TRP B C 1
ATOM 5335 O O . TRP B 1 73 ? 21.688 -13.711 -11.281 1 93.75 73 TRP B O 1
ATOM 5345 N N . SER B 1 74 ? 20.797 -12.031 -12.508 1 89.75 74 SER B N 1
ATOM 5346 C CA . SER B 1 74 ? 21.812 -12.164 -13.547 1 89.75 74 SER B CA 1
ATOM 5347 C C . SER B 1 74 ? 23.125 -11.523 -13.117 1 89.75 74 SER B C 1
ATOM 5349 O O . SER B 1 74 ? 24.172 -11.734 -13.75 1 89.75 74 SER B O 1
ATOM 5351 N N . GLY B 1 75 ? 23.141 -10.742 -12.062 1 85.56 75 GLY B N 1
ATOM 5352 C CA . GLY B 1 75 ? 24.344 -10.141 -11.523 1 85.56 75 GLY B CA 1
ATOM 5353 C C . GLY B 1 75 ? 24.609 -8.75 -12.07 1 85.56 75 GLY B C 1
ATOM 5354 O O . GLY B 1 75 ? 25.688 -8.188 -11.852 1 85.56 75 GLY B O 1
ATOM 5355 N N . ASP B 1 76 ? 23.75 -8.211 -12.844 1 85 76 ASP B N 1
ATOM 5356 C CA . ASP B 1 76 ? 23.953 -6.891 -13.43 1 85 76 ASP B CA 1
ATOM 5357 C C . ASP B 1 76 ? 22.922 -5.891 -12.906 1 85 76 ASP B C 1
ATOM 5359 O O . ASP B 1 76 ? 22.188 -5.27 -13.688 1 85 76 ASP B O 1
ATOM 5363 N N . ILE B 1 77 ? 23 -5.672 -11.656 1 90.88 77 ILE B N 1
ATOM 5364 C CA . ILE B 1 77 ? 21.969 -4.809 -11.094 1 90.88 77 ILE B CA 1
ATOM 5365 C C . ILE B 1 77 ? 22.422 -3.35 -11.18 1 90.88 77 ILE B C 1
ATOM 5367 O O . ILE B 1 77 ? 21.594 -2.436 -11.039 1 90.88 77 ILE B O 1
ATOM 5371 N N . SER B 1 78 ? 23.688 -3.055 -11.453 1 94.19 78 SER B N 1
ATOM 5372 C CA . SER B 1 78 ? 24.25 -1.707 -11.5 1 94.19 78 SER B CA 1
ATOM 5373 C C . SER B 1 78 ? 23.547 -0.847 -12.539 1 94.19 78 SER B C 1
ATOM 5375 O O . SER B 1 78 ? 23.078 0.256 -12.234 1 94.19 78 SER B O 1
ATOM 5377 N N . GLU B 1 79 ? 23.438 -1.446 -13.688 1 92.69 79 GLU B N 1
ATOM 5378 C CA . GLU B 1 79 ? 22.812 -0.693 -14.781 1 92.69 79 GLU B CA 1
ATOM 5379 C C . GLU B 1 79 ? 21.344 -0.437 -14.508 1 92.69 79 GLU B C 1
ATOM 5381 O O . GLU B 1 79 ? 20.812 0.608 -14.883 1 92.69 79 GLU B O 1
ATOM 5386 N N . THR B 1 80 ? 20.734 -1.385 -13.953 1 92.56 80 THR B N 1
ATOM 5387 C CA . THR B 1 80 ? 19.328 -1.244 -13.617 1 92.56 80 THR B CA 1
ATOM 5388 C C . THR B 1 80 ? 19.125 -0.111 -12.617 1 92.56 80 THR B C 1
ATOM 5390 O O . THR B 1 80 ? 18.188 0.686 -12.766 1 92.56 80 THR B O 1
ATOM 5393 N N . ILE B 1 81 ? 19.938 -0.012 -11.586 1 96 81 ILE B N 1
ATOM 5394 C CA . ILE B 1 81 ? 19.844 1.03 -10.57 1 96 81 ILE B CA 1
ATOM 5395 C C . ILE B 1 81 ? 20.141 2.391 -11.195 1 96 81 ILE B C 1
ATOM 5397 O O . ILE B 1 81 ? 19.438 3.367 -10.938 1 96 81 ILE B O 1
ATOM 5401 N N . LYS B 1 82 ? 21.125 2.469 -12.039 1 96.06 82 LYS B N 1
ATOM 5402 C CA . LYS B 1 82 ? 21.484 3.715 -12.703 1 96.06 82 LYS B CA 1
ATOM 5403 C C . LYS B 1 82 ? 20.359 4.199 -13.609 1 96.06 82 LYS B C 1
ATOM 5405 O O . LYS B 1 82 ? 20.078 5.398 -13.672 1 96.06 82 LYS B O 1
ATOM 5410 N N . GLU B 1 83 ? 19.812 3.256 -14.297 1 93.62 83 GLU B N 1
ATOM 5411 C CA . GLU B 1 83 ? 18.672 3.592 -15.148 1 93.62 83 GLU B CA 1
ATOM 5412 C C . GLU B 1 83 ? 17.516 4.133 -14.328 1 93.62 83 GLU B C 1
ATOM 5414 O O . GLU B 1 83 ? 16.844 5.082 -14.734 1 93.62 83 GLU B O 1
ATOM 5419 N N . ALA B 1 84 ? 17.234 3.498 -13.234 1 94.94 84 ALA B N 1
ATOM 5420 C CA . ALA B 1 84 ? 16.172 3.971 -12.344 1 94.94 84 ALA B CA 1
ATOM 5421 C C . ALA B 1 84 ? 16.469 5.379 -11.836 1 94.94 84 ALA B C 1
ATOM 5423 O O . ALA B 1 84 ? 15.555 6.184 -11.656 1 94.94 84 ALA B O 1
ATOM 5424 N N . CYS B 1 85 ? 17.688 5.73 -11.531 1 95.69 85 CYS B N 1
ATOM 5425 C CA . CYS B 1 85 ? 18.109 7.062 -11.133 1 95.69 85 CYS B CA 1
ATOM 5426 C C . CYS B 1 85 ? 17.797 8.086 -12.211 1 95.69 85 CYS B C 1
ATOM 5428 O O . CYS B 1 85 ? 17.25 9.148 -11.93 1 95.69 85 CYS B O 1
ATOM 5430 N N . ARG B 1 86 ? 18.156 7.734 -13.43 1 94.75 86 ARG B N 1
ATOM 5431 C CA . ARG B 1 86 ? 17.969 8.641 -14.555 1 94.75 86 ARG B CA 1
ATOM 5432 C C . ARG B 1 86 ? 16.484 8.875 -14.836 1 94.75 86 ARG B C 1
ATOM 5434 O O . ARG B 1 86 ? 16.094 9.992 -15.18 1 94.75 86 ARG B O 1
ATOM 5441 N N . LYS B 1 87 ? 15.672 7.879 -14.688 1 93.62 87 LYS B N 1
ATOM 5442 C CA . LYS B 1 87 ? 14.25 7.953 -15.023 1 93.62 87 LYS B CA 1
ATOM 5443 C C . LYS B 1 87 ? 13.422 8.367 -13.812 1 93.62 87 LYS B C 1
ATOM 5445 O O . LYS B 1 87 ? 12.195 8.461 -13.891 1 93.62 87 LYS B O 1
ATOM 5450 N N . LYS B 1 88 ? 14.039 8.586 -12.641 1 94.75 88 LYS B N 1
ATOM 5451 C CA . LYS B 1 88 ? 13.375 8.953 -11.398 1 94.75 88 LYS B CA 1
ATOM 5452 C C . LYS B 1 88 ? 12.352 7.898 -10.992 1 94.75 88 LYS B C 1
ATOM 5454 O O . LYS B 1 88 ? 11.188 8.219 -10.727 1 94.75 88 LYS B O 1
ATOM 5459 N N . GLN B 1 89 ? 12.812 6.66 -11.062 1 95.12 89 GLN B N 1
ATOM 5460 C CA . GLN B 1 89 ? 11.953 5.543 -10.68 1 95.12 89 GLN B CA 1
ATOM 5461 C C . GLN B 1 89 ? 12.578 4.742 -9.539 1 95.12 89 GLN B C 1
ATOM 5463 O O . GLN B 1 89 ? 12.445 3.516 -9.492 1 95.12 89 GLN B O 1
ATOM 5468 N N . LEU B 1 90 ? 13.273 5.414 -8.727 1 96.44 90 LEU B N 1
ATOM 5469 C CA . LEU B 1 90 ? 13.898 4.758 -7.578 1 96.44 90 LEU B CA 1
ATOM 5470 C C . LEU B 1 90 ? 12.875 4.477 -6.488 1 96.44 90 LEU B C 1
ATOM 5472 O O . LEU B 1 90 ? 11.852 5.156 -6.402 1 96.44 90 LEU B O 1
ATOM 5476 N N . ASP B 1 91 ? 13.07 3.443 -5.742 1 96 91 ASP B N 1
ATOM 5477 C CA . ASP B 1 91 ? 12.305 3.127 -4.543 1 96 91 ASP B CA 1
ATOM 5478 C C . ASP B 1 91 ? 13.219 2.639 -3.42 1 96 91 ASP B C 1
ATOM 5480 O O . ASP B 1 91 ? 14.43 2.52 -3.604 1 96 91 ASP B O 1
ATOM 5484 N N . ASP B 1 92 ? 12.656 2.471 -2.268 1 96.69 92 ASP B N 1
ATOM 5485 C CA . ASP B 1 92 ? 13.445 2.105 -1.098 1 96.69 92 ASP B CA 1
ATOM 5486 C C . ASP B 1 92 ? 14.188 0.791 -1.327 1 96.69 92 ASP B C 1
ATOM 5488 O O . ASP B 1 92 ? 15.312 0.612 -0.845 1 96.69 92 ASP B O 1
ATOM 5492 N N . TRP B 1 93 ? 13.625 -0.06 -1.991 1 97.06 93 TRP B N 1
ATOM 5493 C CA . TRP B 1 93 ? 14.195 -1.377 -2.254 1 97.06 93 TRP B CA 1
ATOM 5494 C C . TRP B 1 93 ? 15.453 -1.265 -3.111 1 97.06 93 TRP B C 1
ATOM 5496 O O . TRP B 1 93 ? 16.5 -1.805 -2.756 1 97.06 93 TRP B O 1
ATOM 5506 N N . LEU B 1 94 ? 15.375 -0.568 -4.195 1 96.75 94 LEU B N 1
ATOM 5507 C CA . LEU B 1 94 ? 16.516 -0.405 -5.09 1 96.75 94 LEU B CA 1
ATOM 5508 C C . LEU B 1 94 ? 17.672 0.291 -4.375 1 96.75 94 LEU B C 1
ATOM 5510 O O . LEU B 1 94 ? 18.828 -0.093 -4.539 1 96.75 94 LEU B O 1
ATOM 5514 N N . VAL B 1 95 ? 17.281 1.294 -3.625 1 97.56 95 VAL B N 1
ATOM 5515 C CA . VAL B 1 95 ? 18.312 2.031 -2.902 1 97.56 95 VAL B CA 1
ATOM 5516 C C . VAL B 1 95 ? 18.984 1.114 -1.883 1 97.56 95 VAL B C 1
ATOM 5518 O O . VAL B 1 95 ? 20.188 1.213 -1.65 1 97.56 95 VAL B O 1
ATOM 5521 N N . SER B 1 96 ? 18.188 0.277 -1.236 1 97.38 96 SER B N 1
ATOM 5522 C CA . SER B 1 96 ? 18.719 -0.644 -0.233 1 97.38 96 SER B CA 1
ATOM 5523 C C . SER B 1 96 ? 19.688 -1.645 -0.854 1 97.38 96 SER B C 1
ATOM 5525 O O . SER B 1 96 ? 20.531 -2.215 -0.158 1 97.38 96 SER B O 1
ATOM 5527 N N . LEU B 1 97 ? 19.656 -1.892 -2.158 1 96.5 97 LEU B N 1
ATOM 5528 C CA . LEU B 1 97 ? 20.5 -2.861 -2.84 1 96.5 97 LEU B CA 1
ATOM 5529 C C . LEU B 1 97 ? 21.766 -2.195 -3.381 1 96.5 97 LEU B C 1
ATOM 5531 O O . LEU B 1 97 ? 22.719 -2.877 -3.73 1 96.5 97 LEU B O 1
ATOM 5535 N N . ALA B 1 98 ? 21.797 -0.925 -3.449 1 96.19 98 ALA B N 1
ATOM 5536 C CA . ALA B 1 98 ? 22.844 -0.153 -4.109 1 96.19 98 ALA B CA 1
ATOM 5537 C C . ALA B 1 98 ? 24.203 -0.43 -3.477 1 96.19 98 ALA B C 1
ATOM 5539 O O . ALA B 1 98 ? 25.219 -0.469 -4.172 1 96.19 98 ALA B O 1
ATOM 5540 N N . PRO B 1 99 ? 24.25 -0.671 -2.152 1 96 99 PRO B N 1
ATOM 5541 C CA . PRO B 1 99 ? 25.562 -0.925 -1.537 1 96 99 PRO B CA 1
ATOM 5542 C C . PRO B 1 99 ? 26.219 -2.201 -2.055 1 96 99 PRO B C 1
ATOM 5544 O O . PRO B 1 99 ? 27.438 -2.381 -1.902 1 96 99 PRO B O 1
ATOM 5547 N N . LEU B 1 100 ? 25.453 -3.172 -2.615 1 94.25 100 LEU B N 1
ATOM 5548 C CA . LEU B 1 100 ? 26 -4.375 -3.24 1 94.25 100 LEU B CA 1
ATOM 5549 C C . LEU B 1 100 ? 27 -4.016 -4.332 1 94.25 100 LEU B C 1
ATOM 5551 O O . LEU B 1 100 ? 28 -4.703 -4.504 1 94.25 100 LEU B O 1
ATOM 5555 N N . VAL B 1 101 ? 26.672 -2.961 -5.109 1 94.06 101 VAL B N 1
ATOM 5556 C CA . VAL B 1 101 ? 27.5 -2.529 -6.223 1 94.06 101 VAL B CA 1
ATOM 5557 C C . VAL B 1 101 ? 28.672 -1.688 -5.699 1 94.06 101 VAL B C 1
ATOM 5559 O O . VAL B 1 101 ? 29.828 -2.002 -5.953 1 94.06 101 VAL B O 1
ATOM 5562 N N . SER B 1 102 ? 28.406 -0.54 -5.008 1 95.31 102 SER B N 1
ATOM 5563 C CA . SER B 1 102 ? 29.422 0.325 -4.434 1 95.31 102 SER B CA 1
ATOM 5564 C C . SER B 1 102 ? 28.812 1.345 -3.479 1 95.31 102 SER B C 1
ATOM 5566 O O . SER B 1 102 ? 27.625 1.654 -3.568 1 95.31 102 SER B O 1
ATOM 5568 N N . HIS B 1 103 ? 29.641 1.8 -2.555 1 95.31 103 HIS B N 1
ATOM 5569 C CA . HIS B 1 103 ? 29.219 2.865 -1.657 1 95.31 103 HIS B CA 1
ATOM 5570 C C . HIS B 1 103 ? 28.922 4.148 -2.426 1 95.31 103 HIS B C 1
ATOM 5572 O O . HIS B 1 103 ? 27.984 4.879 -2.086 1 95.31 103 HIS B O 1
ATOM 5578 N N . LYS B 1 104 ? 29.703 4.414 -3.43 1 96.25 104 LYS B N 1
ATOM 5579 C CA . LYS B 1 104 ? 29.516 5.602 -4.262 1 96.25 104 LYS B CA 1
ATOM 5580 C C . LYS B 1 104 ? 28.156 5.59 -4.938 1 96.25 104 LYS B C 1
ATOM 5582 O O . LYS B 1 104 ? 27.453 6.605 -4.965 1 96.25 104 LYS B O 1
ATOM 5587 N N . LEU B 1 105 ? 27.797 4.484 -5.488 1 96.19 105 LEU B N 1
ATOM 5588 C CA . LEU B 1 105 ? 26.5 4.383 -6.137 1 96.19 105 LEU B CA 1
ATOM 5589 C C . LEU B 1 105 ? 25.375 4.578 -5.125 1 96.19 105 LEU B C 1
ATOM 5591 O O . LEU B 1 105 ? 24.344 5.168 -5.449 1 96.19 105 LEU B O 1
ATOM 5595 N N . TRP B 1 106 ? 25.609 4.016 -3.904 1 97.38 106 TRP B N 1
ATOM 5596 C CA . TRP B 1 106 ? 24.609 4.184 -2.85 1 97.38 106 TRP B CA 1
ATOM 5597 C C . TRP B 1 106 ? 24.406 5.66 -2.529 1 97.38 106 TRP B C 1
ATOM 5599 O O . TRP B 1 106 ? 23.266 6.121 -2.41 1 97.38 106 TRP B O 1
ATOM 5609 N N . VAL B 1 107 ? 25.453 6.398 -2.441 1 97.56 107 VAL B N 1
ATOM 5610 C CA . VAL B 1 107 ? 25.391 7.828 -2.152 1 97.56 107 VAL B CA 1
ATOM 5611 C C . VAL B 1 107 ? 24.656 8.555 -3.271 1 97.56 107 VAL B C 1
ATOM 5613 O O . VAL B 1 107 ? 23.766 9.375 -3.01 1 97.56 107 VAL B O 1
ATOM 5616 N N . ASP B 1 108 ? 24.984 8.195 -4.457 1 97.25 108 ASP B N 1
ATOM 5617 C CA . ASP B 1 108 ? 24.344 8.812 -5.617 1 97.25 108 ASP B CA 1
ATOM 5618 C C . ASP B 1 108 ? 22.844 8.516 -5.648 1 97.25 108 ASP B C 1
ATOM 5620 O O . ASP B 1 108 ? 22.031 9.383 -5.977 1 97.25 108 ASP B O 1
ATOM 5624 N N . CYS B 1 109 ? 22.531 7.316 -5.352 1 97.69 109 CYS B N 1
ATOM 5625 C CA . CYS B 1 109 ? 21.141 6.91 -5.32 1 97.69 109 CYS B CA 1
ATOM 5626 C C . CYS B 1 109 ? 20.375 7.672 -4.246 1 97.69 109 CYS B C 1
ATOM 5628 O O . CYS B 1 109 ? 19.234 8.102 -4.473 1 97.69 109 CYS B O 1
ATOM 5630 N N . CYS B 1 110 ? 21.016 7.793 -3.09 1 97.94 110 CYS B N 1
ATOM 5631 C CA . CYS B 1 110 ? 20.359 8.508 -1.994 1 97.94 110 CYS B CA 1
ATOM 5632 C C . CYS B 1 110 ? 20.047 9.945 -2.387 1 97.94 110 CYS B C 1
ATOM 5634 O O . CYS B 1 110 ? 18.953 10.438 -2.135 1 97.94 110 CYS B O 1
ATOM 5636 N N . LYS B 1 111 ? 20.969 10.609 -2.994 1 97.5 111 LYS B N 1
ATOM 5637 C CA . LYS B 1 111 ? 20.797 12 -3.412 1 97.5 111 LYS B CA 1
ATOM 5638 C C . LYS B 1 111 ? 19.703 12.117 -4.465 1 97.5 111 LYS B C 1
ATOM 5640 O O . LYS B 1 111 ? 18.812 12.961 -4.352 1 97.5 111 LYS B O 1
ATOM 5645 N N . SER B 1 112 ? 19.75 11.273 -5.457 1 97.81 112 SER B N 1
ATOM 5646 C CA . SER B 1 112 ? 18.766 11.289 -6.531 1 97.81 112 SER B CA 1
ATOM 5647 C C . SER B 1 112 ? 17.375 10.945 -6.016 1 97.81 112 SER B C 1
ATOM 5649 O O . SER B 1 112 ? 16.391 11.539 -6.441 1 97.81 112 SER B O 1
ATOM 5651 N N . TYR B 1 113 ? 17.375 10.008 -5.211 1 98.25 113 TYR B N 1
ATOM 5652 C CA . TYR B 1 113 ? 16.078 9.586 -4.664 1 98.25 113 TYR B CA 1
ATOM 5653 C C . TYR B 1 113 ? 15.484 10.664 -3.773 1 98.25 113 TYR B C 1
ATOM 5655 O O . TYR B 1 113 ? 14.273 10.859 -3.75 1 98.25 113 TYR B O 1
ATOM 5663 N N . ALA B 1 114 ? 16.328 11.281 -3 1 98.19 114 ALA B N 1
ATOM 5664 C CA . ALA B 1 114 ? 15.844 12.398 -2.188 1 98.19 114 ALA B CA 1
ATOM 5665 C C . ALA B 1 114 ? 15.18 13.461 -3.055 1 98.19 114 ALA B C 1
ATOM 5667 O O . ALA B 1 114 ? 14.102 13.969 -2.711 1 98.19 114 ALA B O 1
ATOM 5668 N N . SER B 1 115 ? 15.805 13.797 -4.121 1 97.56 115 SER B N 1
ATOM 5669 C CA . SER B 1 115 ? 15.242 14.773 -5.047 1 97.56 115 SER B CA 1
ATOM 5670 C C . SER B 1 115 ? 13.914 14.281 -5.617 1 97.56 115 SER B C 1
ATOM 5672 O O . SER B 1 115 ? 12.961 15.055 -5.742 1 97.56 115 SER B O 1
ATOM 5674 N N . GLN B 1 116 ? 13.906 13.008 -6.004 1 97.88 116 GLN B N 1
ATOM 5675 C CA . GLN B 1 116 ? 12.688 12.383 -6.516 1 97.88 116 GLN B CA 1
ATOM 5676 C C . GLN B 1 116 ? 11.555 12.461 -5.496 1 97.88 116 GLN B C 1
ATOM 5678 O O . GLN B 1 116 ? 10.422 12.789 -5.844 1 97.88 116 GLN B O 1
ATOM 5683 N N . LEU B 1 117 ? 11.828 12.125 -4.309 1 98.06 117 LEU B N 1
ATOM 5684 C CA . LEU B 1 117 ? 10.852 12.125 -3.23 1 98.06 117 LEU B CA 1
ATOM 5685 C C . LEU B 1 117 ? 10.359 13.539 -2.943 1 98.06 117 LEU B C 1
ATOM 5687 O O . LEU B 1 117 ? 9.172 13.75 -2.668 1 98.06 117 LEU B O 1
ATOM 5691 N N . ALA B 1 118 ? 11.258 14.516 -2.951 1 97.44 118 ALA B N 1
ATOM 5692 C CA . ALA B 1 118 ? 10.891 15.914 -2.742 1 97.44 118 ALA B CA 1
ATOM 5693 C C . ALA B 1 118 ? 9.891 16.375 -3.791 1 97.44 118 ALA B C 1
ATOM 5695 O O . ALA B 1 118 ? 8.93 17.094 -3.469 1 97.44 118 ALA B O 1
ATOM 5696 N N . GLU B 1 119 ? 10.055 15.961 -4.996 1 97.12 119 GLU B N 1
ATOM 5697 C CA . GLU B 1 119 ? 9.156 16.312 -6.086 1 97.12 119 GLU B CA 1
ATOM 5698 C C . GLU B 1 119 ? 7.781 15.672 -5.902 1 97.12 119 GLU B C 1
ATOM 5700 O O . GLU B 1 119 ? 6.762 16.25 -6.277 1 97.12 119 GLU B O 1
ATOM 5705 N N . LYS B 1 120 ? 7.77 14.523 -5.293 1 95.88 120 LYS B N 1
ATOM 5706 C CA . LYS B 1 120 ? 6.52 13.805 -5.07 1 95.88 120 LYS B CA 1
ATOM 5707 C C . LYS B 1 120 ? 5.816 14.297 -3.809 1 95.88 120 LYS B C 1
ATOM 5709 O O . LYS B 1 120 ? 4.664 13.945 -3.557 1 95.88 120 LYS B O 1
ATOM 5714 N N . GLY B 1 121 ? 6.512 15.016 -2.998 1 95.88 121 GLY B N 1
ATOM 5715 C CA . GLY B 1 121 ? 5.914 15.609 -1.812 1 95.88 121 GLY B CA 1
ATOM 5716 C C . GLY B 1 121 ? 6.203 14.828 -0.545 1 95.88 121 GLY B C 1
ATOM 5717 O O . GLY B 1 121 ? 5.688 15.156 0.525 1 95.88 121 GLY B O 1
ATOM 5718 N N . ASP B 1 122 ? 6.961 13.742 -0.59 1 96.94 122 ASP B N 1
ATOM 5719 C CA . ASP B 1 122 ? 7.359 12.984 0.592 1 96.94 122 ASP B CA 1
ATOM 5720 C C . ASP B 1 122 ? 8.633 13.555 1.211 1 96.94 122 ASP B C 1
ATOM 5722 O O . ASP B 1 122 ? 9.711 12.984 1.061 1 96.94 122 ASP B O 1
ATOM 5726 N N . ILE B 1 123 ? 8.531 14.523 1.967 1 97.75 123 ILE B N 1
ATOM 5727 C CA . ILE B 1 123 ? 9.633 15.367 2.416 1 97.75 123 ILE B CA 1
ATOM 5728 C C . ILE B 1 123 ? 10.398 14.656 3.533 1 97.75 123 ILE B C 1
ATOM 5730 O O . ILE B 1 123 ? 11.633 14.703 3.576 1 97.75 123 ILE B O 1
ATOM 5734 N N . TYR B 1 124 ? 9.711 14.047 4.484 1 96.94 124 TYR B N 1
ATOM 5735 C CA . TYR B 1 124 ? 10.367 13.375 5.598 1 96.94 124 TYR B CA 1
ATOM 5736 C C . TYR B 1 124 ? 11.336 12.312 5.094 1 96.94 124 TYR B C 1
ATOM 5738 O O . TYR B 1 124 ? 12.477 12.234 5.555 1 96.94 124 TYR B O 1
ATOM 5746 N N . LYS B 1 125 ? 10.844 11.594 4.164 1 96.81 125 LYS B N 1
ATOM 5747 C CA . LYS B 1 125 ? 11.695 10.547 3.604 1 96.81 125 LYS B CA 1
ATOM 5748 C C . LYS B 1 125 ? 12.852 11.141 2.814 1 96.81 125 LYS B C 1
ATOM 5750 O O . LYS B 1 125 ? 13.969 10.617 2.844 1 96.81 125 LYS B O 1
ATOM 5755 N N . ALA B 1 126 ? 12.578 12.125 2.039 1 98.19 126 ALA B N 1
ATOM 5756 C CA . ALA B 1 126 ? 13.641 12.812 1.303 1 98.19 126 ALA B CA 1
ATOM 5757 C C . ALA B 1 126 ? 14.742 13.289 2.244 1 98.19 126 ALA B C 1
ATOM 5759 O O . ALA B 1 126 ? 15.93 13.078 1.976 1 98.19 126 ALA B O 1
ATOM 5760 N N . VAL B 1 127 ? 14.367 13.844 3.314 1 98 127 VAL B N 1
ATOM 5761 C CA . VAL B 1 127 ? 15.312 14.359 4.305 1 98 127 VAL B CA 1
ATOM 5762 C C . VAL B 1 127 ? 16.125 13.203 4.887 1 98 127 VAL B C 1
ATOM 5764 O O . VAL B 1 127 ? 17.328 13.352 5.129 1 98 127 VAL B O 1
ATOM 5767 N N . SER B 1 128 ? 15.492 12.094 5.141 1 97 128 SER B N 1
ATOM 5768 C CA . SER B 1 128 ? 16.188 10.945 5.695 1 97 128 SER B CA 1
ATOM 5769 C C . SER B 1 128 ? 17.344 10.508 4.793 1 97 128 SER B C 1
ATOM 5771 O O . SER B 1 128 ? 18.422 10.18 5.273 1 97 128 SER B O 1
ATOM 5773 N N . TYR B 1 129 ? 17.125 10.484 3.508 1 97.81 129 TYR B N 1
ATOM 5774 C CA . TYR B 1 129 ? 18.156 10.047 2.574 1 97.81 129 TYR B CA 1
ATOM 5775 C C . TYR B 1 129 ? 19.25 11.094 2.439 1 97.81 129 TYR B C 1
ATOM 5777 O O . TYR B 1 129 ? 20.422 10.758 2.246 1 97.81 129 TYR B O 1
ATOM 5785 N N . LEU B 1 130 ? 18.922 12.359 2.533 1 97.81 130 LEU B N 1
ATOM 5786 C CA . LEU B 1 130 ? 19.938 13.414 2.541 1 97.81 130 LEU B CA 1
ATOM 5787 C C . LEU B 1 130 ? 20.828 13.297 3.773 1 97.81 130 LEU B C 1
ATOM 5789 O O . LEU B 1 130 ? 22.047 13.398 3.672 1 97.81 130 LEU B O 1
ATOM 5793 N N . LEU B 1 131 ? 20.188 13.055 4.883 1 96.81 131 LEU B N 1
ATOM 5794 C CA . LEU B 1 131 ? 20.938 12.938 6.133 1 96.81 131 LEU B CA 1
ATOM 5795 C C . LEU B 1 131 ? 21.828 11.703 6.121 1 96.81 131 LEU B C 1
ATOM 5797 O O . LEU B 1 131 ? 22.906 11.703 6.719 1 96.81 131 LEU B O 1
ATOM 5801 N N . SER B 1 132 ? 21.344 10.656 5.457 1 94.56 132 SER B N 1
ATOM 5802 C CA . SER B 1 132 ? 22.109 9.414 5.383 1 94.56 132 SER B CA 1
ATOM 5803 C C . SER B 1 132 ? 23.438 9.633 4.66 1 94.56 132 SER B C 1
ATOM 5805 O O . SER B 1 132 ? 24.391 8.891 4.875 1 94.56 132 SER B O 1
ATOM 5807 N N . THR B 1 133 ? 23.484 10.602 3.814 1 95.12 133 THR B N 1
ATOM 5808 C CA . THR B 1 133 ? 24.719 10.914 3.094 1 95.12 133 THR B CA 1
ATOM 5809 C C . THR B 1 133 ? 25.375 12.172 3.656 1 95.12 133 THR B C 1
ATOM 5811 O O . THR B 1 133 ? 26.156 12.836 2.967 1 95.12 133 THR B O 1
ATOM 5814 N N . HIS B 1 134 ? 25 12.664 4.781 1 94.56 134 HIS B N 1
ATOM 5815 C CA . HIS B 1 134 ? 25.594 13.75 5.562 1 94.56 134 HIS B CA 1
ATOM 5816 C C . HIS B 1 134 ? 25.391 15.094 4.875 1 94.56 134 HIS B C 1
ATOM 5818 O O . HIS B 1 134 ? 26.266 15.969 4.938 1 94.56 134 HIS B O 1
ATOM 5824 N N . GLN B 1 135 ? 24.312 15.18 4.156 1 96.25 135 GLN B N 1
ATOM 5825 C CA . GLN B 1 135 ? 23.953 16.453 3.539 1 96.25 135 GLN B CA 1
ATOM 5826 C C . GLN B 1 135 ? 22.969 17.219 4.41 1 96.25 135 GLN B C 1
ATOM 5828 O O . GLN B 1 135 ? 21.812 17.406 4.031 1 96.25 135 GLN B O 1
ATOM 5833 N N . LEU B 1 136 ? 23.469 17.766 5.457 1 96.06 136 LEU B N 1
ATOM 5834 C CA . LEU B 1 136 ? 22.656 18.422 6.465 1 96.06 136 LEU B CA 1
ATOM 5835 C C . LEU B 1 136 ? 22.078 19.734 5.93 1 96.06 136 LEU B C 1
ATOM 5837 O O . LEU B 1 136 ? 20.891 20.016 6.105 1 96.06 136 LEU B O 1
ATOM 5841 N N . GLU B 1 137 ? 22.859 20.562 5.27 1 96.81 137 GLU B N 1
ATOM 5842 C CA . GLU B 1 137 ? 22.422 21.859 4.77 1 96.81 137 GLU B CA 1
ATOM 5843 C C . GLU B 1 137 ? 21.312 21.719 3.736 1 96.81 137 GLU B C 1
ATOM 5845 O O . GLU B 1 137 ? 20.328 22.453 3.764 1 96.81 137 GLU B O 1
ATOM 5850 N N . GLU B 1 138 ? 21.516 20.781 2.869 1 97.56 138 GLU B N 1
ATOM 5851 C CA . GLU B 1 138 ? 20.484 20.516 1.855 1 97.56 138 GLU B CA 1
ATOM 5852 C C . GLU B 1 138 ? 19.188 20.047 2.492 1 97.56 138 GLU B C 1
ATOM 5854 O O . GLU B 1 138 ? 18.094 20.406 2.029 1 97.56 138 GLU B O 1
ATOM 5859 N N . ALA B 1 139 ? 19.281 19.203 3.51 1 98.12 139 ALA B N 1
ATOM 5860 C CA . ALA B 1 139 ? 18.109 18.719 4.215 1 98.12 139 ALA B CA 1
ATOM 5861 C C . ALA B 1 139 ? 17.344 19.875 4.855 1 98.12 139 ALA B C 1
ATOM 5863 O O . ALA B 1 139 ? 16.109 19.938 4.758 1 98.12 139 ALA B O 1
ATOM 5864 N N . ILE B 1 140 ? 18.062 20.797 5.484 1 98.06 140 ILE B N 1
ATOM 5865 C CA . ILE B 1 140 ? 17.453 21.953 6.125 1 98.06 140 ILE B CA 1
ATOM 5866 C C . ILE B 1 140 ? 16.797 22.844 5.07 1 98.06 140 ILE B C 1
ATOM 5868 O O . ILE B 1 140 ? 15.664 23.281 5.246 1 98.06 140 ILE B O 1
ATOM 5872 N N . ASP B 1 141 ? 17.438 23.094 4.043 1 97.88 141 ASP B N 1
ATOM 5873 C CA . ASP B 1 141 ? 16.906 23.922 2.969 1 97.88 141 ASP B CA 1
ATOM 5874 C C . ASP B 1 141 ? 15.625 23.312 2.393 1 97.88 141 ASP B C 1
ATOM 5876 O O . ASP B 1 141 ? 14.68 24.047 2.078 1 97.88 141 ASP B O 1
ATOM 5880 N N . LEU B 1 142 ? 15.664 22.031 2.223 1 98 142 LEU B N 1
ATOM 5881 C CA . LEU B 1 142 ? 14.477 21.359 1.709 1 98 142 LEU B CA 1
ATOM 5882 C C . LEU B 1 142 ? 13.297 21.547 2.646 1 98 142 LEU B C 1
ATOM 5884 O O . LEU B 1 142 ? 12.172 21.781 2.191 1 98 142 LEU B O 1
ATOM 5888 N N . LEU B 1 143 ? 13.523 21.391 3.908 1 98.31 143 LEU B N 1
ATOM 5889 C CA . LEU B 1 143 ? 12.461 21.594 4.891 1 98.31 143 LEU B CA 1
ATOM 5890 C C . LEU B 1 143 ? 11.938 23.031 4.836 1 98.31 143 LEU B C 1
ATOM 5892 O O . LEU B 1 143 ? 10.727 23.266 4.875 1 98.31 143 LEU B O 1
ATOM 5896 N N . LEU B 1 144 ? 12.836 24 4.711 1 97.94 144 LEU B N 1
ATOM 5897 C CA . LEU B 1 144 ? 12.453 25.406 4.648 1 97.94 144 LEU B CA 1
ATOM 5898 C C . LEU B 1 144 ? 11.641 25.703 3.391 1 97.94 144 LEU B C 1
ATOM 5900 O O . LEU B 1 144 ? 10.617 26.391 3.451 1 97.94 144 LEU B O 1
ATOM 5904 N N . ASP B 1 145 ? 12.07 25.141 2.281 1 97.19 145 ASP B N 1
ATOM 5905 C CA . ASP B 1 145 ? 11.375 25.312 1.013 1 97.19 145 ASP B CA 1
ATOM 5906 C C . ASP B 1 145 ? 9.969 24.734 1.075 1 97.19 145 ASP B C 1
ATOM 5908 O O . ASP B 1 145 ? 9.055 25.219 0.411 1 97.19 145 ASP B O 1
ATOM 5912 N N . SER B 1 146 ? 9.859 23.781 1.915 1 97.12 146 SER B N 1
ATOM 5913 C CA . SER B 1 146 ? 8.57 23.125 2.051 1 97.12 146 SER B CA 1
ATOM 5914 C C . SER B 1 146 ? 7.758 23.719 3.195 1 97.12 146 SER B C 1
ATOM 5916 O O . SER B 1 146 ? 6.734 23.156 3.594 1 97.12 146 SER B O 1
ATOM 5918 N N . LYS B 1 147 ? 8.227 24.781 3.824 1 96.81 147 LYS B N 1
ATOM 5919 C CA . LYS B 1 147 ? 7.574 25.531 4.895 1 96.81 147 LYS B CA 1
ATOM 5920 C C . LYS B 1 147 ? 7.398 24.672 6.141 1 96.81 147 LYS B C 1
ATOM 5922 O O . LYS B 1 147 ? 6.387 24.766 6.836 1 96.81 147 LYS B O 1
ATOM 5927 N N . MET B 1 148 ? 8.305 23.75 6.305 1 97.56 148 MET B N 1
ATOM 5928 C CA . MET B 1 148 ? 8.352 22.922 7.512 1 97.56 148 MET B CA 1
ATOM 5929 C C . MET B 1 148 ? 9.367 23.484 8.508 1 97.56 148 MET B C 1
ATOM 5931 O O . MET B 1 148 ? 10.414 22.859 8.742 1 97.56 148 MET B O 1
ATOM 5935 N N . PHE B 1 149 ? 9.016 24.516 9.156 1 97.38 149 PHE B N 1
ATOM 5936 C CA . PHE B 1 149 ? 9.938 25.312 9.961 1 97.38 149 PHE B CA 1
ATOM 5937 C C . PHE B 1 149 ? 10.234 24.609 11.281 1 97.38 149 PHE B C 1
ATOM 5939 O O . PHE B 1 149 ? 11.375 24.641 11.766 1 97.38 149 PHE B O 1
ATOM 5946 N N . ARG B 1 150 ? 9.203 24.016 11.875 1 96.62 150 ARG B N 1
ATOM 5947 C CA . ARG B 1 150 ? 9.398 23.312 13.141 1 96.62 150 ARG B CA 1
ATOM 5948 C C . ARG B 1 150 ? 10.422 22.188 12.984 1 96.62 150 ARG B C 1
ATOM 5950 O O . ARG B 1 150 ? 11.312 22.031 13.82 1 96.62 150 ARG B O 1
ATOM 5957 N N . GLU B 1 151 ? 10.273 21.516 11.93 1 97.38 151 GLU B N 1
ATOM 5958 C CA . GLU B 1 151 ? 11.188 20.422 11.617 1 97.38 151 GLU B CA 1
ATOM 5959 C C . GLU B 1 151 ? 12.594 20.938 11.336 1 97.38 151 GLU B C 1
ATOM 5961 O O . GLU B 1 151 ? 13.578 20.359 11.797 1 97.38 151 GLU B O 1
ATOM 5966 N N . ALA B 1 152 ? 12.664 22.031 10.594 1 97.81 152 ALA B N 1
ATOM 5967 C CA . ALA B 1 152 ? 13.953 22.609 10.234 1 97.81 152 ALA B CA 1
ATOM 5968 C C . ALA B 1 152 ? 14.719 23.062 11.477 1 97.81 152 ALA B C 1
ATOM 5970 O O . ALA B 1 152 ? 15.922 22.812 11.594 1 97.81 152 ALA B O 1
ATOM 5971 N N . VAL B 1 153 ? 14.023 23.703 12.359 1 96.56 153 VAL B N 1
ATOM 5972 C CA . VAL B 1 153 ? 14.672 24.203 13.562 1 96.56 153 VAL B CA 1
ATOM 5973 C C . VAL B 1 153 ? 15.117 23.031 14.438 1 96.56 153 VAL B C 1
ATOM 5975 O O . VAL B 1 153 ? 16.219 23.047 14.992 1 96.56 153 VAL B O 1
ATOM 5978 N N . LEU B 1 154 ? 14.211 22.078 14.562 1 96.25 154 LEU B N 1
ATOM 5979 C CA . LEU B 1 154 ? 14.531 20.891 15.352 1 96.25 154 LEU B CA 1
ATOM 5980 C C . LEU B 1 154 ? 15.789 20.219 14.828 1 96.25 154 LEU B C 1
ATOM 5982 O O . LEU B 1 154 ? 16.688 19.875 15.602 1 96.25 154 LEU B O 1
ATOM 5986 N N . LEU B 1 155 ? 15.922 20.016 13.57 1 96.5 155 LEU B N 1
ATOM 5987 C CA . LEU B 1 155 ? 17.062 19.359 12.938 1 96.5 155 LEU B CA 1
ATOM 5988 C C . LEU B 1 155 ? 18.328 20.188 13.094 1 96.5 155 LEU B C 1
ATOM 5990 O O . LEU B 1 155 ? 19.375 19.656 13.453 1 96.5 155 LEU B O 1
ATOM 5994 N N . ALA B 1 156 ? 18.266 21.422 12.82 1 96.56 156 ALA B N 1
ATOM 5995 C CA . ALA B 1 156 ? 19.422 22.312 12.875 1 96.56 156 ALA B CA 1
ATOM 5996 C C . ALA B 1 156 ? 20 22.391 14.289 1 96.56 156 ALA B C 1
ATOM 5998 O O . ALA B 1 156 ? 21.203 22.234 14.492 1 96.56 156 ALA B O 1
ATOM 5999 N N . LYS B 1 157 ? 19.125 22.562 15.25 1 95.5 157 LYS B N 1
ATOM 6000 C CA . LYS B 1 157 ? 19.578 22.75 16.625 1 95.5 157 LYS B CA 1
ATOM 6001 C C . LYS B 1 157 ? 20.062 21.422 17.219 1 95.5 157 LYS B C 1
ATOM 6003 O O . LYS B 1 157 ? 20.812 21.422 18.188 1 95.5 157 LYS B O 1
ATOM 6008 N N . SER B 1 158 ? 19.609 20.344 16.672 1 93.5 158 SER B N 1
ATOM 6009 C CA . SER B 1 158 ? 20.062 19.047 17.141 1 93.5 158 SER B CA 1
ATOM 6010 C C . SER B 1 158 ? 21.453 18.719 16.625 1 93.5 158 SER B C 1
ATOM 6012 O O . SER B 1 158 ? 22.203 17.953 17.234 1 93.5 158 SER B O 1
ATOM 6014 N N . ARG B 1 159 ? 21.875 19.344 15.492 1 93.19 159 ARG B N 1
ATOM 6015 C CA . ARG B 1 159 ? 23.094 18.922 14.82 1 93.19 159 ARG B CA 1
ATOM 6016 C C . ARG B 1 159 ? 24.125 20.047 14.828 1 93.19 159 ARG B C 1
ATOM 6018 O O . ARG B 1 159 ? 25.328 19.797 14.672 1 93.19 159 ARG B O 1
ATOM 6025 N N . LEU B 1 160 ? 23.656 21.234 14.953 1 94.19 160 LEU B N 1
ATOM 6026 C CA . LEU B 1 160 ? 24.547 22.375 14.852 1 94.19 160 LEU B CA 1
ATOM 6027 C C . LEU B 1 160 ? 24.719 23.062 16.203 1 94.19 160 LEU B C 1
ATOM 6029 O O . LEU B 1 160 ? 23.875 22.891 17.094 1 94.19 160 LEU B O 1
ATOM 6033 N N . PRO B 1 161 ? 25.797 23.797 16.297 1 94 161 PRO B N 1
ATOM 6034 C CA . PRO B 1 161 ? 25.969 24.578 17.531 1 94 161 PRO B CA 1
ATOM 6035 C C . PRO B 1 161 ? 24.906 25.672 17.672 1 94 161 PRO B C 1
ATOM 6037 O O . PRO B 1 161 ? 24.375 26.156 16.672 1 94 161 PRO B O 1
ATOM 6040 N N . ASN B 1 162 ? 24.609 26.047 18.859 1 90.5 162 ASN B N 1
ATOM 6041 C CA . ASN B 1 162 ? 23.547 26.984 19.188 1 90.5 162 ASN B CA 1
ATOM 6042 C C . ASN B 1 162 ? 23.719 28.328 18.484 1 90.5 162 ASN B C 1
ATOM 6044 O O . ASN B 1 162 ? 22.75 29 18.156 1 90.5 162 ASN B O 1
ATOM 6048 N N . GLU B 1 163 ? 24.906 28.688 18.219 1 90.31 163 GLU B N 1
ATOM 6049 C CA . GLU B 1 163 ? 25.172 30.016 17.672 1 90.31 163 GLU B CA 1
ATOM 6050 C C . GLU B 1 163 ? 25.344 29.984 16.156 1 90.31 163 GLU B C 1
ATOM 6052 O O . GLU B 1 163 ? 25.719 30.984 15.547 1 90.31 163 GLU B O 1
ATOM 6057 N N . ASP B 1 164 ? 25.016 28.922 15.633 1 94.19 164 ASP B N 1
ATOM 6058 C CA . ASP B 1 164 ? 25.203 28.781 14.188 1 94.19 164 ASP B CA 1
ATOM 6059 C C . ASP B 1 164 ? 24.266 29.719 13.422 1 94.19 164 ASP B C 1
ATOM 6061 O O . ASP B 1 164 ? 23.109 29.875 13.789 1 94.19 164 ASP B O 1
ATOM 6065 N N . VAL B 1 165 ? 24.734 30.297 12.375 1 95.12 165 VAL B N 1
ATOM 6066 C CA . VAL B 1 165 ? 24.031 31.297 11.562 1 95.12 165 VAL B CA 1
ATOM 6067 C C . VAL B 1 165 ? 22.812 30.656 10.898 1 95.12 165 VAL B C 1
ATOM 6069 O O . VAL B 1 165 ? 21.797 31.312 10.695 1 95.12 165 VAL B O 1
ATOM 6072 N N . THR B 1 166 ? 22.906 29.375 10.648 1 96.38 166 THR B N 1
ATOM 6073 C CA . THR B 1 166 ? 21.812 28.656 10.008 1 96.38 166 THR B CA 1
ATOM 6074 C C . THR B 1 166 ? 20.562 28.656 10.883 1 96.38 166 THR B C 1
ATOM 6076 O O . THR B 1 166 ? 19.438 28.766 10.375 1 96.38 166 THR B O 1
ATOM 6079 N N . ILE B 1 167 ? 20.75 28.562 12.133 1 96.31 167 ILE B N 1
ATOM 6080 C CA . ILE B 1 167 ? 19.641 28.562 13.07 1 96.31 167 ILE B CA 1
ATOM 6081 C C . ILE B 1 167 ? 18.938 29.922 13.047 1 96.31 167 ILE B C 1
ATOM 6083 O O . ILE B 1 167 ? 17.703 30 13.031 1 96.31 167 ILE B O 1
ATOM 6087 N N . LYS B 1 168 ? 19.703 30.984 13.023 1 95.12 168 LYS B N 1
ATOM 6088 C CA . LYS B 1 168 ? 19.141 32.312 12.953 1 95.12 168 LYS B CA 1
ATOM 6089 C C . LYS B 1 168 ? 18.359 32.531 11.664 1 95.12 168 LYS B C 1
ATOM 6091 O O . LYS B 1 168 ? 17.297 33.156 11.672 1 95.12 168 LYS B O 1
ATOM 6096 N N . LYS B 1 169 ? 18.906 32.031 10.664 1 96.19 169 LYS B N 1
ATOM 6097 C CA . LYS B 1 169 ? 18.25 32.094 9.367 1 96.19 169 LYS B CA 1
ATOM 6098 C C . LYS B 1 169 ? 16.891 31.406 9.398 1 96.19 169 LYS B C 1
ATOM 6100 O O . LYS B 1 169 ? 15.898 31.922 8.891 1 96.19 169 LYS B O 1
ATOM 6105 N N . ILE B 1 170 ? 16.844 30.25 9.969 1 97.69 170 ILE B N 1
ATOM 6106 C CA . ILE B 1 170 ? 15.617 29.469 10.047 1 97.69 170 ILE B CA 1
ATOM 6107 C C . ILE B 1 170 ? 14.578 30.219 10.875 1 97.69 170 ILE B C 1
ATOM 6109 O O . ILE B 1 170 ? 13.422 30.344 10.469 1 97.69 170 ILE B O 1
ATOM 6113 N N . MET B 1 171 ? 15 30.703 11.992 1 96.75 171 MET B N 1
ATOM 6114 C CA . MET B 1 171 ? 14.102 31.422 12.883 1 96.75 171 MET B CA 1
ATOM 6115 C C . MET B 1 171 ? 13.562 32.688 12.211 1 96.75 171 MET B C 1
ATOM 6117 O O . MET B 1 171 ? 12.398 33.031 12.398 1 96.75 171 MET B O 1
ATOM 6121 N N . GLY B 1 172 ? 14.375 33.375 11.516 1 97 172 GLY B N 1
ATOM 6122 C CA . GLY B 1 172 ? 13.945 34.531 10.773 1 97 172 GLY B CA 1
ATOM 6123 C C . GLY B 1 172 ? 12.898 34.219 9.719 1 97 172 GLY B C 1
ATOM 6124 O O . GLY B 1 172 ? 11.906 34.969 9.586 1 97 172 GLY B O 1
ATOM 6125 N N . GLN B 1 173 ? 13.117 33.188 8.977 1 97.69 173 GLN B N 1
ATOM 6126 C CA . GLN B 1 173 ? 12.164 32.812 7.949 1 97.69 173 GLN B CA 1
ATOM 6127 C C . GLN B 1 173 ? 10.844 32.344 8.57 1 97.69 173 GLN B C 1
ATOM 6129 O O . GLN B 1 173 ? 9.773 32.625 8.023 1 97.69 173 GLN B O 1
ATOM 6134 N N . TRP B 1 174 ? 10.969 31.609 9.625 1 97.94 174 TRP B N 1
ATOM 6135 C CA . TRP B 1 174 ? 9.773 31.188 10.352 1 97.94 174 TRP B CA 1
ATOM 6136 C C . TRP B 1 174 ? 8.969 32.375 10.836 1 97.94 174 TRP B C 1
ATOM 6138 O O . TRP B 1 174 ? 7.75 32.438 10.68 1 97.94 174 TRP B O 1
ATOM 6148 N N . ALA B 1 175 ? 9.664 33.375 11.367 1 97.94 175 ALA B N 1
ATOM 6149 C CA . ALA B 1 175 ? 9.016 34.625 11.812 1 97.94 175 ALA B CA 1
ATOM 6150 C C . ALA B 1 175 ? 8.32 35.312 10.656 1 97.94 175 ALA B C 1
ATOM 6152 O O . ALA B 1 175 ? 7.176 35.75 10.789 1 97.94 175 ALA B O 1
ATOM 6153 N N . SER B 1 176 ? 9.008 35.469 9.609 1 97.69 176 SER B N 1
ATOM 6154 C CA . SER B 1 176 ? 8.453 36.125 8.43 1 97.69 176 SER B CA 1
ATOM 6155 C C . SER B 1 176 ? 7.191 35.438 7.941 1 97.69 176 SER B C 1
ATOM 6157 O O . SER B 1 176 ? 6.227 36.094 7.551 1 97.69 176 SER B O 1
ATOM 6159 N N . HIS B 1 177 ? 7.25 34.156 7.91 1 97.5 177 HIS B N 1
ATOM 6160 C CA . HIS B 1 177 ? 6.078 33.375 7.508 1 97.5 177 HIS B CA 1
ATOM 6161 C C . HIS B 1 177 ? 4.91 33.625 8.461 1 97.5 177 HIS B C 1
ATOM 6163 O O . HIS B 1 177 ? 3.768 33.781 8.016 1 97.5 177 HIS B O 1
ATOM 6169 N N . CYS B 1 178 ? 5.164 33.594 9.719 1 97.56 178 CYS B N 1
ATOM 6170 C CA . CYS B 1 178 ? 4.137 33.812 10.734 1 97.56 178 CYS B CA 1
ATOM 6171 C C . CYS B 1 178 ? 3.539 35.219 10.617 1 97.56 178 CYS B C 1
ATOM 6173 O O . CYS B 1 178 ? 2.33 35.406 10.773 1 97.56 178 CYS B O 1
ATOM 6175 N N . ILE B 1 179 ? 4.375 36.219 10.344 1 97.19 179 ILE B N 1
ATOM 6176 C CA . ILE B 1 179 ? 3.898 37.562 10.148 1 97.19 179 ILE B CA 1
ATOM 6177 C C . ILE B 1 179 ? 2.953 37.625 8.953 1 97.19 179 ILE B C 1
ATOM 6179 O O . ILE B 1 179 ? 1.877 38.219 9.023 1 97.19 179 ILE B O 1
ATOM 6183 N N . GLY B 1 180 ? 3.32 37 7.902 1 96.38 180 GLY B N 1
ATOM 6184 C CA . GLY B 1 180 ? 2.514 37 6.695 1 96.38 180 GLY B CA 1
ATOM 6185 C C . GLY B 1 180 ? 1.188 36.281 6.871 1 96.38 180 GLY B C 1
ATOM 6186 O O . GLY B 1 180 ? 0.198 36.625 6.223 1 96.38 180 GLY B O 1
ATOM 6187 N N . THR B 1 181 ? 1.111 35.312 7.758 1 95.44 181 THR B N 1
ATOM 6188 C CA . THR B 1 181 ? -0.105 34.531 7.961 1 95.44 181 THR B CA 1
ATOM 6189 C C . THR B 1 181 ? -0.902 35.062 9.148 1 95.44 181 THR B C 1
ATOM 6191 O O . THR B 1 181 ? -1.936 34.5 9.516 1 95.44 181 THR B O 1
ATOM 6194 N N . GLY B 1 182 ? -0.417 36 9.844 1 94.5 182 GLY B N 1
ATOM 6195 C CA . GLY B 1 182 ? -1.148 36.688 10.914 1 94.5 182 GLY B CA 1
ATOM 6196 C C . GLY B 1 182 ? -0.928 36.031 12.273 1 94.5 182 GLY B C 1
ATOM 6197 O O . GLY B 1 182 ? -1.658 36.312 13.227 1 94.5 182 GLY B O 1
ATOM 6198 N N . MET B 1 183 ? 0.035 35.156 12.422 1 95.56 183 MET B N 1
ATOM 6199 C CA . MET B 1 183 ? 0.356 34.531 13.695 1 95.56 183 MET B CA 1
ATOM 6200 C C . MET B 1 183 ? 1.409 35.344 14.453 1 95.56 183 MET B C 1
ATOM 6202 O O . MET B 1 183 ? 2.531 34.875 14.648 1 95.56 183 MET B O 1
ATOM 6206 N N . PHE B 1 184 ? 1.044 36.375 14.992 1 96.31 184 PHE B N 1
ATOM 6207 C CA . PHE B 1 184 ? 1.953 37.375 15.523 1 96.31 184 PHE B CA 1
ATOM 6208 C C . PHE B 1 184 ? 2.625 36.875 16.797 1 96.31 184 PHE B C 1
ATOM 6210 O O . PHE B 1 184 ? 3.836 37.031 16.969 1 96.31 184 PHE B O 1
ATOM 6217 N N . PRO B 1 185 ? 1.846 36.281 17.703 1 95.88 185 PRO B N 1
ATOM 6218 C CA . PRO B 1 185 ? 2.529 35.812 18.906 1 95.88 185 PRO B CA 1
ATOM 6219 C C . PRO B 1 185 ? 3.641 34.812 18.594 1 95.88 185 PRO B C 1
ATOM 6221 O O . PRO B 1 185 ? 4.715 34.875 19.203 1 95.88 185 PRO B O 1
ATOM 6224 N N . LEU B 1 186 ? 3.422 33.938 17.688 1 96.69 186 LEU B N 1
ATOM 6225 C CA . LEU B 1 186 ? 4.43 32.938 17.312 1 96.69 186 LEU B CA 1
ATOM 6226 C C . LEU B 1 186 ? 5.621 33.594 16.641 1 96.69 186 LEU B C 1
ATOM 6228 O O . LEU B 1 186 ? 6.766 33.188 16.844 1 96.69 186 LEU B O 1
ATOM 6232 N N . ALA B 1 187 ? 5.344 34.562 15.781 1 97.94 187 ALA B N 1
ATOM 6233 C CA . ALA B 1 187 ? 6.418 35.312 15.156 1 97.94 187 ALA B CA 1
ATOM 6234 C C . ALA B 1 187 ? 7.32 35.969 16.203 1 97.94 187 ALA B C 1
ATOM 6236 O O . ALA B 1 187 ? 8.547 35.969 16.062 1 97.94 187 ALA B O 1
ATOM 6237 N N . ALA B 1 188 ? 6.703 36.469 17.219 1 98 188 ALA B N 1
ATOM 6238 C CA . ALA B 1 188 ? 7.453 37.094 18.297 1 98 188 ALA B CA 1
ATOM 6239 C C . ALA B 1 188 ? 8.336 36.094 19.031 1 98 188 ALA B C 1
ATOM 6241 O O . ALA B 1 188 ? 9.453 36.406 19.438 1 98 188 ALA B O 1
ATOM 6242 N N . HIS B 1 189 ? 7.789 34.875 19.234 1 97.69 189 HIS B N 1
ATOM 6243 C CA . HIS B 1 189 ? 8.602 33.812 19.828 1 97.69 189 HIS B CA 1
ATOM 6244 C C . HIS B 1 189 ? 9.898 33.594 19.062 1 97.69 189 HIS B C 1
ATOM 6246 O O . HIS B 1 189 ? 10.977 33.531 19.656 1 97.69 189 HIS B O 1
ATOM 6252 N N . CYS B 1 190 ? 9.805 33.531 17.766 1 97.56 190 CYS B N 1
ATOM 6253 C CA . CYS B 1 190 ? 10.945 33.312 16.891 1 97.56 190 CYS B CA 1
ATOM 6254 C C . CYS B 1 190 ? 11.938 34.469 16.969 1 97.56 190 CYS B C 1
ATOM 6256 O O . CYS B 1 190 ? 13.141 34.25 17.094 1 97.56 190 CYS B O 1
ATOM 6258 N N . LEU B 1 191 ? 11.445 35.625 16.953 1 97.5 191 LEU B N 1
ATOM 6259 C CA . LEU B 1 191 ? 12.281 36.812 16.953 1 97.5 191 LEU B CA 1
ATOM 6260 C C . LEU B 1 191 ? 13.016 36.969 18.281 1 97.5 191 LEU B C 1
ATOM 6262 O O . LEU B 1 191 ? 14.203 37.281 18.312 1 97.5 191 LEU B O 1
ATOM 6266 N N . LEU B 1 192 ? 12.289 36.719 19.344 1 96.75 192 LEU B N 1
ATOM 6267 C CA . LEU B 1 192 ? 12.906 36.812 20.656 1 96.75 192 LEU B CA 1
ATOM 6268 C C . LEU B 1 192 ? 14.023 35.781 20.797 1 96.75 192 LEU B C 1
ATOM 6270 O O . LEU B 1 192 ? 15.062 36.062 21.391 1 96.75 192 LEU B O 1
ATOM 6274 N N . SER B 1 193 ? 13.758 34.594 20.281 1 94.19 193 SER B N 1
ATOM 6275 C CA . SER B 1 193 ? 14.758 33.531 20.344 1 94.19 193 SER B CA 1
ATOM 6276 C C . SER B 1 193 ? 16.016 33.906 19.578 1 94.19 193 SER B C 1
ATOM 6278 O O . SER B 1 193 ? 17.109 33.438 19.891 1 94.19 193 SER B O 1
ATOM 6280 N N . ASN B 1 194 ? 15.875 34.719 18.562 1 92.75 194 ASN B N 1
ATOM 6281 C CA . ASN B 1 194 ? 16.984 35.188 17.734 1 92.75 194 ASN B CA 1
ATOM 6282 C C . ASN B 1 194 ? 17.672 36.406 18.312 1 92.75 194 ASN B C 1
ATOM 6284 O O . ASN B 1 194 ? 18.672 36.875 17.781 1 92.75 194 ASN B O 1
ATOM 6288 N N . GLY B 1 195 ? 17.109 36.938 19.312 1 92.81 195 GLY B N 1
ATOM 6289 C CA . GLY B 1 195 ? 17.656 38.125 19.922 1 92.81 195 GLY B CA 1
ATOM 6290 C C . GLY B 1 195 ? 17.172 39.406 19.281 1 92.81 195 GLY B C 1
ATOM 6291 O O . GLY B 1 195 ? 17.672 40.5 19.562 1 92.81 195 GLY B O 1
ATOM 6292 N N . SER B 1 196 ? 16.219 39.281 18.406 1 95.31 196 SER B N 1
ATOM 6293 C CA . SER B 1 196 ? 15.633 40.469 17.766 1 95.31 196 SER B CA 1
ATOM 6294 C C . SER B 1 196 ? 14.461 41 18.562 1 95.31 196 SER B C 1
ATOM 6296 O O . SER B 1 196 ? 13.32 40.969 18.109 1 95.31 196 SER B O 1
ATOM 6298 N N . ASN B 1 197 ? 14.773 41.625 19.625 1 96.69 197 ASN B N 1
ATOM 6299 C CA . ASN B 1 197 ? 13.766 42.031 20.578 1 96.69 197 ASN B CA 1
ATOM 6300 C C . ASN B 1 197 ? 12.922 43.188 20.031 1 96.69 197 ASN B C 1
ATOM 6302 O O . ASN B 1 197 ? 11.695 43.188 20.203 1 96.69 197 ASN B O 1
ATOM 6306 N N . ILE B 1 198 ? 13.516 44.125 19.359 1 96.88 198 ILE B N 1
ATOM 6307 C CA . ILE B 1 198 ? 12.797 45.312 18.875 1 96.88 198 ILE B CA 1
ATOM 6308 C C . ILE B 1 198 ? 11.805 44.906 17.797 1 96.88 198 ILE B C 1
ATOM 6310 O O . ILE B 1 198 ? 10.672 45.375 17.766 1 96.88 198 ILE B O 1
ATOM 6314 N N . GLU B 1 199 ? 12.25 44.062 16.953 1 96.88 199 GLU B N 1
ATOM 6315 C CA . GLU B 1 199 ? 11.336 43.562 15.93 1 96.88 199 GLU B CA 1
ATOM 6316 C C . GLU B 1 199 ? 10.164 42.812 16.547 1 96.88 199 GLU B C 1
ATOM 6318 O O . GLU B 1 199 ? 9.031 42.906 16.062 1 96.88 199 GLU B O 1
ATOM 6323 N N . ALA B 1 200 ? 10.469 42 17.547 1 97.75 200 ALA B N 1
ATOM 6324 C CA . ALA B 1 200 ? 9.414 41.281 18.25 1 97.75 200 ALA B CA 1
ATOM 6325 C C . ALA B 1 200 ? 8.391 42.25 18.844 1 97.75 200 ALA B C 1
ATOM 6327 O O . ALA B 1 200 ? 7.184 42 18.781 1 97.75 200 ALA B O 1
ATOM 6328 N N . VAL B 1 201 ? 8.883 43.344 19.375 1 97.44 201 VAL B N 1
ATOM 6329 C CA . VAL B 1 201 ? 8.008 44.344 19.953 1 97.44 201 VAL B CA 1
ATOM 6330 C C . VAL B 1 201 ? 7.125 44.969 18.875 1 97.44 201 VAL B C 1
ATOM 6332 O O . VAL B 1 201 ? 5.93 45.188 19.094 1 97.44 201 VAL B O 1
ATOM 6335 N N . GLU B 1 202 ? 7.641 45.25 17.797 1 96.69 202 GLU B N 1
ATOM 6336 C CA . GLU B 1 202 ? 6.883 45.812 16.688 1 96.69 202 GLU B CA 1
ATOM 6337 C C . GLU B 1 202 ? 5.75 44.875 16.266 1 96.69 202 GLU B C 1
ATOM 6339 O O . GLU B 1 202 ? 4.641 45.344 15.977 1 96.69 202 GLU B O 1
ATOM 6344 N N . VAL B 1 203 ? 6.07 43.656 16.234 1 96.94 203 VAL B N 1
ATOM 6345 C CA . VAL B 1 203 ? 5.074 42.656 15.828 1 96.94 203 VAL B CA 1
ATOM 6346 C C . VAL B 1 203 ? 3.99 42.562 16.891 1 96.94 203 VAL B C 1
ATOM 6348 O O . VAL B 1 203 ? 2.801 42.5 16.578 1 96.94 203 VAL B O 1
ATOM 6351 N N . LEU B 1 204 ? 4.387 42.531 18.125 1 96.56 204 LEU B N 1
ATOM 6352 C CA . LEU B 1 204 ? 3.451 42.375 19.219 1 96.56 204 LEU B CA 1
ATOM 6353 C C . LEU B 1 204 ? 2.562 43.594 19.375 1 96.56 204 LEU B C 1
ATOM 6355 O O . LEU B 1 204 ? 1.445 43.5 19.875 1 96.56 204 LEU B O 1
ATOM 6359 N N . SER B 1 205 ? 3.068 44.719 18.953 1 95.31 205 SER B N 1
ATOM 6360 C CA . SER B 1 205 ? 2.32 45.969 19.047 1 95.31 205 SER B CA 1
ATOM 6361 C C . SER B 1 205 ? 1.1 45.969 18.141 1 95.31 205 SER B C 1
ATOM 6363 O O . SER B 1 205 ? 0.182 46.75 18.312 1 95.31 205 SER B O 1
ATOM 6365 N N . ARG B 1 206 ? 1.029 45.062 17.266 1 93.88 206 ARG B N 1
ATOM 6366 C CA . ARG B 1 206 ? -0.097 44.938 16.344 1 93.88 206 ARG B CA 1
ATOM 6367 C C . ARG B 1 206 ? -1.246 44.188 16.984 1 93.88 206 ARG B C 1
ATOM 6369 O O . ARG B 1 206 ? -2.381 44.219 16.516 1 93.88 206 ARG B O 1
ATOM 6376 N N . VAL B 1 207 ? -0.908 43.5 18.047 1 92.75 207 VAL B N 1
ATOM 6377 C CA . VAL B 1 207 ? -1.926 42.719 18.75 1 92.75 207 VAL B CA 1
ATOM 6378 C C . VAL B 1 207 ? -2.703 43.625 19.703 1 92.75 207 VAL B C 1
ATOM 6380 O O . VAL B 1 207 ? -2.117 44.469 20.375 1 92.75 207 VAL B O 1
ATOM 6383 N N . LYS B 1 208 ? -3.998 43.469 19.844 1 88.94 208 LYS B N 1
ATOM 6384 C CA . LYS B 1 208 ? -4.848 44.375 20.609 1 88.94 208 LYS B CA 1
ATOM 6385 C C . LYS B 1 208 ? -5.023 43.875 22.047 1 88.94 208 LYS B C 1
ATOM 6387 O O . LYS B 1 208 ? -5.539 44.594 22.891 1 88.94 208 LYS B O 1
ATOM 6392 N N . ASP B 1 209 ? -4.5 42.812 22.406 1 92.06 209 ASP B N 1
ATOM 6393 C CA . ASP B 1 209 ? -4.645 42.25 23.75 1 92.06 209 ASP B CA 1
ATOM 6394 C C . ASP B 1 209 ? -3.777 43 24.766 1 92.06 209 ASP B C 1
ATOM 6396 O O . ASP B 1 209 ? -2.572 43.156 24.562 1 92.06 209 ASP B O 1
ATOM 6400 N N . PRO B 1 210 ? -4.387 43.438 25.875 1 93.19 210 PRO B N 1
ATOM 6401 C CA . PRO B 1 210 ? -3.658 44.25 26.844 1 93.19 210 PRO B CA 1
ATOM 6402 C C . PRO B 1 210 ? -2.465 43.531 27.469 1 93.19 210 PRO B C 1
ATOM 6404 O O . PRO B 1 210 ? -1.406 44.125 27.656 1 93.19 210 PRO B O 1
ATOM 6407 N N . ALA B 1 211 ? -2.652 42.281 27.75 1 91.5 211 ALA B N 1
ATOM 6408 C CA . ALA B 1 211 ? -1.574 41.531 28.375 1 91.5 211 ALA B CA 1
ATOM 6409 C C . ALA B 1 211 ? -0.369 41.406 27.438 1 91.5 211 ALA B C 1
ATOM 6411 O O . ALA B 1 211 ? 0.776 41.531 27.875 1 91.5 211 ALA B O 1
ATOM 6412 N N . THR B 1 212 ? -0.633 41.188 26.172 1 93.94 212 THR B N 1
ATOM 6413 C CA . THR B 1 212 ? 0.421 41.094 25.172 1 93.94 212 THR B CA 1
ATOM 6414 C C . THR B 1 212 ? 1.113 42.438 24.969 1 93.94 212 THR B C 1
ATOM 6416 O O . THR B 1 212 ? 2.338 42.5 24.859 1 93.94 212 THR B O 1
ATOM 6419 N N . LEU B 1 213 ? 0.335 43.438 24.969 1 94.81 213 LEU B N 1
ATOM 6420 C CA . LEU B 1 213 ? 0.886 44.781 24.812 1 94.81 213 LEU B CA 1
ATOM 6421 C C . LEU B 1 213 ? 1.742 45.156 26.016 1 94.81 213 LEU B C 1
ATOM 6423 O O . LEU B 1 213 ? 2.785 45.781 25.875 1 94.81 213 LEU B O 1
ATOM 6427 N N . ALA B 1 214 ? 1.222 44.812 27.172 1 95 214 ALA B N 1
ATOM 6428 C CA . ALA B 1 214 ? 1.989 45.094 28.375 1 95 214 ALA B CA 1
ATOM 6429 C C . ALA B 1 214 ? 3.348 44.406 28.328 1 95 214 ALA B C 1
ATOM 6431 O O . ALA B 1 214 ? 4.359 44.969 28.734 1 95 214 ALA B O 1
ATOM 6432 N N . LEU B 1 215 ? 3.328 43.188 27.891 1 94.62 215 LEU B N 1
ATOM 6433 C CA . LEU B 1 215 ? 4.578 42.438 27.766 1 94.62 215 LEU B CA 1
ATOM 6434 C C . LEU B 1 215 ? 5.488 43.094 26.734 1 94.62 215 LEU B C 1
ATOM 6436 O O . LEU B 1 215 ? 6.699 43.188 26.938 1 94.62 215 LEU B O 1
ATOM 6440 N N . ALA B 1 216 ? 4.926 43.5 25.562 1 96.62 216 ALA B N 1
ATOM 6441 C CA . ALA B 1 216 ? 5.691 44.188 24.531 1 96.62 216 ALA B CA 1
ATOM 6442 C C . ALA B 1 216 ? 6.363 45.438 25.094 1 96.62 216 ALA B C 1
ATOM 6444 O O . ALA B 1 216 ? 7.523 45.719 24.781 1 96.62 216 ALA B O 1
ATOM 6445 N N . ALA B 1 217 ? 5.668 46.156 25.875 1 96.44 217 ALA B N 1
ATOM 6446 C CA . ALA B 1 217 ? 6.219 47.375 26.484 1 96.44 217 ALA B CA 1
ATOM 6447 C C . ALA B 1 217 ? 7.391 47.031 27.406 1 96.44 217 ALA B C 1
ATOM 6449 O O . ALA B 1 217 ? 8.391 47.75 27.438 1 96.44 217 ALA B O 1
ATOM 6450 N N . GLU B 1 218 ? 7.215 46.031 28.188 1 94.81 218 GLU B N 1
ATOM 6451 C CA . GLU B 1 218 ? 8.281 45.594 29.078 1 94.81 218 GLU B CA 1
ATOM 6452 C C . GLU B 1 218 ? 9.531 45.219 28.281 1 94.81 218 GLU B C 1
ATOM 6454 O O . GLU B 1 218 ? 10.648 45.562 28.672 1 94.81 218 GLU B O 1
ATOM 6459 N N . ILE B 1 219 ? 9.375 44.406 27.234 1 96.25 219 ILE B N 1
ATOM 6460 C CA . ILE B 1 219 ? 10.492 43.969 26.406 1 96.25 219 ILE B CA 1
ATOM 6461 C C . ILE B 1 219 ? 11.195 45.188 25.797 1 96.25 219 ILE B C 1
ATOM 6463 O O . ILE B 1 219 ? 12.422 45.25 25.75 1 96.25 219 ILE B O 1
ATOM 6467 N N . ALA B 1 220 ? 10.391 46.125 25.344 1 96.56 220 ALA B N 1
ATOM 6468 C CA . ALA B 1 220 ? 10.953 47.344 24.781 1 96.56 220 ALA B CA 1
ATOM 6469 C C . ALA B 1 220 ? 11.781 48.094 25.828 1 96.56 220 ALA B C 1
ATOM 6471 O O . ALA B 1 220 ? 12.867 48.594 25.516 1 96.56 220 ALA B O 1
ATOM 6472 N N . GLN B 1 221 ? 11.297 48.156 27 1 94.75 221 GLN B N 1
ATOM 6473 C CA . GLN B 1 221 ? 12 48.844 28.078 1 94.75 221 GLN B CA 1
ATOM 6474 C C . GLN B 1 221 ? 13.336 48.188 28.391 1 94.75 221 GLN B C 1
ATOM 6476 O O . GLN B 1 221 ? 14.359 48.844 28.531 1 94.75 221 GLN B O 1
ATOM 6481 N N . LYS B 1 222 ? 13.305 46.875 28.484 1 93.44 222 LYS B N 1
ATOM 6482 C CA . LYS B 1 222 ? 14.508 46.125 28.797 1 93.44 222 LYS B CA 1
ATOM 6483 C C . LYS B 1 222 ? 15.5 46.156 27.641 1 93.44 222 LYS B C 1
ATOM 6485 O O . LYS B 1 222 ? 16.703 46 27.828 1 93.44 222 LYS B O 1
ATOM 6490 N N . SER B 1 223 ? 15 46.375 26.422 1 94.19 223 SER B N 1
ATOM 6491 C CA . SER B 1 223 ? 15.852 46.469 25.234 1 94.19 223 SER B CA 1
ATOM 6492 C C . SER B 1 223 ? 16.297 47.906 25 1 94.19 223 SER B C 1
ATOM 6494 O O . SER B 1 223 ? 16.734 48.25 23.891 1 94.19 223 SER B O 1
ATOM 6496 N N . GLU B 1 224 ? 16.062 48.844 25.922 1 92.81 224 GLU B N 1
ATOM 6497 C CA . GLU B 1 224 ? 16.531 50.219 25.922 1 92.81 224 GLU B CA 1
ATOM 6498 C C . GLU B 1 224 ? 15.797 51.094 24.891 1 92.81 224 GLU B C 1
ATOM 6500 O O . GLU B 1 224 ? 16.375 52 24.312 1 92.81 224 GLU B O 1
ATOM 6505 N N . ALA B 1 225 ? 14.656 50.656 24.547 1 94.75 225 ALA B N 1
ATOM 6506 C CA . ALA B 1 225 ? 13.766 51.469 23.734 1 94.75 225 ALA B CA 1
ATOM 6507 C C . ALA B 1 225 ? 12.688 52.125 24.578 1 94.75 225 ALA B C 1
ATOM 6509 O O . ALA B 1 225 ? 11.508 51.781 24.469 1 94.75 225 ALA B O 1
ATOM 6510 N N . SER B 1 226 ? 13.016 53.094 25.234 1 93.44 226 SER B N 1
ATOM 6511 C CA . SER B 1 226 ? 12.18 53.688 26.266 1 93.44 226 SER B CA 1
ATOM 6512 C C . SER B 1 226 ? 10.969 54.406 25.672 1 93.44 226 SER B C 1
ATOM 6514 O O . SER B 1 226 ? 9.852 54.281 26.188 1 93.44 226 SER B O 1
ATOM 6516 N N . GLU B 1 227 ? 11.188 55.156 24.594 1 94.44 227 GLU B N 1
ATOM 6517 C CA . GLU B 1 227 ? 10.078 55.875 23.969 1 94.44 227 GLU B CA 1
ATOM 6518 C C . GLU B 1 227 ? 9.016 54.906 23.453 1 94.44 227 GLU B C 1
ATOM 6520 O O . GLU B 1 227 ? 7.816 55.156 23.641 1 94.44 227 GLU B O 1
ATOM 6525 N N . MET B 1 228 ? 9.531 53.938 22.906 1 95.06 228 MET B N 1
ATOM 6526 C CA . MET B 1 228 ? 8.617 52.906 22.406 1 95.06 228 MET B CA 1
ATOM 6527 C C . MET B 1 228 ? 7.891 52.219 23.547 1 95.06 228 MET B C 1
ATOM 6529 O O . MET B 1 228 ? 6.699 51.906 23.453 1 95.06 228 MET B O 1
ATOM 6533 N N . ALA B 1 229 ? 8.625 51.969 24.562 1 96.5 229 ALA B N 1
ATOM 6534 C CA . ALA B 1 229 ? 8.062 51.281 25.734 1 96.5 229 ALA B CA 1
ATOM 6535 C C . ALA B 1 229 ? 6.914 52.094 26.328 1 96.5 229 ALA B C 1
ATOM 6537 O O . ALA B 1 229 ? 5.855 51.531 26.641 1 96.5 229 ALA B O 1
ATOM 6538 N N . VAL B 1 230 ? 7.141 53.344 26.391 1 95.62 230 VAL B N 1
ATOM 6539 C CA . VAL B 1 230 ? 6.133 54.219 26.984 1 95.62 230 VAL B CA 1
ATOM 6540 C C . VAL B 1 230 ? 4.91 54.281 26.062 1 95.62 230 VAL B C 1
ATOM 6542 O O . VAL B 1 230 ? 3.771 54.219 26.531 1 95.62 230 VAL B O 1
ATOM 6545 N N . SER B 1 231 ? 5.113 54.5 24.812 1 95.75 231 SER B N 1
ATOM 6546 C CA . SER B 1 231 ? 4.016 54.562 23.859 1 95.75 231 SER B CA 1
ATOM 6547 C C . SER B 1 231 ? 3.156 53.312 23.906 1 95.75 231 SER B C 1
ATOM 6549 O O . SER B 1 231 ? 1.926 53.375 23.938 1 95.75 231 SER B O 1
ATOM 6551 N N . ILE B 1 232 ? 3.852 52.188 23.953 1 96.38 232 ILE B N 1
ATOM 6552 C CA . ILE B 1 232 ? 3.131 50.938 23.953 1 96.38 232 ILE B CA 1
ATOM 6553 C C . ILE B 1 232 ? 2.449 50.719 25.297 1 96.38 232 ILE B C 1
ATOM 6555 O O . ILE B 1 232 ? 1.339 50.188 25.375 1 96.38 232 ILE B O 1
ATOM 6559 N N . ALA B 1 233 ? 3.09 51.094 26.312 1 96.25 233 ALA B N 1
ATOM 6560 C CA . ALA B 1 233 ? 2.516 51 27.641 1 96.25 233 ALA B CA 1
ATOM 6561 C C . ALA B 1 233 ? 1.217 51.781 27.734 1 96.25 233 ALA B C 1
ATOM 6563 O O . ALA B 1 233 ? 0.255 51.344 28.375 1 96.25 233 ALA B O 1
ATOM 6564 N N . LEU B 1 234 ? 1.217 52.938 27.109 1 95.69 234 LEU B N 1
ATOM 6565 C CA . LEU B 1 234 ? 0.018 53.781 27.125 1 95.69 234 LEU B CA 1
ATOM 6566 C C . LEU B 1 234 ? -1.119 53.094 26.359 1 95.69 234 LEU B C 1
ATOM 6568 O O . LEU B 1 234 ? -2.271 53.125 26.797 1 95.69 234 LEU B O 1
ATOM 6572 N N . ARG B 1 235 ? -0.833 52.562 25.328 1 94.81 235 ARG B N 1
ATOM 6573 C CA . ARG B 1 235 ? -1.839 51.844 24.578 1 94.81 235 ARG B CA 1
ATOM 6574 C C . ARG B 1 235 ? -2.383 50.656 25.391 1 94.81 235 ARG B C 1
ATOM 6576 O O . ARG B 1 235 ? -3.586 50.406 25.375 1 94.81 235 ARG B O 1
ATOM 6583 N N . ALA B 1 236 ? -1.425 49.938 26.016 1 96.25 236 ALA B N 1
ATOM 6584 C CA . ALA B 1 236 ? -1.824 48.812 26.859 1 96.25 236 ALA B CA 1
ATOM 6585 C C . ALA B 1 236 ? -2.73 49.281 28 1 96.25 236 ALA B C 1
ATOM 6587 O O . ALA B 1 236 ? -3.695 48.625 28.359 1 96.25 236 ALA B O 1
ATOM 6588 N N . LEU B 1 237 ? -2.369 50.344 28.516 1 95.62 237 LEU B N 1
ATOM 6589 C CA . LEU B 1 237 ? -3.168 50.938 29.594 1 95.62 237 LEU B CA 1
ATOM 6590 C C . LEU B 1 237 ? -4.578 51.25 29.109 1 95.62 237 LEU B C 1
ATOM 6592 O O . LEU B 1 237 ? -5.559 50.906 29.766 1 95.62 237 LEU B O 1
ATOM 6596 N N . HIS B 1 238 ? -4.703 51.938 27.984 1 93.5 238 HIS B N 1
ATOM 6597 C CA . HIS B 1 238 ? -5.996 52.281 27.422 1 93.5 238 HIS B CA 1
ATOM 6598 C C . HIS B 1 238 ? -6.832 51.031 27.141 1 93.5 238 HIS B C 1
ATOM 6600 O O . HIS B 1 238 ? -8.023 51 27.453 1 93.5 238 HIS B O 1
ATOM 6606 N N . ALA B 1 239 ? -6.172 50.094 26.625 1 94.19 239 ALA B N 1
ATOM 6607 C CA . ALA B 1 239 ? -6.867 48.844 26.312 1 94.19 239 ALA B CA 1
ATOM 6608 C C . ALA B 1 239 ? -7.332 48.156 27.578 1 94.19 239 ALA B C 1
ATOM 6610 O O . ALA B 1 239 ? -8.406 47.531 27.609 1 94.19 239 ALA B O 1
ATOM 6611 N N . SER B 1 240 ? -6.531 48.094 28.578 1 95.81 240 SER B N 1
ATOM 6612 C CA . SER B 1 240 ? -6.879 47.5 29.859 1 95.81 240 SER B CA 1
ATOM 6613 C C . SER B 1 240 ? -8.078 48.188 30.5 1 95.81 240 SER B C 1
ATOM 6615 O O . SER B 1 240 ? -8.953 47.531 31.062 1 95.81 240 SER B O 1
ATOM 6617 N N . LEU B 1 241 ? -8.062 49.438 30.391 1 94.25 241 LEU B N 1
ATOM 6618 C CA . LEU B 1 241 ? -9.156 50.188 30.984 1 94.25 241 LEU B CA 1
ATOM 6619 C C . LEU B 1 241 ? -10.453 49.969 30.203 1 94.25 241 LEU B C 1
ATOM 6621 O O . LEU B 1 241 ? -11.531 49.938 30.797 1 94.25 241 LEU B O 1
ATOM 6625 N N . GLU B 1 242 ? -10.352 49.875 28.984 1 92.44 242 GLU B N 1
ATOM 6626 C CA . GLU B 1 242 ? -11.516 49.562 28.156 1 92.44 242 GLU B CA 1
ATOM 6627 C C . GLU B 1 242 ? -12.18 48.25 28.562 1 92.44 242 GLU B C 1
ATOM 6629 O O . GLU B 1 242 ? -13.406 48.156 28.547 1 92.44 242 GLU B O 1
ATOM 6634 N N . ARG B 1 243 ? -11.367 47.375 28.984 1 93.38 243 ARG B N 1
ATOM 6635 C CA . ARG B 1 243 ? -11.883 46.062 29.391 1 93.38 243 ARG B CA 1
ATOM 6636 C C . ARG B 1 243 ? -12.133 46.031 30.891 1 93.38 243 ARG B C 1
ATOM 6638 O O . ARG B 1 243 ? -12.461 44.969 31.438 1 93.38 243 ARG B O 1
ATOM 6645 N N . LYS B 1 244 ? -11.906 47.094 31.562 1 93.19 244 LYS B N 1
ATOM 6646 C CA . LYS B 1 244 ? -12.086 47.219 33 1 93.19 244 LYS B CA 1
ATOM 6647 C C . LYS B 1 244 ? -11.148 46.281 33.781 1 93.19 244 LYS B C 1
ATOM 6649 O O . LYS B 1 244 ? -11.531 45.719 34.812 1 93.19 244 LYS B O 1
ATOM 6654 N N . ASP B 1 245 ? -10.039 46.031 33.125 1 94.19 245 ASP B N 1
ATOM 6655 C CA . ASP B 1 245 ? -8.984 45.281 33.812 1 94.19 245 ASP B CA 1
ATOM 6656 C C . ASP B 1 245 ? -8.039 46.188 34.562 1 94.19 245 ASP B C 1
ATOM 6658 O O . ASP B 1 245 ? -6.934 46.5 34.094 1 94.19 245 ASP B O 1
ATOM 6662 N N . PHE B 1 246 ? -8.352 46.531 35.75 1 93.94 246 PHE B N 1
ATOM 6663 C CA . PHE B 1 246 ? -7.641 47.531 36.531 1 93.94 246 PHE B CA 1
ATOM 6664 C C . PHE B 1 246 ? -6.352 46.938 37.094 1 93.94 246 PHE B C 1
ATOM 6666 O O . PHE B 1 246 ? -5.398 47.688 37.375 1 93.94 246 PHE B O 1
ATOM 6673 N N . VAL B 1 247 ? -6.375 45.688 37.25 1 93 247 VAL B N 1
ATOM 6674 C CA . VAL B 1 247 ? -5.188 45.031 37.781 1 93 247 VAL B CA 1
ATOM 6675 C C . VAL B 1 247 ? -4.023 45.188 36.781 1 93 247 VAL B C 1
ATOM 6677 O O . VAL B 1 247 ? -2.938 45.625 37.188 1 93 247 VAL B O 1
ATOM 6680 N N . THR B 1 248 ? -4.293 44.875 35.562 1 92.19 248 THR B N 1
ATOM 6681 C CA . THR B 1 248 ? -3.268 45 34.531 1 92.19 248 THR B CA 1
ATOM 6682 C C . THR B 1 248 ? -2.859 46.438 34.344 1 92.19 248 THR B C 1
ATOM 6684 O O . THR B 1 248 ? -1.685 46.75 34.125 1 92.19 248 THR B O 1
ATOM 6687 N N . ALA B 1 249 ? -3.836 47.312 34.406 1 95.06 249 ALA B N 1
ATOM 6688 C CA . ALA B 1 249 ? -3.551 48.719 34.219 1 95.06 249 ALA B CA 1
ATOM 6689 C C . ALA B 1 249 ? -2.582 49.219 35.312 1 95.06 249 ALA B C 1
ATOM 6691 O O . ALA B 1 249 ? -1.625 49.938 35 1 95.06 249 ALA B O 1
ATOM 6692 N N . LYS B 1 250 ? -2.824 48.812 36.531 1 94.06 250 LYS B N 1
ATOM 6693 C CA . LYS B 1 250 ? -1.966 49.25 37.625 1 94.06 250 LYS B CA 1
ATOM 6694 C C . LYS B 1 250 ? -0.574 48.625 37.5 1 94.06 250 LYS B C 1
ATOM 6696 O O . LYS B 1 250 ? 0.426 49.25 37.812 1 94.06 250 LYS B O 1
ATOM 6701 N N . LEU B 1 251 ? -0.531 47.469 37.062 1 92.19 251 LEU B N 1
ATOM 6702 C CA . LEU B 1 251 ? 0.742 46.781 36.844 1 92.19 251 LEU B CA 1
ATOM 6703 C C . LEU B 1 251 ? 1.59 47.5 35.812 1 92.19 251 LEU B C 1
ATOM 6705 O O . LEU B 1 251 ? 2.801 47.656 35.969 1 92.19 251 LEU B O 1
ATOM 6709 N N . ILE B 1 252 ? 0.977 47.938 34.75 1 94.38 252 ILE B N 1
ATOM 6710 C CA . ILE B 1 252 ? 1.673 48.625 33.656 1 94.38 252 ILE B CA 1
ATOM 6711 C C . ILE B 1 252 ? 2.305 49.906 34.188 1 94.38 252 ILE B C 1
ATOM 6713 O O . ILE B 1 252 ? 3.455 50.219 33.875 1 94.38 252 ILE B O 1
ATOM 6717 N N . THR B 1 253 ? 1.59 50.625 35 1 93.56 253 THR B N 1
ATOM 6718 C CA . THR B 1 253 ? 2.088 51.906 35.531 1 93.56 253 THR B CA 1
ATOM 6719 C C . THR B 1 253 ? 3.217 51.656 36.531 1 93.56 253 THR B C 1
ATOM 6721 O O . THR B 1 253 ? 4.137 52.469 36.625 1 93.56 253 THR B O 1
ATOM 6724 N N . THR B 1 254 ? 3.15 50.594 37.219 1 92 254 THR B N 1
ATOM 6725 C CA . THR B 1 254 ? 4.195 50.281 38.188 1 92 254 THR B CA 1
ATOM 6726 C C . THR B 1 254 ? 5.484 49.875 37.469 1 92 254 THR B C 1
ATOM 6728 O O . THR B 1 254 ? 6.582 50.156 37.969 1 92 254 THR B O 1
ATOM 6731 N N . GLN B 1 255 ? 5.402 49.281 36.344 1 90.56 255 GLN B N 1
ATOM 6732 C CA . GLN B 1 255 ? 6.551 48.75 35.625 1 90.56 255 GLN B CA 1
ATOM 6733 C C . GLN B 1 255 ? 7.238 49.844 34.781 1 90.56 255 GLN B C 1
ATOM 6735 O O . GLN B 1 255 ? 8.398 49.688 34.406 1 90.56 255 GLN B O 1
ATOM 6740 N N . HIS B 1 256 ? 6.535 50.906 34.562 1 93.38 256 HIS B N 1
ATOM 6741 C CA . HIS B 1 256 ? 7.086 51.969 33.781 1 93.38 256 HIS B CA 1
ATOM 6742 C C . HIS B 1 256 ? 7.113 53.281 34.562 1 93.38 256 HIS B C 1
ATOM 6744 O O . HIS B 1 256 ? 6.117 54 34.594 1 93.38 256 HIS B O 1
ATOM 6750 N N . PRO B 1 257 ? 8.234 53.625 35.031 1 90.62 257 PRO B N 1
ATOM 6751 C CA . PRO B 1 257 ? 8.359 54.781 35.906 1 90.62 257 PRO B CA 1
ATOM 6752 C C . PRO B 1 257 ? 7.918 56.094 35.219 1 90.62 257 PRO B C 1
ATOM 6754 O O . PRO B 1 257 ? 7.422 57 35.875 1 90.62 257 PRO B O 1
ATOM 6757 N N . ALA B 1 258 ? 7.984 56.219 33.969 1 91 258 ALA B N 1
ATOM 6758 C CA . ALA B 1 258 ? 7.637 57.438 33.25 1 91 258 ALA B CA 1
ATOM 6759 C C . ALA B 1 258 ? 6.141 57.719 33.344 1 91 258 ALA B C 1
ATOM 6761 O O . ALA B 1 258 ? 5.715 58.875 33.25 1 91 258 ALA B O 1
ATOM 6762 N N . ILE B 1 259 ? 5.371 56.719 33.562 1 93.69 259 ILE B N 1
ATOM 6763 C CA . ILE B 1 259 ? 3.926 56.906 33.594 1 93.69 259 ILE B CA 1
ATOM 6764 C C . ILE B 1 259 ? 3.354 56.469 34.938 1 93.69 259 ILE B C 1
ATOM 6766 O O . ILE B 1 259 ? 2.168 56.156 35.031 1 93.69 259 ILE B O 1
ATOM 6770 N N . LYS B 1 260 ? 4.16 56.406 35.906 1 93.56 260 LYS B N 1
ATOM 6771 C CA . LYS B 1 260 ? 3.746 55.938 37.219 1 93.56 260 LYS B CA 1
ATOM 6772 C C . LYS B 1 260 ? 2.65 56.844 37.781 1 93.56 260 LYS B C 1
ATOM 6774 O O . LYS B 1 260 ? 1.736 56.375 38.469 1 93.56 260 LYS B O 1
ATOM 6779 N N . ASP B 1 261 ? 2.68 58.094 37.5 1 93.94 261 ASP B N 1
ATOM 6780 C CA . ASP B 1 261 ? 1.741 59.094 38 1 93.94 261 ASP B CA 1
ATOM 6781 C C . ASP B 1 261 ? 0.334 58.844 37.469 1 93.94 261 ASP B C 1
ATOM 6783 O O . ASP B 1 261 ? -0.644 59.344 38.031 1 93.94 261 ASP B O 1
ATOM 6787 N N . LEU B 1 262 ? 0.224 58.125 36.438 1 94.81 262 LEU B N 1
ATOM 6788 C CA . LEU B 1 262 ? -1.081 57.844 35.844 1 94.81 262 LEU B CA 1
ATOM 6789 C C . LEU B 1 262 ? -1.897 56.906 36.719 1 94.81 262 LEU B C 1
ATOM 6791 O O . LEU B 1 262 ? -3.084 56.688 36.469 1 94.81 262 LEU B O 1
ATOM 6795 N N . GLU B 1 263 ? -1.264 56.375 37.688 1 94.69 263 GLU B N 1
ATOM 6796 C CA . GLU B 1 263 ? -1.994 55.531 38.625 1 94.69 263 GLU B CA 1
ATOM 6797 C C . GLU B 1 263 ? -3.174 56.281 39.25 1 94.69 263 GLU B C 1
ATOM 6799 O O . GLU B 1 263 ? -4.219 55.688 39.531 1 94.69 263 GLU B O 1
ATOM 6804 N N . PHE B 1 264 ? -2.998 57.594 39.438 1 94.81 264 PHE B N 1
ATOM 6805 C CA . PHE B 1 264 ? -4.066 58.438 39.938 1 94.81 264 PHE B CA 1
ATOM 6806 C C . PHE B 1 264 ? -5.262 58.438 39 1 94.81 264 PHE B C 1
ATOM 6808 O O . PHE B 1 264 ? -6.406 58.312 39.438 1 94.81 264 PHE B O 1
ATOM 6815 N N . TRP B 1 265 ? -4.949 58.562 37.781 1 94.75 265 TRP B N 1
ATOM 6816 C CA . TRP B 1 265 ? -5.984 58.562 36.75 1 94.75 265 TRP B CA 1
ATOM 6817 C C . TRP B 1 265 ? -6.746 57.219 36.781 1 94.75 265 TRP B C 1
ATOM 6819 O O . TRP B 1 265 ? -7.973 57.219 36.688 1 94.75 265 TRP B O 1
ATOM 6829 N N . ILE B 1 266 ? -6.027 56.125 36.938 1 95.25 266 ILE B N 1
ATOM 6830 C CA . ILE B 1 266 ? -6.621 54.781 36.969 1 95.25 266 ILE B CA 1
ATOM 6831 C C . ILE B 1 266 ? -7.562 54.656 38.156 1 95.25 266 ILE B C 1
ATOM 6833 O O . ILE B 1 266 ? -8.672 54.156 38.031 1 95.25 266 ILE B O 1
ATOM 6837 N N . GLU B 1 267 ? -7.125 55.125 39.219 1 94.62 267 GLU B N 1
ATOM 6838 C CA . GLU B 1 267 ? -7.918 55.031 40.438 1 94.62 267 GLU B CA 1
ATOM 6839 C C . GLU B 1 267 ? -9.203 55.844 40.344 1 94.62 267 GLU B C 1
ATOM 6841 O O . GLU B 1 267 ? -10.258 55.438 40.812 1 94.62 267 GLU B O 1
ATOM 6846 N N . VAL B 1 26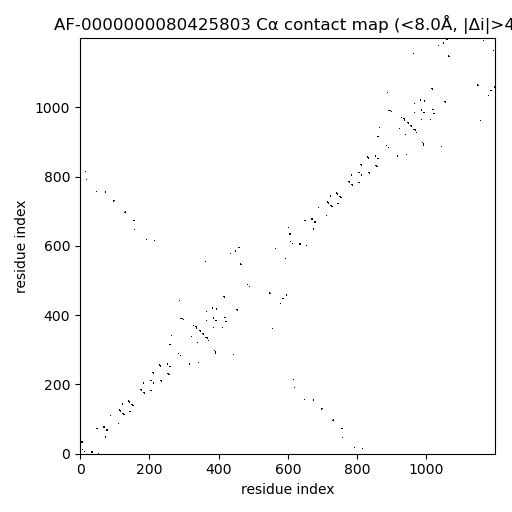8 ? -9.062 57.031 39.781 1 94.62 268 VAL B N 1
ATOM 6847 C CA . VAL B 1 268 ? -10.242 57.875 39.625 1 94.62 268 VAL B CA 1
ATOM 6848 C C . VAL B 1 268 ? -11.211 57.219 38.656 1 94.62 268 VAL B C 1
ATOM 6850 O O . VAL B 1 268 ? -12.43 57.25 38.875 1 94.62 268 VAL B O 1
ATOM 6853 N N . TYR B 1 269 ? -10.688 56.75 37.562 1 94.56 269 TYR B N 1
ATOM 6854 C CA . TYR B 1 269 ? -11.539 56.031 36.594 1 94.56 269 TYR B CA 1
ATOM 6855 C C . TYR B 1 269 ? -12.242 54.875 37.281 1 94.56 269 TYR B C 1
ATOM 6857 O O . TYR B 1 269 ? -13.43 54.625 37 1 94.56 269 TYR B O 1
ATOM 6865 N N . CYS B 1 270 ? -11.523 54.094 38.062 1 94 270 CYS B N 1
ATOM 6866 C CA . CYS B 1 270 ? -12.109 53 38.812 1 94 270 CYS B CA 1
ATOM 6867 C C . CYS B 1 270 ? -13.219 53.469 39.719 1 94 270 CYS B C 1
ATOM 6869 O O . CYS B 1 270 ? -14.289 52.875 39.781 1 94 270 CYS B O 1
ATOM 6871 N N . LEU B 1 271 ? -12.945 54.531 40.406 1 92.38 271 LEU B N 1
ATOM 6872 C CA . LEU B 1 271 ? -13.914 55.125 41.312 1 92.38 271 LEU B CA 1
ATOM 6873 C C . LEU B 1 271 ? -15.195 55.531 40.562 1 92.38 271 LEU B C 1
ATOM 6875 O O . LEU B 1 271 ? -16.297 55.281 41.062 1 92.38 271 LEU B O 1
ATOM 6879 N N . MET B 1 272 ? -15.047 56.094 39.469 1 91.94 272 MET B N 1
ATOM 6880 C CA . MET B 1 272 ? -16.188 56.531 38.656 1 91.94 272 MET B CA 1
ATOM 6881 C C . MET B 1 272 ? -17.016 55.375 38.188 1 91.94 272 MET B C 1
ATOM 6883 O O . MET B 1 272 ? -18.25 55.469 38.094 1 91.94 272 MET B O 1
ATOM 6887 N N . ASN B 1 273 ? -16.375 54.312 37.812 1 90.56 273 ASN B N 1
ATOM 6888 C CA . ASN B 1 273 ? -17.078 53.125 37.312 1 90.56 273 ASN B CA 1
ATOM 6889 C C . ASN B 1 273 ? -17.828 52.406 38.438 1 90.56 273 ASN B C 1
ATOM 6891 O O . ASN B 1 273 ? -18.828 51.75 38.219 1 90.56 273 ASN B O 1
ATOM 6895 N N . GLU B 1 274 ? -17.375 52.594 39.656 1 88.44 274 GLU B N 1
ATOM 6896 C CA . GLU B 1 274 ? -18 51.969 40.781 1 88.44 274 GLU B CA 1
ATOM 6897 C C . GLU B 1 274 ? -18.922 52.938 41.531 1 88.44 274 GLU B C 1
ATOM 6899 O O . GLU B 1 274 ? -19.516 52.562 42.562 1 88.44 274 GLU B O 1
ATOM 6904 N N . TRP B 1 275 ? -19.031 54.094 41.031 1 86.69 275 TRP B N 1
ATOM 6905 C CA . TRP B 1 275 ? -19.797 55.094 41.719 1 86.69 275 TRP B CA 1
ATOM 6906 C C . TRP B 1 275 ? -21.281 54.75 41.75 1 86.69 275 TRP B C 1
ATOM 6908 O O . TRP B 1 275 ? -21.781 54.094 40.812 1 86.69 275 TRP B O 1
ATOM 6918 N N . GLU B 1 276 ? -21.922 55.156 42.812 1 82.31 276 GLU B N 1
ATOM 6919 C CA . GLU B 1 276 ? -23.344 54.906 42.938 1 82.31 276 GLU B CA 1
ATOM 6920 C C . GLU B 1 276 ? -24.156 55.594 41.844 1 82.31 276 GLU B C 1
ATOM 6922 O O . GLU B 1 276 ? -23.906 56.781 41.562 1 82.31 276 GLU B O 1
ATOM 6927 N N . VAL B 1 277 ? -25 54.844 41.25 1 86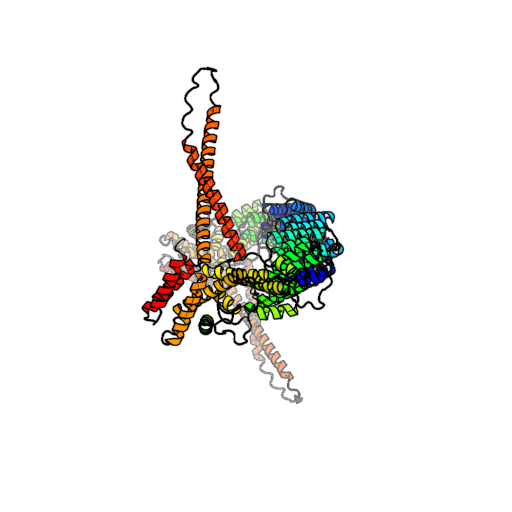.25 277 VAL B N 1
ATOM 6928 C CA . VAL B 1 277 ? -25.875 55.406 40.25 1 86.25 277 VAL B CA 1
ATOM 6929 C C . VAL B 1 277 ? -27 56.188 40.906 1 86.25 277 VAL B C 1
ATOM 6931 O O . VAL B 1 277 ? -27.625 55.719 41.844 1 86.25 277 VAL B O 1
ATOM 6934 N N . VAL B 1 278 ? -27.109 57.406 40.438 1 87.56 278 VAL B N 1
ATOM 6935 C CA . VAL B 1 278 ? -28.156 58.281 40.969 1 87.56 278 VAL B CA 1
ATOM 6936 C C . VAL B 1 278 ? -29.516 57.844 40.438 1 87.56 278 VAL B C 1
ATOM 6938 O O . VAL B 1 278 ? -29.734 57.781 39.219 1 87.56 278 VAL B O 1
ATOM 6941 N N . SER B 1 279 ? -30.406 57.5 41.406 1 88.69 279 SER B N 1
ATOM 6942 C CA . SER B 1 279 ? -31.75 57.062 41.062 1 88.69 279 SER B CA 1
ATOM 6943 C C . SER B 1 279 ? -32.625 58.219 40.656 1 88.69 279 SER B C 1
ATOM 6945 O O . SER B 1 279 ? -32.219 59.375 40.812 1 88.69 279 SER B O 1
ATOM 6947 N N . TYR B 1 280 ? -33.812 58 40.156 1 87.69 280 TYR B N 1
ATOM 6948 C CA . TYR B 1 280 ? -34.719 59.031 39.719 1 87.69 280 TYR B CA 1
ATOM 6949 C C . TYR B 1 280 ? -35.25 59.875 40.875 1 87.69 280 TYR B C 1
ATOM 6951 O O . TYR B 1 280 ? -35.406 61.094 40.75 1 87.69 280 TYR B O 1
ATOM 6959 N N . GLU B 1 281 ? -35.375 59.156 41.969 1 86.5 281 GLU B N 1
ATOM 6960 C CA . GLU B 1 281 ? -35.844 59.875 43.156 1 86.5 281 GLU B CA 1
ATOM 6961 C C . GLU B 1 281 ? -34.781 60.875 43.656 1 86.5 281 GLU B C 1
ATOM 6963 O O . GLU B 1 281 ? -35.125 62 44.031 1 86.5 281 GLU B O 1
ATOM 6968 N N . LYS B 1 282 ? -33.656 60.375 43.594 1 89.31 282 LYS B N 1
ATOM 6969 C CA . LYS B 1 282 ? -32.562 61.25 44 1 89.31 282 LYS B CA 1
ATOM 6970 C C . LYS B 1 282 ? -32.344 62.406 43 1 89.31 282 LYS B C 1
ATOM 6972 O O . LYS B 1 282 ? -31.938 63.5 43.375 1 89.31 282 LYS B O 1
ATOM 6977 N N . GLY B 1 283 ? -32.688 62.125 41.812 1 89.44 283 GLY B N 1
ATOM 6978 C CA . GLY B 1 283 ? -32.625 63.188 40.812 1 89.44 283 GLY B CA 1
ATOM 6979 C C . GLY B 1 283 ? -33.562 64.312 41.062 1 89.44 283 GLY B C 1
ATOM 6980 O O . GLY B 1 283 ? -33.188 65.5 40.875 1 89.44 283 GLY B O 1
ATOM 6981 N N . LEU B 1 284 ? -34.688 64 41.562 1 91.06 284 LEU B N 1
ATOM 6982 C CA . LEU B 1 284 ? -35.688 65 41.906 1 91.06 284 LEU B CA 1
ATOM 6983 C C . LEU B 1 284 ? -35.188 65.875 43.062 1 91.06 284 LEU B C 1
ATOM 6985 O O . LEU B 1 284 ? -35.344 67.062 43.062 1 91.06 284 LEU B O 1
ATOM 6989 N N . SER B 1 285 ? -34.656 65.125 44.031 1 90.19 285 SER B N 1
ATOM 6990 C CA . SER B 1 285 ? -34.094 65.812 45.188 1 90.19 285 SER B CA 1
ATOM 6991 C C . SER B 1 285 ? -32.969 66.75 44.75 1 90.19 285 SER B C 1
ATOM 6993 O O . SER B 1 285 ? -32.781 67.812 45.312 1 90.19 285 SER B O 1
ATOM 6995 N N . TRP B 1 286 ? -32.188 66.312 43.812 1 91.81 286 TRP B N 1
ATOM 6996 C CA . TRP B 1 286 ? -31.031 67.062 43.344 1 91.81 286 TRP B CA 1
ATOM 6997 C C . TRP B 1 286 ? -31.453 68.312 42.656 1 91.81 286 TRP B C 1
ATOM 6999 O O . TRP B 1 286 ? -30.828 69.375 42.844 1 91.81 286 TRP B O 1
ATOM 7009 N N . ILE B 1 287 ? -32.5 68.312 41.875 1 92 287 ILE B N 1
ATOM 7010 C CA . ILE B 1 287 ? -33.031 69.5 41.188 1 92 287 ILE B CA 1
ATOM 7011 C C . ILE B 1 287 ? -33.438 70.562 42.219 1 92 287 ILE B C 1
ATOM 7013 O O . ILE B 1 287 ? -33.219 71.75 42 1 92 287 ILE B O 1
ATOM 7017 N N . CYS B 1 288 ? -33.906 70 43.312 1 90.25 288 CYS B N 1
ATOM 7018 C CA . CYS B 1 288 ? -34.438 70.938 44.344 1 90.25 288 CYS B CA 1
ATOM 7019 C C . CYS B 1 288 ? -33.312 71.375 45.281 1 90.25 288 CYS B C 1
ATOM 7021 O O . CYS B 1 288 ? -33.562 72.062 46.25 1 90.25 288 CYS B O 1
ATOM 7023 N N . GLY B 1 289 ? -32.156 71 45.062 1 86.38 289 GLY B N 1
ATOM 7024 C CA . GLY B 1 289 ? -31 71.5 45.812 1 86.38 289 GLY B CA 1
ATOM 7025 C C . GLY B 1 289 ? -30.719 70.688 47.062 1 86.38 289 GLY B C 1
ATOM 7026 O O . GLY B 1 289 ? -30.109 71.188 48 1 86.38 289 GLY B O 1
ATOM 7027 N N . LYS B 1 290 ? -31.203 69.562 47.094 1 81.94 290 LYS B N 1
ATOM 7028 C CA . LYS B 1 290 ? -30.938 68.688 48.219 1 81.94 290 LYS B CA 1
ATOM 7029 C C . LYS B 1 290 ? -29.828 67.75 47.906 1 81.94 290 LYS B C 1
ATOM 7031 O O . LYS B 1 290 ? -29.594 67.375 46.75 1 81.94 290 LYS B O 1
ATOM 7036 N N . ASN B 1 291 ? -29.266 67.375 48.938 1 76.31 291 ASN B N 1
ATOM 7037 C CA . ASN B 1 291 ? -28.109 66.5 48.781 1 76.31 291 ASN B CA 1
ATOM 7038 C C . ASN B 1 291 ? -28.547 65.062 48.406 1 76.31 291 ASN B C 1
ATOM 7040 O O . ASN B 1 291 ? -29.453 64.5 49.031 1 76.31 291 ASN B O 1
ATOM 7044 N N . VAL B 1 292 ? -27.953 64.562 47.375 1 70.38 292 VAL B N 1
ATOM 7045 C CA . VAL B 1 292 ? -28.406 63.281 46.812 1 70.38 292 VAL B CA 1
ATOM 7046 C C . VAL B 1 292 ? -27.453 62.156 47.188 1 70.38 292 VAL B C 1
ATOM 7048 O O . VAL B 1 292 ? -27.797 61 47.125 1 70.38 292 VAL B O 1
ATOM 7051 N N . ILE B 1 293 ? -26.25 62.406 47.562 1 66.5 293 ILE B N 1
ATOM 7052 C CA . ILE B 1 293 ? -25.312 61.344 47.906 1 66.5 293 ILE B CA 1
ATOM 7053 C C . ILE B 1 293 ? -25.188 61.188 49.406 1 66.5 293 ILE B C 1
ATOM 7055 O O . ILE B 1 293 ? -25.094 62.188 50.125 1 66.5 293 ILE B O 1
ATOM 7059 N N . GLU B 1 294 ? -25.641 60.094 50 1 60.84 294 GLU B N 1
ATOM 7060 C CA . GLU B 1 294 ? -25.734 59.812 51.438 1 60.84 294 GLU B CA 1
ATOM 7061 C C . GLU B 1 294 ? -24.516 60.344 52.188 1 60.84 294 GLU B C 1
ATOM 7063 O O . GLU B 1 294 ? -24.625 60.969 53.25 1 60.84 294 GLU B O 1
ATOM 7068 N N . LYS B 1 295 ? -23.281 60 51.906 1 59.22 295 LYS B N 1
ATOM 7069 C CA . LYS B 1 295 ? -22.109 60.406 52.719 1 59.22 295 LYS B CA 1
ATOM 7070 C C . LYS B 1 295 ? -21.516 61.719 52.219 1 59.22 295 LYS B C 1
ATOM 7072 O O . LYS B 1 295 ? -20.5 62.156 52.75 1 59.22 295 LYS B O 1
ATOM 7077 N N . CYS B 1 296 ? -22.203 62.562 51.656 1 57.16 296 CYS B N 1
ATOM 7078 C CA . CYS B 1 296 ? -22.016 63.969 51.281 1 57.16 296 CYS B CA 1
ATOM 7079 C C . CYS B 1 296 ? -20.672 64.188 50.594 1 57.16 296 CYS B C 1
ATOM 7081 O O . CYS B 1 296 ? -20.109 65.25 50.625 1 57.16 296 CYS B O 1
ATOM 7083 N N . THR B 1 297 ? -20.094 63 49.938 1 80.06 297 THR B N 1
ATOM 7084 C CA . THR B 1 297 ? -18.766 63.25 49.375 1 80.06 297 THR B CA 1
ATOM 7085 C C . THR B 1 297 ? -18.828 63.312 47.844 1 80.06 297 THR B C 1
ATOM 7087 O O . THR B 1 297 ? -19.406 62.438 47.219 1 80.06 297 THR B O 1
ATOM 7090 N N . SER B 1 298 ? -18.484 64.5 47.281 1 85.94 298 SER B N 1
ATOM 7091 C CA . SER B 1 298 ? -18.438 64.688 45.844 1 85.94 298 SER B CA 1
ATOM 7092 C C . SER B 1 298 ? -17.312 63.906 45.219 1 85.94 298 SER B C 1
ATOM 7094 O O . SER B 1 298 ? -16.406 63.438 45.906 1 85.94 298 SER B O 1
ATOM 7096 N N . LEU B 1 299 ? -17.516 63.5 44.031 1 89.69 299 LEU B N 1
ATOM 7097 C CA . LEU B 1 299 ? -16.484 62.812 43.25 1 89.69 299 LEU B CA 1
ATOM 7098 C C . LEU B 1 299 ? -15.141 63.531 43.375 1 89.69 299 LEU B C 1
ATOM 7100 O O . LEU B 1 299 ? -14.094 62.875 43.469 1 89.69 299 LEU B O 1
ATOM 7104 N N . LEU B 1 300 ? -15.148 64.875 43.406 1 89.31 300 LEU B N 1
ATOM 7105 C CA . LEU B 1 300 ? -13.938 65.688 43.5 1 89.31 300 LEU B CA 1
ATOM 7106 C C . LEU B 1 300 ? -13.273 65.5 44.844 1 89.31 300 LEU B C 1
ATOM 7108 O O . LEU B 1 300 ? -12.039 65.438 44.938 1 89.31 300 LEU B O 1
ATOM 7112 N N . GLU B 1 301 ? -14.086 65.5 45.844 1 89.12 301 GLU B N 1
ATOM 7113 C CA . GLU B 1 301 ? -13.555 65.312 47.188 1 89.12 301 GLU B CA 1
ATOM 7114 C C . GLU B 1 301 ? -12.914 63.938 47.344 1 89.12 301 GLU B C 1
ATOM 7116 O O . GLU B 1 301 ? -11.844 63.812 47.969 1 89.12 301 GLU B O 1
ATOM 7121 N N . LYS B 1 302 ? -13.586 62.969 46.875 1 91.44 302 LYS B N 1
ATOM 7122 C CA . LYS B 1 302 ? -13.023 61.625 46.969 1 91.44 302 LYS B CA 1
ATOM 7123 C C . LYS B 1 302 ? -11.758 61.5 46.125 1 91.44 302 LYS B C 1
ATOM 7125 O O . LYS B 1 302 ? -10.82 60.781 46.5 1 91.44 302 LYS B O 1
ATOM 7130 N N . ALA B 1 303 ? -11.797 62.094 44.906 1 92.12 303 ALA B N 1
ATOM 7131 C CA . ALA B 1 303 ? -10.609 62.125 44.062 1 92.12 303 ALA B CA 1
ATOM 7132 C C . ALA B 1 303 ? -9.445 62.812 44.75 1 92.12 303 ALA B C 1
ATOM 7134 O O . ALA B 1 303 ? -8.289 62.406 44.594 1 92.12 303 ALA B O 1
ATOM 7135 N N . GLU B 1 304 ? -9.703 63.844 45.5 1 90.75 304 GLU B N 1
ATOM 7136 C CA . GLU B 1 304 ? -8.672 64.562 46.219 1 90.75 304 GLU B CA 1
ATOM 7137 C C . GLU B 1 304 ? -8.078 63.656 47.344 1 90.75 304 GLU B C 1
ATOM 7139 O O . GLU B 1 304 ? -6.879 63.75 47.625 1 90.75 304 GLU B O 1
ATOM 7144 N N . GLU B 1 305 ? -8.938 62.969 47.938 1 91.38 305 GLU B N 1
ATOM 7145 C CA . GLU B 1 305 ? -8.453 62.031 48.969 1 91.38 305 GLU B CA 1
ATOM 7146 C C . GLU B 1 305 ? -7.465 61.031 48.344 1 91.38 305 GLU B C 1
ATOM 7148 O O . GLU B 1 305 ? -6.457 60.688 48.969 1 91.38 305 GLU B O 1
ATOM 7153 N N . VAL B 1 306 ? -7.84 60.562 47.219 1 91.62 306 VAL B N 1
ATOM 7154 C CA . VAL B 1 306 ? -6.977 59.594 46.5 1 91.62 306 VAL B CA 1
ATOM 7155 C C . VAL B 1 306 ? -5.664 60.281 46.125 1 91.62 306 VAL B C 1
ATOM 7157 O O . VAL B 1 306 ? -4.598 59.656 46.219 1 91.62 306 VAL B O 1
ATOM 7160 N N . PHE B 1 307 ? -5.758 61.531 45.688 1 91.38 307 PHE B N 1
ATOM 7161 C CA . PHE B 1 307 ? -4.582 62.281 45.281 1 91.38 307 PHE B CA 1
ATOM 7162 C C . PHE B 1 307 ? -3.635 62.5 46.469 1 91.38 307 PHE B C 1
ATOM 7164 O O . PHE B 1 307 ? -2.414 62.406 46.312 1 91.38 307 PHE B O 1
ATOM 7171 N N . LYS B 1 308 ? -4.09 62.812 47.562 1 89.31 308 LYS B N 1
ATOM 7172 C CA . LYS B 1 308 ? -3.279 63.062 48.75 1 89.31 308 LYS B CA 1
ATOM 7173 C C . LYS B 1 308 ? -2.461 61.812 49.125 1 89.31 308 LYS B C 1
ATOM 7175 O O . LYS B 1 308 ? -1.363 61.938 49.688 1 89.31 308 LYS B O 1
ATOM 7180 N N . LYS B 1 309 ? -2.877 60.719 48.719 1 86.69 309 LYS B N 1
ATOM 7181 C CA . LYS B 1 309 ? -2.174 59.469 49 1 86.69 309 LYS B CA 1
ATOM 7182 C C . LYS B 1 309 ? -1.096 59.188 47.969 1 86.69 309 LYS B C 1
ATOM 7184 O O . LYS B 1 309 ? -0.049 58.625 48.281 1 86.69 309 LYS B O 1
ATOM 7189 N N . LYS B 1 310 ? -1.182 59.531 46.781 1 80.56 310 LYS B N 1
ATOM 7190 C CA . LYS B 1 310 ? -0.312 59.094 45.688 1 80.56 310 LYS B CA 1
ATOM 7191 C C . LYS B 1 310 ? 0.582 60.219 45.188 1 80.56 310 LYS B C 1
ATOM 7193 O O . LYS B 1 310 ? 1.659 59.969 44.656 1 80.56 310 LYS B O 1
ATOM 7198 N N . SER B 1 311 ? 0.307 61.469 45.438 1 79.5 311 SER B N 1
ATOM 7199 C CA . SER B 1 311 ? 1.04 62.688 45.062 1 79.5 311 SER B CA 1
ATOM 7200 C C . SER B 1 311 ? 1.485 62.625 43.594 1 79.5 311 SER B C 1
ATOM 7202 O O . SER B 1 311 ? 2.68 62.531 43.312 1 79.5 311 SER B O 1
ATOM 7204 N N . SER B 1 312 ? 0.666 62.719 42.656 1 84.25 312 SER B N 1
ATOM 7205 C CA . SER B 1 312 ? 0.96 62.625 41.25 1 84.25 312 SER B CA 1
ATOM 7206 C C . SER B 1 312 ? 1.28 64 40.656 1 84.25 312 SER B C 1
ATOM 7208 O O . SER B 1 312 ? 0.775 65 41.156 1 84.25 312 SER B O 1
ATOM 7210 N N . SER B 1 313 ? 2.121 64 39.688 1 87.06 313 SER B N 1
ATOM 7211 C CA . SER B 1 313 ? 2.533 65.25 39.031 1 87.06 313 SER B CA 1
ATOM 7212 C C . SER B 1 313 ? 1.509 65.688 38 1 87.06 313 SER B C 1
ATOM 7214 O O . SER B 1 313 ? 1.077 64.938 37.156 1 87.06 313 SER B O 1
ATOM 7216 N N . HIS B 1 314 ? 1.129 66.938 38.094 1 89.19 314 HIS B N 1
ATOM 7217 C CA . HIS B 1 314 ? 0.18 67.562 37.156 1 89.19 314 HIS B CA 1
ATOM 7218 C C . HIS B 1 314 ? 0.748 67.562 35.75 1 89.19 314 HIS B C 1
ATOM 7220 O O . HIS B 1 314 ? 0.02 67.312 34.781 1 89.19 314 HIS B O 1
ATOM 7226 N N . SER B 1 315 ? 2.064 67.812 35.625 1 90.5 315 SER B N 1
ATOM 7227 C CA . SER B 1 315 ? 2.703 67.875 34.312 1 90.5 315 SER B CA 1
ATOM 7228 C C . SER B 1 315 ? 2.695 66.562 33.594 1 90.5 315 SER B C 1
ATOM 7230 O O . SER B 1 315 ? 2.482 66.5 32.375 1 90.5 315 SER B O 1
ATOM 7232 N N . VAL B 1 316 ? 2.877 65.562 34.375 1 91.25 316 VAL B N 1
ATOM 7233 C CA . VAL B 1 316 ? 2.895 64.25 33.781 1 91.25 316 VAL B CA 1
ATOM 7234 C C . VAL B 1 316 ? 1.488 63.844 33.344 1 91.25 316 VAL B C 1
ATOM 7236 O O . VAL B 1 316 ? 1.314 63.281 32.25 1 91.25 316 VAL B O 1
ATOM 7239 N N . LEU B 1 317 ? 0.526 64.125 34.125 1 92.5 317 LEU B N 1
ATOM 7240 C CA . LEU B 1 317 ? -0.857 63.844 33.781 1 92.5 317 LEU B CA 1
ATOM 7241 C C . LEU B 1 317 ? -1.28 64.625 32.531 1 92.5 317 LEU B C 1
ATOM 7243 O O . LEU B 1 317 ? -1.949 64.062 31.641 1 92.5 317 LEU B O 1
ATOM 7247 N N . LEU B 1 318 ? -0.855 65.875 32.5 1 91.12 318 LEU B N 1
ATOM 7248 C CA . LEU B 1 318 ? -1.212 66.75 31.359 1 91.12 318 LEU B CA 1
ATOM 7249 C C . LEU B 1 318 ? -0.589 66.188 30.078 1 91.12 318 LEU B C 1
ATOM 7251 O O . LEU B 1 318 ? -1.194 66.312 29 1 91.12 318 LEU B O 1
ATOM 7255 N N . LYS B 1 319 ? 0.43 65.625 30.156 1 91.31 319 LYS B N 1
ATOM 7256 C CA . LYS B 1 319 ? 1.172 65.125 29 1 91.31 319 LYS B CA 1
ATOM 7257 C C . LYS B 1 319 ? 0.525 63.906 28.422 1 91.31 319 LYS B C 1
ATOM 7259 O O . LYS B 1 319 ? 0.484 63.719 27.203 1 91.31 319 LYS B O 1
ATOM 7264 N N . TYR B 1 320 ? -0.006 63.031 29.297 1 90.81 320 TYR B N 1
ATOM 7265 C CA . TYR B 1 320 ? -0.357 61.688 28.812 1 90.81 320 TYR B CA 1
ATOM 7266 C C . TYR B 1 320 ? -1.869 61.5 28.781 1 90.81 320 TYR B C 1
ATOM 7268 O O . TYR B 1 320 ? -2.375 60.594 28.141 1 90.81 320 TYR B O 1
ATOM 7276 N N . ILE B 1 321 ? -2.627 62.281 29.469 1 89.38 321 ILE B N 1
ATOM 7277 C CA . ILE B 1 321 ? -4.082 62.188 29.422 1 89.38 321 ILE B CA 1
ATOM 7278 C C . ILE B 1 321 ? -4.582 62.844 28.125 1 89.38 321 ILE B C 1
ATOM 7280 O O . ILE B 1 321 ? -4.066 63.875 27.703 1 89.38 321 ILE B O 1
ATOM 7284 N N . PRO B 1 322 ? -5.5 62.188 27.469 1 83.75 322 PRO B N 1
ATOM 7285 C CA . PRO B 1 322 ? -6.004 62.719 26.203 1 83.75 322 PRO B CA 1
ATOM 7286 C C . PRO B 1 322 ? -6.566 64.125 26.359 1 83.75 322 PRO B C 1
ATOM 7288 O O . PRO B 1 322 ? -7.246 64.438 27.344 1 83.75 322 PRO B O 1
ATOM 7291 N N . ASN B 1 323 ? -6.266 64.938 25.406 1 79.44 323 ASN B N 1
ATOM 7292 C CA . ASN B 1 323 ? -6.691 66.312 25.453 1 79.44 323 ASN B CA 1
ATOM 7293 C C . ASN B 1 323 ? -7.992 66.5 24.688 1 79.44 323 ASN B C 1
ATOM 7295 O O . ASN B 1 323 ? -8.641 67.562 24.812 1 79.44 323 ASN B O 1
ATOM 7299 N N . LYS B 1 324 ? -8.32 65.625 23.922 1 78.12 324 LYS B N 1
ATOM 7300 C CA . LYS B 1 324 ? -9.547 65.75 23.156 1 78.12 324 LYS B CA 1
ATOM 7301 C C . LYS B 1 324 ? -10.531 64.625 23.438 1 78.12 324 LYS B C 1
ATOM 7303 O O . LYS B 1 324 ? -10.125 63.469 23.609 1 78.12 324 LYS B O 1
ATOM 7308 N N . SER B 1 325 ? -11.719 65.125 23.719 1 74.38 325 SER B N 1
ATOM 7309 C CA . SER B 1 325 ? -12.773 64.125 23.969 1 74.38 325 SER B CA 1
ATOM 7310 C C . SER B 1 325 ? -13.391 63.656 22.656 1 74.38 325 SER B C 1
ATOM 7312 O O . SER B 1 325 ? -13.609 64.438 21.734 1 74.38 325 SER B O 1
ATOM 7314 N N . THR B 1 326 ? -13.234 62.344 22.359 1 67.38 326 THR B N 1
ATOM 7315 C CA . THR B 1 326 ? -13.992 61.812 21.234 1 67.38 326 THR B CA 1
ATOM 7316 C C . THR B 1 326 ? -15.336 61.25 21.688 1 67.38 326 THR B C 1
ATOM 7318 O O . THR B 1 326 ? -15.422 60.562 22.719 1 67.38 326 THR B O 1
ATOM 7321 N N . SER B 1 327 ? -16.422 61.938 21.406 1 65.81 327 SER B N 1
ATOM 7322 C CA . SER B 1 327 ? -17.781 61.594 21.812 1 65.81 327 SER B CA 1
ATOM 7323 C C . SER B 1 327 ? -18.25 60.312 21.094 1 65.81 327 SER B C 1
ATOM 7325 O O . SER B 1 327 ? -19.453 60.156 20.844 1 65.81 327 SER B O 1
ATOM 7327 N N . ASP B 1 328 ? -17.391 59.406 20.828 1 76.25 328 ASP B N 1
ATOM 7328 C CA . ASP B 1 328 ? -17.781 58.281 19.984 1 76.25 328 ASP B CA 1
ATOM 7329 C C . ASP B 1 328 ? -18.328 57.125 20.828 1 76.25 328 ASP B C 1
ATOM 7331 O O . ASP B 1 328 ? -19.234 56.406 20.406 1 76.25 328 ASP B O 1
ATOM 7335 N N . SER B 1 329 ? -17.719 56.938 22.062 1 86.38 329 SER B N 1
ATOM 7336 C CA . SER B 1 329 ? -18.172 55.844 22.906 1 86.38 329 SER B CA 1
ATOM 7337 C C . SER B 1 329 ? -18.266 56.281 24.359 1 86.38 329 SER B C 1
ATOM 7339 O O . SER B 1 329 ? -17.656 57.281 24.766 1 86.38 329 SER B O 1
ATOM 7341 N N . GLU B 1 330 ? -19.094 55.594 25.047 1 87.81 330 GLU B N 1
ATOM 7342 C CA . GLU B 1 330 ? -19.266 55.875 26.484 1 87.81 330 GLU B CA 1
ATOM 7343 C C . GLU B 1 330 ? -17.938 55.75 27.219 1 87.81 330 GLU B C 1
ATOM 7345 O O . GLU B 1 330 ? -17.641 56.5 28.141 1 87.81 330 GLU B O 1
ATOM 7350 N N . PHE B 1 331 ? -17.188 54.812 26.812 1 90.44 331 PHE B N 1
ATOM 7351 C CA . PHE B 1 331 ? -15.891 54.562 27.422 1 90.44 331 PHE B CA 1
ATOM 7352 C C . PHE B 1 331 ? -14.977 55.781 27.266 1 90.44 331 PHE B C 1
ATOM 7354 O O . PHE B 1 331 ? -14.383 56.25 28.234 1 90.44 331 PHE B O 1
ATOM 7361 N N . GLU B 1 332 ? -14.906 56.281 26.047 1 90.31 332 GLU B N 1
ATOM 7362 C CA . GLU B 1 332 ? -13.992 57.375 25.75 1 90.31 332 GLU B CA 1
ATOM 7363 C C . GLU B 1 332 ? -14.375 58.625 26.531 1 90.31 332 GLU B C 1
ATOM 7365 O O . GLU B 1 332 ? -13.508 59.375 26.984 1 90.31 332 GLU B O 1
ATOM 7370 N N . VAL B 1 333 ? -15.586 58.812 26.656 1 90.75 333 VAL B N 1
ATOM 7371 C CA . VAL B 1 333 ? -16.062 60 27.375 1 90.75 333 VAL B CA 1
ATOM 7372 C C . VAL B 1 333 ? -15.758 59.844 28.875 1 90.75 333 VAL B C 1
ATOM 7374 O O . VAL B 1 333 ? -15.258 60.781 29.5 1 90.75 333 VAL B O 1
ATOM 7377 N N . MET B 1 334 ? -16.094 58.688 29.344 1 91.62 334 MET B N 1
ATOM 7378 C CA . MET B 1 334 ? -15.844 58.438 30.766 1 91.62 334 MET B CA 1
ATOM 7379 C C . MET B 1 334 ? -14.359 58.562 31.078 1 91.62 334 MET B C 1
ATOM 7381 O O . MET B 1 334 ? -13.984 59.062 32.125 1 91.62 334 MET B O 1
ATOM 7385 N N . LEU B 1 335 ? -13.586 58.062 30.219 1 93.19 335 LEU B N 1
ATOM 7386 C CA . LEU B 1 335 ? -12.141 58.125 30.406 1 93.19 335 LEU B CA 1
ATOM 7387 C C . LEU B 1 335 ? -11.648 59.562 30.344 1 93.19 335 LEU B C 1
ATOM 7389 O O . LEU B 1 335 ? -10.812 59.969 31.156 1 93.19 335 LEU B O 1
ATOM 7393 N N . TYR B 1 336 ? -12.125 60.25 29.375 1 93.69 336 TYR B N 1
ATOM 7394 C CA . TYR B 1 336 ? -11.742 61.625 29.25 1 93.69 336 TYR B CA 1
ATOM 7395 C C . TYR B 1 336 ? -12.164 62.438 30.484 1 93.69 336 TYR B C 1
ATOM 7397 O O . TYR B 1 336 ? -11.383 63.25 31 1 93.69 336 TYR B O 1
ATOM 7405 N N . VAL B 1 337 ? -13.352 62.25 30.938 1 94.19 337 VAL B N 1
ATOM 7406 C CA . VAL B 1 337 ? -13.875 62.969 32.094 1 94.19 337 VAL B CA 1
ATOM 7407 C C . VAL B 1 337 ? -13.023 62.625 33.312 1 94.19 337 VAL B C 1
ATOM 7409 O O . VAL B 1 337 ? -12.688 63.531 34.094 1 94.19 337 VAL B O 1
ATOM 7412 N N . SER B 1 338 ? -12.703 61.406 33.5 1 94.69 338 SER B N 1
ATOM 7413 C CA . SER B 1 338 ? -11.859 61 34.625 1 94.69 338 SER B CA 1
ATOM 7414 C C . SER B 1 338 ? -10.5 61.719 34.562 1 94.69 338 SER B C 1
ATOM 7416 O O . SER B 1 338 ? -9.961 62.125 35.594 1 94.69 338 SER B O 1
ATOM 7418 N N . GLY B 1 339 ? -9.992 61.812 33.406 1 94.69 339 GLY B N 1
ATOM 7419 C CA . GLY B 1 339 ? -8.734 62.531 33.219 1 94.69 339 GLY B CA 1
ATOM 7420 C C . GLY B 1 339 ? -8.836 64 33.594 1 94.69 339 GLY B C 1
ATOM 7421 O O . GLY B 1 339 ? -7.945 64.562 34.281 1 94.69 339 GLY B O 1
ATOM 7422 N N . GLN B 1 340 ? -9.859 64.562 33.156 1 93.62 340 GLN B N 1
ATOM 7423 C CA . GLN B 1 340 ? -10.062 66 33.469 1 93.62 340 GLN B CA 1
ATOM 7424 C C . GLN B 1 340 ? -10.258 66.188 34.969 1 93.62 340 GLN B C 1
ATOM 7426 O O . GLN B 1 340 ? -9.812 67.25 35.5 1 93.62 340 GLN B O 1
ATOM 7431 N N . ILE B 1 341 ? -10.914 65.375 35.531 1 93.25 341 ILE B N 1
ATOM 7432 C CA . ILE B 1 341 ? -11.102 65.438 36.969 1 93.25 341 ILE B CA 1
ATOM 7433 C C . ILE B 1 341 ? -9.75 65.375 37.688 1 93.25 341 ILE B C 1
ATOM 7435 O O . ILE B 1 341 ? -9.484 66.125 38.625 1 93.25 341 ILE B O 1
ATOM 7439 N N . CYS B 1 342 ? -8.938 64.5 37.281 1 94.19 342 CYS B N 1
ATOM 7440 C CA . CYS B 1 342 ? -7.598 64.375 37.844 1 94.19 342 CYS B CA 1
ATOM 7441 C C . CYS B 1 342 ? -6.801 65.625 37.656 1 94.19 342 CYS B C 1
ATOM 7443 O O . CYS B 1 342 ? -6.133 66.062 38.594 1 94.19 342 CYS B O 1
ATOM 7445 N N . LEU B 1 343 ? -6.887 66.125 36.469 1 92.81 343 LEU B N 1
ATOM 7446 C CA . LEU B 1 343 ? -6.156 67.375 36.188 1 92.81 343 LEU B CA 1
ATOM 7447 C C . LEU B 1 343 ? -6.68 68.562 37.031 1 92.81 343 LEU B C 1
ATOM 7449 O O . LEU B 1 343 ? -5.906 69.375 37.469 1 92.81 343 LEU B O 1
ATOM 7453 N N . SER B 1 344 ? -7.957 68.562 37.281 1 92.06 344 SER B N 1
ATOM 7454 C CA . SER B 1 344 ? -8.555 69.625 38.125 1 92.06 344 SER B CA 1
ATOM 7455 C C . SER B 1 344 ? -8.047 69.5 39.562 1 92.06 344 SER B C 1
ATOM 7457 O O . SER B 1 344 ? -7.699 70.5 40.188 1 92.06 344 SER B O 1
ATOM 7459 N N . VAL B 1 345 ? -7.969 68.312 40.031 1 91.12 345 VAL B N 1
ATOM 7460 C CA . VAL B 1 345 ? -7.539 68.062 41.406 1 91.12 345 VAL B CA 1
ATOM 7461 C C . VAL B 1 345 ? -6.062 68.438 41.562 1 91.12 345 VAL B C 1
ATOM 7463 O O . VAL B 1 345 ? -5.66 69.062 42.531 1 91.12 345 VAL B O 1
ATOM 7466 N N . THR B 1 346 ? -5.262 68.062 40.625 1 91.94 346 THR B N 1
ATOM 7467 C CA . THR B 1 346 ? -3.83 68.312 40.688 1 91.94 346 THR B CA 1
ATOM 7468 C C . THR B 1 346 ? -3.561 69.812 40.531 1 91.94 346 THR B C 1
ATOM 7470 O O . THR B 1 346 ? -2.619 70.375 41.094 1 91.94 346 THR B O 1
ATOM 7473 N N . ALA B 1 347 ? -4.328 70.438 39.656 1 88.69 347 ALA B N 1
ATOM 7474 C CA . ALA B 1 347 ? -4.188 71.875 39.469 1 88.69 347 ALA B CA 1
ATOM 7475 C C . ALA B 1 347 ? -4.496 72.625 40.75 1 88.69 347 ALA B C 1
ATOM 7477 O O . ALA B 1 347 ? -3.889 73.688 41.031 1 88.69 347 ALA B O 1
ATOM 7478 N N . GLN B 1 348 ? -5.398 72.125 41.562 1 86.19 348 GLN B N 1
ATOM 7479 C CA . GLN B 1 348 ? -5.777 72.75 42.812 1 86.19 348 GLN B CA 1
ATOM 7480 C C . GLN B 1 348 ? -4.609 72.812 43.781 1 86.19 348 GLN B C 1
ATOM 7482 O O . GLN B 1 348 ? -4.484 73.688 44.594 1 86.19 348 GLN B O 1
ATOM 7487 N N . HIS B 1 349 ? -3.805 71.875 43.719 1 85.19 349 HIS B N 1
ATOM 7488 C CA . HIS B 1 349 ? -2.693 71.75 44.656 1 85.19 349 HIS B CA 1
ATOM 7489 C C . HIS B 1 349 ? -1.46 72.5 44.125 1 85.19 349 HIS B C 1
ATOM 7491 O O . HIS B 1 349 ? -0.453 72.625 44.844 1 85.19 349 HIS B O 1
ATOM 7497 N N . GLN B 1 350 ? -1.688 73 42.906 1 81.56 350 GLN B N 1
ATOM 7498 C CA . GLN B 1 350 ? -0.63 73.875 42.438 1 81.56 350 GLN B CA 1
ATOM 7499 C C . GLN B 1 350 ? -0.91 75.375 42.781 1 81.56 350 GLN B C 1
ATOM 7501 O O . GLN B 1 350 ? -2.064 75.75 43 1 81.56 350 GLN B O 1
ATOM 7506 N N . LEU B 1 351 ? 0.054 76.188 43.031 1 70.81 351 LEU B N 1
ATOM 7507 C CA . LEU B 1 351 ? -0.08 77.562 43.5 1 70.81 351 LEU B CA 1
ATOM 7508 C C . LEU B 1 351 ? -0.809 78.375 42.469 1 70.81 351 LEU B C 1
ATOM 7510 O O . LEU B 1 351 ? -0.471 78.375 41.281 1 70.81 351 LEU B O 1
ATOM 7514 N N . ASN B 1 352 ? -1.843 79.188 42.844 1 62.78 352 ASN B N 1
ATOM 7515 C CA . ASN B 1 352 ? -2.578 80.25 42.156 1 62.78 352 ASN B CA 1
ATOM 7516 C C . ASN B 1 352 ? -3.211 79.75 40.875 1 62.78 352 ASN B C 1
ATOM 7518 O O . ASN B 1 352 ? -3.201 80.438 39.844 1 62.78 352 ASN B O 1
ATOM 7522 N N . ASN B 1 353 ? -3.771 78.438 40.969 1 77.06 353 ASN B N 1
ATOM 7523 C CA . ASN B 1 353 ? -4.227 77.938 39.656 1 77.06 353 ASN B CA 1
ATOM 7524 C C . ASN B 1 353 ? -5.723 77.625 39.688 1 77.06 353 ASN B C 1
ATOM 7526 O O . ASN B 1 353 ? -6.156 76.625 39.125 1 77.06 353 ASN B O 1
ATOM 7530 N N . SER B 1 354 ? -6.457 78.438 40.25 1 76.75 354 SER B N 1
ATOM 7531 C CA . SER B 1 354 ? -7.902 78.25 40.312 1 76.75 354 SER B CA 1
ATOM 7532 C C . SER B 1 354 ? -8.523 78.25 38.938 1 76.75 354 SER B C 1
ATOM 7534 O O . SER B 1 354 ? -9.484 77.562 38.656 1 76.75 354 SER B O 1
ATOM 7536 N N . LYS B 1 355 ? -7.941 79 38.062 1 82.19 355 LYS B N 1
ATOM 7537 C CA . LYS B 1 355 ? -8.453 79.062 36.688 1 82.19 355 LYS B CA 1
ATOM 7538 C C . LYS B 1 355 ? -8.352 77.75 36 1 82.19 355 LYS B C 1
ATOM 7540 O O . LYS B 1 355 ? -9.289 77.312 35.312 1 82.19 355 LYS B O 1
ATOM 7545 N N . CYS B 1 356 ? -7.34 77.125 36.344 1 86.75 356 CYS B N 1
ATOM 7546 C CA . CYS B 1 356 ? -7.109 75.875 35.688 1 86.75 356 CYS B CA 1
ATOM 7547 C C . CYS B 1 356 ? -8.039 74.75 36.219 1 86.75 356 CYS B C 1
ATOM 7549 O O . CYS B 1 356 ? -8.492 73.875 35.5 1 86.75 356 CYS B O 1
ATOM 7551 N N . VAL B 1 357 ? -8.328 74.875 37.469 1 88.19 357 VAL B N 1
ATOM 7552 C CA . VAL B 1 357 ? -9.211 73.938 38.125 1 88.19 357 VAL B CA 1
ATOM 7553 C C . VAL B 1 357 ? -10.586 73.938 37.438 1 88.19 357 VAL B C 1
ATOM 7555 O O . VAL B 1 357 ? -11.102 72.938 37.031 1 88.19 357 VAL B O 1
ATOM 7558 N N . LEU B 1 358 ? -11.141 75.125 37.281 1 88.19 358 LEU B N 1
ATOM 7559 C CA . LEU B 1 358 ? -12.477 75.312 36.719 1 88.19 358 LEU B CA 1
ATOM 7560 C C . LEU B 1 358 ? -12.477 74.938 35.219 1 88.19 358 LEU B C 1
ATOM 7562 O O . LEU B 1 358 ? -13.453 74.438 34.719 1 88.19 358 LEU B O 1
ATOM 7566 N N . LYS B 1 359 ? -11.367 75.25 34.594 1 89.5 359 LYS B N 1
ATOM 7567 C CA . LYS B 1 359 ? -11.25 74.938 33.156 1 89.5 359 LYS B CA 1
ATOM 7568 C C . LYS B 1 359 ? -11.398 73.438 32.906 1 89.5 359 LYS B C 1
ATOM 7570 O O . LYS B 1 359 ? -12.141 73.062 32 1 89.5 359 LYS B O 1
ATOM 7575 N N . HIS B 1 360 ? -10.734 72.688 33.75 1 91.75 360 HIS B N 1
ATOM 7576 C CA . HIS B 1 360 ? -10.797 71.25 33.594 1 91.75 360 HIS B CA 1
ATOM 7577 C C . HIS B 1 360 ? -12.188 70.688 33.906 1 91.75 360 HIS B C 1
ATOM 7579 O O . HIS B 1 360 ? -12.664 69.812 33.281 1 91.75 360 HIS B O 1
ATOM 7585 N N . LEU B 1 361 ? -12.75 71.25 34.844 1 91.06 361 LEU B N 1
ATOM 7586 C CA . LEU B 1 361 ? -14.094 70.812 35.219 1 91.06 361 LEU B CA 1
ATOM 7587 C C . LEU B 1 361 ? -15.094 71.125 34.125 1 91.06 361 LEU B C 1
ATOM 7589 O O . LEU B 1 361 ? -15.992 70.375 33.844 1 91.06 361 LEU B O 1
ATOM 7593 N N . ILE B 1 362 ? -14.961 72.312 33.531 1 92.12 362 ILE B N 1
ATOM 7594 C CA . ILE B 1 362 ? -15.844 72.688 32.438 1 92.12 362 ILE B CA 1
ATOM 7595 C C . ILE B 1 362 ? -15.648 71.75 31.234 1 92.12 362 ILE B C 1
ATOM 7597 O O . ILE B 1 362 ? -16.625 71.375 30.609 1 92.12 362 ILE B O 1
ATOM 7601 N N . HIS B 1 363 ? -14.414 71.438 31 1 92.25 363 HIS B N 1
ATOM 7602 C CA . HIS B 1 363 ? -14.141 70.5 29.906 1 92.25 363 HIS B CA 1
ATOM 7603 C C . HIS B 1 363 ? -14.781 69.125 30.172 1 92.25 363 HIS B C 1
ATOM 7605 O O . HIS B 1 363 ? -15.273 68.5 29.234 1 92.25 363 HIS B O 1
ATOM 7611 N N . ALA B 1 364 ? -14.711 68.625 31.391 1 93.19 364 ALA B N 1
ATOM 7612 C CA . ALA B 1 364 ? -15.336 67.375 31.766 1 93.19 364 ALA B CA 1
ATOM 7613 C C . ALA B 1 364 ? -16.844 67.438 31.531 1 93.19 364 ALA B C 1
ATOM 7615 O O . ALA B 1 364 ? -17.406 66.5 30.922 1 93.19 364 ALA B O 1
ATOM 7616 N N . LEU B 1 365 ? -17.516 68.5 31.938 1 93.12 365 LEU B N 1
ATOM 7617 C CA . LEU B 1 365 ? -18.953 68.625 31.797 1 93.12 365 LEU B CA 1
ATOM 7618 C C . LEU B 1 365 ? -19.344 68.812 30.328 1 93.12 365 LEU B C 1
ATOM 7620 O O . LEU B 1 365 ? -20.375 68.312 29.891 1 93.12 365 LEU B O 1
ATOM 7624 N N . GLU B 1 366 ? -18.547 69.562 29.672 1 91.94 366 GLU B N 1
ATOM 7625 C CA . GLU B 1 366 ? -18.797 69.75 28.25 1 91.94 366 GLU B CA 1
ATOM 7626 C C . GLU B 1 366 ? -18.766 68.438 27.484 1 91.94 366 GLU B C 1
ATOM 7628 O O . GLU B 1 366 ? -19.609 68.25 26.609 1 91.94 366 GLU B O 1
ATOM 7633 N N . ALA B 1 367 ? -17.766 67.688 27.797 1 91.5 367 ALA B N 1
ATOM 7634 C CA . ALA B 1 367 ? -17.641 66.375 27.125 1 91.5 367 ALA B CA 1
ATOM 7635 C C . ALA B 1 367 ? -18.844 65.5 27.406 1 91.5 367 ALA B C 1
ATOM 7637 O O . ALA B 1 367 ? -19.375 64.812 26.5 1 91.5 367 ALA B O 1
ATOM 7638 N N . ALA B 1 368 ? -19.266 65.438 28.625 1 91.56 368 ALA B N 1
ATOM 7639 C CA . ALA B 1 368 ? -20.438 64.625 29.016 1 91.56 368 ALA B CA 1
ATOM 7640 C C . ALA B 1 368 ? -21.703 65.188 28.344 1 91.56 368 ALA B C 1
ATOM 7642 O O . ALA B 1 368 ? -22.531 64.375 27.875 1 91.56 368 ALA B O 1
ATOM 7643 N N . TYR B 1 369 ? -21.781 66.5 28.281 1 91.81 369 TYR B N 1
ATOM 7644 C CA . TYR B 1 369 ? -22.938 67.125 27.641 1 91.81 369 TYR B CA 1
ATOM 7645 C C . TYR B 1 369 ? -22.969 66.812 26.156 1 91.81 369 TYR B C 1
ATOM 7647 O O . TYR B 1 369 ? -24.031 66.438 25.609 1 91.81 369 TYR B O 1
ATOM 7655 N N . SER B 1 370 ? -21.859 67 25.5 1 89.06 370 SER B N 1
ATOM 7656 C CA . SER B 1 370 ? -21.781 66.688 24.078 1 89.06 370 SER B CA 1
ATOM 7657 C C . SER B 1 370 ? -22.203 65.312 23.766 1 89.06 370 SER B C 1
ATOM 7659 O O . SER B 1 370 ? -22.844 65 22.75 1 89.06 370 SER B O 1
ATOM 7661 N N . TYR B 1 371 ? -21.766 64.375 24.609 1 89.88 371 TYR B N 1
ATOM 7662 C CA . TYR B 1 371 ? -22.156 63 24.422 1 89.88 371 TYR B CA 1
ATOM 7663 C C . TYR B 1 371 ? -23.656 62.812 24.578 1 89.88 371 TYR B C 1
ATOM 7665 O O . TYR B 1 371 ? -24.281 62.031 23.844 1 89.88 371 TYR B O 1
ATOM 7673 N N . HIS B 1 372 ? -24.281 63.5 25.516 1 88.69 372 HIS B N 1
ATOM 7674 C CA . HIS B 1 372 ? -25.719 63.438 25.797 1 88.69 372 HIS B CA 1
ATOM 7675 C C . HIS B 1 372 ? -26.531 63.906 24.594 1 88.69 372 HIS B C 1
ATOM 7677 O O . HIS B 1 372 ? -27.547 63.312 24.25 1 88.69 372 HIS B O 1
ATOM 7683 N N . ILE B 1 373 ? -26.078 64.938 23.984 1 85.62 373 ILE B N 1
ATOM 7684 C CA . ILE B 1 373 ? -26.797 65.562 22.875 1 85.62 373 ILE B CA 1
ATOM 7685 C C . ILE B 1 373 ? -26.703 64.625 21.641 1 85.62 373 ILE B C 1
ATOM 7687 O O . ILE B 1 373 ? -27.672 64.5 20.891 1 85.62 373 ILE B O 1
ATOM 7691 N N . HIS B 1 374 ? -25.641 64 21.516 1 85.88 374 HIS B N 1
ATOM 7692 C CA . HIS B 1 374 ? -25.422 63.188 20.328 1 85.88 374 HIS B CA 1
ATOM 7693 C C . HIS B 1 374 ? -25.969 61.781 20.516 1 85.88 374 HIS B C 1
ATOM 7695 O O . HIS B 1 374 ? -26.203 61.031 19.547 1 85.88 374 HIS B O 1
ATOM 7701 N N . ASN B 1 375 ? -26.125 61.375 21.797 1 83.75 375 ASN B N 1
ATOM 7702 C CA . ASN B 1 375 ? -26.688 60.062 22.109 1 83.75 375 ASN B CA 1
ATOM 7703 C C . ASN B 1 375 ? -27.844 60.188 23.109 1 83.75 375 ASN B C 1
ATOM 7705 O O . ASN B 1 375 ? -27.719 59.75 24.25 1 83.75 375 ASN B O 1
ATOM 7709 N N . PRO B 1 376 ? -28.938 60.469 22.656 1 74.19 376 PRO B N 1
ATOM 7710 C CA . PRO B 1 376 ? -30.062 60.719 23.578 1 74.19 376 PRO B CA 1
ATOM 7711 C C . PRO B 1 376 ? -30.594 59.469 24.219 1 74.19 376 PRO B C 1
ATOM 7713 O O . PRO B 1 376 ? -31.25 59.5 25.266 1 74.19 376 PRO B O 1
ATOM 7716 N N . ALA B 1 377 ? -30.203 58.312 23.625 1 68 377 ALA B N 1
ATOM 7717 C CA . ALA B 1 377 ? -30.719 57.031 24.141 1 68 377 ALA B CA 1
ATOM 7718 C C . ALA B 1 377 ? -30 56.656 25.438 1 68 377 ALA B C 1
ATOM 7720 O O . ALA B 1 377 ? -30.516 55.844 26.219 1 68 377 ALA B O 1
ATOM 7721 N N . SER B 1 378 ? -28.859 57.219 25.703 1 62.22 378 SER B N 1
ATOM 7722 C CA . SER B 1 378 ? -28.062 56.844 26.875 1 62.22 378 SER B CA 1
ATOM 7723 C C . SER B 1 378 ? -27.828 58.062 27.781 1 62.22 378 SER B C 1
ATOM 7725 O O . SER B 1 378 ? -26.688 58.5 27.953 1 62.22 378 SER B O 1
ATOM 7727 N N . PRO B 1 379 ? -28.938 58.781 28.141 1 60.91 379 PRO B N 1
ATOM 7728 C CA . PRO B 1 379 ? -28.875 60.094 28.797 1 60.91 379 PRO B CA 1
ATOM 7729 C C . PRO B 1 379 ? -28.141 60.062 30.141 1 60.91 379 PRO B C 1
ATOM 7731 O O . PRO B 1 379 ? -27.766 61.094 30.672 1 60.91 379 PRO B O 1
ATOM 7734 N N . ASN B 1 380 ? -27.516 58.938 30.453 1 81.94 380 ASN B N 1
ATOM 7735 C CA . ASN B 1 380 ? -27.281 58.75 31.891 1 81.94 380 ASN B CA 1
ATOM 7736 C C . ASN B 1 380 ? -25.875 59.219 32.281 1 81.94 380 ASN B C 1
ATOM 7738 O O . ASN B 1 380 ? -25.672 59.625 33.438 1 81.94 380 ASN B O 1
ATOM 7742 N N . ILE B 1 381 ? -25.047 59.562 31.234 1 87.56 381 ILE B N 1
ATOM 7743 C CA . ILE B 1 381 ? -23.688 59.812 31.688 1 87.56 381 ILE B CA 1
ATOM 7744 C C . ILE B 1 381 ? -23.578 61.281 32.188 1 87.56 381 ILE B C 1
ATOM 7746 O O . ILE B 1 381 ? -23.062 61.531 33.25 1 87.56 381 ILE B O 1
ATOM 7750 N N . PHE B 1 382 ? -24.172 62.219 31.391 1 92.06 382 PHE B N 1
ATOM 7751 C CA . PHE B 1 382 ? -24.109 63.656 31.734 1 92.06 382 PHE B CA 1
ATOM 7752 C C . PHE B 1 382 ? -24.844 63.938 33.031 1 92.06 382 PHE B C 1
ATOM 7754 O O . PHE B 1 382 ? -24.344 64.688 33.906 1 92.06 382 PHE B O 1
ATOM 7761 N N . LEU B 1 383 ? -25.938 63.281 33.156 1 93 383 LEU B N 1
ATOM 7762 C CA . LEU B 1 383 ? -26.75 63.5 34.344 1 93 383 LEU B CA 1
ATOM 7763 C C . LEU B 1 383 ? -26.062 62.938 35.594 1 93 383 LEU B C 1
ATOM 7765 O O . LEU B 1 383 ? -26.016 63.594 36.625 1 93 383 LEU B O 1
ATOM 7769 N N . GLN B 1 384 ? -25.531 61.781 35.438 1 91.44 384 GLN B N 1
ATOM 7770 C CA . GLN B 1 384 ? -24.828 61.156 36.562 1 91.44 384 GLN B CA 1
ATOM 7771 C C . GLN B 1 384 ? -23.609 61.938 36.969 1 91.44 384 GLN B C 1
ATOM 7773 O O . GLN B 1 384 ? -23.422 62.25 38.156 1 91.44 384 GLN B O 1
ATOM 7778 N N . ILE B 1 385 ? -22.797 62.312 36 1 92.19 385 ILE B N 1
ATOM 7779 C CA . ILE B 1 385 ? -21.531 63 36.281 1 92.19 385 ILE B CA 1
ATOM 7780 C C . ILE B 1 385 ? -21.828 64.375 36.969 1 92.19 385 ILE B C 1
ATOM 7782 O O . ILE B 1 385 ? -21.094 64.75 37.875 1 92.19 385 ILE B O 1
ATOM 7786 N N . SER B 1 386 ? -22.875 65 36.531 1 92.69 386 SER B N 1
ATOM 7787 C CA . SER B 1 386 ? -23.234 66.312 37.125 1 92.69 386 SER B CA 1
ATOM 7788 C C . SER B 1 386 ? -23.578 66.125 38.594 1 92.69 386 SER B C 1
ATOM 7790 O O . SER B 1 386 ? -23.172 66.938 39.438 1 92.69 386 SER B O 1
ATOM 7792 N N . CYS B 1 387 ? -24.297 65.125 38.844 1 91.06 387 CYS B N 1
ATOM 7793 C CA . CYS B 1 387 ? -24.672 64.812 40.219 1 91.06 387 CYS B CA 1
ATOM 7794 C C . CYS B 1 387 ? -23.453 64.438 41.062 1 91.06 387 CYS B C 1
ATOM 7796 O O . CYS B 1 387 ? -23.391 64.75 42.25 1 91.06 387 CYS B O 1
ATOM 7798 N N . TRP B 1 388 ? -22.484 63.812 40.469 1 90.88 388 TRP B N 1
ATOM 7799 C CA . TRP B 1 388 ? -21.281 63.406 41.156 1 90.88 388 TRP B CA 1
ATOM 7800 C C . TRP B 1 388 ? -20.391 64.562 41.5 1 90.88 388 TRP B C 1
ATOM 7802 O O . TRP B 1 388 ? -19.734 64.625 42.531 1 90.88 388 TRP B O 1
ATOM 7812 N N . ILE B 1 389 ? -20.359 65.562 40.562 1 89.81 389 ILE B N 1
ATOM 7813 C CA . ILE B 1 389 ? -19.5 66.688 40.719 1 89.81 389 ILE B CA 1
ATOM 7814 C C . ILE B 1 389 ? -20.141 67.688 41.719 1 89.81 389 ILE B C 1
ATOM 7816 O O . ILE B 1 389 ? -19.438 68.25 42.562 1 89.81 389 ILE B O 1
ATOM 7820 N N . SER B 1 390 ? -21.453 67.812 41.656 1 90.38 390 SER B N 1
ATOM 7821 C CA . SER B 1 390 ? -22.203 68.688 42.531 1 90.38 390 SER B CA 1
ATOM 7822 C C . SER B 1 390 ? -23.344 67.938 43.219 1 90.38 390 SER B C 1
ATOM 7824 O O . SER B 1 390 ? -24.5 68.125 42.844 1 90.38 390 SER B O 1
ATOM 7826 N N . PRO B 1 391 ? -23.031 67.312 44.281 1 89.5 391 PRO B N 1
ATOM 7827 C CA . PRO B 1 391 ? -24.062 66.5 44.906 1 89.5 391 PRO B CA 1
ATOM 7828 C C . PRO B 1 391 ? -25.141 67.312 45.625 1 89.5 391 PRO B C 1
ATOM 7830 O O . PRO B 1 391 ? -26.25 66.812 45.844 1 89.5 391 PRO B O 1
ATOM 7833 N N . ASN B 1 392 ? -24.875 68.5 45.938 1 87.88 392 ASN B N 1
ATOM 7834 C CA . ASN B 1 392 ? -25.812 69.375 46.656 1 87.88 392 ASN B CA 1
ATOM 7835 C C . ASN B 1 392 ? -26.734 70.125 45.719 1 87.88 392 ASN B C 1
ATOM 7837 O O . ASN B 1 392 ? -27.406 71.062 46.156 1 87.88 392 ASN B O 1
ATOM 7841 N N . GLY B 1 393 ? -26.75 69.75 44.5 1 89 393 GLY B N 1
ATOM 7842 C CA . GLY B 1 393 ? -27.656 70.375 43.562 1 89 393 GLY B CA 1
ATOM 7843 C C . GLY B 1 393 ? -26.922 71.188 42.469 1 89 393 GLY B C 1
ATOM 7844 O O . GLY B 1 393 ? -25.719 71.375 42.562 1 89 393 GLY B O 1
ATOM 7845 N N . PRO B 1 394 ? -27.625 71.562 41.531 1 90 394 PRO B N 1
ATOM 7846 C CA . PRO B 1 394 ? -27.016 72.25 40.375 1 90 394 PRO B CA 1
ATOM 7847 C C . PRO B 1 394 ? -26.562 73.688 40.719 1 90 394 PRO B C 1
ATOM 7849 O O . PRO B 1 394 ? -25.641 74.188 40.094 1 90 394 PRO B O 1
ATOM 7852 N N . LEU B 1 395 ? -27.172 74.375 41.719 1 87.69 395 LEU B N 1
ATOM 7853 C CA . LEU B 1 395 ? -26.875 75.812 42 1 87.69 395 LEU B CA 1
ATOM 7854 C C . LEU B 1 395 ? -26.016 75.875 43.281 1 87.69 395 LEU B C 1
ATOM 7856 O O . LEU B 1 395 ? -25.75 77 43.75 1 87.69 395 LEU B O 1
ATOM 7860 N N . SER B 1 396 ? -25.625 74.812 43.719 1 82.31 396 SER B N 1
ATOM 7861 C CA . SER B 1 396 ? -24.828 74.812 44.938 1 82.31 396 SER B CA 1
ATOM 7862 C C . SER B 1 396 ? -23.422 75.375 44.656 1 82.31 396 SER B C 1
ATOM 7864 O O . SER B 1 396 ? -22.938 75.312 43.531 1 82.31 396 SER B O 1
ATOM 7866 N N . ASN B 1 397 ? -22.906 76.062 45.656 1 75.38 397 ASN B N 1
ATOM 7867 C CA . ASN B 1 397 ? -21.531 76.562 45.531 1 75.38 397 ASN B CA 1
ATOM 7868 C C . ASN B 1 397 ? -20.516 75.375 45.625 1 75.38 397 ASN B C 1
ATOM 7870 O O . ASN B 1 397 ? -20.594 74.562 46.5 1 75.38 397 ASN B O 1
ATOM 7874 N N . LEU B 1 398 ? -19.812 75.25 44.531 1 72 398 LEU B N 1
ATOM 7875 C CA . LEU B 1 398 ? -18.781 74.188 44.562 1 72 398 LEU B CA 1
ATOM 7876 C C . LEU B 1 398 ? -17.609 74.625 45.406 1 72 398 LEU B C 1
ATOM 7878 O O . LEU B 1 398 ? -17.234 75.812 45.438 1 72 398 LEU B O 1
ATOM 7882 N N . SER B 1 399 ? -17.359 74 46.531 1 62.38 399 SER B N 1
ATOM 7883 C CA . SER B 1 399 ? -16.328 74.312 47.531 1 62.38 399 SER B CA 1
ATOM 7884 C C . SER B 1 399 ? -15.023 74.75 46.844 1 62.38 399 SER B C 1
ATOM 7886 O O . SER B 1 399 ? -14.188 75.375 47.469 1 62.38 399 SER B O 1
ATOM 7888 N N . TRP B 1 400 ? -14.703 74.438 45.656 1 61.38 400 TRP B N 1
ATOM 7889 C CA . TRP B 1 400 ? -13.383 74.625 45.062 1 61.38 400 TRP B CA 1
ATOM 7890 C C . TRP B 1 400 ? -13.297 75.938 44.312 1 61.38 400 TRP B C 1
ATOM 7892 O O . TRP B 1 400 ? -12.273 76.25 43.719 1 61.38 400 TRP B O 1
ATOM 7902 N N . TYR B 1 401 ? -14.367 76.75 44.469 1 58.97 401 TYR B N 1
ATOM 7903 C CA . TYR B 1 401 ? -14.484 77.938 43.688 1 58.97 401 TYR B CA 1
ATOM 7904 C C . TYR B 1 401 ? -13.914 79.125 44.438 1 58.97 401 TYR B C 1
ATOM 7906 O O . TYR B 1 401 ? -14.281 79.375 45.594 1 58.97 401 TYR B O 1
ATOM 7914 N N . ASN B 1 402 ? -12.727 79.5 44 1 60.62 402 ASN B N 1
ATOM 7915 C CA . ASN B 1 402 ? -12.352 80.875 44.469 1 60.62 402 ASN B CA 1
ATOM 7916 C C . ASN B 1 402 ? -13.195 81.938 43.781 1 60.62 402 ASN B C 1
ATOM 7918 O O . ASN B 1 402 ? -13.516 81.812 42.594 1 60.62 402 ASN B O 1
ATOM 7922 N N . GLU B 1 403 ? -13.852 82.75 44.438 1 60.38 403 GLU B N 1
ATOM 7923 C CA . GLU B 1 403 ? -14.758 83.812 44.094 1 60.38 403 GLU B CA 1
ATOM 7924 C C . GLU B 1 403 ? -14.133 84.75 43.031 1 60.38 403 GLU B C 1
ATOM 7926 O O . GLU B 1 403 ? -14.844 85.5 42.344 1 60.38 403 GLU B O 1
ATOM 7931 N N . ASP B 1 404 ? -12.898 84.5 42.719 1 65.38 404 ASP B N 1
ATOM 7932 C CA . ASP B 1 404 ? -12.266 85.5 41.844 1 65.38 404 ASP B CA 1
ATOM 7933 C C . ASP B 1 404 ? -12.586 85.25 40.375 1 65.38 404 ASP B C 1
ATOM 7935 O O . ASP B 1 404 ? -12.508 86.125 39.531 1 65.38 404 ASP B O 1
ATOM 7939 N N . GLU B 1 405 ? -12.992 83.938 40.062 1 77.25 405 GLU B N 1
ATOM 7940 C CA . GLU B 1 405 ? -13.281 83.688 38.688 1 77.25 405 GLU B CA 1
ATOM 7941 C C . GLU B 1 405 ? -14.773 83.5 38.438 1 77.25 405 GLU B C 1
ATOM 7943 O O . GLU B 1 405 ? -15.258 82.375 38.219 1 77.25 405 GLU B O 1
ATOM 7948 N N . LYS B 1 406 ? -15.398 84.562 38.312 1 79.69 406 LYS B N 1
ATOM 7949 C CA . LYS B 1 406 ? -16.859 84.562 38.25 1 79.69 406 LYS B CA 1
ATOM 7950 C C . LYS B 1 406 ? -17.359 84 36.906 1 79.69 406 LYS B C 1
ATOM 7952 O O . LYS B 1 406 ? -18.328 83.25 36.906 1 79.69 406 LYS B O 1
ATOM 7957 N N . SER B 1 407 ? -16.594 84.312 35.844 1 82.31 407 SER B N 1
ATOM 7958 C CA . SER B 1 407 ? -17.062 83.875 34.531 1 82.31 407 SER B CA 1
ATOM 7959 C C . SER B 1 407 ? -16.969 82.375 34.375 1 82.31 407 SER B C 1
ATOM 7961 O O . SER B 1 407 ? -17.891 81.75 33.844 1 82.31 407 SER B O 1
ATOM 7963 N N . LEU B 1 408 ? -15.945 81.875 34.875 1 86 408 LEU B N 1
ATOM 7964 C CA . LEU B 1 408 ? -15.75 80.438 34.75 1 86 408 LEU B CA 1
ATOM 7965 C C . LEU B 1 408 ? -16.703 79.688 35.656 1 86 408 LEU B C 1
ATOM 7967 O O . LEU B 1 408 ? -17.203 78.625 35.281 1 86 408 LEU B O 1
ATOM 7971 N N . SER B 1 409 ? -16.844 80.188 36.812 1 85.81 409 SER B N 1
ATOM 7972 C CA . SER B 1 409 ? -17.781 79.562 37.75 1 85.81 409 SER B CA 1
ATOM 7973 C C . SER B 1 409 ? -19.203 79.625 37.188 1 85.81 409 SER B C 1
ATOM 7975 O O . SER B 1 409 ? -19.953 78.625 37.375 1 85.81 409 SER B O 1
ATOM 7977 N N . GLU B 1 410 ? -19.531 80.625 36.469 1 85.88 410 GLU B N 1
ATOM 7978 C CA . GLU B 1 410 ? -20.859 80.75 35.875 1 85.88 410 GLU B CA 1
ATOM 7979 C C . GLU B 1 410 ? -21.031 79.688 34.75 1 85.88 410 GLU B C 1
ATOM 7981 O O . GLU B 1 410 ? -22.125 79.188 34.562 1 85.88 410 GLU B O 1
ATOM 7986 N N . SER B 1 411 ? -19.969 79.562 34.031 1 89 411 SER B N 1
ATOM 7987 C CA . SER B 1 411 ? -20.031 78.5 33 1 89 411 SER B CA 1
ATOM 7988 C C . SER B 1 411 ? -20.297 77.125 33.562 1 89 411 SER B C 1
ATOM 7990 O O . SER B 1 411 ? -21.109 76.375 33.062 1 89 411 SER B O 1
ATOM 7992 N N . CYS B 1 412 ? -19.594 76.75 34.594 1 89.69 412 CYS B N 1
ATOM 7993 C CA . CYS B 1 412 ? -19.781 75.5 35.25 1 89.69 412 CYS B CA 1
ATOM 7994 C C . CYS B 1 412 ? -21.219 75.375 35.75 1 89.69 412 CYS B C 1
ATOM 7996 O O . CYS B 1 412 ? -21.859 74.312 35.562 1 89.69 412 CYS B O 1
ATOM 7998 N N . ARG B 1 413 ? -21.703 76.375 36.344 1 89.38 413 ARG B N 1
ATOM 7999 C CA . ARG B 1 413 ? -23.062 76.375 36.875 1 89.38 413 ARG B CA 1
ATOM 8000 C C . ARG B 1 413 ? -24.078 76.25 35.75 1 89.38 413 ARG B C 1
ATOM 8002 O O . ARG B 1 413 ? -25.125 75.625 35.938 1 89.38 413 ARG B O 1
ATOM 8009 N N . THR B 1 414 ? -23.75 76.875 34.656 1 91.81 414 THR B N 1
ATOM 8010 C CA . THR B 1 414 ? -24.656 76.75 33.5 1 91.81 414 THR B CA 1
ATOM 8011 C C . THR B 1 414 ? -24.781 75.312 33.031 1 91.81 414 THR B C 1
ATOM 8013 O O . THR B 1 414 ? -25.875 74.875 32.656 1 91.81 414 THR B O 1
ATOM 8016 N N . PHE B 1 415 ? -23.688 74.688 33 1 94.12 415 PHE B N 1
ATOM 8017 C CA . PHE B 1 415 ? -23.75 73.25 32.594 1 94.12 415 PHE B CA 1
ATOM 8018 C C . PHE B 1 415 ? -24.562 72.438 33.594 1 94.12 415 PHE B C 1
ATOM 8020 O O . PHE B 1 415 ? -25.344 71.625 33.219 1 94.12 415 PHE B O 1
ATOM 8027 N N . LEU B 1 416 ? -24.344 72.625 34.844 1 93.81 416 LEU B N 1
ATOM 8028 C CA . LEU B 1 416 ? -25.062 71.938 35.906 1 93.81 416 LEU B CA 1
ATOM 8029 C C . LEU B 1 416 ? -26.562 72.25 35.844 1 93.81 416 LEU B C 1
ATOM 8031 O O . LEU B 1 416 ? -27.391 71.312 36 1 93.81 416 LEU B O 1
ATOM 8035 N N . ALA B 1 417 ? -26.828 73.438 35.531 1 93.75 417 ALA B N 1
ATOM 8036 C CA . ALA B 1 417 ? -28.219 73.875 35.375 1 93.75 417 ALA B CA 1
ATOM 8037 C C . ALA B 1 417 ? -28.844 73.125 34.188 1 93.75 417 ALA B C 1
ATOM 8039 O O . ALA B 1 417 ? -30.016 72.75 34.25 1 93.75 417 ALA B O 1
ATOM 8040 N N . CYS B 1 418 ? -28.062 73.125 33.188 1 93.69 418 CYS B N 1
ATOM 8041 C CA . CYS B 1 418 ? -28.547 72.375 32 1 93.69 418 CYS B CA 1
ATOM 8042 C C . CYS B 1 418 ? -28.859 70.938 32.344 1 93.69 418 CYS B C 1
ATOM 8044 O O . CYS B 1 418 ? -29.844 70.375 31.844 1 93.69 418 CYS B O 1
ATOM 8046 N N . SER B 1 419 ? -28.016 70.312 33.094 1 93.75 419 SER B N 1
ATOM 8047 C CA . SER B 1 419 ? -28.266 68.938 33.531 1 93.75 419 SER B CA 1
ATOM 8048 C C . SER B 1 419 ? -29.562 68.812 34.344 1 93.75 419 SER B C 1
ATOM 8050 O O . SER B 1 419 ? -30.297 67.875 34.219 1 93.75 419 SER B O 1
ATOM 8052 N N . GLY B 1 420 ? -29.844 69.812 35.062 1 92.69 420 GLY B N 1
ATOM 8053 C CA . GLY B 1 420 ? -31.094 69.875 35.812 1 92.69 420 GLY B CA 1
ATOM 8054 C C . GLY B 1 420 ? -32.312 69.875 34.906 1 92.69 420 GLY B C 1
ATOM 8055 O O . GLY B 1 420 ? -33.312 69.188 35.188 1 92.69 420 GLY B O 1
ATOM 8056 N N . ILE B 1 421 ? -32.188 70.562 33.844 1 92.56 421 ILE B N 1
ATOM 8057 C CA . ILE B 1 421 ? -33.281 70.562 32.875 1 92.56 421 ILE B CA 1
ATOM 8058 C C . ILE B 1 421 ? -33.469 69.188 32.281 1 92.56 421 ILE B C 1
ATOM 8060 O O . ILE B 1 421 ? -34.625 68.75 32.094 1 92.56 421 ILE B O 1
ATOM 8064 N N . TYR B 1 422 ? -32.406 68.562 31.984 1 91.88 422 TYR B N 1
ATOM 8065 C CA . TYR B 1 422 ? -32.531 67.25 31.375 1 91.88 422 TYR B CA 1
ATOM 8066 C C . TYR B 1 422 ? -33 66.25 32.406 1 91.88 422 TYR B C 1
ATOM 8068 O O . TYR B 1 422 ? -33.688 65.312 32.031 1 91.88 422 TYR B O 1
ATOM 8076 N N . TRP B 1 423 ? -32.562 66.375 33.656 1 91.81 423 TRP B N 1
ATOM 8077 C CA . TRP B 1 423 ? -33.156 65.562 34.688 1 91.81 423 TRP B CA 1
ATOM 8078 C C . TRP B 1 423 ? -34.688 65.75 34.75 1 91.81 423 TRP B C 1
ATOM 8080 O O . TRP B 1 423 ? -35.438 64.812 34.906 1 91.81 423 TRP B O 1
ATOM 8090 N N . PHE B 1 424 ? -35.094 67.062 34.594 1 93.25 424 PHE B N 1
ATOM 8091 C CA . PHE B 1 424 ? -36.5 67.375 34.594 1 93.25 424 PHE B CA 1
ATOM 8092 C C . PHE B 1 424 ? -37.25 66.688 33.438 1 93.25 424 PHE B C 1
ATOM 8094 O O . PHE B 1 424 ? -38.344 66.188 33.594 1 93.25 424 PHE B O 1
ATOM 8101 N N . ASP B 1 425 ? -36.625 66.75 32.406 1 91.12 425 ASP B N 1
ATOM 8102 C CA . ASP B 1 425 ? -37.188 66.062 31.219 1 91.12 425 ASP B CA 1
ATOM 8103 C C . ASP B 1 425 ? -37.344 64.562 31.438 1 91.12 425 ASP B C 1
ATOM 8105 O O . ASP B 1 425 ? -38.375 63.969 31.094 1 91.12 425 ASP B O 1
ATOM 8109 N N . LEU B 1 426 ? -36.312 64 31.969 1 89.88 426 LEU B N 1
ATOM 8110 C CA . LEU B 1 426 ? -36.281 62.562 32.219 1 89.88 426 LEU B CA 1
ATOM 8111 C C . LEU B 1 426 ? -37.375 62.156 33.219 1 89.88 426 LEU B C 1
ATOM 8113 O O . LEU B 1 426 ? -38.062 61.156 33.031 1 89.88 426 LEU B O 1
ATOM 8117 N N . LEU B 1 427 ? -37.5 62.969 34.25 1 90.94 427 LEU B N 1
ATOM 8118 C CA . LEU B 1 427 ? -38.469 62.688 35.281 1 90.94 427 LEU B CA 1
ATOM 8119 C C . LEU B 1 427 ? -39.906 62.844 34.719 1 90.94 427 LEU B C 1
ATOM 8121 O O . LEU B 1 427 ? -40.812 62.125 35.125 1 90.94 427 LEU B O 1
ATOM 8125 N N . ASN B 1 428 ? -40.125 63.781 33.844 1 91.19 428 ASN B N 1
ATOM 8126 C CA . ASN B 1 428 ? -41.406 63.969 33.188 1 91.19 428 ASN B CA 1
ATOM 8127 C C . ASN B 1 428 ? -41.781 62.781 32.281 1 91.19 428 ASN B C 1
ATOM 8129 O O . ASN B 1 428 ? -42.906 62.312 32.281 1 91.19 428 ASN B O 1
ATOM 8133 N N . THR B 1 429 ? -40.781 62.375 31.531 1 88.44 429 THR B N 1
ATOM 8134 C CA . THR B 1 429 ? -41 61.281 30.594 1 88.44 429 THR B CA 1
ATOM 8135 C C . THR B 1 429 ? -41.344 60 31.359 1 88.44 429 THR B C 1
ATOM 8137 O O . THR B 1 429 ? -42.125 59.188 30.891 1 88.44 429 THR B O 1
ATOM 8140 N N . LYS B 1 430 ? -40.781 59.875 32.5 1 89.56 430 LYS B N 1
ATOM 8141 C CA . LYS B 1 430 ? -41.031 58.656 33.281 1 89.56 430 LYS B CA 1
ATOM 8142 C C . LYS B 1 430 ? -42.219 58.844 34.219 1 89.56 430 LYS B C 1
ATOM 8144 O O . LYS B 1 430 ? -42.562 57.969 34.969 1 89.56 430 LYS B O 1
ATOM 8149 N N . SER B 1 431 ? -42.812 59.938 34.219 1 89.5 431 SER B N 1
ATOM 8150 C CA . SER B 1 431 ? -43.969 60.281 35.031 1 89.5 431 SER B CA 1
ATOM 8151 C C . SER B 1 431 ? -43.688 60.188 36.5 1 89.5 431 SER B C 1
ATOM 8153 O O . SER B 1 431 ? -44.469 59.562 37.25 1 89.5 431 SER B O 1
ATOM 8155 N N . LEU B 1 432 ? -42.562 60.75 36.969 1 91.38 432 LEU B N 1
ATOM 8156 C CA . LEU B 1 432 ? -42.156 60.625 38.375 1 91.38 432 LEU B CA 1
ATOM 8157 C C . LEU B 1 432 ? -42.188 62 39.031 1 91.38 432 LEU B C 1
ATOM 8159 O O . LEU B 1 432 ? -41.75 62.156 40.188 1 91.38 432 LEU B O 1
ATOM 8163 N N . LEU B 1 433 ? -42.688 63.031 38.438 1 91.88 433 LEU B N 1
ATOM 8164 C CA . LEU B 1 433 ? -42.781 64.375 39.031 1 91.88 433 LEU B CA 1
ATOM 8165 C C . LEU B 1 433 ? -43.938 64.438 40.031 1 91.88 433 LEU B C 1
ATOM 8167 O O . LEU B 1 433 ? -44.969 63.781 39.812 1 91.88 433 LEU B O 1
ATOM 8171 N N . PRO B 1 434 ? -43.719 65.125 41.094 1 89.88 434 PRO B N 1
ATOM 8172 C CA . PRO B 1 434 ? -44.781 65.188 42.094 1 89.88 434 PRO B CA 1
ATOM 8173 C C . PRO B 1 434 ? -45.875 66.188 41.688 1 89.88 434 PRO B C 1
ATOM 8175 O O . PRO B 1 434 ? -46 67.25 42.312 1 89.88 434 PRO B O 1
ATOM 8178 N N . LEU B 1 435 ? -46.781 65.875 40.844 1 88.06 435 LEU B N 1
ATOM 8179 C CA . LEU B 1 435 ? -47.812 66.75 40.312 1 88.06 435 LEU B CA 1
ATOM 8180 C C . LEU B 1 435 ? -48.938 66.938 41.312 1 88.06 435 LEU B C 1
ATOM 8182 O O . LEU B 1 435 ? -49.656 67.938 41.25 1 88.06 435 LEU B O 1
ATOM 8186 N N . GLU B 1 436 ? -49.125 66 42.188 1 85.69 436 GLU B N 1
ATOM 8187 C CA . GLU B 1 436 ? -50.219 66 43.125 1 85.69 436 GLU B CA 1
ATOM 8188 C C . GLU B 1 436 ? -49.906 66.875 44.344 1 85.69 436 GLU B C 1
ATOM 8190 O O . GLU B 1 436 ? -50.781 67.375 45.031 1 85.69 436 GLU B O 1
ATOM 8195 N N . ASP B 1 437 ? -48.656 67.125 44.562 1 88.69 437 ASP B N 1
ATOM 8196 C CA . ASP B 1 437 ? -48.219 67.938 45.688 1 88.69 437 ASP B CA 1
ATOM 8197 C C . ASP B 1 437 ? -47.844 69.375 45.219 1 88.69 437 ASP B C 1
ATOM 8199 O O . ASP B 1 437 ? -46.75 69.562 44.688 1 88.69 437 ASP B O 1
ATOM 8203 N N . ASP B 1 438 ? -48.656 70.375 45.562 1 86 438 ASP B N 1
ATOM 8204 C CA . ASP B 1 438 ? -48.5 71.75 45.094 1 86 438 ASP B CA 1
ATOM 8205 C C . ASP B 1 438 ? -47.219 72.375 45.625 1 86 438 ASP B C 1
ATOM 8207 O O . ASP B 1 438 ? -46.562 73.125 44.906 1 86 438 ASP B O 1
ATOM 8211 N N . VAL B 1 439 ? -46.812 72 46.781 1 87.44 439 VAL B N 1
ATOM 8212 C CA . VAL B 1 439 ? -45.656 72.625 47.375 1 87.44 439 VAL B CA 1
ATOM 8213 C C . VAL B 1 439 ? -44.375 72.125 46.688 1 87.44 439 VAL B C 1
ATOM 8215 O O . VAL B 1 439 ? -43.5 72.875 46.344 1 87.44 439 VAL B O 1
ATOM 8218 N N . SER B 1 440 ? -44.406 70.812 46.469 1 88.25 440 SER B N 1
ATOM 8219 C CA . SER B 1 440 ? -43.219 70.188 45.906 1 88.25 440 SER B CA 1
ATOM 8220 C C . SER B 1 440 ? -43.031 70.562 44.438 1 88.25 440 SER B C 1
ATOM 8222 O O . SER B 1 440 ? -41.906 70.812 44 1 88.25 440 SER B O 1
ATOM 8224 N N . ILE B 1 441 ? -44.062 70.625 43.688 1 91.75 441 ILE B N 1
ATOM 8225 C CA . ILE B 1 441 ? -43.938 70.938 42.25 1 91.75 441 ILE B CA 1
ATOM 8226 C C . ILE B 1 441 ? -43.562 72.375 42.062 1 91.75 441 ILE B C 1
ATOM 8228 O O . ILE B 1 441 ? -42.844 72.75 41.125 1 91.75 441 ILE B O 1
ATOM 8232 N N . ASN B 1 442 ? -44.031 73.312 42.969 1 90.06 442 ASN B N 1
ATOM 8233 C CA . ASN B 1 442 ? -43.688 74.688 42.875 1 90.06 442 ASN B CA 1
ATOM 8234 C C . ASN B 1 442 ? -42.188 74.938 43.156 1 90.06 442 ASN B C 1
ATOM 8236 O O . ASN B 1 442 ? -41.594 75.812 42.594 1 90.06 442 ASN B O 1
ATOM 8240 N N . LEU B 1 443 ? -41.688 74.062 44.031 1 90.38 443 LEU B N 1
ATOM 8241 C CA . LEU B 1 443 ? -40.25 74.125 44.312 1 90.38 443 LEU B CA 1
ATOM 8242 C C . LEU B 1 443 ? -39.438 73.75 43.062 1 90.38 443 LEU B C 1
ATOM 8244 O O . LEU B 1 443 ? -38.406 74.312 42.812 1 90.38 443 LEU B O 1
ATOM 8248 N N . VAL B 1 444 ? -39.938 72.812 42.375 1 92.38 444 VAL B N 1
ATOM 8249 C CA . VAL B 1 444 ? -39.281 72.375 41.125 1 92.38 444 VAL B CA 1
ATOM 8250 C C . VAL B 1 444 ? -39.344 73.5 40.094 1 92.38 444 VAL B C 1
ATOM 8252 O O . VAL B 1 444 ? -38.344 73.812 39.469 1 92.38 444 VAL B O 1
ATOM 8255 N N . TYR B 1 445 ? -40.5 74.125 40 1 93 445 TYR B N 1
ATOM 8256 C CA . TYR B 1 445 ? -40.656 75.25 39.031 1 93 445 TYR B CA 1
ATOM 8257 C C . TYR B 1 445 ? -39.75 76.438 39.406 1 93 445 TYR B C 1
ATOM 8259 O O . TYR B 1 445 ? -39.188 77.062 38.531 1 93 445 TYR B O 1
ATOM 8267 N N . ASP B 1 446 ? -39.625 76.625 40.656 1 92.12 446 ASP B N 1
ATOM 8268 C CA . ASP B 1 446 ? -38.75 77.688 41.094 1 92.12 446 ASP B CA 1
ATOM 8269 C C . ASP B 1 446 ? -37.281 77.375 40.719 1 92.12 446 ASP B C 1
ATOM 8271 O O . ASP B 1 446 ? -36.562 78.312 40.312 1 92.12 446 ASP B O 1
ATOM 8275 N N . SER B 1 447 ? -36.906 76.188 40.938 1 93.38 447 SER B N 1
ATOM 8276 C CA . SER B 1 447 ? -35.531 75.812 40.562 1 93.38 447 SER B CA 1
ATOM 8277 C C . SER B 1 447 ? -35.344 75.938 39.062 1 93.38 447 SER B C 1
ATOM 8279 O O . SER B 1 447 ? -34.281 76.438 38.594 1 93.38 447 SER B O 1
ATOM 8281 N N . ILE B 1 448 ? -36.312 75.562 38.25 1 93 448 ILE B N 1
ATOM 8282 C CA . ILE B 1 448 ? -36.219 75.562 36.812 1 93 448 ILE B CA 1
ATOM 8283 C C . ILE B 1 448 ? -36.094 77.062 36.344 1 93 448 ILE B C 1
ATOM 8285 O O . ILE B 1 448 ? -35.406 77.312 35.375 1 93 448 ILE B O 1
ATOM 8289 N N . LYS B 1 449 ? -36.844 77.938 37.031 1 92.94 449 LYS B N 1
ATOM 8290 C CA . LYS B 1 449 ? -36.75 79.375 36.719 1 92.94 449 LYS B CA 1
ATOM 8291 C C . LYS B 1 449 ? -35.312 79.875 36.938 1 92.94 449 LYS B C 1
ATOM 8293 O O . LYS B 1 449 ? -34.812 80.625 36.125 1 92.94 449 LYS B O 1
ATOM 8298 N N . GLN B 1 450 ? -34.781 79.438 38 1 92.06 450 GLN B N 1
ATOM 8299 C CA . GLN B 1 450 ? -33.406 79.812 38.281 1 92.06 450 GLN B CA 1
ATOM 8300 C C . GLN B 1 450 ? -32.438 79.312 37.25 1 92.06 450 GLN B C 1
ATOM 8302 O O . GLN B 1 450 ? -31.469 79.938 36.875 1 92.06 450 GLN B O 1
ATOM 8307 N N . PHE B 1 451 ? -32.625 78.062 36.875 1 94 451 PHE B N 1
ATOM 8308 C CA . PHE B 1 451 ? -31.797 77.438 35.844 1 94 451 PHE B CA 1
ATOM 8309 C C . PHE B 1 451 ? -31.875 78.25 34.562 1 94 451 PHE B C 1
ATOM 8311 O O . PHE B 1 451 ? -30.844 78.5 33.906 1 94 451 PHE B O 1
ATOM 8318 N N . SER B 1 452 ? -33.031 78.625 34.219 1 92.06 452 SER B N 1
ATOM 8319 C CA . SER B 1 452 ? -33.281 79.375 32.969 1 92.06 452 SER B CA 1
ATOM 8320 C C . SER B 1 452 ? -32.625 80.75 32.969 1 92.06 452 SER B C 1
ATOM 8322 O O . SER B 1 452 ? -32.156 81.188 31.938 1 92.06 452 SER B O 1
ATOM 8324 N N . ILE B 1 453 ? -32.531 81.312 34.188 1 91.31 453 ILE B N 1
ATOM 8325 C CA . ILE B 1 453 ? -31.875 82.625 34.281 1 91.31 453 ILE B CA 1
ATOM 8326 C C . ILE B 1 453 ? -30.406 82.5 33.938 1 91.31 453 ILE B C 1
ATOM 8328 O O . ILE B 1 453 ? -29.828 83.375 33.25 1 91.31 453 ILE B O 1
ATOM 8332 N N . LEU B 1 454 ? -29.812 81.375 34.312 1 89 454 LEU B N 1
ATOM 8333 C CA . LEU B 1 454 ? -28.406 81.125 34.031 1 89 454 LEU B CA 1
ATOM 8334 C C . LEU B 1 454 ? -28.188 80.75 32.594 1 89 454 LEU B C 1
ATOM 8336 O O . LEU B 1 454 ? -27.25 81.25 31.938 1 89 454 LEU B O 1
ATO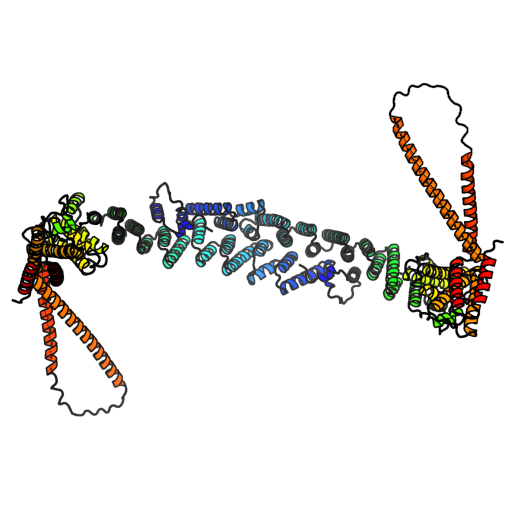M 8340 N N . LEU B 1 455 ? -29.031 79.938 31.984 1 90.56 455 LEU B N 1
ATOM 8341 C CA . LEU B 1 455 ? -28.875 79.375 30.656 1 90.56 455 LEU B CA 1
ATOM 8342 C C . LEU B 1 455 ? -29.219 80.438 29.594 1 90.56 455 LEU B C 1
ATOM 8344 O O . LEU B 1 455 ? -28.656 80.438 28.5 1 90.56 455 LEU B O 1
ATOM 8348 N N . PHE B 1 456 ? -30.172 81.25 29.938 1 88.81 456 PHE B N 1
ATOM 8349 C CA . PHE B 1 456 ? -30.641 82.25 28.938 1 88.81 456 PHE B CA 1
ATOM 8350 C C . PHE B 1 456 ? -30.141 83.625 29.25 1 88.81 456 PHE B C 1
ATOM 8352 O O . PHE B 1 456 ? -30.859 84.625 29.047 1 88.81 456 PHE B O 1
ATOM 8359 N N . HIS B 1 457 ? -29.047 83.625 29.812 1 85.69 457 HIS B N 1
ATOM 8360 C CA . HIS B 1 457 ? -28.375 84.938 30.031 1 85.69 457 HIS B CA 1
ATOM 8361 C C . HIS B 1 457 ? -27.953 85.562 28.703 1 85.69 457 HIS B C 1
ATOM 8363 O O . HIS B 1 457 ? -27.609 84.812 27.75 1 85.69 457 HIS B O 1
ATOM 8369 N N . LYS B 1 458 ? -27.844 86.875 28.609 1 83.56 458 LYS B N 1
ATOM 8370 C CA . LYS B 1 458 ? -27.578 87.625 27.391 1 83.56 458 LYS B CA 1
ATOM 8371 C C . LYS B 1 458 ? -26.25 87.188 26.766 1 83.56 458 LYS B C 1
ATOM 8373 O O . LYS B 1 458 ? -26.125 87.062 25.547 1 83.56 458 LYS B O 1
ATOM 8378 N N . GLU B 1 459 ? -25.359 87 27.609 1 81.69 459 GLU B N 1
ATOM 8379 C CA . GLU B 1 459 ? -24.031 86.625 27.125 1 81.69 459 GLU B CA 1
ATOM 8380 C C . GLU B 1 459 ? -24.016 85.25 26.484 1 81.69 459 GLU B C 1
ATOM 8382 O O . GLU B 1 459 ? -23.312 85 25.5 1 81.69 459 GLU B O 1
ATOM 8387 N N . VAL B 1 460 ? -24.703 84.312 27.062 1 83.75 460 VAL B N 1
ATOM 8388 C CA . VAL B 1 460 ? -24.75 82.938 26.578 1 83.75 460 VAL B CA 1
ATOM 8389 C C . VAL B 1 460 ? -25.469 82.938 25.219 1 83.75 460 VAL B C 1
ATOM 8391 O O . VAL B 1 460 ? -25.016 82.25 24.297 1 83.75 460 VAL B O 1
ATOM 8394 N N . ILE B 1 461 ? -26.562 83.625 25.062 1 81.31 461 ILE B N 1
ATOM 8395 C CA . ILE B 1 461 ? -27.359 83.625 23.844 1 81.31 461 ILE B CA 1
ATOM 8396 C C . ILE B 1 461 ? -26.578 84.375 22.734 1 81.31 461 ILE B C 1
ATOM 8398 O O . ILE B 1 461 ? -26.578 83.938 21.578 1 81.31 461 ILE B O 1
ATOM 8402 N N . SER B 1 462 ? -25.938 85.438 23.172 1 81.19 462 SER B N 1
ATOM 8403 C CA . SER B 1 462 ? -25.125 86.188 22.188 1 81.19 462 SER B CA 1
ATOM 8404 C C . SER B 1 462 ? -24.016 85.312 21.625 1 81.19 462 SER B C 1
ATOM 8406 O O . SER B 1 462 ? -23.719 85.312 20.438 1 81.19 462 SER B O 1
ATOM 8408 N N . HIS B 1 463 ? -23.422 84.562 22.531 1 78.75 463 HIS B N 1
ATOM 8409 C CA . HIS B 1 463 ? -22.375 83.625 22.094 1 78.75 463 HIS B CA 1
ATOM 8410 C C . HIS B 1 463 ? -22.922 82.625 21.125 1 78.75 463 HIS B C 1
ATOM 8412 O O . HIS B 1 463 ? -22.281 82.25 20.125 1 78.75 463 HIS B O 1
ATOM 8418 N N . HIS B 1 464 ? -24.047 82.062 21.406 1 79.81 464 HIS B N 1
ATOM 8419 C CA . HIS B 1 464 ? -24.656 81.062 20.531 1 79.81 464 HIS B CA 1
ATOM 8420 C C . HIS B 1 464 ? -25 81.625 19.172 1 79.81 464 HIS B C 1
ATOM 8422 O O . HIS B 1 464 ? -24.797 81 18.141 1 79.81 464 HIS B O 1
ATOM 8428 N N . LYS B 1 465 ? -25.469 82.812 19.156 1 77.12 465 LYS B N 1
ATOM 8429 C CA . LYS B 1 465 ? -25.797 83.5 17.906 1 77.12 465 LYS B CA 1
ATOM 8430 C C . LYS B 1 465 ? -24.531 83.75 17.062 1 77.12 465 LYS B C 1
ATOM 8432 O O . LYS B 1 465 ? -24.562 83.562 15.844 1 77.12 465 LYS B O 1
ATOM 8437 N N . LEU B 1 466 ? -23.531 84.062 17.797 1 76.12 466 LEU B N 1
ATOM 8438 C CA . LEU B 1 466 ? -22.266 84.312 17.109 1 76.12 466 LEU B CA 1
ATOM 8439 C C . LEU B 1 466 ? -21.734 83 16.531 1 76.12 466 LEU B C 1
ATOM 8441 O O . LEU B 1 466 ? -21.172 82.938 15.43 1 76.12 466 LEU B O 1
ATOM 8445 N N . ASP B 1 467 ? -21.891 81.875 17.281 1 75.88 467 ASP B N 1
ATOM 8446 C CA . ASP B 1 467 ? -21.438 80.562 16.812 1 75.88 467 ASP B CA 1
ATOM 8447 C C . ASP B 1 467 ? -22.172 80.125 15.555 1 75.88 467 ASP B C 1
ATOM 8449 O O . ASP B 1 467 ? -21.578 79.562 14.641 1 75.88 467 ASP B O 1
ATOM 8453 N N . ILE B 1 468 ? -23.484 80.438 15.523 1 73.81 468 ILE B N 1
ATOM 8454 C CA . ILE B 1 468 ? -24.312 80.062 14.359 1 73.81 468 ILE B CA 1
ATOM 8455 C C . ILE B 1 468 ? -23.891 80.938 13.172 1 73.81 468 ILE B C 1
ATOM 8457 O O . ILE B 1 468 ? -23.734 80.438 12.055 1 73.81 468 ILE B O 1
ATOM 8461 N N . GLU B 1 469 ? -23.672 82.188 13.469 1 74.44 469 GLU B N 1
ATOM 8462 C CA . GLU B 1 469 ? -23.25 83.125 12.406 1 74.44 469 GLU B CA 1
ATOM 8463 C C . GLU B 1 469 ? -21.875 82.75 11.867 1 74.44 469 GLU B C 1
ATOM 8465 O O . GLU B 1 469 ? -21.625 82.812 10.664 1 74.44 469 GLU B O 1
ATOM 8470 N N . LEU B 1 470 ? -21.031 82.375 12.75 1 72.88 470 LEU B N 1
ATOM 8471 C CA . LEU B 1 470 ? -19.703 81.938 12.344 1 72.88 470 LEU B CA 1
ATOM 8472 C C . LEU B 1 470 ? -19.766 80.688 11.453 1 72.88 470 LEU B C 1
ATOM 8474 O O . LEU B 1 470 ? -19.078 80.625 10.422 1 72.88 470 LEU B O 1
ATOM 8478 N N . LYS B 1 471 ? -20.484 79.688 11.875 1 74.44 471 LYS B N 1
ATOM 8479 C CA . LYS B 1 471 ? -20.641 78.438 11.086 1 74.44 471 LYS B CA 1
ATOM 8480 C C . LYS B 1 471 ? -21.25 78.75 9.719 1 74.44 471 LYS B C 1
ATOM 8482 O O . LYS B 1 471 ? -20.844 78.188 8.711 1 74.44 471 LYS B O 1
ATOM 8487 N N . LYS B 1 472 ? -22.203 79.688 9.742 1 69.62 472 LYS B N 1
ATOM 8488 C CA . LYS B 1 472 ? -22.812 80.062 8.477 1 69.62 472 LYS B CA 1
ATOM 8489 C C . LYS B 1 472 ? -21.797 80.75 7.574 1 69.62 472 LYS B C 1
ATOM 8491 O O . LYS B 1 472 ? -21.734 80.5 6.375 1 69.62 472 LYS B O 1
ATOM 8496 N N . LEU B 1 473 ? -21 81.625 8.211 1 68.88 473 LEU B N 1
ATOM 8497 C CA . LEU B 1 473 ? -20 82.375 7.438 1 68.88 473 LEU B CA 1
ATOM 8498 C C . LEU B 1 473 ? -18.922 81.438 6.93 1 68.88 473 LEU B C 1
ATOM 8500 O O . LEU B 1 473 ? -18.469 81.562 5.793 1 68.88 473 LEU B O 1
ATOM 8504 N N . GLU B 1 474 ? -18.562 80.438 7.848 1 72.56 474 GLU B N 1
ATOM 8505 C CA . GLU B 1 474 ? -17.562 79.438 7.441 1 72.56 474 GLU B CA 1
ATOM 8506 C C . GLU B 1 474 ? -18.094 78.562 6.32 1 72.56 474 GLU B C 1
ATOM 8508 O O . GLU B 1 474 ? -17.375 78.25 5.371 1 72.56 474 GLU B O 1
ATOM 8513 N N . ASN B 1 475 ? -19.344 78.25 6.441 1 68.5 475 ASN B N 1
ATOM 8514 C CA . ASN B 1 475 ? -19.984 77.438 5.383 1 68.5 475 ASN B CA 1
ATOM 8515 C C . ASN B 1 475 ? -20.109 78.25 4.094 1 68.5 475 ASN B C 1
ATOM 8517 O O . ASN B 1 475 ? -19.906 77.688 3.002 1 68.5 475 ASN B O 1
ATOM 8521 N N . THR B 1 476 ? -20.406 79.438 4.211 1 65.31 476 THR B N 1
ATOM 8522 C CA . THR B 1 476 ? -20.5 80.312 3.039 1 65.31 476 THR B CA 1
ATOM 8523 C C . THR B 1 476 ? -19.141 80.5 2.375 1 65.31 476 THR B C 1
ATOM 8525 O O . THR B 1 476 ? -19.031 80.5 1.147 1 65.31 476 THR B O 1
ATOM 8528 N N . ILE B 1 477 ? -18.156 80.562 3.227 1 62.47 477 ILE B N 1
ATOM 8529 C CA . ILE B 1 477 ? -16.797 80.75 2.711 1 62.47 477 ILE B CA 1
ATOM 8530 C C . ILE B 1 477 ? -16.359 79.375 2.084 1 62.47 477 ILE B C 1
ATOM 8532 O O . ILE B 1 477 ? -15.75 79.375 1.008 1 62.47 477 ILE B O 1
ATOM 8536 N N . ALA B 1 478 ? -16.656 78.312 2.822 1 67.31 478 ALA B N 1
ATOM 8537 C CA . ALA B 1 478 ? -16.328 77 2.281 1 67.31 478 ALA B CA 1
ATOM 8538 C C . ALA B 1 478 ? -17.094 76.688 0.981 1 67.31 478 ALA B C 1
ATOM 8540 O O . ALA B 1 478 ? -16.516 76.188 0.025 1 67.31 478 ALA B O 1
ATOM 8541 N N . ALA B 1 479 ? -18.312 77.125 0.948 1 64.12 479 ALA B N 1
ATOM 8542 C CA . ALA B 1 479 ? -19.109 77 -0.263 1 64.12 479 ALA B CA 1
ATOM 8543 C C . ALA B 1 479 ? -18.578 77.938 -1.375 1 64.12 479 ALA B C 1
ATOM 8545 O O . ALA B 1 479 ? -18.531 77.5 -2.537 1 64.12 479 ALA B O 1
ATOM 8546 N N . SER B 1 480 ? -18.156 79.062 -1.023 1 60.5 480 SER B N 1
ATOM 8547 C CA . SER B 1 480 ? -17.594 80 -2.004 1 60.5 480 SER B CA 1
ATOM 8548 C C . SER B 1 480 ? -16.234 79.5 -2.508 1 60.5 480 SER B C 1
ATOM 8550 O O . SER B 1 480 ? -15.945 79.625 -3.701 1 60.5 480 SER B O 1
ATOM 8552 N N . LYS B 1 481 ? -15.469 78.875 -1.569 1 57.78 481 LYS B N 1
ATOM 8553 C CA . LYS B 1 481 ? -14.18 78.312 -1.962 1 57.78 481 LYS B CA 1
ATOM 8554 C C . LYS B 1 481 ? -14.359 77.062 -2.816 1 57.78 481 LYS B C 1
ATOM 8556 O O . LYS B 1 481 ? -13.617 76.875 -3.779 1 57.78 481 LYS B O 1
ATOM 8561 N N . LEU B 1 482 ? -15.281 76.312 -2.398 1 60.38 482 LEU B N 1
ATOM 8562 C CA . LEU B 1 482 ? -15.609 75.188 -3.205 1 60.38 482 LEU B CA 1
ATOM 8563 C C . LEU B 1 482 ? -16.109 75.562 -4.586 1 60.38 482 LEU B C 1
ATOM 8565 O O . LEU B 1 482 ? -15.75 74.938 -5.59 1 60.38 482 LEU B O 1
ATOM 8569 N N . LYS B 1 483 ? -16.844 76.625 -4.723 1 58.5 483 LYS B N 1
ATOM 8570 C CA . LYS B 1 483 ? -17.297 77.188 -6.004 1 58.5 483 LYS B CA 1
ATOM 8571 C C . LYS B 1 483 ? -16.125 77.75 -6.801 1 58.5 483 LYS B C 1
ATOM 8573 O O . LYS B 1 483 ? -16.031 77.562 -8.016 1 58.5 483 LYS B O 1
ATOM 8578 N N . ALA B 1 484 ? -15.281 78.375 -6.051 1 55.78 484 ALA B N 1
ATOM 8579 C CA . ALA B 1 484 ? -14.109 78.938 -6.695 1 55.78 484 ALA B CA 1
ATOM 8580 C C . ALA B 1 484 ? -13.164 77.875 -7.191 1 55.78 484 ALA B C 1
ATOM 8582 O O . ALA B 1 484 ? -12.617 77.938 -8.289 1 55.78 484 ALA B O 1
ATOM 8583 N N . LEU B 1 485 ? -13.039 76.812 -6.332 1 55.69 485 LEU B N 1
ATOM 8584 C CA . LEU B 1 485 ? -12.219 75.688 -6.738 1 55.69 485 LEU B CA 1
ATOM 8585 C C . LEU B 1 485 ? -12.859 74.938 -7.91 1 55.69 485 LEU B C 1
ATOM 8587 O O . LEU B 1 485 ? -12.156 74.5 -8.836 1 55.69 485 LEU B O 1
ATOM 8591 N N . LYS B 1 486 ? -14.102 74.938 -7.836 1 55.47 486 LYS B N 1
ATOM 8592 C CA . LYS B 1 486 ? -14.805 74.312 -8.961 1 55.47 486 LYS B CA 1
ATOM 8593 C C . LYS B 1 486 ? -14.695 75.188 -10.211 1 55.47 486 LYS B C 1
ATOM 8595 O O . LYS B 1 486 ? -14.5 74.688 -11.312 1 55.47 486 LYS B O 1
ATOM 8600 N N . SER B 1 487 ? -14.781 76.438 -10.195 1 54.06 487 SER B N 1
ATOM 8601 C CA . SER B 1 487 ? -14.633 77.375 -11.312 1 54.06 487 SER B CA 1
ATOM 8602 C C . SER B 1 487 ? -13.203 77.375 -11.844 1 54.06 487 SER B C 1
ATOM 8604 O O . SER B 1 487 ? -12.992 77.438 -13.055 1 54.06 487 SER B O 1
ATOM 8606 N N . MET B 1 488 ? -12.328 77.188 -10.922 1 50.69 488 MET B N 1
ATOM 8607 C CA . MET B 1 488 ? -10.93 77.062 -11.344 1 50.69 488 MET B CA 1
ATOM 8608 C C . MET B 1 488 ? -10.648 75.75 -12.07 1 50.69 488 MET B C 1
ATOM 8610 O O . MET B 1 488 ? -9.914 75.75 -13.055 1 50.69 488 MET B O 1
ATOM 8614 N N . LYS B 1 489 ? -11.266 74.812 -11.445 1 50.75 489 LYS B N 1
ATOM 8615 C CA . LYS B 1 489 ? -11.125 73.5 -12.148 1 50.75 489 LYS B CA 1
ATOM 8616 C C . LYS B 1 489 ? -11.75 73.562 -13.531 1 50.75 489 LYS B C 1
ATOM 8618 O O . LYS B 1 489 ? -11.195 73.062 -14.5 1 50.75 489 LYS B O 1
ATOM 8623 N N . TYR B 1 490 ? -12.828 74.188 -13.773 1 50.22 490 TYR B N 1
ATOM 8624 C CA . TYR B 1 490 ? -13.492 74.375 -15.055 1 50.22 490 TYR B CA 1
ATOM 8625 C C . TYR B 1 490 ? -12.664 75.25 -15.969 1 50.22 490 TYR B C 1
ATOM 8627 O O . TYR B 1 490 ? -12.523 75 -17.172 1 50.22 490 TYR B O 1
ATOM 8635 N N . CYS B 1 491 ? -12.016 76.25 -15.469 1 48.59 491 CYS B N 1
ATOM 8636 C CA . CYS B 1 491 ? -11.164 77.125 -16.266 1 48.59 491 CYS B CA 1
ATOM 8637 C C . CYS B 1 491 ? -9.914 76.375 -16.734 1 48.59 491 CYS B C 1
ATOM 8639 O O . CYS B 1 491 ? -9.5 76.562 -17.891 1 48.59 491 CYS B O 1
ATOM 8641 N N . LYS B 1 492 ? -9.398 75.5 -15.906 1 55.41 492 LYS B N 1
ATOM 8642 C CA . LYS B 1 492 ? -8.219 74.688 -16.312 1 55.41 492 LYS B CA 1
ATOM 8643 C C . LYS B 1 492 ? -8.57 73.688 -17.406 1 55.41 492 LYS B C 1
ATOM 8645 O O . LYS B 1 492 ? -7.781 73.5 -18.328 1 55.41 492 LYS B O 1
ATOM 8650 N N . GLU B 1 493 ? -9.68 73.188 -17.422 1 56.62 493 GLU B N 1
ATOM 8651 C CA . GLU B 1 493 ? -10.125 72.25 -18.453 1 56.62 493 GLU B CA 1
ATOM 8652 C C . GLU B 1 493 ? -10.344 72.938 -19.781 1 56.62 493 GLU B C 1
ATOM 8654 O O . GLU B 1 493 ? -9.984 72.438 -20.844 1 56.62 493 GLU B O 1
ATOM 8659 N N . ILE B 1 494 ? -10.773 74.25 -19.812 1 50.56 494 ILE B N 1
ATOM 8660 C CA . ILE B 1 494 ? -10.938 75.062 -21.016 1 50.56 494 ILE B CA 1
ATOM 8661 C C . ILE B 1 494 ? -9.57 75.438 -21.578 1 50.56 494 ILE B C 1
ATOM 8663 O O . ILE B 1 494 ? -9.344 75.375 -22.781 1 50.56 494 ILE B O 1
ATOM 8667 N N . GLU B 1 495 ? -8.688 75.812 -20.75 1 51.16 495 GLU B N 1
ATOM 8668 C CA . GLU B 1 495 ? -7.34 76.188 -21.172 1 51.16 495 GLU B CA 1
ATOM 8669 C C . GLU B 1 495 ? -6.602 75 -21.781 1 51.16 495 GLU B C 1
ATOM 8671 O O . GLU B 1 495 ? -5.902 75.125 -22.781 1 51.16 495 GLU B O 1
ATOM 8676 N N . ALA B 1 496 ? -6.82 73.812 -21.234 1 54.78 496 ALA B N 1
ATOM 8677 C CA . ALA B 1 496 ? -6.195 72.625 -21.766 1 54.78 496 ALA B CA 1
ATOM 8678 C C . ALA B 1 496 ? -6.742 72.312 -23.141 1 54.78 496 ALA B C 1
ATOM 8680 O O . ALA B 1 496 ? -5.996 71.875 -24.031 1 54.78 496 ALA B O 1
ATOM 8681 N N . GLN B 1 497 ? -7.957 72.5 -23.422 1 50.94 497 GLN B N 1
ATOM 8682 C CA . GLN B 1 497 ? -8.57 72.25 -24.719 1 50.94 497 GLN B CA 1
ATOM 8683 C C . GLN B 1 497 ? -8.078 73.25 -25.781 1 50.94 497 GLN B C 1
ATOM 8685 O O . GLN B 1 497 ? -7.891 72.875 -26.938 1 50.94 497 GLN B O 1
ATOM 8690 N N . LEU B 1 498 ? -7.828 74.5 -25.375 1 43.62 498 LEU B N 1
ATOM 8691 C CA . LEU B 1 498 ? -7.363 75.5 -26.297 1 43.62 498 LEU B CA 1
ATOM 8692 C C . LEU B 1 498 ? -5.918 75.25 -26.719 1 43.62 498 LEU B C 1
ATOM 8694 O O . LEU B 1 498 ? -5.543 75.562 -27.859 1 43.62 498 LEU B O 1
ATOM 8698 N N . ARG B 1 499 ? -5.09 74.75 -25.859 1 50 499 ARG B N 1
ATOM 8699 C CA . ARG B 1 499 ? -3.697 74.438 -26.188 1 50 499 ARG B CA 1
ATOM 8700 C C . ARG B 1 499 ? -3.59 73.312 -27.219 1 50 499 ARG B C 1
ATOM 8702 O O . ARG B 1 499 ? -2.65 73.312 -28.016 1 50 499 ARG B O 1
ATOM 8709 N N . THR B 1 500 ? -4.488 72.438 -27.141 1 45 500 THR B N 1
ATOM 8710 C CA . THR B 1 500 ? -4.332 71.312 -28.062 1 45 500 THR B CA 1
ATOM 8711 C C . THR B 1 500 ? -4.613 71.75 -29.5 1 45 500 THR B C 1
ATOM 8713 O O . THR B 1 500 ? -4.238 71 -30.438 1 45 500 THR B O 1
ATOM 8716 N N . GLN B 1 501 ? -5.508 72.75 -29.703 1 38.78 501 GLN B N 1
ATOM 8717 C CA . GLN B 1 501 ? -5.922 73 -31.078 1 38.78 501 GLN B CA 1
ATOM 8718 C C . GLN B 1 501 ? -4.832 73.75 -31.844 1 38.78 501 GLN B C 1
ATOM 8720 O O . GLN B 1 501 ? -4.914 73.875 -33.062 1 38.78 501 GLN B O 1
ATOM 8725 N N . THR B 1 502 ? -4.047 74.5 -31.109 1 36.06 502 THR B N 1
ATOM 8726 C CA . THR B 1 502 ? -3.242 75.5 -31.828 1 36.06 502 THR B CA 1
ATOM 8727 C C . THR B 1 502 ? -2.137 74.812 -32.625 1 36.06 502 THR B C 1
ATOM 8729 O O . THR B 1 502 ? -1.299 75.438 -33.25 1 36.06 502 THR B O 1
ATOM 8732 N N . CYS B 1 503 ? -1.893 73.438 -32.188 1 33.34 503 CYS B N 1
ATOM 8733 C CA . CYS B 1 503 ? -0.583 73.062 -32.719 1 33.34 503 CYS B CA 1
ATOM 8734 C C . CYS B 1 503 ? -0.629 72.938 -34.25 1 33.34 503 CYS B C 1
ATOM 8736 O O . CYS B 1 503 ? 0.356 72.5 -34.844 1 33.34 503 CYS B O 1
ATOM 8738 N N . THR B 1 504 ? -1.953 72.688 -34.625 1 28.73 504 THR B N 1
ATOM 8739 C CA . THR B 1 504 ? -1.746 72.125 -35.938 1 28.73 504 THR B CA 1
ATOM 8740 C C . THR B 1 504 ? -1.09 73.062 -36.875 1 28.73 504 THR B C 1
ATOM 8742 O O . THR B 1 504 ? -0.259 72.688 -37.719 1 28.73 504 THR B O 1
ATOM 8745 N N . ASN B 1 505 ? -1.873 74.125 -37.125 1 27.88 505 ASN B N 1
ATOM 8746 C CA . ASN B 1 505 ? -1.821 74.75 -38.469 1 27.88 505 ASN B CA 1
ATOM 8747 C C . ASN B 1 505 ? -0.588 75.625 -38.625 1 27.88 505 ASN B C 1
ATOM 8749 O O . ASN B 1 505 ? -0.268 76.438 -37.75 1 27.88 505 ASN B O 1
ATOM 8753 N N . GLY B 1 506 ? 0.425 75.062 -39.406 1 25.53 506 GLY B N 1
ATOM 8754 C CA . GLY B 1 506 ? 1.762 75.562 -39.75 1 25.53 506 GLY B CA 1
ATOM 8755 C C . GLY B 1 506 ? 1.814 77 -40.125 1 25.53 506 GLY B C 1
ATOM 8756 O O . GLY B 1 506 ? 2.738 77.75 -39.719 1 25.53 506 GLY B O 1
ATOM 8757 N N . THR B 1 507 ? 1.146 77.25 -41.219 1 26.53 507 THR B N 1
ATOM 8758 C CA . THR B 1 507 ? 1.691 78.188 -42.156 1 26.53 507 THR B CA 1
ATOM 8759 C C . THR B 1 507 ? 1.402 79.625 -41.688 1 26.53 507 THR B C 1
ATOM 8761 O O . THR B 1 507 ? 0.258 80.062 -41.75 1 26.53 507 THR B O 1
ATOM 8764 N N . VAL B 1 508 ? 1.924 80 -40.625 1 25.05 508 VAL B N 1
ATOM 8765 C CA . VAL B 1 508 ? 1.354 81.125 -39.938 1 25.05 508 VAL B CA 1
ATOM 8766 C C . VAL B 1 508 ? 1.597 82.375 -40.781 1 25.05 508 VAL B C 1
ATOM 8768 O O . VAL B 1 508 ? 2.744 82.75 -41.031 1 25.05 508 VAL B O 1
ATOM 8771 N N . GLU B 1 509 ? 0.848 82.375 -41.938 1 23.88 509 GLU B N 1
ATOM 8772 C CA . GLU B 1 509 ? 1.163 83.562 -42.719 1 23.88 509 GLU B CA 1
ATOM 8773 C C . GLU B 1 509 ? 1.126 84.875 -41.875 1 23.88 509 GLU B C 1
ATOM 8775 O O . GLU B 1 509 ? 0.316 84.938 -40.938 1 23.88 509 GLU B O 1
ATOM 8780 N N . ASN B 1 510 ? 2.236 85.562 -41.844 1 22.83 510 ASN B N 1
ATOM 8781 C CA . ASN B 1 510 ? 2.816 86.625 -41.031 1 22.83 510 ASN B CA 1
ATOM 8782 C C . ASN B 1 510 ? 1.891 87.875 -40.969 1 22.83 510 ASN B C 1
ATOM 8784 O O . ASN B 1 510 ? 2.279 88.875 -40.469 1 22.83 510 ASN B O 1
ATOM 8788 N N . GLU B 1 511 ? 0.585 87.688 -41.531 1 22.53 511 GLU B N 1
ATOM 8789 C CA . GLU B 1 511 ? 0.195 89.062 -41.906 1 22.53 511 GLU B CA 1
ATOM 8790 C C . GLU B 1 511 ? -0.083 89.875 -40.688 1 22.53 511 GLU B C 1
ATOM 8792 O O . GLU B 1 511 ? -0.672 89.375 -39.688 1 22.53 511 GLU B O 1
ATOM 8797 N N . HIS B 1 512 ? 0.681 91 -40.406 1 22.36 512 HIS B N 1
ATOM 8798 C CA . HIS B 1 512 ? 0.996 91.938 -39.344 1 22.36 512 HIS B CA 1
ATOM 8799 C C . HIS B 1 512 ? -0.252 92.688 -38.906 1 22.36 512 HIS B C 1
ATOM 8801 O O . HIS B 1 512 ? -0.219 93.438 -37.906 1 22.36 512 HIS B O 1
ATOM 8807 N N . ASN B 1 513 ? -1.431 92.625 -39.688 1 20.31 513 ASN B N 1
ATOM 8808 C CA . ASN B 1 513 ? -1.986 93.938 -39.719 1 20.31 513 ASN B CA 1
ATOM 8809 C C . ASN B 1 513 ? -2.504 94.375 -38.344 1 20.31 513 ASN B C 1
ATOM 8811 O O . ASN B 1 513 ? -2.688 93.5 -37.469 1 20.31 513 ASN B O 1
ATOM 8815 N N . SER B 1 514 ? -3.547 95.25 -38.25 1 20.52 514 SER B N 1
ATOM 8816 C CA . SER B 1 514 ? -3.859 96.562 -37.719 1 20.52 514 SER B CA 1
ATOM 8817 C C . SER B 1 514 ? -4.613 96.438 -36.375 1 20.52 514 SER B C 1
ATOM 8819 O O . SER B 1 514 ? -4.414 97.25 -35.469 1 20.52 514 SER B O 1
ATOM 8821 N N . SER B 1 515 ? -5.676 95.5 -36.219 1 22.12 515 SER B N 1
ATOM 8822 C CA . SER B 1 515 ? -6.848 96.188 -35.688 1 22.12 515 SER B CA 1
ATOM 8823 C C . SER B 1 515 ? -6.855 96.188 -34.156 1 22.12 515 SER B C 1
ATOM 8825 O O . SER B 1 515 ? -6.953 95.125 -33.531 1 22.12 515 SER B O 1
ATOM 8827 N N . ASP B 1 516 ? -6.18 97.062 -33.406 1 21.72 516 ASP B N 1
ATOM 8828 C CA . ASP B 1 516 ? -5.812 97.25 -32 1 21.72 516 ASP B CA 1
ATOM 8829 C C . ASP B 1 516 ? -7.051 97.375 -31.125 1 21.72 516 ASP B C 1
ATOM 8831 O O . ASP B 1 516 ? -6.953 97.375 -29.891 1 21.72 516 ASP B O 1
ATOM 8835 N N . GLN B 1 517 ? -8.234 97.938 -31.531 1 21.45 517 GLN B N 1
ATOM 8836 C CA . GLN B 1 517 ? -8.797 98.938 -30.641 1 21.45 517 GLN B CA 1
ATOM 8837 C C . GLN B 1 517 ? -9.508 98.312 -29.453 1 21.45 517 GLN B C 1
ATOM 8839 O O . GLN B 1 517 ? -9.398 98.75 -28.328 1 21.45 517 GLN B O 1
ATOM 8844 N N . GLU B 1 518 ? -10.602 97.5 -29.547 1 23.33 518 GLU B N 1
ATOM 8845 C CA . GLU B 1 518 ? -11.82 97.75 -28.797 1 23.33 518 GLU B CA 1
ATOM 8846 C C . GLU B 1 518 ? -11.805 97 -27.453 1 23.33 518 GLU B C 1
ATOM 8848 O O . GLU B 1 518 ? -12.852 96.812 -26.828 1 23.33 518 GLU B O 1
ATOM 8853 N N . SER B 1 519 ? -10.75 96.5 -26.844 1 24.89 519 SER B N 1
ATOM 8854 C CA . SER B 1 519 ? -10.969 95.5 -25.812 1 24.89 519 SER B CA 1
ATOM 8855 C C . SER B 1 519 ? -11.383 96.125 -24.484 1 24.89 519 SER B C 1
ATOM 8857 O O . SER B 1 519 ? -11.43 95.5 -23.453 1 24.89 519 SER B O 1
ATOM 8859 N N . LYS B 1 520 ? -11.75 97.5 -24.328 1 25.22 520 LYS B N 1
ATOM 8860 C CA . LYS B 1 520 ? -11.602 98.062 -23.016 1 25.22 520 LYS B CA 1
ATOM 8861 C C . LYS B 1 520 ? -12.75 97.688 -22.094 1 25.22 520 LYS B C 1
ATOM 8863 O O . LYS B 1 520 ? -12.664 97.812 -20.875 1 25.22 520 LYS B O 1
ATOM 8868 N N . SER B 1 521 ? -13.93 97.438 -22.5 1 26.11 521 SER B N 1
ATOM 8869 C CA . SER B 1 521 ? -14.984 97.875 -21.609 1 26.11 521 SER B CA 1
ATOM 8870 C C . SER B 1 521 ? -15.227 96.938 -20.469 1 26.11 521 SER B C 1
ATOM 8872 O O . SER B 1 521 ? -15.992 97.188 -19.547 1 26.11 521 SER B O 1
ATOM 8874 N N . GLN B 1 522 ? -14.992 95.625 -20.484 1 26.83 522 GLN B N 1
ATOM 8875 C CA . GLN B 1 522 ? -15.812 94.812 -19.609 1 26.83 522 GLN B CA 1
ATOM 8876 C C . GLN B 1 522 ? -15.266 94.812 -18.188 1 26.83 522 GLN B C 1
ATOM 8878 O O . GLN B 1 522 ? -14.906 93.75 -17.672 1 26.83 522 GLN B O 1
ATOM 8883 N N . LYS B 1 523 ? -14.461 95.688 -17.641 1 31.89 523 LYS B N 1
ATOM 8884 C CA . LYS B 1 523 ? -13.781 95.5 -16.359 1 31.89 523 LYS B CA 1
ATOM 8885 C C . LYS B 1 523 ? -14.75 95.688 -15.195 1 31.89 523 LYS B C 1
ATOM 8887 O O . LYS B 1 523 ? -14.359 95.5 -14.031 1 31.89 523 LYS B O 1
ATOM 8892 N N . GLU B 1 524 ? -15.859 96.312 -15.438 1 30.38 524 GLU B N 1
ATOM 8893 C CA . GLU B 1 524 ? -16.391 96.938 -14.219 1 30.38 524 GLU B CA 1
ATOM 8894 C C . GLU B 1 524 ? -16.984 95.875 -13.289 1 30.38 524 GLU B C 1
ATOM 8896 O O . GLU B 1 524 ? -17.203 96.125 -12.109 1 30.38 524 GLU B O 1
ATOM 8901 N N . ASN B 1 525 ? -17.5 94.812 -13.719 1 34.03 525 ASN B N 1
ATOM 8902 C CA . ASN B 1 525 ? -18.375 94.062 -12.82 1 34.03 525 ASN B CA 1
ATOM 8903 C C . ASN B 1 525 ? -17.578 93.25 -11.805 1 34.03 525 ASN B C 1
ATOM 8905 O O . ASN B 1 525 ? -18.141 92.438 -11.039 1 34.03 525 ASN B O 1
ATOM 8909 N N . ASP B 1 526 ? -16.266 93.188 -11.938 1 37.5 526 ASP B N 1
ATOM 8910 C CA . ASP B 1 526 ? -15.578 92.188 -11.07 1 37.5 526 ASP B CA 1
ATOM 8911 C C . ASP B 1 526 ? -15.43 92.75 -9.656 1 37.5 526 ASP B C 1
ATOM 8913 O O . ASP B 1 526 ? -14.859 92.125 -8.781 1 37.5 526 ASP B O 1
ATOM 8917 N N . SER B 1 527 ? -15.641 94.125 -9.5 1 39.78 527 SER B N 1
ATOM 8918 C CA . SER B 1 527 ? -15.242 94.688 -8.219 1 39.78 527 SER B CA 1
ATOM 8919 C C . SER B 1 527 ? -16.203 94.312 -7.109 1 39.78 527 SER B C 1
ATOM 8921 O O . SER B 1 527 ? -15.844 94.312 -5.93 1 39.78 527 SER B O 1
ATOM 8923 N N . ASN B 1 528 ? -17.453 94.125 -7.418 1 40.81 528 ASN B N 1
ATOM 8924 C CA . ASN B 1 528 ? -18.391 93.938 -6.32 1 40.81 528 ASN B CA 1
ATOM 8925 C C . ASN B 1 528 ? -18.172 92.562 -5.625 1 40.81 528 ASN B C 1
ATOM 8927 O O . ASN B 1 528 ? -18.531 92.438 -4.457 1 40.81 528 ASN B O 1
ATOM 8931 N N . GLU B 1 529 ? -17.75 91.625 -6.289 1 46.09 529 GLU B N 1
ATOM 8932 C CA . GLU B 1 529 ? -17.625 90.312 -5.664 1 46.09 529 GLU B CA 1
ATOM 8933 C C . GLU B 1 529 ? -16.438 90.25 -4.719 1 46.09 529 GLU B C 1
ATOM 8935 O O . GLU B 1 529 ? -16.453 89.5 -3.713 1 46.09 529 GLU B O 1
ATOM 8940 N N . GLU B 1 530 ? -15.383 91 -5.016 1 48.75 530 GLU B N 1
ATOM 8941 C CA . GLU B 1 530 ? -14.188 91 -4.176 1 48.75 530 GLU B CA 1
ATOM 8942 C C . GLU B 1 530 ? -14.438 91.688 -2.852 1 48.75 530 GLU B C 1
ATOM 8944 O O . GLU B 1 530 ? -13.914 91.312 -1.812 1 48.75 530 GLU B O 1
ATOM 8949 N N . TYR B 1 531 ? -15.195 92.75 -2.797 1 49.97 531 TYR B N 1
ATOM 8950 C CA . TYR B 1 531 ? -15.5 93.5 -1.582 1 49.97 531 TYR B CA 1
ATOM 8951 C C . TYR B 1 531 ? -16.312 92.688 -0.61 1 49.97 531 TYR B C 1
ATOM 8953 O O . TYR B 1 531 ? -16.094 92.75 0.602 1 49.97 531 TYR B O 1
ATOM 8961 N N . ASN B 1 532 ? -17.188 91.812 -1.158 1 56.16 532 ASN B N 1
ATOM 8962 C CA . ASN B 1 532 ? -18.047 91 -0.315 1 56.16 532 ASN B CA 1
ATOM 8963 C C . ASN B 1 532 ? -17.234 89.875 0.381 1 56.16 532 ASN B C 1
ATOM 8965 O O . ASN B 1 532 ? -17.484 89.562 1.546 1 56.16 532 ASN B O 1
ATOM 8969 N N . GLU B 1 533 ? -16.281 89.562 -0.26 1 59.12 533 GLU B N 1
ATOM 8970 C CA . GLU B 1 533 ? -15.469 88.5 0.354 1 59.12 533 GLU B CA 1
ATOM 8971 C C . GLU B 1 533 ? -14.57 89.062 1.452 1 59.12 533 GLU B C 1
ATOM 8973 O O . GLU B 1 533 ? -14.391 88.438 2.498 1 59.12 533 GLU B O 1
ATOM 8978 N N . GLU B 1 534 ? -13.977 90.25 1.094 1 61.38 534 GLU B N 1
ATOM 8979 C CA . GLU B 1 534 ? -13.102 90.812 2.088 1 61.38 534 GLU B CA 1
ATOM 8980 C C . GLU B 1 534 ? -13.883 91.25 3.334 1 61.38 534 GLU B C 1
ATOM 8982 O O . GLU B 1 534 ? -13.391 91.125 4.453 1 61.38 534 GLU B O 1
ATOM 8987 N N . GLU B 1 535 ? -15.047 91.75 3.133 1 64.62 535 GLU B N 1
ATOM 8988 C CA . GLU B 1 535 ? -15.891 92.125 4.266 1 64.62 535 GLU B CA 1
ATOM 8989 C C . GLU B 1 535 ? -16.328 90.875 5.043 1 64.62 535 GLU B C 1
ATOM 8991 O O . GLU B 1 535 ? -16.406 90.938 6.273 1 64.62 535 GLU B O 1
ATOM 8996 N N . THR B 1 536 ? -16.516 89.875 4.379 1 70.19 536 THR B N 1
ATOM 8997 C CA . THR B 1 536 ? -16.906 88.625 5.023 1 70.19 536 THR B CA 1
ATOM 8998 C C . THR B 1 536 ? -15.734 88.062 5.828 1 70.19 536 THR B C 1
ATOM 9000 O O . THR B 1 536 ? -15.938 87.5 6.914 1 70.19 536 THR B O 1
ATOM 9003 N N . VAL B 1 537 ? -14.594 88.25 5.305 1 72.5 537 VAL B N 1
ATOM 9004 C CA . VAL B 1 537 ? -13.414 87.75 6 1 72.5 537 VAL B CA 1
ATOM 9005 C C . VAL B 1 537 ? -13.133 88.625 7.234 1 72.5 537 VAL B C 1
ATOM 9007 O O . VAL B 1 537 ? -12.766 88.125 8.289 1 72.5 537 VAL B O 1
ATOM 9010 N N . LYS B 1 538 ? -13.32 89.938 7.039 1 73.94 538 LYS B N 1
ATOM 9011 C CA . LYS B 1 538 ? -13.156 90.812 8.188 1 73.94 538 LYS B CA 1
ATOM 9012 C C . LYS B 1 538 ? -14.203 90.5 9.258 1 73.94 538 LYS B C 1
ATOM 9014 O O . LYS B 1 538 ? -13.891 90.5 10.453 1 73.94 538 LYS B O 1
ATOM 9019 N N . LYS B 1 539 ? -15.391 90.312 8.875 1 72.12 539 LYS B N 1
ATOM 9020 C CA . LYS B 1 539 ? -16.453 89.938 9.805 1 72.12 539 LYS B CA 1
ATOM 9021 C C . LYS B 1 539 ? -16.156 88.562 10.445 1 72.12 539 LYS B C 1
ATOM 9023 O O . LYS B 1 539 ? -16.406 88.375 11.641 1 72.12 539 LYS B O 1
ATOM 9028 N N . LEU B 1 540 ? -15.609 87.812 9.664 1 74.38 540 LEU B N 1
ATOM 9029 C CA . LEU B 1 540 ? -15.25 86.5 10.18 1 74.38 540 LEU B CA 1
ATOM 9030 C C . LEU B 1 540 ? -14.156 86.625 11.242 1 74.38 540 LEU B C 1
ATOM 9032 O O . LEU B 1 540 ? -14.227 85.938 12.273 1 74.38 540 LEU B O 1
ATOM 9036 N N . THR B 1 541 ? -13.266 87.438 10.984 1 75.56 541 THR B N 1
ATOM 9037 C CA . THR B 1 541 ? -12.172 87.625 11.938 1 75.56 541 THR B CA 1
ATOM 9038 C C . THR B 1 541 ? -12.664 88.25 13.227 1 75.56 541 THR B C 1
ATOM 9040 O O . THR B 1 541 ? -12.219 87.938 14.32 1 75.56 541 THR B O 1
ATOM 9043 N N . LYS B 1 542 ? -13.523 89.25 13.117 1 74.69 542 LYS B N 1
ATOM 9044 C CA . LYS B 1 542 ? -14.086 89.875 14.297 1 74.69 542 LYS B CA 1
ATOM 9045 C C . LYS B 1 542 ? -14.922 88.875 15.117 1 74.69 542 LYS B C 1
ATOM 9047 O O . LYS B 1 542 ? -14.805 88.875 16.344 1 74.69 542 LYS B O 1
ATOM 9052 N N . ILE B 1 543 ? -15.672 88.125 14.438 1 72.44 543 ILE B N 1
ATOM 9053 C CA . ILE B 1 543 ? -16.531 87.188 15.125 1 72.44 543 ILE B CA 1
ATOM 9054 C C . ILE B 1 543 ? -15.664 86.062 15.773 1 72.44 543 ILE B C 1
ATOM 9056 O O . ILE B 1 543 ? -15.945 85.625 16.891 1 72.44 543 ILE B O 1
ATOM 9060 N N . LYS B 1 544 ? -14.625 85.812 15.055 1 75.19 544 LYS B N 1
ATOM 9061 C CA . LYS B 1 544 ? -13.711 84.812 15.633 1 75.19 544 LYS B CA 1
ATOM 9062 C C . LYS B 1 544 ? -13.023 85.375 16.875 1 75.19 544 LYS B C 1
ATOM 9064 O O . LYS B 1 544 ? -12.805 84.625 17.844 1 75.19 544 LYS B O 1
ATOM 9069 N N . SER B 1 545 ? -12.75 86.625 16.844 1 76.19 545 SER B N 1
ATOM 9070 C CA . SER B 1 545 ? -12.102 87.25 18 1 76.19 545 SER B CA 1
ATOM 9071 C C . SER B 1 545 ? -13.055 87.375 19.188 1 76.19 545 SER B C 1
ATOM 9073 O O . SER B 1 545 ? -12.648 87.125 20.328 1 76.19 545 SER B O 1
ATOM 9075 N N . ILE B 1 546 ? -14.258 87.688 18.938 1 72.19 546 ILE B N 1
ATOM 9076 C CA . ILE B 1 546 ? -15.258 87.75 20 1 72.19 546 ILE B CA 1
ATOM 9077 C C . ILE B 1 546 ? -15.516 86.375 20.562 1 72.19 546 ILE B C 1
ATOM 9079 O O . ILE B 1 546 ? -15.641 86.188 21.781 1 72.19 546 ILE B O 1
ATOM 9083 N N . LYS B 1 547 ? -15.578 85.438 19.609 1 71.88 547 LYS B N 1
ATOM 9084 C CA . LYS B 1 547 ? -15.781 84.062 20.047 1 71.88 547 LYS B CA 1
ATOM 9085 C C . LYS B 1 547 ? -14.609 83.562 20.906 1 71.88 547 LYS B C 1
ATOM 9087 O O . LYS B 1 547 ? -14.805 82.938 21.922 1 71.88 547 LYS B O 1
ATOM 9092 N N . LEU B 1 548 ? -13.508 84 20.547 1 74.75 548 LEU B N 1
ATOM 9093 C CA . LEU B 1 548 ? -12.312 83.625 21.281 1 74.75 548 LEU B CA 1
ATOM 9094 C C . LEU B 1 548 ? -12.281 84.25 22.672 1 74.75 548 LEU B C 1
ATOM 9096 O O . LEU B 1 548 ? -11.875 83.562 23.641 1 74.75 548 LEU B O 1
ATOM 9100 N N . LYS B 1 549 ? -12.688 85.438 22.734 1 73 549 LYS B N 1
ATOM 9101 C CA . LYS B 1 549 ? -12.727 86.125 24.016 1 73 549 LYS B CA 1
ATOM 9102 C C . LYS B 1 549 ? -13.719 85.438 24.969 1 73 549 LYS B C 1
ATOM 9104 O O . LYS B 1 549 ? -13.43 85.25 26.141 1 73 549 LYS B O 1
ATOM 9109 N N . PHE B 1 550 ? -14.797 85.062 24.375 1 72.88 550 PHE B N 1
ATOM 9110 C CA . PHE B 1 550 ? -15.789 84.375 25.188 1 72.88 550 PHE B CA 1
ATOM 9111 C C . PHE B 1 550 ? -15.266 83 25.625 1 72.88 550 PHE B C 1
ATOM 9113 O O . PHE B 1 550 ? -15.445 82.625 26.781 1 72.88 550 PHE B O 1
ATOM 9120 N N . GLU B 1 551 ? -14.648 82.438 24.688 1 74.5 551 GLU B N 1
ATOM 9121 C CA . GLU B 1 551 ? -14.125 81.125 25 1 74.5 551 GLU B CA 1
ATOM 9122 C C . GLU B 1 551 ? -12.977 81.188 26.016 1 74.5 551 GLU B C 1
ATOM 9124 O O . GLU B 1 551 ? -12.773 80.25 26.797 1 74.5 551 GLU B O 1
ATOM 9129 N N . GLU B 1 552 ? -12.352 82.188 25.969 1 73.69 552 GLU B N 1
ATOM 9130 C CA . GLU B 1 552 ? -11.297 82.438 26.953 1 73.69 552 GLU B CA 1
ATOM 9131 C C . GLU B 1 552 ? -11.883 82.688 28.328 1 73.69 552 GLU B C 1
ATOM 9133 O O . GLU B 1 552 ? -11.328 82.25 29.344 1 73.69 552 GLU B O 1
ATOM 9138 N N . GLU B 1 553 ? -13.086 83.312 28.297 1 73.19 553 GLU B N 1
ATOM 9139 C CA . GLU B 1 553 ? -13.68 83.688 29.578 1 73.19 553 GLU B CA 1
ATOM 9140 C C . GLU B 1 553 ? -14.547 82.562 30.141 1 73.19 553 GLU B C 1
ATOM 9142 O O . GLU B 1 553 ? -14.57 82.375 31.359 1 73.19 553 GLU B O 1
ATOM 9147 N N . ARG B 1 554 ? -15.242 81.875 29.281 1 73.5 554 ARG B N 1
ATOM 9148 C CA . ARG B 1 554 ? -16.219 80.875 29.797 1 73.5 554 ARG B CA 1
ATOM 9149 C C . ARG B 1 554 ? -15.875 79.5 29.328 1 73.5 554 ARG B C 1
ATOM 9151 O O . ARG B 1 554 ? -16.422 78.5 29.844 1 73.5 554 ARG B O 1
ATOM 9158 N N . ILE B 1 555 ? -14.898 79.375 28.484 1 72.38 555 ILE B N 1
ATOM 9159 C CA . ILE B 1 555 ? -14.391 78.125 27.938 1 72.38 555 ILE B CA 1
ATOM 9160 C C . ILE B 1 555 ? -15.469 77.438 27.094 1 72.38 555 ILE B C 1
ATOM 9162 O O . ILE B 1 555 ? -15.273 77.25 25.891 1 72.38 555 ILE B O 1
ATOM 9166 N N . ALA B 1 556 ? -16.641 77.125 27.641 1 81.88 556 ALA B N 1
ATOM 9167 C CA . ALA B 1 556 ? -17.734 76.5 26.922 1 81.88 556 ALA B CA 1
ATOM 9168 C C . ALA B 1 556 ? -19.062 76.688 27.656 1 81.88 556 ALA B C 1
ATOM 9170 O O . ALA B 1 556 ? -19.078 76.938 28.875 1 81.88 556 ALA B O 1
ATOM 9171 N N . VAL B 1 557 ? -20.172 76.75 26.906 1 84.75 557 VAL B N 1
ATOM 9172 C CA . VAL B 1 557 ? -21.516 76.875 27.453 1 84.75 557 VAL B CA 1
ATOM 9173 C C . VAL B 1 557 ? -22.453 75.938 26.688 1 84.75 557 VAL B C 1
ATOM 9175 O O . VAL B 1 557 ? -22.203 75.625 25.516 1 84.75 557 VAL B O 1
ATOM 9178 N N . PRO B 1 558 ? -23.359 75.375 27.422 1 88.62 558 PRO B N 1
ATOM 9179 C CA . PRO B 1 558 ? -24.312 74.5 26.719 1 88.62 558 PRO B CA 1
ATOM 9180 C C . PRO B 1 558 ? -25.156 75.25 25.688 1 88.62 558 PRO B C 1
ATOM 9182 O O . PRO B 1 558 ? -25.219 76.5 25.734 1 88.62 558 PRO B O 1
ATOM 9185 N N . ASN B 1 559 ? -25.719 74.562 24.734 1 85.06 559 ASN B N 1
ATOM 9186 C CA . ASN B 1 559 ? -26.594 75.125 23.719 1 85.06 559 ASN B CA 1
ATOM 9187 C C . ASN B 1 559 ? -27.922 75.625 24.312 1 85.06 559 ASN B C 1
ATOM 9189 O O . ASN B 1 559 ? -28.75 74.812 24.688 1 85.06 559 ASN B O 1
ATOM 9193 N N . PRO B 1 560 ? -28.062 76.938 24.406 1 87.38 560 PRO B N 1
ATOM 9194 C CA . PRO B 1 560 ? -29.281 77.438 25.047 1 87.38 560 PRO B CA 1
ATOM 9195 C C . PRO B 1 560 ? -30.547 77.125 24.25 1 87.38 560 PRO B C 1
ATOM 9197 O O . PRO B 1 560 ? -31.625 77 24.828 1 87.38 560 PRO B O 1
ATOM 9200 N N . PHE B 1 561 ? -30.422 77 22.969 1 86.19 561 PHE B N 1
ATOM 9201 C CA . PHE B 1 561 ? -31.594 76.75 22.125 1 86.19 561 PHE B CA 1
ATOM 9202 C C . PHE B 1 561 ? -32.156 75.375 22.391 1 86.19 561 PHE B C 1
ATOM 9204 O O . PHE B 1 561 ? -33.375 75.25 22.516 1 86.19 561 PHE B O 1
ATOM 9211 N N . ILE B 1 562 ? -31.297 74.5 22.469 1 87.75 562 ILE B N 1
ATOM 9212 C CA . ILE B 1 562 ? -31.75 7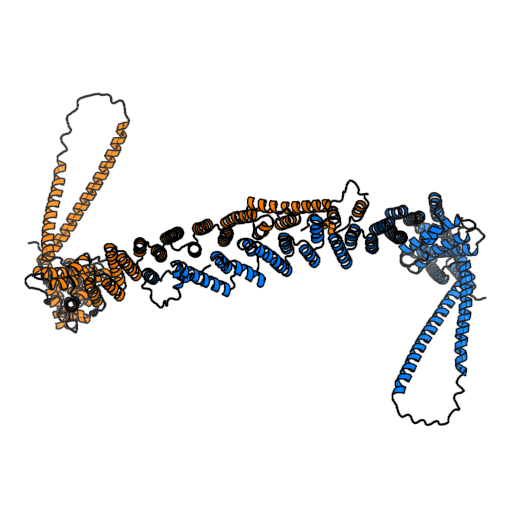3.125 22.703 1 87.75 562 ILE B CA 1
ATOM 9213 C C . ILE B 1 562 ? -32.406 73.062 24.078 1 87.75 562 ILE B C 1
ATOM 9215 O O . ILE B 1 562 ? -33.438 72.375 24.25 1 87.75 562 ILE B O 1
ATOM 9219 N N . ALA B 1 563 ? -31.766 73.688 25 1 89.75 563 ALA B N 1
ATOM 9220 C CA . ALA B 1 563 ? -32.312 73.688 26.359 1 89.75 563 ALA B CA 1
ATOM 9221 C C . ALA B 1 563 ? -33.688 74.312 26.391 1 89.75 563 ALA B C 1
ATOM 9223 O O . ALA B 1 563 ? -34.594 73.875 27.062 1 89.75 563 ALA B O 1
ATOM 9224 N N . TYR B 1 564 ? -33.844 75.375 25.656 1 90.56 564 TYR B N 1
ATOM 9225 C CA . TYR B 1 564 ? -35.094 76.125 25.594 1 90.56 564 TYR B CA 1
ATOM 9226 C C . TYR B 1 564 ? -36.188 75.25 24.953 1 90.56 564 TYR B C 1
ATOM 9228 O O . TYR B 1 564 ? -37.312 75.188 25.469 1 90.56 564 TYR B O 1
ATOM 9236 N N . CYS B 1 565 ? -35.875 74.625 23.891 1 87.25 565 CYS B N 1
ATOM 9237 C CA . CYS B 1 565 ? -36.844 73.812 23.203 1 87.25 565 CYS B CA 1
ATOM 9238 C C . CYS B 1 565 ? -37.281 72.625 24.109 1 87.25 565 CYS B C 1
ATOM 9240 O O . CYS B 1 565 ? -38.469 72.312 24.156 1 87.25 565 CYS B O 1
ATOM 9242 N N . SER B 1 566 ? -36.344 72.125 24.766 1 89.12 566 SER B N 1
ATOM 9243 C CA . SER B 1 566 ? -36.688 71 25.656 1 89.12 566 SER B CA 1
ATOM 9244 C C . SER B 1 566 ? -37.594 71.5 26.797 1 89.12 566 SER B C 1
ATOM 9246 O O . SER B 1 566 ? -38.562 70.812 27.141 1 89.12 566 SER B O 1
ATOM 9248 N N . LEU B 1 567 ? -37.25 72.625 27.328 1 91.44 567 LEU B N 1
ATOM 9249 C CA . LEU B 1 567 ? -38 73.125 28.438 1 91.44 567 LEU B CA 1
ATOM 9250 C C . LEU B 1 567 ? -39.438 73.5 28 1 91.44 567 LEU B C 1
ATOM 9252 O O . LEU B 1 567 ? -40.375 73.25 28.734 1 91.44 567 LEU B O 1
ATOM 9256 N N . ARG B 1 568 ? -39.531 74.062 26.875 1 89.06 568 ARG B N 1
ATOM 9257 C CA . ARG B 1 568 ? -40.844 74.438 26.344 1 89.06 568 ARG B CA 1
ATOM 9258 C C . ARG B 1 568 ? -41.688 73.188 26.141 1 89.06 568 ARG B C 1
ATOM 9260 O O . ARG B 1 568 ? -42.875 73.188 26.484 1 89.06 568 ARG B O 1
ATOM 9267 N N . ASN B 1 569 ? -41.094 72.188 25.625 1 89.56 569 ASN B N 1
ATOM 9268 C CA . ASN B 1 569 ? -41.812 70.938 25.375 1 89.56 569 ASN B CA 1
ATOM 9269 C C . ASN B 1 569 ? -42.281 70.312 26.672 1 89.56 569 ASN B C 1
ATOM 9271 O O . ASN B 1 569 ? -43.406 69.812 26.766 1 89.56 569 ASN B O 1
ATOM 9275 N N . ILE B 1 570 ? -41.438 70.375 27.656 1 91.06 570 ILE B N 1
ATOM 9276 C CA . ILE B 1 570 ? -41.75 69.75 28.953 1 91.06 570 ILE B CA 1
ATOM 9277 C C . ILE B 1 570 ? -42.906 70.5 29.609 1 91.06 570 ILE B C 1
ATOM 9279 O O . ILE B 1 570 ? -43.875 69.938 30.078 1 91.06 570 ILE B O 1
ATOM 9283 N N . LEU B 1 571 ? -42.781 71.812 29.625 1 91.19 571 LEU B N 1
ATOM 9284 C CA . LEU B 1 571 ? -43.781 72.625 30.312 1 91.19 571 LEU B CA 1
ATOM 9285 C C . LEU B 1 571 ? -45.125 72.562 29.578 1 91.19 571 LEU B C 1
ATOM 9287 O O . LEU B 1 571 ? -46.188 72.625 30.219 1 91.19 571 LEU B O 1
ATOM 9291 N N . GLN B 1 572 ? -45.125 72.438 28.266 1 89.06 572 GLN B N 1
ATOM 9292 C CA . GLN B 1 572 ? -46.344 72.25 27.516 1 89.06 572 GLN B CA 1
ATOM 9293 C C . GLN B 1 572 ? -47.031 70.938 27.875 1 89.06 572 GLN B C 1
ATOM 9295 O O . GLN B 1 572 ? -48.25 70.875 28 1 89.06 572 GLN B O 1
ATOM 9300 N N . SER B 1 573 ? -46.25 70 28.016 1 91.56 573 SER B N 1
ATOM 9301 C CA . SER B 1 573 ? -46.781 68.75 28.422 1 91.56 573 SER B CA 1
ATOM 9302 C C . SER B 1 573 ? -47.375 68.812 29.812 1 91.56 573 SER B C 1
ATOM 9304 O O . SER B 1 573 ? -48.406 68.188 30.078 1 91.56 573 SER B O 1
ATOM 9306 N N . LEU B 1 574 ? -46.812 69.5 30.688 1 91.5 574 LEU B N 1
ATOM 9307 C CA . LEU B 1 574 ? -47.312 69.625 32.062 1 91.5 574 LEU B CA 1
ATOM 9308 C C . LEU B 1 574 ? -48.562 70.5 32.094 1 91.5 574 LEU B C 1
ATOM 9310 O O . LEU B 1 574 ? -49.438 70.25 32.938 1 91.5 574 LEU B O 1
ATOM 9314 N N . ILE B 1 575 ? -48.656 71.438 31.203 1 89.12 575 ILE B N 1
ATOM 9315 C CA . ILE B 1 575 ? -49.875 72.25 31.078 1 89.12 575 ILE B CA 1
ATOM 9316 C C . ILE B 1 575 ? -51.031 71.375 30.641 1 89.12 575 ILE B C 1
ATOM 9318 O O . ILE B 1 575 ? -52.156 71.5 31.172 1 89.12 575 ILE B O 1
ATOM 9322 N N . ASN B 1 576 ? -50.719 70.5 29.766 1 88.06 576 ASN B N 1
ATOM 9323 C CA . ASN B 1 576 ? -51.75 69.562 29.297 1 88.06 576 ASN B CA 1
ATOM 9324 C C . ASN B 1 576 ? -52.188 68.625 30.422 1 88.06 576 ASN B C 1
ATOM 9326 O O . ASN B 1 576 ? -53.344 68.125 30.406 1 88.06 576 ASN B O 1
ATOM 9330 N N . LYS B 1 577 ? -51.344 68.438 31.406 1 90.62 577 LYS B N 1
ATOM 9331 C CA . LYS B 1 577 ? -51.688 67.562 32.531 1 90.62 577 LYS B CA 1
ATOM 9332 C C . LYS B 1 577 ? -52.281 68.375 33.688 1 90.62 577 LYS B C 1
ATOM 9334 O O . LYS B 1 577 ? -52.469 67.812 34.781 1 90.62 577 LYS B O 1
ATOM 9339 N N . ASN B 1 578 ? -52.531 69.625 33.469 1 84.5 578 ASN B N 1
ATOM 9340 C CA . ASN B 1 578 ? -53.219 70.562 34.406 1 84.5 578 ASN B CA 1
ATOM 9341 C C . ASN B 1 578 ? -52.406 70.75 35.688 1 84.5 578 ASN B C 1
ATOM 9343 O O . ASN B 1 578 ? -52.969 70.75 36.781 1 84.5 578 ASN B O 1
ATOM 9347 N N . SER B 1 579 ? -51.094 70.75 35.5 1 88 579 SER B N 1
ATOM 9348 C CA . SER B 1 579 ? -50.25 71 36.656 1 88 579 SER B CA 1
ATOM 9349 C C . SER B 1 579 ? -50.281 72.5 37.062 1 88 579 SER B C 1
ATOM 9351 O O . SER B 1 579 ? -50.062 73.375 36.219 1 88 579 SER B O 1
ATOM 9353 N N . LYS B 1 580 ? -50.594 72.812 38.312 1 87.19 580 LYS B N 1
ATOM 9354 C CA . LYS B 1 580 ? -50.688 74.188 38.781 1 87.19 580 LYS B CA 1
ATOM 9355 C C . LYS B 1 580 ? -49.344 74.938 38.719 1 87.19 580 LYS B C 1
ATOM 9357 O O . LYS B 1 580 ? -48.344 74.375 39.188 1 87.19 580 LYS B O 1
ATOM 9362 N N . GLY B 1 581 ? -49.156 76.062 38.094 1 86.88 581 GLY B N 1
ATOM 9363 C CA . GLY B 1 581 ? -47.938 76.812 38.062 1 86.88 581 GLY B CA 1
ATOM 9364 C C . GLY B 1 581 ? -47.156 76.688 36.781 1 86.88 581 GLY B C 1
ATOM 9365 O O . GLY B 1 581 ? -46.25 77.5 36.5 1 86.88 581 GLY B O 1
ATOM 9366 N N . SER B 1 582 ? -47.531 75.625 35.969 1 89.5 582 SER B N 1
ATOM 9367 C CA . SER B 1 582 ? -46.781 75.312 34.75 1 89.5 582 SER B CA 1
ATOM 9368 C C . SER B 1 582 ? -46.969 76.438 33.719 1 89.5 582 SER B C 1
ATOM 9370 O O . SER B 1 582 ? -46 76.812 33.031 1 89.5 582 SER B O 1
ATOM 9372 N N . GLU B 1 583 ? -48.156 77 33.594 1 90.19 583 GLU B N 1
ATOM 9373 C CA . GLU B 1 583 ? -48.438 78.062 32.625 1 90.19 583 GLU B CA 1
ATOM 9374 C C . GLU B 1 583 ? -47.656 79.312 32.969 1 90.19 583 GLU B C 1
ATOM 9376 O O . GLU B 1 583 ? -47.094 79.938 32.094 1 90.19 583 GLU B O 1
ATOM 9381 N N . ASP B 1 584 ? -47.656 79.625 34.25 1 90.94 584 ASP B N 1
ATOM 9382 C CA . ASP B 1 584 ? -46.906 80.812 34.688 1 90.94 584 ASP B CA 1
ATOM 9383 C C . ASP B 1 584 ? -45.406 80.625 34.469 1 90.94 584 ASP B C 1
ATOM 9385 O O . ASP B 1 584 ? -44.719 81.625 34.094 1 90.94 584 ASP B O 1
ATOM 9389 N N . THR B 1 585 ? -44.938 79.5 34.75 1 92.12 585 THR B N 1
ATOM 9390 C CA . THR B 1 585 ? -43.531 79.188 34.562 1 92.12 585 THR B CA 1
ATOM 9391 C C . THR B 1 585 ? -43.156 79.312 33.094 1 92.12 585 THR B C 1
ATOM 9393 O O . THR B 1 585 ? -42.094 79.875 32.75 1 92.12 585 THR B O 1
ATOM 9396 N N . LEU B 1 586 ? -43.969 78.812 32.219 1 92.44 586 LEU B N 1
ATOM 9397 C CA . LEU B 1 586 ? -43.719 78.875 30.766 1 92.44 586 LEU B CA 1
ATOM 9398 C C . LEU B 1 586 ? -43.688 80.312 30.297 1 92.44 586 LEU B C 1
ATOM 9400 O O . LEU B 1 586 ? -42.875 80.688 29.453 1 92.44 586 LEU B O 1
ATOM 9404 N N . LYS B 1 587 ? -44.594 81.125 30.812 1 91.44 587 LYS B N 1
ATOM 9405 C CA . LYS B 1 587 ? -44.656 82.562 30.438 1 91.44 587 LYS B CA 1
ATOM 9406 C C . LYS B 1 587 ? -43.406 83.25 30.875 1 91.44 587 LYS B C 1
ATOM 9408 O O . LYS B 1 587 ? -42.844 84.062 30.125 1 91.44 587 LYS B O 1
ATOM 9413 N N . GLU B 1 588 ? -43 83 32.031 1 91.81 588 GLU B N 1
ATOM 9414 C CA . GLU B 1 588 ? -41.781 83.625 32.531 1 91.81 588 GLU B CA 1
ATOM 9415 C C . GLU B 1 588 ? -40.562 83.188 31.734 1 91.81 588 GLU B C 1
ATOM 9417 O O . GLU B 1 588 ? -39.688 84.062 31.453 1 91.81 588 GLU B O 1
ATOM 9422 N N . ILE B 1 589 ? -40.469 81.938 31.438 1 90.25 589 ILE B N 1
ATOM 9423 C CA . ILE B 1 589 ? -39.312 81.438 30.688 1 90.25 589 ILE B CA 1
ATOM 9424 C C . ILE B 1 589 ? -39.312 82 29.281 1 90.25 589 ILE B C 1
ATOM 9426 O O . ILE B 1 589 ? -38.281 82.375 28.734 1 90.25 589 ILE B O 1
ATOM 9430 N N . THR B 1 590 ? -40.469 82.125 28.641 1 89.06 590 THR B N 1
ATOM 9431 C CA . THR B 1 590 ? -40.594 82.688 27.297 1 89.06 590 THR B CA 1
ATOM 9432 C C . THR B 1 590 ? -40.188 84.188 27.312 1 89.06 590 THR B C 1
ATOM 9434 O O . THR B 1 590 ? -39.562 84.625 26.375 1 89.06 590 THR B O 1
ATOM 9437 N N . LYS B 1 591 ? -40.594 84.812 28.359 1 90.62 591 LYS B N 1
ATOM 9438 C CA . LYS B 1 591 ? -40.219 86.25 28.5 1 90.62 591 LYS B CA 1
ATOM 9439 C C . LYS B 1 591 ? -38.688 86.375 28.641 1 90.62 591 LYS B C 1
ATOM 9441 O O . LYS B 1 591 ? -38.125 87.312 28.078 1 90.62 591 LYS B O 1
ATOM 9446 N N . LEU B 1 592 ? -38.156 85.5 29.438 1 89.5 592 LEU B N 1
ATOM 9447 C CA . LEU B 1 592 ? -36.719 85.562 29.641 1 89.5 592 LEU B CA 1
ATOM 9448 C C . LEU B 1 592 ? -36 85.312 28.328 1 89.5 592 LEU B C 1
ATOM 9450 O O . LEU B 1 592 ? -34.969 85.938 28.031 1 89.5 592 LEU B O 1
ATOM 9454 N N . TRP B 1 593 ? -36.406 84.312 27.547 1 88.19 593 TRP B N 1
ATOM 9455 C CA . TRP B 1 593 ? -35.812 84 26.25 1 88.19 593 TRP B CA 1
ATOM 9456 C C . TRP B 1 593 ? -35.938 85.125 25.266 1 88.19 593 TRP B C 1
ATOM 9458 O O . TRP B 1 593 ? -34.969 85.5 24.562 1 88.19 593 TRP B O 1
ATOM 9468 N N . GLU B 1 594 ? -37.062 85.812 25.219 1 85.38 594 GLU B N 1
ATOM 9469 C CA . GLU B 1 594 ? -37.312 86.938 24.297 1 85.38 594 GLU B CA 1
ATOM 9470 C C . GLU B 1 594 ? -36.5 88.125 24.672 1 85.38 594 GLU B C 1
ATOM 9472 O O . GLU B 1 594 ? -35.969 88.875 23.797 1 85.38 594 GLU B O 1
ATOM 9477 N N . LYS B 1 595 ? -36.438 88.375 25.875 1 84.81 595 LYS B N 1
ATOM 9478 C CA . LYS B 1 595 ? -35.656 89.5 26.344 1 84.81 595 LYS B CA 1
ATOM 9479 C C . LYS B 1 595 ? -34.188 89.312 26 1 84.81 595 LYS B C 1
ATOM 9481 O O . LYS B 1 595 ? -33.5 90.312 25.641 1 84.81 595 LYS B O 1
ATOM 9486 N N . ALA B 1 596 ? -33.75 88.125 26.203 1 83.62 596 ALA B N 1
ATOM 9487 C CA . ALA B 1 596 ? -32.312 87.875 25.984 1 83.62 596 ALA B CA 1
ATOM 9488 C C . ALA B 1 596 ? -32 87.812 24.484 1 83.62 596 ALA B C 1
ATOM 9490 O O . ALA B 1 596 ? -30.891 88.062 24.062 1 83.62 596 ALA B O 1
ATOM 9491 N N . SER B 1 597 ? -33 87.375 23.625 1 76.69 597 SER B N 1
ATOM 9492 C CA . SER B 1 597 ? -32.812 87.25 22.188 1 76.69 597 SER B CA 1
ATOM 9493 C C . SER B 1 597 ? -32.906 88.625 21.5 1 76.69 597 SER B C 1
ATOM 9495 O O . SER B 1 597 ? -32.438 88.75 20.359 1 76.69 597 SER B O 1
ATOM 9497 N N . VAL B 1 598 ? -33.625 89.688 22.016 1 67 598 VAL B N 1
ATOM 9498 C CA . VAL B 1 598 ? -33.812 91 21.391 1 67 598 VAL B CA 1
ATOM 9499 C C . VAL B 1 598 ? -32.469 91.75 21.422 1 67 598 VAL B C 1
ATOM 9501 O O . VAL B 1 598 ? -31.766 91.688 22.422 1 67 598 VAL B O 1
ATOM 9504 N N . ASN B 1 599 ? -31.766 91.875 20.344 1 54.56 599 ASN B N 1
ATOM 9505 C CA . ASN B 1 599 ? -30.531 92.562 19.953 1 54.56 599 ASN B CA 1
ATOM 9506 C C . ASN B 1 599 ? -30.438 94 20.578 1 54.56 599 ASN B C 1
ATOM 9508 O O . ASN B 1 599 ? -31.312 94.812 20.391 1 54.56 599 ASN B O 1
ATOM 9512 N N . GLU B 1 600 ? -30.328 94.312 21.891 1 41.56 600 GLU B N 1
ATOM 9513 C CA . GLU B 1 600 ? -29.719 95.625 21.844 1 41.56 600 GLU B CA 1
ATOM 9514 C C . GLU B 1 600 ? -28.328 95.562 21.203 1 41.56 600 GLU B C 1
ATOM 9516 O O . GLU B 1 600 ? -27.578 94.625 21.438 1 41.56 600 GLU B O 1
#